Protein 6J7U (pdb70)

CATH classification: 3.40.50.720

Organism: NCBI:txid77133

B-factor: mean 34.52, std 14.36, range [15.75, 117.57]

InterPro domains:
  IPR002347 Short-chain dehydrogenase/reductase SDR [PF13561] (16-246)
  IPR002347 Short-chain dehydrogenase/reductase SDR [PR00080] (85-96)
  IPR002347 Short-chain dehydrogenase/reductase SDR [PR00080] (136-144)
  IPR002347 Short-chain dehydrogenase/reductase SDR [PR00080] (157-176)
  IPR002347 Short-chain dehydrogenase/reductase SDR [PR00081] (8-25)
  IPR002347 Short-chain dehydrogenase/reductase SDR [PR00081] (85-96)
  IPR002347 Short-chain dehydrogenase/reductase SDR [PR00081] (130-146)
  IPR002347 Short-chain dehydrogenase/reductase SDR [PR00081] (157-176)
  IPR002347 Short-chain dehydrogenase/reductase SDR [PR00081] (178-195)
  IPR002347 Short-chain dehydrogenase/reductase SDR [PR00081] (210-230)
  IPR036291 NAD(P)-binding domain superfamily [SSF51735] (5-246)
  IPR057326 Ketoreductase domain [SM00822] (7-193)

Sequence (988 aa):
QNLNGKVAFVTGGSRGIGAAIVRRLAADGADIAFTYVSASSKNVATALVQELEAKGRRARAIQADSADPAQVRQAVEQAIVQLGPVDVLVNNAGIFLAGPLGEVTLDDYERTMNINVRAPFVAIQAAQASMPDGGRIINIGSCLAERAGRAGVTLYAASKSALLGMTRGLARDLGARGITANVVHPGPIDTDMNPADGERSGELVAVLSLPHYGEVRDIAGMVAFLAGPDGRYVTGASLAVDGGFAAQNLNGKVAFVTGGSRGIGAAIVRRLAADGADIAFTYVSASSKNVATALVQELEAKGRRARAIQADSADPAQVRQAVEQAIVQLGPVDVLVNNAGIFLAGPLGEVTLDDYERTMNINVRAPFVAIQAAQASMPDGGRIINIGSCLAERAGRAGVTLYAASKSALLGMTRGLARDLGARGITANVVHPGPIDTDMNPADGERSGELVAVLSLPHYGEVRDIAGMVAFLAGPDGRYVTGASLAVDGGFAAQNLNGKVAFVTGGSRGIGAAIVRRLAADGADIAFTYVSASSKNVATALVQELEAKGRRARAIQADSADPAQVRQAVEQAIVQLGPVDVLVNNAGIFLAGPLGEVTLDDYERTMNINVRAPFVAIQAAQASMPDGGRIINIGSCLAERAGRAGVTLYAASKSALLGMTRGLARDLGARGITANVVHPGPIDTDMNPADGERSGELVAVLSLPHYGEVRDIAGMVAFLAGPDGRYVTGASLAVDGGFAAQNLNGKVAFVTGGSRGIGAAIVRRLAADGADIAFTYVSASSKNVATALVQELEAKGRRARAIQADSADPAQVRQAVEQAIVQLGPVDVLVNNAGIFLAGPLGEVTLDDYERTMNINVRAPFVAIQAAQASMPDGGRIINIGSCLAERAGRAGVTLYAASKSALLGMTRGLARDLGARGITANVVHPGPIDTDMNPADGERSGELVAVLSLPHYGEVRDIAGMVAFLAGPDGRYVTGASLAVDGGFAA

Foldseek 3Di:
DQCAPAEEEFEPCLDFLNVLQVVLSVVVHHAYEYEDADPVSPVSQVVSQVVSVVVVHHYYYAYFQLLDLVRLLVSQVVSCVPSNQHQEYELDFADADWDAPVPQDVCNQSSRQSNLPVSLVSNCVNRVVRHAQLGEYEYEAAPCLVPVPDHTRVRNNVSRVNVLVVFLVVCVVRVVSLYAGEYEHEAAEDDPNHHCPDPPNQVSLVQALQNGHHYSNLSSVVSVCCGGPNVSPPHSYYHYSHRRNPD/DQQAPAEEEFEPCLFFLNVLQVVLSVVVHHAYEYEDADPVSPVSQVVSQVVSVVVVHHYYYAYADLLDLVSLLVSQVVSCVVRNQHQEYEYDDADAFWDAPVPQDVVNLSSRLSNLPVSLVSNCVNRVVRHAQQGEYEYEAAPCLVPVPDHTRVSNNVSRVNVLVVFLVVCVVRVVSLYAGEYEHEAAEDTPVRHCPDPCNQVSLVQALANGHHYSNLSSVVSVCCRGDNVSPPHSYYHYSHRRNPD/DQQAPAAAEFEPCLFFLNVLLQVLNVVVHHAYEYEDEDPVSPVSQVVSQVVSVVVVHHYYYAYADLLDLVRLLVSLVVCCVVPNQHQHYELDDADADWDAPVPDDVCNLSSRQSRLPVSLVSNCVNRVVRHAQQGEYEYEAAPCLVPVPDHIRVSNNVSRVNVLVVFLVVCVVCVVSLYAGEYEHEAAECTPNHHCPDPCNQVSLVLAQANGGHYSNLVSVVSSCCRGDNVSPPHSYYHYSHRRSPD/DQCAPAAEEEEPCLFFLNVLLVVLSLVVHHAYEYEDADPVSPVSQVVSQVVSVVVPHHYYYAYAQLLDLVSLLVSLVVCCVVVNQHQEYELEDADFDWDAPVPQDPCNLSSRQSRLPVSLVSNCVNRVVRHAQQGEYEYEAAPCLVPVPDHTRVSNNVSRVNVLVVFLVVQVVRVVSLYAGEYEHEAAEDTPNRHQPDPCNQVSLVLALQSGHHYSNLSSVVSVCCGGPNVSPPHSYYHYPHRRSVD

Secondary structure (DSSP, 8-state):
-TTTT-EEEETT-SSHHHHHHHHHHHHTT-EEEEEE--GGGHHHHHHHHHHHHHTT--EEEEE--TT-HHHHHHHHHHHHHHH-S-SEEEE---------GGG--HHHHHHHHIIIIIHHHHHHHHHHTTPPTT-EEEEE--HHHH---STT-HHHHHHHHHHHHHHHHHHHHHGGGT-EEEEEEE-SB-SSSS-TTSTTHHHHHTT-SSSS-B-HHHHHHHHHHHHSGGGTT--S-EEEESTTS--/-TTTT-EEEETTTTSHHHHHHHHHHHHTT-EEEEEE--GGGHHHHHHHHHHHHTTT--EEEEE--TTSHHHHHHHHHHHHHHH-S-SEEEE-----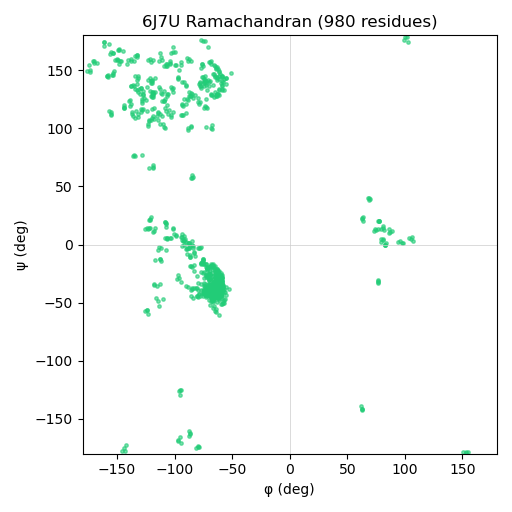----GGG--HHHHHHHHIIIIIHHHHHHHHHGGGPPTT-EEEEE--GGGT---STT-HHHHHHHHHHHHHHHHHHHHHGGGT-EEEEEEE-SB-SSSS-TTSTTHHHHHTT-SSSS-B-HHHHHHHHHHHHSGGGTT--S-EEEESTTS--/-TTTT-EEEETTTTSHHHHHHHHHHHHTT-EEEEEE--GGGHHHHHHHHHHHHHTT--EEEEE--TT-HHHHHHHHHHHHHHH-S-SEEEE---------GGG--HHHHHHHHIIIIIHHHHHHHHHHTTPPTT-EEEEE--HHHH---STT-HHHHHHHHHHHHHHHHHHHHHGGGT-EEEEEEE-SB-SSSS-TTSTTHHHHHTT-SSSS-B-HHHHHHHHHHHHSGGGTT--S-EEEESTTTT-/-TTTT-EEEETTTTSHHHHHHHHHHHHTT-EEEEEE--GGGHHHHHHHHHHHHHTT--EEEEE--TT-HHHHHHHHHHHHHHH-S-SEEEE---------GGG--HHHHHHHHIIIIIHHHHHHHHHHTTPPTT-EEEEE--HHHH---SSS-HHHHHHHHHHHHHHHHHHHHHGGGT-EEEEEEE-SB-SSSS-TTSTTHHHHHTTSSSSS-B-HHHHHHHHHHHHSGGGTT--S-EEEESTTTT-

Radius of gyration: 27.69 Å; Cα contacts (8 Å, |Δi|>4): 2490; chains: 4; bounding box: 56×87×80 Å

Structure (mmCIF, N/CA/C/O backbone):
data_6J7U
#
_entry.id   6J7U
#
_cell.length_a   54.662
_cell.length_b   96.792
_cell.length_c   168.937
_cell.angle_alpha   90.00
_cell.angle_beta   90.00
_cell.angle_gamma   90.00
#
_symmetry.space_group_name_H-M   'P 21 21 21'
#
loop_
_entity.id
_entity.type
_entity.pdbx_description
1 polymer 'Blue fluorescent protein'
2 non-polymer 'NADPH DIHYDRO-NICOTINAMIDE-ADENINE-DINUCLEOTIDE PHOSPHATE'
3 water water
#
loop_
_atom_site.group_PDB
_atom_site.id
_atom_site.type_symbol
_atom_site.label_atom_id
_atom_site.label_alt_id
_atom_site.label_comp_id
_atom_site.label_asym_id
_atom_site.label_entity_id
_atom_site.label_seq_id
_atom_site.pdbx_PDB_ins_code
_atom_site.Cartn_x
_atom_site.Cartn_y
_atom_site.Cartn_z
_atom_site.occupancy
_atom_site.B_iso_or_equiv
_atom_site.auth_seq_id
_atom_site.auth_comp_id
_atom_site.auth_asym_id
_atom_site.auth_atom_id
_atom_site.pdbx_PDB_model_num
ATOM 1 N N . GLN A 1 15 ? 18.632 -32.566 -34.905 1.00 75.85 2 GLN A N 1
ATOM 2 C CA . GLN A 1 15 ? 18.715 -31.215 -35.438 1.00 75.55 2 GLN A CA 1
ATOM 3 C C . GLN A 1 15 ? 19.829 -30.405 -34.767 1.00 71.27 2 GLN A C 1
ATOM 4 O O . GLN A 1 15 ? 20.923 -30.916 -34.534 1.00 73.04 2 GLN A O 1
ATOM 10 N N . ASN A 1 16 ? 19.548 -29.127 -34.480 1.00 64.74 3 ASN A N 1
ATOM 11 C CA . ASN A 1 16 ? 20.559 -28.250 -33.893 1.00 60.38 3 ASN A CA 1
ATOM 12 C C . ASN A 1 16 ? 20.811 -28.536 -32.409 1.00 56.60 3 ASN A C 1
ATOM 13 O O . ASN A 1 16 ? 21.821 -28.070 -31.869 1.00 55.99 3 ASN A O 1
ATOM 18 N N . LEU A 1 17 ? 19.919 -29.255 -31.723 1.00 52.45 4 LEU A N 1
ATOM 19 C CA . LEU A 1 17 ? 20.175 -29.632 -30.337 1.00 48.07 4 LEU A CA 1
ATOM 20 C C . LEU A 1 17 ? 20.657 -31.064 -30.214 1.00 50.69 4 LEU A C 1
ATOM 21 O O . LEU A 1 17 ? 20.809 -31.570 -29.092 1.00 51.51 4 LEU A O 1
ATOM 26 N N . ASN A 1 18 ? 20.953 -31.705 -31.339 1.00 51.36 5 ASN A N 1
ATOM 27 C CA . ASN A 1 18 ? 21.354 -33.099 -31.311 1.00 55.95 5 ASN A CA 1
ATOM 28 C C . ASN A 1 18 ? 22.633 -33.222 -30.498 1.00 55.29 5 ASN A C 1
ATOM 29 O O . ASN A 1 18 ? 23.553 -32.418 -30.658 1.00 56.57 5 ASN A O 1
ATOM 34 N N . GLY A 1 19 ? 22.681 -34.206 -29.602 1.00 55.03 6 GLY A N 1
ATOM 35 C CA . GLY A 1 19 ? 23.830 -34.383 -28.731 1.00 55.68 6 GLY A CA 1
ATOM 36 C C . GLY A 1 19 ? 23.866 -33.480 -27.510 1.00 53.74 6 GLY A C 1
ATOM 37 O O . GLY A 1 19 ? 24.873 -33.478 -26.781 1.00 53.74 6 GLY A O 1
ATOM 38 N N . LYS A 1 20 ? 22.826 -32.684 -27.284 1.00 49.37 7 LYS A N 1
ATOM 39 C CA . LYS A 1 20 ? 22.772 -31.786 -26.146 1.00 44.85 7 LYS A CA 1
ATOM 40 C C . LYS A 1 20 ? 21.802 -32.259 -25.068 1.00 40.92 7 LYS A C 1
ATOM 41 O O . LYS A 1 20 ? 20.856 -33.015 -25.317 1.00 38.29 7 LYS A O 1
ATOM 47 N N . VAL A 1 21 ? 22.076 -31.799 -23.845 1.00 36.97 8 VAL A N 1
ATOM 48 C CA . VAL A 1 21 ? 21.279 -32.098 -22.665 1.00 31.06 8 VAL A CA 1
ATOM 49 C C . VAL A 1 21 ? 20.562 -30.832 -22.178 1.00 30.03 8 VAL A C 1
ATOM 50 O O . VAL A 1 21 ? 21.180 -29.779 -21.960 1.00 26.54 8 VAL A O 1
ATOM 54 N N . ALA A 1 22 ? 19.264 -30.963 -21.942 1.00 28.57 9 ALA A N 1
ATOM 55 C CA . ALA A 1 22 ? 18.461 -29.866 -21.460 1.00 26.30 9 ALA A CA 1
ATOM 56 C C . ALA A 1 22 ? 17.843 -30.233 -20.122 1.00 26.50 9 ALA A C 1
ATOM 57 O O . ALA A 1 22 ? 17.333 -31.326 -19.960 1.00 28.78 9 ALA A O 1
ATOM 59 N N . PHE A 1 23 ? 17.826 -29.300 -19.193 1.00 25.93 10 PHE A N 1
ATOM 60 C CA . PHE A 1 23 ? 17.158 -29.472 -17.914 1.00 26.33 10 PHE A CA 1
ATOM 61 C C . PHE A 1 23 ? 16.090 -28.398 -17.832 1.00 27.10 10 PHE A C 1
ATOM 62 O O . PHE A 1 23 ? 16.412 -27.228 -17.989 1.00 30.24 10 PHE A O 1
ATOM 70 N N . VAL A 1 24 ? 14.843 -28.782 -17.559 1.00 25.59 11 VAL A N 1
ATOM 71 C CA . VAL A 1 24 ? 13.694 -27.869 -17.540 1.00 28.17 11 VAL A CA 1
ATOM 72 C C . VAL A 1 24 ? 12.943 -28.072 -16.217 1.00 29.83 11 VAL A C 1
ATOM 73 O O . VAL A 1 24 ? 12.415 -29.162 -15.973 1.00 34.57 11 VAL A O 1
ATOM 77 N N . THR A 1 25 ? 12.932 -27.065 -15.341 1.00 24.75 12 THR A N 1
ATOM 78 C CA . THR A 1 25 ? 12.091 -27.171 -14.141 1.00 27.74 12 THR A CA 1
ATOM 79 C C . THR A 1 25 ? 10.620 -26.955 -14.482 1.00 25.82 12 THR A C 1
ATOM 80 O O . THR A 1 25 ? 10.272 -26.105 -15.307 1.00 27.81 12 THR A O 1
ATOM 84 N N . GLY A 1 26 ? 9.743 -27.679 -13.809 1.00 25.77 13 GLY A N 1
ATOM 85 C CA . GLY A 1 26 ? 8.355 -27.488 -14.168 1.00 30.34 13 GLY A CA 1
ATOM 86 C C . GLY A 1 26 ? 7.988 -28.002 -15.552 1.00 32.58 13 GLY A C 1
ATOM 87 O O . GLY A 1 26 ? 7.246 -27.331 -16.280 1.00 33.08 13 GLY A O 1
ATOM 88 N N . GLY A 1 27 ? 8.537 -29.139 -15.965 1.00 28.78 14 GLY A N 1
ATOM 89 C CA . GLY A 1 27 ? 8.242 -29.568 -17.310 1.00 30.26 14 GLY A CA 1
ATOM 90 C C . GLY A 1 27 ? 6.988 -30.394 -17.458 1.00 37.08 14 GLY A C 1
ATOM 91 O O . GLY A 1 27 ? 6.660 -30.855 -18.564 1.00 36.93 14 GLY A O 1
ATOM 92 N N . SER A 1 28 ? 6.268 -30.629 -16.365 1.00 38.61 15 SER A N 1
ATOM 93 C CA . SER A 1 28 ? 5.145 -31.547 -16.467 1.00 39.37 15 SER A CA 1
ATOM 94 C C . SER A 1 28 ? 3.967 -30.934 -17.222 1.00 40.68 15 SER A C 1
ATOM 95 O O . SER A 1 28 ? 3.208 -31.678 -17.847 1.00 38.17 15 SER A O 1
ATOM 98 N N . ARG A 1 29 ? 3.812 -29.603 -17.240 1.00 42.28 16 ARG A N 1
ATOM 99 C CA . ARG A 1 29 ? 2.643 -29.049 -17.923 1.00 44.78 16 ARG A CA 1
ATOM 100 C C . ARG A 1 29 ? 2.812 -27.568 -18.254 1.00 40.91 16 ARG A C 1
ATOM 101 O O . ARG A 1 29 ? 3.815 -26.922 -17.914 1.00 38.90 16 ARG A O 1
ATOM 109 N N . GLY A 1 30 ? 1.822 -27.055 -18.986 1.00 36.87 17 GLY A N 1
ATOM 110 C CA . GLY A 1 30 ? 1.830 -25.638 -19.324 1.00 34.60 17 GLY A CA 1
ATOM 111 C C . GLY A 1 30 ? 3.025 -25.261 -20.171 1.00 30.58 17 GLY A C 1
ATOM 112 O O . GLY A 1 30 ? 3.485 -26.024 -21.006 1.00 29.97 17 GLY A O 1
ATOM 113 N N . ILE A 1 31 ? 3.591 -24.086 -19.903 1.00 33.42 18 ILE A N 1
ATOM 114 C CA . ILE A 1 31 ? 4.726 -23.634 -20.694 1.00 32.36 18 ILE A CA 1
ATOM 115 C C . ILE A 1 31 ? 5.897 -24.626 -20.611 1.00 31.12 18 ILE A C 1
ATOM 116 O O . ILE A 1 31 ? 6.573 -24.902 -21.619 1.00 29.99 18 ILE A O 1
ATOM 121 N N . GLY A 1 32 ? 6.119 -25.239 -19.443 1.00 28.86 19 GLY A N 1
ATOM 122 C CA . GLY A 1 32 ? 7.283 -26.112 -19.315 1.00 28.17 19 GLY A CA 1
ATOM 123 C C . GLY A 1 32 ? 7.160 -27.391 -20.140 1.00 31.91 19 GLY A C 1
ATOM 124 O O . GLY A 1 32 ? 8.141 -27.852 -20.735 1.00 31.93 19 GLY A O 1
ATOM 125 N N . ALA A 1 33 ? 5.947 -27.962 -20.211 1.00 30.79 20 ALA A N 1
ATOM 126 C CA . ALA A 1 33 ? 5.694 -29.101 -21.080 1.00 31.85 20 ALA A CA 1
ATOM 127 C C . ALA A 1 33 ? 5.864 -28.718 -22.547 1.00 30.54 20 ALA A C 1
ATOM 128 O O . ALA A 1 33 ? 6.352 -29.522 -23.359 1.00 28.53 20 ALA A O 1
ATOM 130 N N . ALA A 1 34 ? 5.443 -27.499 -22.905 1.00 26.39 21 ALA A N 1
ATOM 131 C CA . ALA A 1 34 ? 5.659 -27.045 -24.267 1.00 26.96 21 ALA A CA 1
ATOM 132 C C . ALA A 1 34 ? 7.143 -26.860 -24.554 1.00 29.53 21 ALA A C 1
ATOM 133 O O . ALA A 1 34 ? 7.618 -27.216 -25.650 1.00 30.18 21 ALA A O 1
ATOM 135 N N . ILE A 1 35 ? 7.906 -26.381 -23.561 1.00 27.57 22 ILE A N 1
ATOM 136 C CA . ILE A 1 35 ? 9.344 -26.230 -23.750 1.00 24.49 22 ILE A CA 1
ATOM 137 C C . ILE A 1 35 ? 10.013 -27.577 -23.894 1.00 25.18 22 ILE A C 1
ATOM 138 O O . ILE A 1 35 ? 10.858 -27.751 -24.787 1.00 25.22 22 ILE A O 1
ATOM 143 N N . VAL A 1 36 ? 9.675 -28.562 -23.022 1.00 26.09 23 VAL A N 1
ATOM 144 C CA . VAL A 1 36 ? 10.374 -29.838 -23.158 1.00 26.48 23 VAL A CA 1
ATOM 145 C C . VAL A 1 36 ? 10.017 -30.493 -24.489 1.00 26.99 23 VAL A C 1
ATOM 146 O O . VAL A 1 36 ? 10.868 -31.092 -25.143 1.00 27.31 23 VAL A O 1
ATOM 150 N N . ARG A 1 37 ? 8.775 -30.387 -24.931 1.00 29.02 24 ARG A N 1
ATOM 151 C CA . ARG A 1 37 ? 8.473 -30.986 -26.229 1.00 33.23 24 ARG A CA 1
ATOM 152 C C . ARG A 1 37 ? 9.270 -30.313 -27.348 1.00 33.74 24 ARG A C 1
ATOM 153 O O . ARG A 1 37 ? 9.805 -30.980 -28.235 1.00 35.12 24 ARG A O 1
ATOM 161 N N . ARG A 1 38 ? 9.422 -29.004 -27.290 1.00 32.59 25 ARG A N 1
ATOM 162 C CA . ARG A 1 38 ? 10.063 -28.331 -28.399 1.00 33.20 25 ARG A CA 1
ATOM 163 C C . ARG A 1 38 ? 11.547 -28.637 -28.427 1.00 30.47 25 ARG A C 1
ATOM 164 O O . ARG A 1 38 ? 12.104 -28.900 -29.488 1.00 30.70 25 ARG A O 1
ATOM 172 N N . LEU A 1 39 ? 12.204 -28.591 -27.281 1.00 28.84 26 LEU A N 1
ATOM 173 C CA . LEU A 1 39 ? 13.625 -28.899 -27.223 1.00 27.42 26 LEU A CA 1
ATOM 174 C C . LEU A 1 39 ? 13.904 -30.353 -27.572 1.00 32.33 26 LEU A C 1
ATOM 175 O O . LEU A 1 39 ? 14.949 -30.664 -28.160 1.00 34.01 26 LEU A O 1
ATOM 180 N N . ALA A 1 40 ? 13.016 -31.274 -27.177 1.00 30.09 27 ALA A N 1
ATOM 181 C CA . ALA A 1 40 ? 13.235 -32.651 -27.575 1.00 31.15 27 ALA A CA 1
ATOM 182 C C . ALA A 1 40 ? 13.082 -32.798 -29.090 1.00 32.68 27 ALA A C 1
ATOM 183 O O . ALA A 1 40 ? 13.870 -33.506 -29.732 1.00 32.12 27 ALA A O 1
ATOM 185 N N . ALA A 1 41 ? 12.117 -32.092 -29.691 1.00 32.58 28 ALA A N 1
ATOM 186 C CA . ALA A 1 41 ? 11.975 -32.154 -31.157 1.00 34.72 28 ALA A CA 1
ATOM 187 C C . ALA A 1 41 ? 13.204 -31.588 -31.852 1.00 35.54 28 ALA A C 1
ATOM 188 O O . ALA A 1 41 ? 13.586 -32.054 -32.932 1.00 41.59 28 ALA A O 1
ATOM 190 N N . ASP A 1 42 ? 13.879 -30.656 -31.221 1.00 32.35 29 ASP A N 1
ATOM 191 C CA . ASP A 1 42 ? 15.132 -30.172 -31.762 1.00 36.00 29 ASP A CA 1
ATOM 192 C C . ASP A 1 42 ? 16.279 -31.132 -31.493 1.00 32.27 29 ASP A C 1
ATOM 193 O O . ASP A 1 42 ? 17.399 -30.872 -31.955 1.00 30.93 29 ASP A O 1
ATOM 198 N N . GLY A 1 43 ? 16.018 -32.224 -30.760 1.00 29.97 30 GLY A N 1
ATOM 199 C CA . GLY A 1 43 ? 16.966 -33.300 -30.596 1.00 30.24 30 GLY A CA 1
ATOM 200 C C . GLY A 1 43 ? 17.695 -33.366 -29.279 1.00 32.58 30 GLY A C 1
ATOM 201 O O . GLY A 1 43 ? 18.608 -34.191 -29.141 1.00 29.57 30 GLY A O 1
ATOM 202 N N . ALA A 1 44 ? 17.350 -32.511 -28.320 1.00 34.40 31 ALA A N 1
ATOM 203 C CA . ALA A 1 44 ? 17.962 -32.581 -27.006 1.00 35.50 31 ALA A CA 1
ATOM 204 C C . ALA A 1 44 ? 17.453 -33.795 -26.231 1.00 38.89 31 ALA A C 1
ATOM 205 O O . ALA A 1 44 ? 16.269 -34.129 -26.291 1.00 38.15 31 ALA A O 1
ATOM 207 N N . ASP A 1 45 ? 18.354 -34.449 -25.488 1.00 41.62 32 ASP A N 1
ATOM 208 C CA . ASP A 1 45 ? 17.927 -35.270 -24.357 1.00 43.90 32 ASP A CA 1
ATOM 209 C C . ASP A 1 45 ? 17.413 -34.360 -23.227 1.00 41.25 32 ASP A C 1
ATOM 210 O O . ASP A 1 45 ? 17.990 -33.306 -22.938 1.00 40.59 32 ASP A O 1
ATOM 215 N N . ILE A 1 46 ? 16.336 -34.768 -22.562 1.00 37.29 33 ILE A N 1
ATOM 216 C CA . ILE A 1 46 ? 15.609 -33.875 -21.667 1.00 34.84 33 ILE A CA 1
ATOM 217 C C . ILE A 1 46 ? 15.525 -34.494 -20.285 1.00 35.49 33 ILE A C 1
ATOM 218 O O . ILE A 1 46 ? 15.229 -35.686 -20.151 1.00 37.83 33 ILE A O 1
ATOM 223 N N . ALA A 1 47 ? 15.770 -33.675 -19.258 1.00 31.82 34 ALA A N 1
ATOM 224 C CA . ALA A 1 47 ? 15.335 -33.978 -17.906 1.00 29.01 34 ALA A CA 1
ATOM 225 C C . ALA A 1 47 ? 14.471 -32.823 -17.426 1.00 28.23 34 ALA A C 1
ATOM 226 O O . ALA A 1 47 ? 14.775 -31.670 -17.716 1.00 27.43 34 ALA A O 1
ATOM 228 N N . PHE A 1 48 ? 13.399 -33.134 -16.682 1.00 28.51 35 PHE A N 1
ATOM 229 C CA . PHE A 1 48 ? 12.488 -32.082 -16.234 1.00 32.33 35 PHE A CA 1
ATOM 230 C C . PHE A 1 48 ? 11.903 -32.491 -14.896 1.00 33.80 35 PHE A C 1
ATOM 231 O O . PHE A 1 48 ? 11.803 -33.676 -14.577 1.00 29.14 35 PHE A O 1
ATOM 239 N N . THR A 1 49 ? 11.488 -31.488 -14.135 1.00 27.70 36 THR A N 1
ATOM 240 C CA . THR A 1 49 ? 11.011 -31.730 -12.796 1.00 32.28 36 THR A CA 1
ATOM 241 C C . THR A 1 49 ? 9.522 -31.444 -12.717 1.00 31.17 36 THR A C 1
ATOM 242 O O . THR A 1 49 ? 8.946 -30.777 -13.582 1.00 29.12 36 THR A O 1
ATOM 246 N N . TYR A 1 50 ? 8.920 -31.990 -11.661 1.00 30.28 37 TYR A N 1
ATOM 247 C CA . TYR A 1 50 ? 7.548 -31.716 -11.261 1.00 30.74 37 TYR A CA 1
ATOM 248 C C . TYR A 1 50 ? 7.506 -31.857 -9.744 1.00 32.72 37 TYR A C 1
ATOM 249 O O . TYR A 1 50 ? 8.367 -32.506 -9.141 1.00 33.86 37 TYR A O 1
ATOM 258 N N . VAL A 1 51 ? 6.500 -31.250 -9.128 1.00 30.16 38 VAL A N 1
ATOM 259 C CA . VAL A 1 51 ? 6.315 -31.304 -7.692 1.00 33.91 38 VAL A CA 1
ATOM 260 C C . VAL A 1 51 ? 5.048 -32.075 -7.305 1.00 38.85 38 VAL A C 1
ATOM 261 O O . VAL A 1 51 ? 5.082 -32.933 -6.422 1.00 36.36 38 VAL A O 1
ATOM 265 N N . SER A 1 52 ? 3.909 -31.707 -7.878 1.00 42.92 39 SER A N 1
ATOM 266 C CA . SER A 1 52 ? 2.634 -32.216 -7.392 1.00 49.02 39 SER A CA 1
ATOM 267 C C . SER A 1 52 ? 2.483 -33.706 -7.635 1.00 50.89 39 SER A C 1
ATOM 268 O O . SER A 1 52 ? 2.761 -34.225 -8.724 1.00 53.94 39 SER A O 1
ATOM 271 N N . ALA A 1 53 ? 1.969 -34.386 -6.615 1.00 49.30 40 ALA A N 1
ATOM 272 C CA . ALA A 1 53 ? 1.689 -35.800 -6.764 1.00 44.99 40 ALA A CA 1
ATOM 273 C C . ALA A 1 53 ? 0.677 -36.036 -7.868 1.00 41.65 40 ALA A C 1
ATOM 274 O O . ALA A 1 53 ? 0.765 -37.034 -8.570 1.00 39.59 40 ALA A O 1
ATOM 276 N N . SER A 1 54 ? -0.246 -35.101 -8.074 1.00 41.86 41 SER A N 1
ATOM 277 C CA . SER A 1 54 ? -1.212 -35.277 -9.138 1.00 47.08 41 SER A CA 1
ATOM 278 C C . SER A 1 54 ? -0.561 -35.195 -10.526 1.00 50.64 41 SER A C 1
ATOM 279 O O . SER A 1 54 ? -1.155 -35.675 -11.496 1.00 53.38 41 SER A O 1
ATOM 282 N N . SER A 1 55 ? 0.640 -34.616 -10.646 1.00 46.89 42 SER A N 1
ATOM 283 C CA . SER A 1 55 ? 1.358 -34.555 -11.914 1.00 42.35 42 SER A CA 1
ATOM 284 C C . SER A 1 55 ? 2.219 -35.783 -12.196 1.00 45.56 42 SER A C 1
ATOM 285 O O . SER A 1 55 ? 2.898 -35.805 -13.226 1.00 40.90 42 SER A O 1
ATOM 288 N N . LYS A 1 56 ? 2.284 -36.777 -11.298 1.00 49.78 43 LYS A N 1
ATOM 289 C CA . LYS A 1 56 ? 3.196 -37.892 -11.558 1.00 53.47 43 LYS A CA 1
ATOM 290 C C . LYS A 1 56 ? 2.816 -38.670 -12.817 1.00 52.26 43 LYS A C 1
ATOM 291 O O . LYS A 1 56 ? 3.682 -39.048 -13.618 1.00 50.93 43 LYS A O 1
ATOM 297 N N . ASN A 1 57 ? 1.516 -38.886 -13.026 1.00 52.73 44 ASN A N 1
ATOM 298 C CA . ASN A 1 57 ? 1.064 -39.659 -14.178 1.00 47.89 44 ASN A CA 1
ATOM 299 C C . ASN A 1 57 ? 1.325 -38.897 -15.464 1.00 40.70 44 ASN A C 1
ATOM 300 O O . ASN A 1 57 ? 1.813 -39.463 -16.434 1.00 43.78 44 ASN A O 1
ATOM 305 N N . VAL A 1 58 ? 1.037 -37.603 -15.468 1.00 40.05 45 VAL A N 1
ATOM 306 C CA . VAL A 1 58 ? 1.301 -36.760 -16.625 1.00 38.68 45 VAL A CA 1
ATOM 307 C C . VAL A 1 58 ? 2.777 -36.784 -16.956 1.00 40.63 45 VAL A C 1
ATOM 308 O O . VAL A 1 58 ? 3.172 -36.870 -18.125 1.00 38.23 45 VAL A O 1
ATOM 312 N N . ALA A 1 59 ? 3.616 -36.732 -15.919 1.00 42.98 46 ALA A N 1
ATOM 313 C CA . ALA A 1 59 ? 5.058 -36.648 -16.119 1.00 41.34 46 ALA A CA 1
ATOM 314 C C . ALA A 1 59 ? 5.611 -37.934 -16.724 1.00 40.44 46 ALA A C 1
ATOM 315 O O . ALA A 1 59 ? 6.442 -37.891 -17.638 1.00 34.95 46 ALA A O 1
ATOM 317 N N . THR A 1 60 ? 5.206 -39.096 -16.188 1.00 43.01 47 THR A N 1
ATOM 318 C CA . THR A 1 60 ? 5.748 -40.323 -16.755 1.00 45.99 47 THR A CA 1
ATOM 319 C C . THR A 1 60 ? 5.189 -40.572 -18.147 1.00 45.88 47 THR A C 1
ATOM 320 O O . THR A 1 60 ? 5.878 -41.135 -19.006 1.00 44.12 47 THR A O 1
ATOM 324 N N . ALA A 1 61 ? 3.960 -40.127 -18.400 1.00 45.07 48 ALA A N 1
ATOM 325 C CA . ALA A 1 61 ? 3.467 -40.173 -19.764 1.00 41.83 48 ALA A CA 1
ATOM 326 C C . ALA A 1 61 ? 4.299 -39.272 -20.653 1.00 42.82 48 ALA A C 1
ATOM 327 O O . ALA A 1 61 ? 4.642 -39.650 -21.782 1.00 44.34 48 ALA A O 1
ATOM 329 N N . LEU A 1 62 ? 4.703 -38.104 -20.144 1.00 39.43 49 LEU A N 1
ATOM 330 C CA . LEU A 1 62 ? 5.491 -37.237 -21.000 1.00 39.33 49 LEU A CA 1
ATOM 331 C C . LEU A 1 62 ? 6.819 -37.901 -21.337 1.00 40.67 49 LEU A C 1
ATOM 332 O O . LEU A 1 62 ? 7.220 -37.937 -22.510 1.00 43.00 49 LEU A O 1
ATOM 337 N N . VAL A 1 63 ? 7.448 -38.544 -20.358 1.00 39.01 50 VAL A N 1
ATOM 338 C CA . VAL A 1 63 ? 8.706 -39.238 -20.617 1.00 41.41 50 VAL A CA 1
ATOM 339 C C . VAL A 1 63 ? 8.510 -40.338 -21.648 1.00 46.39 50 VAL A C 1
ATOM 340 O O . VAL A 1 63 ? 9.377 -40.566 -22.495 1.00 47.45 50 VAL A O 1
ATOM 344 N N . GLN A 1 64 ? 7.389 -41.067 -21.569 1.00 49.16 51 GLN A N 1
ATOM 345 C CA . GLN A 1 64 ? 7.130 -42.133 -22.524 1.00 52.23 51 GLN A CA 1
ATOM 346 C C . GLN A 1 64 ? 6.951 -41.577 -23.922 1.00 53.26 51 GLN A C 1
ATOM 347 O O . GLN A 1 64 ? 7.390 -42.193 -24.889 1.00 53.60 51 GLN A O 1
ATOM 353 N N . GLU A 1 65 ? 6.358 -40.393 -24.042 1.00 53.53 52 GLU A N 1
ATOM 354 C CA . GLU A 1 65 ? 6.171 -39.771 -25.353 1.00 51.36 52 GLU A CA 1
ATOM 355 C C . GLU A 1 65 ? 7.501 -39.405 -26.030 1.00 50.94 52 GLU A C 1
ATOM 356 O O . GLU A 1 65 ? 7.644 -39.534 -27.254 1.00 52.29 52 GLU A O 1
ATOM 362 N N . LEU A 1 66 ? 8.480 -38.954 -25.248 1.00 49.10 53 LEU A N 1
ATOM 363 C CA . LEU A 1 66 ? 9.808 -38.574 -25.724 1.00 46.31 53 LEU A CA 1
ATOM 364 C C . LEU A 1 66 ? 10.671 -39.782 -26.076 1.00 49.41 53 LEU A C 1
ATOM 365 O O . LEU A 1 66 ? 11.488 -39.709 -27.006 1.00 51.09 53 LEU A O 1
ATOM 370 N N . GLU A 1 67 ? 10.589 -40.857 -25.276 1.00 50.61 54 GLU A N 1
ATOM 371 C CA . GLU A 1 67 ? 11.335 -42.072 -25.589 1.00 53.52 54 GLU A CA 1
ATOM 372 C C . GLU A 1 67 ? 10.812 -42.720 -26.854 1.00 53.34 54 GLU A C 1
ATOM 373 O O . GLU A 1 67 ? 11.581 -43.314 -27.614 1.00 54.47 54 GLU A O 1
ATOM 379 N N . ALA A 1 68 ? 9.508 -42.612 -27.087 1.00 52.81 55 ALA A N 1
ATOM 380 C CA . ALA A 1 68 ? 8.913 -43.161 -28.290 1.00 53.56 55 ALA A CA 1
ATOM 381 C C . ALA A 1 68 ? 9.370 -42.421 -29.523 1.00 57.65 55 ALA A C 1
ATOM 382 O O . ALA A 1 68 ? 9.325 -42.984 -30.616 1.00 59.98 55 ALA A O 1
ATOM 384 N N . LYS A 1 69 ? 9.832 -41.187 -29.374 1.00 58.10 56 LYS A N 1
ATOM 385 C CA . LYS A 1 69 ? 10.452 -40.482 -30.478 1.00 55.52 56 LYS A CA 1
ATOM 386 C C . LYS A 1 69 ? 11.959 -40.689 -30.515 1.00 53.81 56 LYS A C 1
ATOM 387 O O . LYS A 1 69 ? 12.632 -40.043 -31.317 1.00 54.41 56 LYS A O 1
ATOM 393 N N . GLY A 1 70 ? 12.509 -41.567 -29.669 1.00 53.07 57 GLY A N 1
ATOM 394 C CA . GLY A 1 70 ? 13.930 -41.842 -29.724 1.00 50.24 57 GLY A CA 1
ATOM 395 C C . GLY A 1 70 ? 14.795 -40.906 -28.926 1.00 51.27 57 GLY A C 1
ATOM 396 O O . GLY A 1 70 ? 16.006 -40.851 -29.169 1.00 49.95 57 GLY A O 1
ATOM 397 N N . ARG A 1 71 ? 14.202 -40.109 -28.044 1.00 53.22 58 ARG A N 1
ATOM 398 C CA . ARG A 1 71 ? 14.924 -39.210 -27.157 1.00 54.52 58 ARG A CA 1
ATOM 399 C C . ARG A 1 71 ? 15.119 -39.845 -25.783 1.00 53.34 58 ARG A C 1
ATOM 400 O O . ARG A 1 71 ? 14.248 -40.574 -25.304 1.00 55.29 58 ARG A O 1
ATOM 408 N N . ARG A 1 72 ? 16.266 -39.591 -25.157 1.00 50.49 59 ARG A N 1
ATOM 409 C CA . ARG A 1 72 ? 16.407 -39.905 -23.738 1.00 50.40 59 ARG A CA 1
ATOM 410 C C . ARG A 1 72 ? 15.645 -38.876 -22.913 1.00 48.42 59 ARG A C 1
ATOM 411 O O . ARG A 1 72 ? 15.708 -37.683 -23.202 1.00 47.55 59 ARG A O 1
ATOM 419 N N . ALA A 1 73 ? 14.962 -39.322 -21.854 1.00 46.57 60 ALA A N 1
ATOM 420 C CA . ALA A 1 73 ? 14.191 -38.410 -21.016 1.00 43.22 60 ALA A CA 1
ATOM 421 C C . ALA A 1 73 ? 14.064 -38.971 -19.606 1.00 43.74 60 ALA A C 1
ATOM 422 O O . ALA A 1 73 ? 14.003 -40.184 -19.413 1.00 44.73 60 ALA A O 1
ATOM 424 N N . ARG A 1 74 ? 14.015 -38.061 -18.626 1.00 40.33 61 ARG A N 1
ATOM 425 C CA . ARG A 1 74 ? 13.844 -38.378 -17.216 1.00 35.44 61 ARG A CA 1
ATOM 426 C C . ARG A 1 74 ? 12.861 -37.393 -16.606 1.00 31.92 61 ARG A C 1
ATOM 427 O O . ARG A 1 74 ? 12.956 -36.200 -16.856 1.00 30.74 61 ARG A O 1
ATOM 435 N N . ALA A 1 75 ? 11.936 -37.887 -15.794 1.00 34.40 62 ALA A N 1
ATOM 436 C CA . ALA A 1 75 ? 11.050 -37.062 -14.983 1.00 32.57 62 ALA A CA 1
ATOM 437 C C . ALA A 1 75 ? 11.537 -37.165 -13.546 1.00 36.70 62 ALA A C 1
ATOM 438 O O . ALA A 1 75 ? 11.761 -38.268 -13.049 1.00 39.49 62 ALA A O 1
ATOM 440 N N . ILE A 1 76 ? 11.736 -36.033 -12.882 1.00 36.76 63 ILE A N 1
ATOM 441 C CA . ILE A 1 76 ? 12.307 -36.033 -11.544 1.00 36.77 63 ILE A CA 1
ATOM 442 C C . ILE A 1 76 ? 11.407 -35.214 -10.641 1.00 33.82 63 ILE A C 1
ATOM 443 O O . ILE A 1 76 ? 11.158 -34.041 -10.925 1.00 33.49 63 ILE A O 1
ATOM 448 N N . GLN A 1 77 ? 10.925 -35.820 -9.555 1.00 32.67 64 GLN A N 1
ATOM 449 C CA . GLN A 1 77 ? 10.138 -35.064 -8.593 1.00 35.05 64 GLN A CA 1
ATOM 450 C C . GLN A 1 77 ? 11.073 -34.266 -7.692 1.00 33.20 64 GLN A C 1
ATOM 451 O O . GLN A 1 77 ? 11.990 -34.825 -7.100 1.00 33.04 64 GLN A O 1
ATOM 457 N N . ALA A 1 78 ? 10.885 -32.954 -7.665 1.00 33.48 65 ALA A N 1
ATOM 458 C CA . ALA A 1 78 ? 11.735 -32.029 -6.921 1.00 32.44 65 ALA A CA 1
ATOM 459 C C . ALA A 1 78 ? 10.908 -30.788 -6.665 1.00 33.28 65 ALA A C 1
ATOM 460 O O . ALA A 1 78 ? 10.535 -30.112 -7.626 1.00 32.09 65 ALA A O 1
ATOM 462 N N . ASP A 1 79 ? 10.609 -30.505 -5.397 1.00 35.98 66 ASP A N 1
ATOM 463 C CA . ASP A 1 79 ? 9.894 -29.294 -5.001 1.00 33.32 66 ASP A CA 1
ATOM 464 C C . ASP A 1 79 ? 10.827 -28.090 -5.089 1.00 31.18 66 ASP A C 1
ATOM 465 O O . ASP A 1 79 ? 11.828 -28.020 -4.367 1.00 27.82 66 ASP A O 1
ATOM 470 N N . SER A 1 80 ? 10.489 -27.128 -5.956 1.00 33.28 67 SER A N 1
ATOM 471 C CA . SER A 1 80 ? 11.297 -25.923 -6.073 1.00 32.55 67 SER A CA 1
ATOM 472 C C . SER A 1 80 ? 11.321 -25.144 -4.779 1.00 34.85 67 SER A C 1
ATOM 473 O O . SER A 1 80 ? 12.249 -24.369 -4.564 1.00 33.68 67 SER A O 1
ATOM 476 N N . ALA A 1 81 ? 10.314 -25.317 -3.919 1.00 38.37 68 ALA A N 1
ATOM 477 C CA . ALA A 1 81 ? 10.360 -24.668 -2.622 1.00 37.70 68 ALA A CA 1
ATOM 478 C C . ALA A 1 81 ? 11.589 -25.134 -1.829 1.00 42.11 68 ALA A C 1
ATOM 479 O O . ALA A 1 81 ? 12.138 -24.373 -1.023 1.00 41.33 68 ALA A O 1
ATOM 481 N N . ASP A 1 82 ? 12.093 -26.345 -2.105 1.00 44.44 69 ASP A N 1
ATOM 482 C CA . ASP A 1 82 ? 13.205 -26.883 -1.338 1.00 48.76 69 ASP A CA 1
ATOM 483 C C . ASP A 1 82 ? 14.512 -26.774 -2.122 1.00 51.12 69 ASP A C 1
ATOM 484 O O . ASP A 1 82 ? 14.734 -27.579 -3.037 1.00 49.85 69 ASP A O 1
ATOM 489 N N . PRO A 1 83 ? 15.456 -25.908 -1.725 1.00 55.85 70 PRO A N 1
ATOM 490 C CA . PRO A 1 83 ? 16.703 -25.792 -2.496 1.00 56.05 70 PRO A CA 1
ATOM 491 C C . PRO A 1 83 ? 17.451 -27.089 -2.611 1.00 52.86 70 PRO A C 1
ATOM 492 O O . PRO A 1 83 ? 18.105 -27.335 -3.624 1.00 55.00 70 PRO A O 1
ATOM 496 N N . ALA A 1 84 ? 17.411 -27.925 -1.593 1.00 51.48 71 ALA A N 1
ATOM 497 C CA . ALA A 1 84 ? 18.165 -29.159 -1.704 1.00 49.71 71 ALA A CA 1
ATOM 498 C C . ALA A 1 84 ? 17.571 -30.060 -2.779 1.00 44.45 71 ALA A C 1
ATOM 499 O O . ALA A 1 84 ? 18.309 -30.775 -3.471 1.00 43.19 71 ALA A O 1
ATOM 501 N N . GLN A 1 85 ? 16.247 -30.030 -2.944 1.00 39.98 72 GLN A N 1
ATOM 502 C CA . GLN A 1 85 ? 15.635 -30.885 -3.953 1.00 38.27 72 GLN A CA 1
ATOM 503 C C . GLN A 1 85 ? 15.975 -30.432 -5.375 1.00 35.20 72 GLN A C 1
ATOM 504 O O . GLN A 1 85 ? 16.117 -31.270 -6.263 1.00 32.10 72 GLN A O 1
ATOM 510 N N . VAL A 1 86 ? 16.090 -29.125 -5.622 1.00 33.93 73 VAL A N 1
ATOM 511 C CA . VAL A 1 86 ? 16.455 -28.676 -6.965 1.00 32.69 73 VAL A CA 1
ATOM 512 C C . VAL A 1 86 ? 17.899 -29.062 -7.268 1.00 32.32 73 VAL A C 1
ATOM 513 O O . VAL A 1 86 ? 18.213 -29.590 -8.343 1.00 30.58 73 VAL A O 1
ATOM 517 N N . ARG A 1 87 ? 18.797 -28.832 -6.316 1.00 35.23 74 ARG A N 1
ATOM 518 C CA . ARG A 1 87 ? 20.190 -29.175 -6.558 1.00 39.47 74 ARG A CA 1
ATOM 519 C C . ARG A 1 87 ? 20.332 -30.662 -6.841 1.00 39.63 74 ARG A C 1
ATOM 520 O O . ARG A 1 87 ? 21.046 -31.059 -7.764 1.00 38.40 74 ARG A O 1
ATOM 528 N N . GLN A 1 88 ? 19.639 -31.500 -6.068 1.00 40.93 75 GLN A N 1
ATOM 529 C CA . GLN A 1 88 ? 19.744 -32.946 -6.275 1.00 44.08 75 GLN A CA 1
ATOM 530 C C . GLN A 1 88 ? 19.204 -33.355 -7.635 1.00 38.20 75 GLN A C 1
ATOM 531 O O . GLN A 1 88 ? 19.789 -34.205 -8.315 1.00 39.07 75 GLN A O 1
ATOM 537 N N . ALA A 1 89 ? 18.140 -32.702 -8.081 1.00 33.48 76 ALA A N 1
ATOM 538 C CA . ALA A 1 89 ? 17.571 -33.058 -9.365 1.00 32.34 76 ALA A CA 1
ATOM 539 C C . ALA A 1 89 ? 18.580 -32.809 -10.468 1.00 29.04 76 ALA A C 1
ATOM 540 O O . ALA A 1 89 ? 18.863 -33.702 -11.264 1.00 29.59 76 ALA A O 1
ATOM 542 N N . VAL A 1 90 ? 19.237 -31.649 -10.445 1.00 31.66 77 VAL A N 1
ATOM 543 C CA . VAL A 1 90 ? 20.228 -31.354 -11.471 1.00 30.29 77 VAL A CA 1
ATOM 544 C C . VAL A 1 90 ? 21.363 -32.359 -11.406 1.00 30.54 77 VAL A C 1
ATOM 545 O O . VAL A 1 90 ? 21.732 -32.965 -12.418 1.00 30.30 77 VAL A O 1
ATOM 549 N N . GLU A 1 91 ? 21.847 -32.639 -10.196 1.00 29.38 78 GLU A N 1
ATOM 550 C CA . GLU A 1 91 ? 22.969 -33.555 -10.049 1.00 33.05 78 GLU A CA 1
ATOM 551 C C . GLU A 1 91 ? 22.597 -34.922 -10.585 1.00 36.00 78 GLU A C 1
ATOM 552 O O . GLU A 1 91 ? 23.389 -35.552 -11.299 1.00 37.53 78 GLU A O 1
ATOM 558 N N . GLN A 1 92 ? 21.356 -35.357 -10.315 1.00 36.16 79 GLN A N 1
ATOM 559 C CA . GLN A 1 92 ? 20.879 -36.625 -10.850 1.00 38.83 79 GLN A CA 1
ATOM 560 C C . GLN A 1 92 ? 20.766 -36.557 -12.359 1.00 36.87 79 GLN A C 1
ATOM 561 O O . GLN A 1 92 ? 21.129 -37.503 -13.060 1.00 39.70 79 GLN A O 1
ATOM 567 N N . ALA A 1 93 ? 20.309 -35.434 -12.882 1.00 35.96 80 ALA A N 1
ATOM 568 C CA . ALA A 1 93 ? 20.235 -35.320 -14.329 1.00 35.78 80 ALA A CA 1
ATOM 569 C C . ALA A 1 93 ? 21.615 -35.404 -14.944 1.00 34.32 80 ALA A C 1
ATOM 570 O O . ALA A 1 93 ? 21.785 -35.980 -16.028 1.00 33.93 80 ALA A O 1
ATOM 572 N N . ILE A 1 94 ? 22.614 -34.821 -14.278 1.00 31.50 81 ILE A N 1
ATOM 573 C CA . ILE A 1 94 ? 23.942 -34.826 -14.868 1.00 31.23 81 ILE A CA 1
ATOM 574 C C . ILE A 1 94 ? 24.495 -36.226 -14.888 1.00 33.86 81 ILE A C 1
ATOM 575 O O . ILE A 1 94 ? 25.179 -36.624 -15.833 1.00 36.53 81 ILE A O 1
ATOM 580 N N . VAL A 1 95 ? 24.204 -36.998 -13.847 1.00 35.78 82 VAL A N 1
ATOM 581 C CA . VAL A 1 95 ? 24.754 -38.336 -13.734 1.00 36.97 82 VAL A CA 1
ATOM 582 C C . VAL A 1 95 ? 24.137 -39.268 -14.764 1.00 41.30 82 VAL A C 1
ATOM 583 O O . VAL A 1 95 ? 24.808 -40.172 -15.288 1.00 41.99 82 VAL A O 1
ATOM 587 N N . GLN A 1 96 ? 22.856 -39.076 -15.074 1.00 41.51 83 GLN A N 1
ATOM 588 C CA . GLN A 1 96 ? 22.174 -39.984 -15.991 1.00 42.42 83 GLN A CA 1
ATOM 589 C C . GLN A 1 96 ? 22.300 -39.587 -17.466 1.00 43.34 83 GLN A C 1
ATOM 590 O O . GLN A 1 96 ? 22.395 -40.459 -18.339 1.00 42.70 83 GLN A O 1
ATOM 596 N N . LEU A 1 97 ? 22.292 -38.293 -17.776 1.00 40.94 84 LEU A N 1
ATOM 597 C CA . LEU A 1 97 ? 22.380 -37.848 -19.156 1.00 36.38 84 LEU A CA 1
ATOM 598 C C . LEU A 1 97 ? 23.675 -37.126 -19.478 1.00 36.88 84 LEU A C 1
ATOM 599 O O . LEU A 1 97 ? 23.978 -36.944 -20.662 1.00 38.64 84 LEU A O 1
ATOM 604 N N . GLY A 1 98 ? 24.468 -36.752 -18.474 1.00 36.05 85 GLY A N 1
ATOM 605 C CA . GLY A 1 98 ? 25.679 -35.995 -18.699 1.00 37.32 85 GLY A CA 1
ATOM 606 C C . GLY A 1 98 ? 25.494 -34.519 -18.423 1.00 38.80 85 GLY A C 1
ATOM 607 O O . GLY A 1 98 ? 24.385 -34.070 -18.123 1.00 41.39 85 GLY A O 1
ATOM 608 N N . PRO A 1 99 ? 26.561 -33.721 -18.561 1.00 36.50 86 PRO A N 1
ATOM 609 C CA . PRO A 1 99 ? 26.460 -32.298 -18.200 1.00 34.75 86 PRO A CA 1
ATOM 610 C C . PRO A 1 99 ? 25.373 -31.617 -19.006 1.00 32.88 86 PRO A C 1
ATOM 611 O O . PRO A 1 99 ? 25.075 -32.021 -20.130 1.00 32.79 86 PRO A O 1
ATOM 615 N N . VAL A 1 100 ? 24.681 -30.661 -18.369 1.00 28.51 87 VAL A N 1
ATOM 616 C CA . VAL A 1 100 ? 23.566 -30.004 -19.043 1.00 27.96 87 VAL A CA 1
ATOM 617 C C . VAL A 1 100 ? 24.072 -28.841 -19.897 1.00 28.54 87 VAL A C 1
ATOM 618 O O . VAL A 1 100 ? 24.866 -28.000 -19.440 1.00 27.32 87 VAL A O 1
ATOM 622 N N . ASP A 1 101 ? 23.638 -28.832 -21.172 1.00 28.27 88 ASP A N 1
ATOM 623 C CA . ASP A 1 101 ? 23.902 -27.767 -22.130 1.00 27.47 88 ASP A CA 1
ATOM 624 C C . ASP A 1 101 ? 22.887 -26.650 -22.028 1.00 27.09 88 ASP A C 1
ATOM 625 O O . ASP A 1 101 ? 23.265 -25.478 -22.124 1.00 27.88 88 ASP A O 1
ATOM 630 N N . VAL A 1 102 ? 21.610 -26.973 -21.809 1.00 25.82 89 VAL A N 1
ATOM 631 C CA . VAL A 1 102 ? 20.554 -25.965 -21.774 1.00 24.90 89 VAL A CA 1
ATOM 632 C C . VAL A 1 102 ? 19.768 -26.108 -20.497 1.00 25.75 89 VAL A C 1
ATOM 633 O O . VAL A 1 102 ? 19.111 -27.126 -20.277 1.00 24.70 89 VAL A O 1
ATOM 637 N N . LEU A 1 103 ? 19.815 -25.080 -19.667 1.00 27.94 90 LEU A N 1
ATOM 638 C CA . LEU A 1 103 ? 19.060 -25.036 -18.435 1.00 26.81 90 LEU A CA 1
ATOM 639 C C . LEU A 1 103 ? 17.942 -24.020 -18.590 1.00 27.24 90 LEU A C 1
ATOM 640 O O . LEU A 1 103 ? 18.206 -22.837 -18.839 1.00 26.10 90 LEU A O 1
ATOM 645 N N . VAL A 1 104 ? 16.701 -24.465 -18.372 1.00 26.57 91 VAL A N 1
ATOM 646 C CA . VAL A 1 104 ? 15.523 -23.599 -18.487 1.00 27.18 91 VAL A CA 1
ATOM 647 C C . VAL A 1 104 ? 14.821 -23.548 -17.122 1.00 27.08 91 VAL A C 1
ATOM 648 O O . VAL A 1 104 ? 14.256 -24.542 -16.663 1.00 26.09 91 VAL A O 1
ATOM 652 N N . ASN A 1 105 ? 14.874 -22.405 -16.460 1.00 25.53 92 ASN A N 1
ATOM 653 C CA . ASN A 1 105 ? 14.166 -22.216 -15.203 1.00 27.14 92 ASN A CA 1
ATOM 654 C C . ASN A 1 105 ? 12.754 -21.716 -15.497 1.00 27.66 92 ASN A C 1
ATOM 655 O O . ASN A 1 105 ? 12.522 -20.515 -15.677 1.00 29.26 92 ASN A O 1
ATOM 660 N N . ASN A 1 106 ? 11.796 -22.631 -15.480 1.00 25.63 93 ASN A N 1
ATOM 661 C CA . ASN A 1 106 ? 10.411 -22.329 -15.824 1.00 26.19 93 ASN A CA 1
ATOM 662 C C . ASN A 1 106 ? 9.419 -22.437 -14.667 1.00 28.92 93 ASN A C 1
ATOM 663 O O . ASN A 1 106 ? 8.409 -21.739 -14.678 1.00 27.87 93 ASN A O 1
ATOM 668 N N . ALA A 1 107 ? 9.622 -23.355 -13.726 1.00 30.45 94 ALA A N 1
ATOM 669 C CA . ALA A 1 107 ? 8.638 -23.537 -12.669 1.00 33.34 94 ALA A CA 1
ATOM 670 C C . ALA A 1 107 ? 8.445 -22.228 -11.895 1.00 31.37 94 ALA A C 1
ATOM 671 O O . ALA A 1 107 ? 9.409 -21.559 -11.532 1.00 31.01 94 ALA A O 1
ATOM 673 N N . GLY A 1 108 ? 7.191 -21.877 -11.606 1.00 30.44 95 GLY A N 1
ATOM 674 C CA . GLY A 1 108 ? 6.904 -20.616 -10.947 1.00 29.18 95 GLY A CA 1
ATOM 675 C C . GLY A 1 108 ? 5.614 -20.699 -10.162 1.00 29.94 95 GLY A C 1
ATOM 676 O O . GLY A 1 108 ? 4.827 -21.638 -10.311 1.00 37.44 95 GLY A O 1
ATOM 677 N N . ILE A 1 109 ? 5.422 -19.731 -9.290 1.00 23.28 96 ILE A N 1
ATOM 678 C CA . ILE A 1 109 ? 4.192 -19.630 -8.527 1.00 24.17 96 ILE A CA 1
ATOM 679 C C . ILE A 1 109 ? 3.731 -18.181 -8.568 1.00 24.46 96 ILE A C 1
ATOM 680 O O . ILE A 1 109 ? 4.539 -17.253 -8.647 1.00 23.37 96 ILE A O 1
ATOM 685 N N . PHE A 1 110 ? 2.433 -17.992 -8.600 1.00 26.28 97 PHE A N 1
ATOM 686 C CA . PHE A 1 110 ? 1.818 -16.702 -8.641 1.00 26.80 97 PHE A CA 1
ATOM 687 C C . PHE A 1 110 ? 0.856 -16.478 -7.483 1.00 28.47 97 PHE A C 1
ATOM 688 O O . PHE A 1 110 ? -0.227 -16.948 -7.500 1.00 30.87 97 PHE A O 1
ATOM 696 N N . LEU A 1 111 ? 1.247 -15.721 -6.493 1.00 27.70 98 LEU A N 1
ATOM 697 C CA . LEU A 1 111 ? 0.361 -15.435 -5.404 1.00 31.13 98 LEU A CA 1
ATOM 698 C C . LEU A 1 111 ? 0.076 -13.968 -5.439 1.00 32.73 98 LEU A C 1
ATOM 699 O O . LEU A 1 111 ? 0.898 -13.173 -5.161 1.00 33.45 98 LEU A O 1
ATOM 704 N N . ALA A 1 112 ? -1.149 -13.625 -5.706 1.00 34.89 99 ALA A N 1
ATOM 705 C CA . ALA A 1 112 ? -1.534 -12.255 -5.860 1.00 36.51 99 ALA A CA 1
ATOM 706 C C . ALA A 1 112 ? -2.621 -11.839 -4.889 1.00 36.38 99 ALA A C 1
ATOM 707 O O . ALA A 1 112 ? -3.231 -12.663 -4.298 1.00 37.73 99 ALA A O 1
ATOM 709 N N . GLY A 1 113 ? -2.769 -10.558 -4.643 1.00 33.87 100 GLY A N 1
ATOM 710 C CA . GLY A 1 113 ? -3.795 -10.123 -3.711 1.00 35.56 100 GLY A CA 1
ATOM 711 C C . GLY A 1 113 ? -3.494 -8.831 -2.961 1.00 38.74 100 GLY A C 1
ATOM 712 O O . GLY A 1 113 ? -2.426 -8.221 -3.112 1.00 38.58 100 GLY A O 1
ATOM 713 N N . PRO A 1 114 ? -4.403 -8.419 -2.071 1.00 36.86 101 PRO A N 1
ATOM 714 C CA . PRO A 1 114 ? -4.189 -7.148 -1.371 1.00 32.13 101 PRO A CA 1
ATOM 715 C C . PRO A 1 114 ? -2.885 -7.201 -0.606 1.00 32.27 101 PRO A C 1
ATOM 716 O O . PRO A 1 114 ? -2.525 -8.217 -0.014 1.00 35.48 101 PRO A O 1
ATOM 720 N N . LEU A 1 115 ? -2.176 -6.086 -0.617 1.00 35.90 102 LEU A N 1
ATOM 721 C CA . LEU A 1 115 ? -0.842 -6.046 -0.028 1.00 38.40 102 LEU A CA 1
ATOM 722 C C . LEU A 1 115 ? -0.852 -6.359 1.464 1.00 40.72 102 LEU A C 1
ATOM 723 O O . LEU A 1 115 ? 0.125 -6.904 1.994 1.00 43.44 102 LEU A O 1
ATOM 728 N N . GLY A 1 116 ? -1.920 -5.994 2.164 1.00 39.77 103 GLY A N 1
ATOM 729 C CA . GLY A 1 116 ? -1.950 -6.216 3.592 1.00 41.76 103 GLY A CA 1
ATOM 730 C C . GLY A 1 116 ? -2.223 -7.644 3.999 1.00 44.94 103 GLY A C 1
ATOM 731 O O . GLY A 1 116 ? -1.944 -8.013 5.148 1.00 45.25 103 GLY A O 1
ATOM 732 N N . GLU A 1 117 ? -2.743 -8.458 3.085 1.00 44.55 104 GLU A N 1
ATOM 733 C CA . GLU A 1 117 ? -2.991 -9.861 3.367 1.00 44.80 104 GLU A CA 1
ATOM 734 C C . GLU A 1 117 ? -1.793 -10.759 3.055 1.00 40.66 104 GLU A C 1
ATOM 735 O O . GLU A 1 117 ? -1.865 -11.953 3.332 1.00 41.83 104 GLU A O 1
ATOM 741 N N . VAL A 1 118 ? -0.697 -10.237 2.501 1.00 35.12 105 VAL A N 1
ATOM 742 C CA . VAL A 1 118 ? 0.413 -11.116 2.169 1.00 31.87 105 VAL A CA 1
ATOM 743 C C . VAL A 1 118 ? 1.040 -11.644 3.449 1.00 30.54 105 VAL A C 1
ATOM 744 O O . VAL A 1 118 ? 1.417 -10.870 4.335 1.00 35.22 105 VAL A O 1
ATOM 748 N N . THR A 1 119 ? 1.225 -12.955 3.528 1.00 28.37 106 THR A N 1
ATOM 749 C CA . THR A 1 119 ? 1.768 -13.616 4.706 1.00 30.86 106 THR A CA 1
ATOM 750 C C . THR A 1 119 ? 3.247 -13.922 4.504 1.00 36.72 106 THR A C 1
ATOM 751 O O . THR A 1 119 ? 3.786 -13.886 3.394 1.00 34.97 106 THR A O 1
ATOM 755 N N . LEU A 1 120 ? 3.921 -14.242 5.594 1.00 43.67 107 LEU A N 1
ATOM 756 C CA . LEU A 1 120 ? 5.316 -14.602 5.398 1.00 51.64 107 LEU A CA 1
ATOM 757 C C . LEU A 1 120 ? 5.443 -15.881 4.585 1.00 50.44 107 LEU A C 1
ATOM 758 O O . LEU A 1 120 ? 6.374 -16.014 3.781 1.00 53.34 107 LEU A O 1
ATOM 763 N N . ASP A 1 121 ? 4.494 -16.800 4.714 1.00 47.28 108 ASP A N 1
ATOM 764 C CA . ASP A 1 121 ? 4.579 -17.993 3.887 1.00 42.29 108 ASP A CA 1
ATOM 765 C C . ASP A 1 121 ? 4.412 -17.645 2.410 1.00 40.63 108 ASP A C 1
ATOM 766 O O . ASP A 1 121 ? 5.108 -18.215 1.560 1.00 38.34 108 ASP A O 1
ATOM 771 N N . ASP A 1 122 ? 3.542 -16.666 2.087 1.00 39.38 109 ASP A N 1
ATOM 772 C CA . ASP A 1 122 ? 3.458 -16.187 0.708 1.00 32.37 109 ASP A CA 1
ATOM 773 C C . ASP A 1 122 ? 4.797 -15.663 0.264 1.00 28.72 109 ASP A C 1
ATOM 774 O O . ASP A 1 122 ? 5.234 -15.956 -0.848 1.00 26.95 109 ASP A O 1
ATOM 779 N N . TYR A 1 123 ? 5.487 -14.927 1.150 1.00 29.55 110 TYR A N 1
ATOM 780 C CA . TYR A 1 123 ? 6.771 -14.319 0.803 1.00 28.56 110 TYR A CA 1
ATOM 781 C C . TYR A 1 123 ? 7.878 -15.357 0.627 1.00 29.45 110 TYR A C 1
ATOM 782 O O . TYR A 1 123 ? 8.636 -15.314 -0.357 1.00 26.21 110 TYR A O 1
ATOM 791 N N . GLU A 1 124 ? 8.052 -16.239 1.614 1.00 29.38 111 GLU A N 1
ATOM 792 C CA . GLU A 1 124 ? 9.132 -17.205 1.505 1.00 32.49 111 GLU A CA 1
ATOM 793 C C . GLU A 1 124 ? 8.880 -18.140 0.327 1.00 33.32 111 GLU A C 1
ATOM 794 O O . GLU A 1 124 ? 9.797 -18.454 -0.441 1.00 35.11 111 GLU A O 1
ATOM 800 N N . ARG A 1 125 ? 7.625 -18.542 0.130 1.00 32.63 112 ARG A N 1
ATOM 801 C CA . ARG A 1 125 ? 7.312 -19.524 -0.897 1.00 31.19 112 ARG A CA 1
ATOM 802 C C . ARG A 1 125 ? 7.545 -18.954 -2.296 1.00 29.67 112 ARG A C 1
ATOM 803 O O . ARG A 1 125 ? 8.113 -19.620 -3.169 1.00 27.97 112 ARG A O 1
ATOM 811 N N . THR A 1 126 ? 7.119 -17.715 -2.513 1.00 30.66 113 THR A N 1
ATOM 812 C CA . THR A 1 126 ? 7.317 -17.040 -3.788 1.00 29.00 113 THR A CA 1
ATOM 813 C C . THR A 1 126 ? 8.788 -16.847 -4.083 1.00 26.56 113 THR A C 1
ATOM 814 O O . THR A 1 126 ? 9.244 -17.125 -5.207 1.00 27.45 113 THR A O 1
ATOM 818 N N . MET A 1 127 ? 9.551 -16.407 -3.070 1.00 22.10 114 MET A N 1
ATOM 819 C CA . MET A 1 127 ? 10.967 -16.117 -3.256 1.00 25.15 114 MET A CA 1
ATOM 820 C C . MET A 1 127 ? 11.800 -17.395 -3.419 1.00 25.55 114 MET A C 1
ATOM 821 O O . MET A 1 127 ? 12.778 -17.412 -4.180 1.00 28.12 114 MET A O 1
ATOM 826 N N . ASN A 1 128 ? 11.458 -18.462 -2.702 1.00 24.57 115 ASN A N 1
ATOM 827 C CA . ASN A 1 128 ? 12.186 -19.724 -2.854 1.00 24.32 115 ASN A CA 1
ATOM 828 C C . ASN A 1 128 ? 11.924 -20.358 -4.216 1.00 24.00 115 ASN A C 1
ATOM 829 O O . ASN A 1 128 ? 12.849 -20.848 -4.868 1.00 24.80 115 ASN A O 1
ATOM 834 N N . ILE A 1 129 ? 10.680 -20.315 -4.686 1.00 25.63 116 ILE A N 1
ATOM 835 C CA . ILE A 1 129 ? 10.321 -20.991 -5.930 1.00 24.13 116 ILE A CA 1
ATOM 836 C C . ILE A 1 129 ? 10.725 -20.149 -7.124 1.00 25.03 116 ILE A C 1
ATOM 837 O O . ILE A 1 129 ? 11.225 -20.669 -8.135 1.00 27.44 116 ILE A O 1
ATOM 842 N N . ASN A 1 130 ? 10.447 -18.854 -7.069 1.00 21.79 117 ASN A N 1
ATOM 843 C CA . ASN A 1 130 ? 10.675 -18.031 -8.246 1.00 21.22 117 ASN A CA 1
ATOM 844 C C . ASN A 1 130 ? 12.080 -17.494 -8.330 1.00 23.67 117 ASN A C 1
ATOM 845 O O . ASN A 1 130 ? 12.484 -17.060 -9.408 1.00 28.82 117 ASN A O 1
ATOM 850 N N . VAL A 1 131 ? 12.828 -17.472 -7.238 1.00 24.83 118 VAL A N 1
ATOM 851 C CA . VAL A 1 131 ? 14.124 -16.792 -7.285 1.00 25.35 118 VAL A CA 1
ATOM 852 C C . VAL A 1 131 ? 15.244 -17.746 -6.890 1.00 25.69 118 VAL A C 1
ATOM 853 O O . VAL A 1 131 ? 16.143 -18.018 -7.701 1.00 26.54 118 VAL A O 1
ATOM 857 N N . ARG A 1 132 ? 15.179 -18.281 -5.663 1.00 22.20 119 ARG A N 1
ATOM 858 C CA . ARG A 1 132 ? 16.284 -19.093 -5.166 1.00 22.05 119 ARG A CA 1
ATOM 859 C C . ARG A 1 132 ? 16.446 -20.397 -5.946 1.00 22.49 119 ARG A C 1
ATOM 860 O O . ARG A 1 132 ? 17.579 -20.798 -6.236 1.00 22.68 119 ARG A O 1
ATOM 868 N N . ALA A 1 133 ? 15.342 -21.099 -6.261 1.00 22.73 120 ALA A N 1
ATOM 869 C CA . ALA A 1 133 ? 15.485 -22.334 -7.029 1.00 23.19 120 ALA A CA 1
ATOM 870 C C . ALA A 1 133 ? 16.187 -22.094 -8.356 1.00 28.18 120 ALA A C 1
ATOM 871 O O . ALA A 1 133 ? 17.157 -22.821 -8.660 1.00 30.63 120 ALA A O 1
ATOM 873 N N . PRO A 1 134 ? 15.805 -21.100 -9.170 1.00 26.36 121 PRO A N 1
ATOM 874 C CA . PRO A 1 134 ? 16.573 -20.893 -10.403 1.00 23.65 121 PRO A CA 1
ATOM 875 C C . PRO A 1 134 ? 18.047 -20.653 -10.121 1.00 22.01 121 PRO A C 1
ATOM 876 O O . PRO A 1 134 ? 18.925 -21.165 -10.824 1.00 22.23 121 PRO A O 1
ATOM 880 N N . PHE A 1 135 ? 18.335 -19.920 -9.070 1.00 24.12 122 PHE A N 1
ATOM 881 C CA . PHE A 1 135 ? 19.719 -19.620 -8.731 1.00 26.70 122 PHE A CA 1
ATOM 882 C C . PHE A 1 135 ? 20.461 -20.879 -8.310 1.00 28.01 122 PHE A C 1
ATOM 883 O O . PHE A 1 135 ? 21.656 -21.031 -8.608 1.00 29.34 122 PHE A O 1
ATOM 891 N N . VAL A 1 136 ? 19.783 -21.780 -7.592 1.00 26.48 123 VAL A N 1
ATOM 892 C CA . VAL A 1 136 ? 20.440 -23.015 -7.183 1.00 26.17 123 VAL A CA 1
ATOM 893 C C . VAL A 1 136 ? 20.654 -23.942 -8.386 1.00 28.41 123 VAL A C 1
ATOM 894 O O . VAL A 1 136 ? 21.741 -24.510 -8.551 1.00 29.72 123 VAL A O 1
ATOM 898 N N . ALA A 1 137 ? 19.655 -24.058 -9.280 1.00 26.59 124 ALA A N 1
ATOM 899 C CA . ALA A 1 137 ? 19.821 -24.916 -10.461 1.00 27.17 124 ALA A CA 1
ATOM 900 C C . ALA A 1 137 ? 21.005 -24.459 -11.302 1.00 26.52 124 ALA A C 1
ATOM 901 O O . ALA A 1 137 ? 21.811 -25.278 -11.762 1.00 24.59 124 ALA A O 1
ATOM 903 N N . ILE A 1 138 ? 21.157 -23.137 -11.435 1.00 27.08 125 ILE A N 1
ATOM 904 C CA . ILE A 1 138 ? 22.249 -22.548 -12.198 1.00 28.02 125 ILE A CA 1
ATOM 905 C C . ILE A 1 138 ? 23.571 -22.854 -11.547 1.00 29.45 125 ILE A C 1
ATOM 906 O O . ILE A 1 138 ? 24.554 -23.164 -12.218 1.00 28.78 125 ILE A O 1
ATOM 911 N N . GLN A 1 139 ? 23.623 -22.741 -10.223 1.00 32.72 126 GLN A N 1
ATOM 912 C CA . GLN A 1 139 ? 24.866 -23.006 -9.522 1.00 35.19 126 GLN A CA 1
ATOM 913 C C . GLN A 1 139 ? 25.275 -24.459 -9.660 1.00 34.93 126 GLN A C 1
ATOM 914 O O . GLN A 1 139 ? 26.468 -24.758 -9.804 1.00 38.52 126 GLN A O 1
ATOM 920 N N . ALA A 1 140 ? 24.293 -25.377 -9.645 1.00 30.47 127 ALA A N 1
ATOM 921 C CA . ALA A 1 140 ? 24.599 -26.798 -9.777 1.00 30.12 127 ALA A CA 1
ATOM 922 C C . ALA A 1 140 ? 24.978 -27.138 -11.209 1.00 33.36 127 ALA A C 1
ATOM 923 O O . ALA A 1 140 ? 25.868 -27.958 -11.444 1.00 36.13 127 ALA A O 1
ATOM 925 N N . ALA A 1 141 ? 24.275 -26.544 -12.179 1.00 31.76 128 ALA A N 1
ATOM 926 C CA . ALA A 1 141 ? 24.485 -26.854 -13.585 1.00 28.65 128 ALA A CA 1
ATOM 927 C C . ALA A 1 141 ? 25.734 -26.204 -14.144 1.00 29.38 128 ALA A C 1
ATOM 928 O O . ALA A 1 141 ? 26.373 -26.768 -15.031 1.00 31.31 128 ALA A O 1
ATOM 930 N N . GLN A 1 142 ? 26.075 -25.013 -13.671 1.00 31.16 129 GLN A N 1
ATOM 931 C CA . GLN A 1 142 ? 27.145 -24.262 -14.303 1.00 35.30 129 GLN A CA 1
ATOM 932 C C . GLN A 1 142 ? 28.489 -24.911 -14.079 1.00 44.13 129 GLN A C 1
ATOM 933 O O . GLN A 1 142 ? 29.389 -24.747 -14.899 1.00 44.99 129 GLN A O 1
ATOM 939 N N . ALA A 1 143 ? 28.638 -25.685 -13.008 1.00 55.41 130 ALA A N 1
ATOM 940 C CA . ALA A 1 143 ? 29.961 -26.193 -12.671 1.00 59.24 130 ALA A CA 1
ATOM 941 C C . ALA A 1 143 ? 30.541 -27.005 -13.819 1.00 59.11 130 ALA A C 1
ATOM 942 O O . ALA A 1 143 ? 31.740 -26.918 -14.102 1.00 64.89 130 ALA A O 1
ATOM 944 N N . SER A 1 144 ? 29.695 -27.751 -14.532 1.00 52.84 131 SER A N 1
ATOM 945 C CA . SER A 1 144 ? 30.120 -28.616 -15.623 1.00 44.51 131 SER A CA 1
ATOM 946 C C . SER A 1 144 ? 29.464 -28.280 -16.958 1.00 42.34 131 SER A C 1
ATOM 947 O O . SER A 1 144 ? 29.475 -29.115 -17.863 1.00 42.16 131 SER A O 1
ATOM 950 N N . MET A 1 145 ? 28.835 -27.131 -17.083 1.00 40.91 132 MET A N 1
ATOM 951 C CA . MET A 1 145 ? 28.201 -26.770 -18.339 1.00 36.30 132 MET A CA 1
ATOM 952 C C . MET A 1 145 ? 29.253 -26.587 -19.429 1.00 33.05 132 MET A C 1
ATOM 953 O O . MET A 1 145 ? 30.199 -25.819 -19.241 1.00 31.82 132 MET A O 1
ATOM 958 N N . PRO A 1 146 ? 29.112 -27.253 -20.575 1.00 32.24 133 PRO A N 1
ATOM 959 C CA . PRO A 1 146 ? 30.087 -27.099 -21.667 1.00 33.42 133 PRO A CA 1
ATOM 960 C C . PRO A 1 146 ? 30.079 -25.692 -22.227 1.00 30.89 133 PRO A C 1
ATOM 961 O O . PRO A 1 146 ? 29.071 -24.982 -22.162 1.00 30.93 133 PRO A O 1
ATOM 965 N N . ASP A 1 147 ? 31.224 -25.292 -22.778 1.00 28.99 134 ASP A N 1
ATOM 966 C CA . ASP A 1 147 ? 31.336 -23.956 -23.348 1.00 33.78 134 ASP A CA 1
ATOM 967 C C . ASP A 1 147 ? 30.230 -23.770 -24.377 1.00 30.79 134 ASP A C 1
ATOM 968 O O . ASP A 1 147 ? 29.835 -24.728 -25.045 1.00 3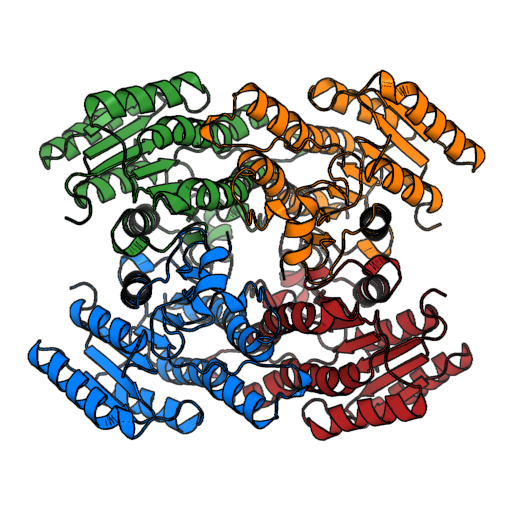0.24 134 ASP A O 1
ATOM 973 N N . GLY A 1 148 ? 29.686 -22.551 -24.448 1.00 28.04 135 GLY A N 1
ATOM 974 C CA . GLY A 1 148 ? 28.598 -22.278 -25.372 1.00 27.59 135 GLY A CA 1
ATOM 975 C C . GLY A 1 148 ? 27.229 -22.704 -24.887 1.00 30.56 135 GLY A C 1
ATOM 976 O O . GLY A 1 148 ? 26.274 -22.684 -25.680 1.00 30.93 135 GLY A O 1
ATOM 977 N N . GLY A 1 149 ? 27.116 -22.965 -23.600 1.00 27.75 136 GLY A N 1
ATOM 978 C CA . GLY A 1 149 ? 25.910 -23.366 -22.926 1.00 23.87 136 GLY A CA 1
ATOM 979 C C . GLY A 1 149 ? 24.881 -22.270 -22.804 1.00 26.49 136 GLY A C 1
ATOM 980 O O . GLY A 1 149 ? 25.125 -21.161 -23.133 1.00 26.58 136 GLY A O 1
ATOM 981 N N . ARG A 1 150 ? 23.695 -22.631 -22.391 1.00 24.56 137 ARG A N 1
ATOM 982 C CA . ARG A 1 150 ? 22.607 -21.719 -22.284 1.00 23.54 137 ARG A CA 1
ATOM 983 C C . ARG A 1 150 ? 21.847 -21.792 -20.997 1.00 27.39 137 ARG A C 1
ATOM 984 O O . ARG A 1 150 ? 21.655 -22.818 -20.468 1.00 32.30 137 ARG A O 1
ATOM 992 N N . ILE A 1 151 ? 21.441 -20.644 -20.504 1.00 27.95 138 ILE A N 1
ATOM 993 C CA . ILE A 1 151 ? 20.658 -20.543 -19.319 1.00 25.35 138 ILE A CA 1
ATOM 994 C C . ILE A 1 151 ? 19.503 -19.699 -19.718 1.00 22.24 138 ILE A C 1
ATOM 995 O O . ILE A 1 151 ? 19.686 -18.630 -20.123 1.00 20.48 138 ILE A O 1
ATOM 1000 N N . ILE A 1 152 ? 18.310 -20.176 -19.513 1.00 21.07 139 ILE A N 1
ATOM 1001 C CA . ILE A 1 152 ? 17.139 -19.426 -19.918 1.00 20.66 139 ILE A CA 1
ATOM 1002 C C . ILE A 1 152 ? 16.142 -19.384 -18.769 1.00 23.32 139 ILE A C 1
ATOM 1003 O O . ILE A 1 152 ? 15.503 -20.397 -18.466 1.00 27.86 139 ILE A O 1
ATOM 1008 N N . ASN A 1 153 ? 15.964 -18.210 -18.166 1.00 20.53 140 ASN A N 1
ATOM 1009 C CA . ASN A 1 153 ? 14.977 -18.019 -17.129 1.00 21.07 140 ASN A CA 1
ATOM 1010 C C . ASN A 1 153 ? 13.638 -17.579 -17.701 1.00 26.69 140 ASN A C 1
ATOM 1011 O O . ASN A 1 153 ? 13.570 -16.652 -18.529 1.00 32.42 140 ASN A O 1
ATOM 1016 N N . ILE A 1 154 ? 12.560 -18.159 -17.183 1.00 22.91 141 ILE A N 1
ATOM 1017 C CA . ILE A 1 154 ? 11.225 -17.693 -17.530 1.00 25.41 141 ILE A CA 1
ATOM 1018 C C . ILE A 1 154 ? 10.814 -16.605 -16.511 1.00 26.66 141 ILE A C 1
ATOM 1019 O O . ILE A 1 154 ? 10.655 -16.851 -15.311 1.00 26.21 141 ILE A O 1
ATOM 1024 N N . GLY A 1 155 ? 10.685 -15.375 -16.990 1.00 25.44 142 GLY A N 1
ATOM 1025 C CA . GLY A 1 155 ? 10.284 -14.271 -16.151 1.00 23.11 142 GLY A CA 1
ATOM 1026 C C . GLY A 1 155 ? 8.799 -13.972 -16.210 1.00 22.98 142 GLY A C 1
ATOM 1027 O O . GLY A 1 155 ? 7.964 -14.826 -15.924 1.00 23.79 142 GLY A O 1
ATOM 1028 N N . SER A 1 156 ? 8.453 -12.730 -16.504 1.00 22.67 143 SER A N 1
ATOM 1029 C CA . SER A 1 156 ? 7.062 -12.348 -16.667 1.00 21.53 143 SER A CA 1
ATOM 1030 C C . SER A 1 156 ? 7.025 -10.884 -17.083 1.00 23.03 143 SER A C 1
ATOM 1031 O O . SER A 1 156 ? 7.855 -10.080 -16.630 1.00 20.10 143 SER A O 1
ATOM 1034 N N . CYS A 1 157 ? 5.988 -10.529 -17.861 1.00 23.62 144 CYS A N 1
ATOM 1035 C CA . CYS A 1 157 ? 5.783 -9.133 -18.213 1.00 25.65 144 CYS A CA 1
ATOM 1036 C C . CYS A 1 157 ? 5.571 -8.271 -16.955 1.00 25.67 144 CYS A C 1
ATOM 1037 O O . CYS A 1 157 ? 5.974 -7.103 -16.940 1.00 27.96 144 CYS A O 1
ATOM 1040 N N . LEU A 1 158 ? 5.031 -8.854 -15.870 1.00 22.94 145 LEU A N 1
ATOM 1041 C CA . LEU A 1 158 ? 4.837 -8.113 -14.626 1.00 21.55 145 LEU A CA 1
ATOM 1042 C C . LEU A 1 158 ? 6.151 -7.737 -13.954 1.00 25.68 145 LEU A C 1
ATOM 1043 O O . LEU A 1 158 ? 6.159 -6.821 -13.128 1.00 30.88 145 LEU A O 1
ATOM 1048 N N . ALA A 1 159 ? 7.267 -8.380 -14.311 1.00 24.12 146 ALA A N 1
ATOM 1049 C CA . ALA A 1 159 ? 8.562 -7.937 -13.813 1.00 22.41 146 ALA A CA 1
ATOM 1050 C C . ALA A 1 159 ? 8.910 -6.534 -14.297 1.00 24.42 146 ALA A C 1
ATOM 1051 O O . ALA A 1 159 ? 9.560 -5.772 -13.574 1.00 27.62 146 ALA A O 1
ATOM 1053 N N . GLU A 1 160 ? 8.500 -6.168 -15.505 1.00 24.80 147 GLU A N 1
ATOM 1054 C CA . GLU A 1 160 ? 8.850 -4.850 -16.029 1.00 26.39 147 GLU A CA 1
ATOM 1055 C C . GLU A 1 160 ? 7.756 -3.807 -15.828 1.00 22.88 147 GLU A C 1
ATOM 1056 O O . GLU A 1 160 ? 8.073 -2.630 -15.690 1.00 21.54 147 GLU A O 1
ATOM 1062 N N . ARG A 1 161 ? 6.490 -4.211 -15.775 1.00 23.34 148 ARG A N 1
ATOM 1063 C CA . ARG A 1 161 ? 5.378 -3.291 -15.534 1.00 26.81 148 ARG A CA 1
ATOM 1064 C C . ARG A 1 161 ? 4.329 -4.000 -14.681 1.00 25.74 148 ARG A C 1
ATOM 1065 O O . ARG A 1 161 ? 3.783 -5.034 -15.086 1.00 28.69 148 ARG A O 1
ATOM 1073 N N . ALA A 1 162 ? 4.039 -3.469 -13.510 1.00 21.45 149 ALA A N 1
ATOM 1074 C CA . ALA A 1 162 ? 3.025 -4.133 -12.700 1.00 25.79 149 ALA A CA 1
ATOM 1075 C C . ALA A 1 162 ? 1.640 -3.962 -13.308 1.00 23.68 149 ALA A C 1
ATOM 1076 O O . ALA A 1 162 ? 0.844 -4.905 -13.332 1.00 20.58 149 ALA A O 1
ATOM 1078 N N . GLY A 1 163 ? 1.333 -2.747 -13.776 1.00 24.53 150 GLY A N 1
ATOM 1079 C CA . GLY A 1 163 ? 0.090 -2.423 -14.456 1.00 25.56 150 GLY A CA 1
ATOM 1080 C C . GLY A 1 163 ? -1.136 -2.265 -13.578 1.00 28.29 150 GLY A C 1
ATOM 1081 O O . GLY A 1 163 ? -1.970 -1.402 -13.891 1.00 27.67 150 GLY A O 1
ATOM 1082 N N . ARG A 1 164 ? -1.217 -3.033 -12.459 1.00 29.06 151 ARG A N 1
ATOM 1083 C CA . ARG A 1 164 ? -2.403 -3.148 -11.608 1.00 26.81 151 ARG A CA 1
ATOM 1084 C C . ARG A 1 164 ? -1.983 -3.299 -10.147 1.00 26.59 151 ARG A C 1
ATOM 1085 O O . ARG A 1 164 ? -0.834 -3.599 -9.823 1.00 25.15 151 ARG A O 1
ATOM 1093 N N . ALA A 1 165 ? -2.956 -3.137 -9.262 1.00 27.77 152 ALA A N 1
ATOM 1094 C CA . ALA A 1 165 ? -2.773 -3.471 -7.856 1.00 26.52 152 ALA A CA 1
ATOM 1095 C C . ALA A 1 165 ? -2.812 -4.994 -7.648 1.00 25.92 152 ALA A C 1
ATOM 1096 O O . ALA A 1 165 ? -3.398 -5.741 -8.430 1.00 29.10 152 ALA A O 1
ATOM 1098 N N . GLY A 1 166 ? -2.155 -5.453 -6.600 1.00 23.33 153 GLY A N 1
ATOM 1099 C CA . GLY A 1 166 ? -2.257 -6.830 -6.193 1.00 25.11 153 GLY A CA 1
ATOM 1100 C C . GLY A 1 166 ? -1.155 -7.777 -6.634 1.00 31.03 153 GLY A C 1
ATOM 1101 O O . GLY A 1 166 ? -1.235 -8.956 -6.277 1.00 34.70 153 GLY A O 1
ATOM 1102 N N . VAL A 1 167 ? -0.112 -7.312 -7.350 1.00 28.08 154 VAL A N 1
ATOM 1103 C CA . VAL A 1 167 ? 0.934 -8.197 -7.855 1.00 25.34 154 VAL A CA 1
ATOM 1104 C C . VAL A 1 167 ? 2.344 -7.824 -7.358 1.00 24.18 154 VAL A C 1
ATOM 1105 O O . VAL A 1 167 ? 3.351 -8.273 -7.950 1.00 20.45 154 VAL A O 1
ATOM 1109 N N . THR A 1 168 ? 2.436 -7.093 -6.234 1.00 21.51 155 THR A N 1
ATOM 1110 C CA . THR A 1 168 ? 3.717 -6.598 -5.736 1.00 22.12 155 THR A CA 1
ATOM 1111 C C . THR A 1 168 ? 4.726 -7.704 -5.464 1.00 22.20 155 THR A C 1
ATOM 1112 O O . THR A 1 168 ? 5.898 -7.586 -5.819 1.00 22.14 155 THR A O 1
ATOM 1116 N N . LEU A 1 169 ? 4.328 -8.727 -4.727 1.00 25.48 156 LEU A N 1
ATOM 1117 C CA . LEU A 1 169 ? 5.275 -9.777 -4.373 1.00 26.95 156 LEU A CA 1
ATOM 1118 C C . LEU A 1 169 ? 5.668 -10.590 -5.605 1.00 28.29 156 LEU A C 1
ATOM 1119 O O . LEU A 1 169 ? 6.848 -10.928 -5.815 1.00 25.70 156 LEU A O 1
ATOM 1124 N N . TYR A 1 170 ? 4.683 -10.937 -6.427 1.00 26.95 157 TYR A N 1
ATOM 1125 C CA . TYR A 1 170 ? 5.040 -11.665 -7.625 1.00 26.49 157 TYR A CA 1
ATOM 1126 C C . TYR A 1 170 ? 5.940 -10.809 -8.501 1.00 24.22 157 TYR A C 1
ATOM 1127 O O . TYR A 1 170 ? 6.988 -11.275 -8.971 1.00 20.92 157 TYR A O 1
ATOM 1136 N N . ALA A 1 171 ? 5.616 -9.528 -8.616 1.00 19.12 158 ALA A N 1
ATOM 1137 C CA . ALA A 1 171 ? 6.400 -8.700 -9.507 1.00 22.88 158 ALA A CA 1
ATOM 1138 C C . ALA A 1 171 ? 7.839 -8.560 -9.018 1.00 25.24 158 ALA A C 1
ATOM 1139 O O . ALA A 1 171 ? 8.766 -8.487 -9.835 1.00 28.10 158 ALA A O 1
ATOM 1141 N N . ALA A 1 172 ? 8.050 -8.506 -7.709 1.00 18.53 159 ALA A N 1
ATOM 1142 C CA . ALA A 1 172 ? 9.406 -8.397 -7.171 1.00 18.39 159 ALA A CA 1
ATOM 1143 C C . ALA A 1 172 ? 10.198 -9.669 -7.382 1.00 20.75 159 ALA A C 1
ATOM 1144 O O . ALA A 1 172 ? 11.419 -9.617 -7.587 1.00 23.48 159 ALA A O 1
ATOM 1146 N N . SER A 1 173 ? 9.550 -10.827 -7.259 1.00 21.26 160 SER A N 1
ATOM 1147 C CA . SER A 1 173 ? 10.288 -12.065 -7.465 1.00 20.01 160 SER A CA 1
ATOM 1148 C C . SER A 1 173 ? 10.725 -12.178 -8.925 1.00 19.46 160 SER A C 1
ATOM 1149 O O . SER A 1 173 ? 11.855 -12.581 -9.223 1.00 18.98 160 SER A O 1
ATOM 1152 N N . LYS A 1 174 ? 9.890 -11.711 -9.845 1.00 19.21 161 LYS A N 1
ATOM 1153 C CA . LYS A 1 174 ? 10.230 -11.846 -11.247 1.00 18.66 161 LYS A CA 1
ATOM 1154 C C . LYS A 1 174 ? 11.217 -10.791 -11.706 1.00 18.20 161 LYS A C 1
ATOM 1155 O O . LYS A 1 174 ? 12.011 -11.074 -12.586 1.00 18.12 161 LYS A O 1
ATOM 1161 N N . SER A 1 175 ? 11.185 -9.560 -11.174 1.00 27.98 162 SER A N 1
ATOM 1162 C CA . SER A 1 175 ? 12.261 -8.614 -11.534 1.00 25.19 162 SER A CA 1
ATOM 1163 C C . SER A 1 175 ? 13.609 -8.964 -10.873 1.00 23.83 162 SER A C 1
ATOM 1164 O O . SER A 1 175 ? 14.654 -8.464 -11.314 1.00 17.47 162 SER A O 1
ATOM 1167 N N . ALA A 1 176 ? 13.611 -9.807 -9.816 1.00 23.20 163 ALA A N 1
ATOM 1168 C CA . ALA A 1 176 ? 14.890 -10.274 -9.277 1.00 22.43 163 ALA A CA 1
ATOM 1169 C C . ALA A 1 176 ? 15.681 -11.027 -10.345 1.00 21.88 163 ALA A C 1
ATOM 1170 O O . ALA A 1 176 ? 16.921 -11.021 -10.326 1.00 18.85 163 ALA A O 1
ATOM 1172 N N . LEU A 1 177 ? 14.983 -11.659 -11.294 1.00 19.95 164 LEU A N 1
ATOM 1173 C CA . LEU A 1 177 ? 15.674 -12.384 -12.341 1.00 20.99 164 LEU A CA 1
ATOM 1174 C C . LEU A 1 177 ? 16.369 -11.460 -13.348 1.00 23.90 164 LEU A C 1
ATOM 1175 O O . LEU A 1 177 ? 17.268 -11.918 -14.065 1.00 25.84 164 LEU A O 1
ATOM 1180 N N . LEU A 1 178 ? 15.979 -10.190 -13.444 1.00 23.18 165 LEU A N 1
ATOM 1181 C CA . LEU A 1 178 ? 16.652 -9.316 -14.400 1.00 22.52 165 LEU A CA 1
ATOM 1182 C C . LEU A 1 178 ? 18.106 -9.134 -14.021 1.00 24.10 165 LEU A C 1
ATOM 1183 O O . LEU A 1 178 ? 19.012 -9.487 -14.784 1.00 26.45 165 LEU A O 1
ATOM 1188 N N . GLY A 1 179 ? 18.352 -8.632 -12.811 1.00 22.50 166 GLY A N 1
ATOM 1189 C CA . GLY A 1 179 ? 19.722 -8.492 -12.365 1.00 20.70 166 GLY A CA 1
ATOM 1190 C C . GLY A 1 179 ? 20.451 -9.825 -12.247 1.00 20.37 166 GLY A C 1
ATOM 1191 O O . GLY A 1 179 ? 21.624 -9.926 -12.624 1.00 23.27 166 GLY A O 1
ATOM 1192 N N . MET A 1 180 ? 19.767 -10.882 -11.805 1.00 18.30 167 MET A N 1
ATOM 1193 C CA . MET A 1 180 ? 20.448 -12.180 -11.775 1.00 21.08 167 MET A CA 1
ATOM 1194 C C . MET A 1 180 ? 20.922 -12.596 -13.166 1.00 23.53 167 MET A C 1
ATOM 1195 O O . MET A 1 180 ? 22.043 -13.107 -13.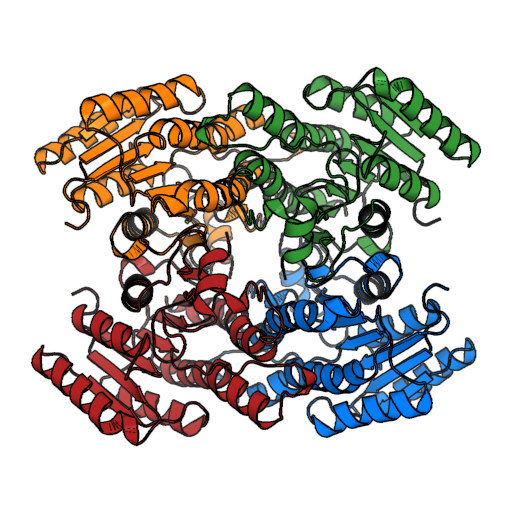326 1.00 23.52 167 MET A O 1
ATOM 1200 N N . THR A 1 181 ? 20.085 -12.365 -14.190 1.00 23.37 168 THR A N 1
ATOM 1201 C CA . THR A 1 181 ? 20.458 -12.757 -15.539 1.00 25.14 168 THR A CA 1
ATOM 1202 C C . THR A 1 181 ? 21.576 -11.882 -16.067 1.00 18.46 168 THR A C 1
ATOM 1203 O O . THR A 1 181 ? 22.531 -12.366 -16.673 1.00 22.80 168 THR A O 1
ATOM 1207 N N . ARG A 1 182 ? 21.490 -10.597 -15.850 1.00 18.09 169 ARG A N 1
ATOM 1208 C CA . ARG A 1 182 ? 22.578 -9.765 -16.330 1.00 21.02 169 ARG A CA 1
ATOM 1209 C C . ARG A 1 182 ? 23.883 -10.113 -15.617 1.00 28.07 169 ARG A C 1
ATOM 1210 O O . ARG A 1 182 ? 24.938 -10.194 -16.258 1.00 29.30 169 ARG A O 1
ATOM 1218 N N . GLY A 1 183 ? 23.827 -10.398 -14.301 1.00 29.74 170 GLY A N 1
ATOM 1219 C CA . GLY A 1 183 ? 25.043 -10.789 -13.606 1.00 28.70 170 GLY A CA 1
ATOM 1220 C C . GLY A 1 183 ? 25.565 -12.119 -14.115 1.00 26.01 170 GLY A C 1
ATOM 1221 O O . GLY A 1 183 ? 26.773 -12.283 -14.324 1.00 25.70 170 GLY A O 1
ATOM 1222 N N . LEU A 1 184 ? 24.659 -13.050 -14.418 1.00 20.40 171 LEU A N 1
ATOM 1223 C CA . LEU A 1 184 ? 25.107 -14.311 -15.000 1.00 20.36 171 LEU A CA 1
ATOM 1224 C C . LEU A 1 184 ? 25.748 -14.115 -16.385 1.00 21.76 171 LEU A C 1
ATOM 1225 O O . LEU A 1 184 ? 26.801 -14.698 -16.673 1.00 21.64 171 LEU A O 1
ATOM 1230 N N . ALA A 1 185 ? 25.180 -13.258 -17.230 1.00 19.53 172 ALA A N 1
ATOM 1231 C CA . ALA A 1 185 ? 25.791 -13.093 -18.542 1.00 19.57 172 ALA A CA 1
ATOM 1232 C C . ALA A 1 185 ? 27.219 -12.599 -18.407 1.00 19.80 172 ALA A C 1
ATOM 1233 O O . ALA A 1 185 ? 28.072 -12.960 -19.222 1.00 20.14 172 ALA A O 1
ATOM 1235 N N . ARG A 1 186 ? 27.503 -11.775 -17.396 1.00 19.67 173 ARG A N 1
ATOM 1236 C CA . ARG A 1 186 ? 28.889 -11.356 -17.164 1.00 23.88 173 ARG A CA 1
ATOM 1237 C C . ARG A 1 186 ? 29.716 -12.482 -16.553 1.00 26.07 173 ARG A C 1
ATOM 1238 O O . ARG A 1 186 ? 30.900 -12.631 -16.869 1.00 28.38 173 ARG A O 1
ATOM 1246 N N . ASP A 1 187 ? 29.142 -13.234 -15.615 1.00 26.74 174 ASP A N 1
ATOM 1247 C CA . ASP A 1 187 ? 29.921 -14.254 -14.925 1.00 29.71 174 ASP A CA 1
ATOM 1248 C C . ASP A 1 187 ? 30.388 -15.342 -15.879 1.00 31.41 174 ASP A C 1
ATOM 1249 O O . ASP A 1 187 ? 31.464 -15.921 -15.679 1.00 29.55 174 ASP A O 1
ATOM 1254 N N . LEU A 1 188 ? 29.561 -15.685 -16.883 1.00 30.85 175 LEU A N 1
ATOM 1255 C CA . LEU A 1 188 ? 29.770 -16.897 -17.686 1.00 28.44 175 LEU A CA 1
ATOM 1256 C C . LEU A 1 188 ? 30.122 -16.638 -19.136 1.00 26.81 175 LEU A C 1
ATOM 1257 O O . LEU A 1 188 ? 30.331 -17.606 -19.882 1.00 27.89 175 LEU A O 1
ATOM 1262 N N . GLY A 1 189 ? 30.170 -15.376 -19.565 1.00 22.24 176 GLY A N 1
ATOM 1263 C CA . GLY A 1 189 ? 30.359 -15.101 -20.976 1.00 22.53 176 GLY A CA 1
ATOM 1264 C C . GLY A 1 189 ? 31.726 -15.512 -21.486 1.00 26.30 176 GLY A C 1
ATOM 1265 O O . GLY A 1 189 ? 31.883 -15.827 -22.670 1.00 32.42 176 GLY A O 1
ATOM 1266 N N . ALA A 1 190 ? 32.728 -15.528 -20.614 1.00 26.18 177 ALA A N 1
ATOM 1267 C CA . ALA A 1 190 ? 34.053 -15.959 -21.029 1.00 29.34 177 ALA A CA 1
ATOM 1268 C C . ALA A 1 190 ? 34.078 -17.418 -21.497 1.00 31.90 177 ALA A C 1
ATOM 1269 O O . ALA A 1 190 ? 34.986 -17.808 -22.242 1.00 31.51 177 ALA A O 1
ATOM 1271 N N . ARG A 1 191 ? 33.131 -18.241 -21.059 1.00 34.84 178 ARG A N 1
ATOM 1272 C CA . ARG A 1 191 ? 32.976 -19.614 -21.544 1.00 31.03 178 ARG A CA 1
ATOM 1273 C C . ARG A 1 191 ? 31.996 -19.703 -22.702 1.00 25.35 178 ARG A C 1
ATOM 1274 O O . ARG A 1 191 ? 31.710 -20.793 -23.191 1.00 25.98 178 ARG A O 1
ATOM 1282 N N . GLY A 1 192 ? 31.476 -18.583 -23.153 1.00 24.18 179 GLY A N 1
ATOM 1283 C CA . GLY A 1 192 ? 30.559 -18.600 -24.259 1.00 25.86 179 GLY A CA 1
ATOM 1284 C C . GLY A 1 192 ? 29.139 -18.888 -23.888 1.00 24.88 179 GLY A C 1
ATOM 1285 O O . GLY A 1 192 ? 28.303 -19.025 -24.799 1.00 24.47 179 GLY A O 1
ATOM 1286 N N . ILE A 1 193 ? 28.875 -19.071 -22.598 1.00 22.65 180 ILE A N 1
ATOM 1287 C CA . ILE A 1 193 ? 27.561 -19.406 -22.063 1.00 22.78 180 ILE A CA 1
ATOM 1288 C C . ILE A 1 193 ? 26.706 -18.162 -22.052 1.00 22.79 180 ILE A C 1
ATOM 1289 O O . ILE A 1 193 ? 27.136 -17.088 -21.603 1.00 22.61 180 ILE A O 1
ATOM 1294 N N . THR A 1 194 ? 25.476 -18.298 -22.495 1.00 22.05 181 THR A N 1
ATOM 1295 C CA . THR A 1 194 ? 24.572 -17.169 -22.460 1.00 21.46 181 THR A CA 1
ATOM 1296 C C . THR A 1 194 ? 23.488 -17.360 -21.404 1.00 23.45 181 THR A C 1
ATOM 1297 O O . THR A 1 194 ? 23.088 -18.482 -21.072 1.00 20.93 181 THR A O 1
ATOM 1301 N N . ALA A 1 195 ? 22.990 -16.224 -20.927 1.00 25.24 182 ALA A N 1
ATOM 1302 C CA . ALA A 1 195 ? 21.946 -16.139 -19.920 1.00 23.11 182 ALA A CA 1
ATOM 1303 C C . ALA A 1 195 ? 20.977 -15.059 -20.332 1.00 22.14 182 ALA A C 1
ATOM 1304 O O . ALA A 1 195 ? 21.378 -13.904 -20.421 1.00 23.90 182 ALA A O 1
ATOM 1306 N N . ASN A 1 196 ? 19.712 -15.432 -20.505 1.00 23.81 183 ASN A N 1
ATOM 1307 C CA . ASN A 1 196 ? 18.632 -14.542 -20.881 1.00 24.11 183 ASN A CA 1
ATOM 1308 C C . ASN A 1 196 ? 17.390 -14.867 -20.062 1.00 23.41 183 ASN A C 1
ATOM 1309 O O . ASN A 1 196 ? 17.232 -15.965 -19.523 1.00 23.36 183 ASN A O 1
ATOM 1314 N N . VAL A 1 197 ? 16.506 -13.891 -19.956 1.00 23.37 184 VAL A N 1
ATOM 1315 C CA . VAL A 1 197 ? 15.207 -14.100 -19.337 1.00 26.03 184 VAL A CA 1
ATOM 1316 C C . VAL A 1 197 ? 14.131 -13.764 -20.367 1.00 24.14 184 VAL A C 1
ATOM 1317 O O . VAL A 1 197 ? 14.206 -12.735 -21.045 1.00 23.06 184 VAL A O 1
ATOM 1321 N N . VAL A 1 198 ? 13.159 -14.649 -20.492 1.00 26.45 185 VAL A N 1
ATOM 1322 C CA . VAL A 1 198 ? 12.018 -14.511 -21.393 1.00 25.26 185 VAL A CA 1
ATOM 1323 C C . VAL A 1 198 ? 10.801 -14.080 -20.581 1.00 25.49 185 VAL A C 1
ATOM 1324 O O . VAL A 1 198 ? 10.502 -14.695 -19.546 1.00 29.06 185 VAL A O 1
ATOM 1328 N N . HIS A 1 199 ? 10.053 -13.083 -21.070 1.00 23.72 186 HIS A N 1
ATOM 1329 C CA . HIS A 1 199 ? 8.885 -12.576 -20.341 1.00 25.15 186 HIS A CA 1
ATOM 1330 C C . HIS A 1 199 ? 7.580 -12.896 -21.072 1.00 27.33 186 HIS A C 1
ATOM 1331 O O . HIS A 1 199 ? 7.257 -12.246 -22.068 1.00 27.22 186 HIS A O 1
ATOM 1338 N N . PRO A 1 200 ? 6.803 -13.879 -20.633 1.00 31.47 187 PRO A N 1
ATOM 1339 C CA . PRO A 1 200 ? 5.473 -14.070 -21.203 1.00 31.60 187 PRO A CA 1
ATOM 1340 C C . PRO A 1 200 ? 4.540 -12.922 -20.863 1.00 30.69 187 PRO A C 1
ATOM 1341 O O . PRO A 1 200 ? 4.599 -12.352 -19.770 1.00 26.18 187 PRO A O 1
ATOM 1345 N N . GLY A 1 201 ? 3.639 -12.624 -21.812 1.00 30.35 188 GLY A N 1
ATOM 1346 C CA . GLY A 1 201 ? 2.434 -11.885 -21.536 1.00 28.17 188 GLY A CA 1
ATOM 1347 C C . GLY A 1 201 ? 1.404 -12.903 -21.128 1.00 30.71 188 GLY A C 1
ATOM 1348 O O . GLY A 1 201 ? 1.774 -14.017 -20.783 1.00 34.72 188 GLY A O 1
ATOM 1349 N N . PRO A 1 202 ? 0.108 -12.596 -21.178 1.00 33.62 189 PRO A N 1
ATOM 1350 C CA . PRO A 1 202 ? -0.882 -13.631 -20.804 1.00 35.56 189 PRO A CA 1
ATOM 1351 C C . PRO A 1 202 ? -0.775 -14.817 -21.751 1.00 34.24 189 PRO A C 1
ATOM 1352 O O . PRO A 1 202 ? -0.865 -14.653 -22.972 1.00 35.95 189 PRO A O 1
ATOM 1356 N N . ILE A 1 203 ? -0.667 -16.021 -21.185 1.00 31.27 190 ILE A N 1
ATOM 1357 C CA . ILE A 1 203 ? -0.520 -17.270 -21.944 1.00 32.52 190 ILE A CA 1
ATOM 1358 C C . ILE A 1 203 ? -1.555 -18.269 -21.424 1.00 32.14 190 ILE A C 1
ATOM 1359 O O . ILE A 1 203 ? -1.621 -18.554 -20.214 1.00 33.32 190 ILE A O 1
ATOM 1364 N N . ASP A 1 204 ? -2.305 -18.852 -22.335 1.00 30.30 191 ASP A N 1
ATOM 1365 C CA . ASP A 1 204 ? -3.422 -19.693 -21.947 1.00 32.83 191 ASP A CA 1
ATOM 1366 C C . ASP A 1 204 ? -2.899 -20.970 -21.277 1.00 35.85 191 ASP A C 1
ATOM 1367 O O . ASP A 1 204 ? -2.421 -21.890 -21.939 1.00 34.71 191 ASP A O 1
ATOM 1372 N N . THR A 1 205 ? -2.933 -21.013 -19.943 1.00 38.59 192 THR A N 1
ATOM 1373 C CA . THR A 1 205 ? -2.565 -22.215 -19.189 1.00 39.88 192 THR A CA 1
ATOM 1374 C C . THR A 1 205 ? -3.447 -22.310 -17.941 1.00 43.70 192 THR A C 1
ATOM 1375 O O . THR A 1 205 ? -4.315 -21.464 -17.692 1.00 42.15 192 THR A O 1
ATOM 1379 N N . ASP A 1 206 ? -3.193 -23.331 -17.121 1.00 47.72 193 ASP A N 1
ATOM 1380 C CA . ASP A 1 206 ? -3.984 -23.480 -15.903 1.00 53.37 193 ASP A CA 1
ATOM 1381 C C . ASP A 1 206 ? -3.751 -22.324 -14.939 1.00 57.80 193 ASP A C 1
ATOM 1382 O O . ASP A 1 206 ? -4.689 -21.851 -14.284 1.00 56.96 193 ASP A O 1
ATOM 1387 N N . MET A 1 207 ? -2.514 -21.841 -14.848 1.00 61.75 194 MET A N 1
ATOM 1388 C CA . MET A 1 207 ? -2.256 -20.706 -13.974 1.00 67.07 194 MET A CA 1
ATOM 1389 C C . MET A 1 207 ? -3.000 -19.456 -14.458 1.00 66.49 194 MET A C 1
ATOM 1390 O O . MET A 1 207 ? -3.467 -18.655 -13.643 1.00 68.71 194 MET A O 1
ATOM 1395 N N . ASN A 1 208 ? -3.149 -19.283 -15.776 1.00 62.28 195 ASN A N 1
ATOM 1396 C CA . ASN A 1 208 ? -3.847 -18.125 -16.347 1.00 57.99 195 ASN A CA 1
ATOM 1397 C C . ASN A 1 208 ? -4.800 -18.503 -17.481 1.00 56.48 195 ASN A C 1
ATOM 1398 O O . ASN A 1 208 ? -4.506 -18.257 -18.659 1.00 56.30 195 ASN A O 1
ATOM 1403 N N . PRO A 1 209 ? -5.973 -19.072 -17.166 1.00 53.65 196 PRO A N 1
ATOM 1404 C CA . PRO A 1 209 ? -6.896 -19.476 -18.243 1.00 49.82 196 PRO A CA 1
ATOM 1405 C C . PRO A 1 209 ? -7.344 -18.285 -19.082 1.00 47.04 196 PRO A C 1
ATOM 1406 O O . PRO A 1 209 ? -7.596 -17.190 -18.558 1.00 42.90 196 PRO A O 1
ATOM 1410 N N . ALA A 1 210 ? -7.470 -18.531 -20.399 1.00 46.27 197 ALA A N 1
ATOM 1411 C CA . ALA A 1 210 ? -7.895 -17.499 -21.341 1.00 46.77 197 ALA A CA 1
ATOM 1412 C C . ALA A 1 210 ? -9.362 -17.154 -21.154 1.00 52.26 197 ALA A C 1
ATOM 1413 O O . ALA A 1 210 ? -9.805 -16.091 -21.604 1.00 50.71 197 ALA A O 1
ATOM 1415 N N . ASP A 1 211 ? -10.122 -18.037 -20.507 1.00 58.52 198 ASP A N 1
ATOM 1416 C CA . ASP A 1 211 ? -11.544 -17.838 -20.266 1.00 67.04 198 ASP A CA 1
ATOM 1417 C C . ASP A 1 211 ? -11.824 -17.522 -18.805 1.00 71.69 198 ASP A C 1
ATOM 1418 O O . ASP A 1 211 ? -12.954 -17.680 -18.347 1.00 73.54 198 ASP A O 1
ATOM 1423 N N . GLY A 1 212 ? -10.815 -17.102 -18.054 1.00 75.70 199 GLY A N 1
ATOM 1424 C CA . GLY A 1 212 ? -11.062 -16.671 -16.702 1.00 80.80 199 GLY A CA 1
ATOM 1425 C C . GLY A 1 212 ? -11.853 -15.381 -16.684 1.00 88.42 199 GLY A C 1
ATOM 1426 O O . GLY A 1 212 ? -11.903 -14.627 -17.656 1.00 86.49 199 GLY A O 1
ATOM 1427 N N . GLU A 1 213 ? -12.526 -15.138 -15.564 1.00 100.00 200 GLU A N 1
ATOM 1428 C CA . GLU A 1 213 ? -13.413 -13.985 -15.501 1.00 105.81 200 GLU A CA 1
ATOM 1429 C C . GLU A 1 213 ? -12.637 -12.688 -15.678 1.00 105.26 200 GLU A C 1
ATOM 1430 O O . GLU A 1 213 ? -13.180 -11.698 -16.182 1.00 107.29 200 GLU A O 1
ATOM 1436 N N . ARG A 1 214 ? -11.368 -12.683 -15.276 1.00 100.90 201 ARG A N 1
ATOM 1437 C CA . ARG A 1 214 ? -10.474 -11.548 -15.443 1.00 94.99 201 ARG A CA 1
ATOM 1438 C C . ARG A 1 214 ? -9.824 -11.482 -16.827 1.00 87.19 201 ARG A C 1
ATOM 1439 O O . ARG A 1 214 ? -9.167 -10.485 -17.144 1.00 89.45 201 ARG A O 1
ATOM 1447 N N . SER A 1 215 ? -10.006 -12.502 -17.664 1.00 77.20 202 SER A N 1
ATOM 1448 C CA . SER A 1 215 ? -9.249 -12.567 -18.906 1.00 66.44 202 SER A CA 1
ATOM 1449 C C . SER A 1 215 ? -9.581 -11.408 -19.840 1.00 61.42 202 SER A C 1
ATOM 1450 O O . SER A 1 215 ? -8.723 -10.972 -20.619 1.00 57.51 202 SER A O 1
ATOM 1453 N N . GLY A 1 216 ? -10.820 -10.917 -19.802 1.00 59.41 203 GLY A N 1
ATOM 1454 C CA . GLY A 1 216 ? -11.221 -9.906 -20.765 1.00 58.61 203 GLY A CA 1
ATOM 1455 C C . GLY A 1 216 ? -10.612 -8.536 -20.526 1.00 61.83 203 GLY A C 1
ATOM 1456 O O . GLY A 1 216 ? -10.204 -7.862 -21.475 1.00 61.77 203 GLY A O 1
ATOM 1457 N N . GLU A 1 217 ? -10.507 -8.108 -19.265 1.00 66.39 204 GLU A N 1
ATOM 1458 C CA . GLU A 1 217 ? -9.955 -6.778 -19.031 1.00 66.81 204 GLU A CA 1
ATOM 1459 C C . GLU A 1 217 ? -8.471 -6.747 -19.348 1.00 61.56 204 GLU A C 1
ATOM 1460 O O . GLU A 1 217 ? -7.915 -5.688 -19.651 1.00 60.85 204 GLU A O 1
ATOM 1466 N N . LEU A 1 218 ? -7.830 -7.908 -19.270 1.00 53.98 205 LEU A N 1
ATOM 1467 C CA . LEU A 1 218 ? -6.420 -8.038 -19.589 1.00 44.62 205 LEU A CA 1
ATOM 1468 C C . LEU A 1 218 ? -6.163 -7.946 -21.091 1.00 38.67 205 LEU A C 1
ATOM 1469 O O . LEU A 1 218 ? -5.200 -7.299 -21.526 1.00 33.71 205 LEU A O 1
ATOM 1474 N N . VAL A 1 219 ? -7.008 -8.594 -21.898 1.00 36.88 206 VAL A N 1
ATOM 1475 C CA . VAL A 1 219 ? -6.867 -8.525 -23.349 1.00 35.33 206 VAL A CA 1
ATOM 1476 C C . VAL A 1 219 ? -7.025 -7.092 -23.829 1.00 33.33 206 VAL A C 1
ATOM 1477 O O . VAL A 1 219 ? -6.340 -6.652 -24.764 1.00 34.81 206 VAL A O 1
ATOM 1481 N N . ALA A 1 220 ? -7.843 -6.322 -23.127 1.00 28.74 207 ALA A N 1
ATOM 1482 C CA . ALA A 1 220 ? -8.142 -4.961 -23.491 1.00 27.55 207 ALA A CA 1
ATOM 1483 C C . ALA A 1 220 ? -6.905 -4.091 -23.483 1.00 30.94 207 ALA A C 1
ATOM 1484 O O . ALA A 1 220 ? -6.928 -3.034 -24.113 1.00 35.79 207 ALA A O 1
ATOM 1486 N N . VAL A 1 221 ? -5.853 -4.461 -22.745 1.00 28.08 208 VAL A N 1
ATOM 1487 C CA . VAL A 1 221 ? -4.656 -3.639 -22.696 1.00 29.71 208 VAL A CA 1
ATOM 1488 C C . VAL A 1 221 ? -3.511 -4.198 -23.549 1.00 30.26 208 VAL A C 1
ATOM 1489 O O . VAL A 1 221 ? -2.411 -3.642 -23.519 1.00 28.32 208 VAL A O 1
ATOM 1493 N N . LEU A 1 222 ? -3.736 -5.265 -24.315 1.00 31.56 209 LEU A N 1
ATOM 1494 C CA . LEU A 1 222 ? -2.700 -5.843 -25.169 1.00 31.43 209 LEU A CA 1
ATOM 1495 C C . LEU A 1 222 ? -2.674 -5.125 -26.523 1.00 31.89 209 LEU A C 1
ATOM 1496 O O . LEU A 1 222 ? -3.662 -4.511 -26.941 1.00 31.66 209 LEU A O 1
ATOM 1501 N N . SER A 1 223 ? -1.539 -5.212 -27.224 1.00 31.43 210 SER A N 1
ATOM 1502 C CA . SER A 1 223 ? -1.522 -4.705 -28.607 1.00 32.00 210 SER A CA 1
ATOM 1503 C C . SER A 1 223 ? -2.168 -5.700 -29.578 1.00 33.07 210 SER A C 1
ATOM 1504 O O . SER A 1 223 ? -2.873 -5.301 -30.504 1.00 32.10 210 SER A O 1
ATOM 1507 N N . LEU A 1 224 ? -1.866 -6.988 -29.418 1.00 32.87 211 LEU A N 1
ATOM 1508 C CA . LEU A 1 224 ? -2.574 -8.065 -30.080 1.00 34.67 211 LEU A CA 1
ATOM 1509 C C . LEU A 1 224 ? -3.747 -8.477 -29.192 1.00 40.78 211 LEU A C 1
ATOM 1510 O O . LEU A 1 224 ? -3.541 -8.739 -28.000 1.00 41.54 211 LEU A O 1
ATOM 1515 N N . PRO A 1 225 ? -4.983 -8.489 -29.688 1.00 42.56 212 PRO A N 1
ATOM 1516 C CA . PRO A 1 225 ? -6.151 -8.647 -28.781 1.00 42.79 212 PRO A CA 1
ATOM 1517 C C . PRO A 1 225 ? -6.497 -10.105 -28.461 1.00 42.41 212 PRO A C 1
ATOM 1518 O O . PRO A 1 225 ? -7.613 -10.562 -28.676 1.00 40.87 212 PRO A O 1
ATOM 1522 N N . HIS A 1 226 ? -5.539 -10.846 -27.911 1.00 43.29 213 HIS A N 1
ATOM 1523 C CA . HIS A 1 226 ? -5.798 -12.234 -27.531 1.00 42.00 213 HIS A CA 1
ATOM 1524 C C . HIS A 1 226 ? -4.653 -12.733 -26.663 1.00 42.33 213 HIS A C 1
ATOM 1525 O O . HIS A 1 226 ? -3.532 -12.227 -26.745 1.00 42.27 213 HIS A O 1
ATOM 1532 N N . TYR A 1 227 ? -4.950 -13.756 -25.852 1.00 43.31 214 TYR A N 1
ATOM 1533 C CA . TYR A 1 227 ? -3.927 -14.503 -25.123 1.00 39.26 214 TYR A CA 1
ATOM 1534 C C . TYR A 1 227 ? -2.961 -15.172 -26.089 1.00 33.59 214 TYR A C 1
ATOM 1535 O O . TYR A 1 227 ? -3.331 -15.595 -27.176 1.00 32.38 214 TYR A O 1
ATOM 1544 N N . GLY A 1 228 ? -1.719 -15.299 -25.669 1.00 33.21 215 GLY A N 1
ATOM 1545 C CA . GLY A 1 228 ? -0.771 -16.105 -26.403 1.00 35.35 215 GLY A CA 1
ATOM 1546 C C . GLY A 1 228 ? -0.982 -17.572 -26.084 1.00 37.23 215 GLY A C 1
ATOM 1547 O O . GLY A 1 228 ? -1.934 -17.960 -25.402 1.00 36.40 215 GLY A O 1
ATOM 1548 N N . GLU A 1 229 ? -0.080 -18.408 -26.606 1.00 39.67 216 GLU A N 1
ATOM 1549 C CA . GLU A 1 229 ? -0.123 -19.849 -26.355 1.00 41.50 216 GLU A CA 1
ATOM 1550 C C . GLU A 1 229 ? 1.254 -20.388 -25.966 1.00 34.24 216 GLU A C 1
ATOM 1551 O O . GLU A 1 229 ? 2.287 -19.787 -26.258 1.00 29.52 216 GLU A O 1
ATOM 1557 N N . VAL A 1 230 ? 1.253 -21.578 -25.356 1.00 34.54 217 VAL A N 1
ATOM 1558 C CA . VAL A 1 230 ? 2.478 -22.126 -24.769 1.00 32.84 217 VAL A CA 1
ATOM 1559 C C . VAL A 1 230 ? 3.572 -22.313 -25.821 1.00 31.09 217 VAL A C 1
ATOM 1560 O O . VAL A 1 230 ? 4.760 -22.163 -25.513 1.00 30.76 217 VAL A O 1
ATOM 1564 N N . ARG A 1 231 ? 3.219 -22.572 -27.057 1.00 31.76 218 ARG A N 1
ATOM 1565 C CA . ARG A 1 231 ? 4.218 -22.669 -28.119 1.00 32.82 218 ARG A CA 1
ATOM 1566 C C . ARG A 1 231 ? 4.922 -21.324 -28.382 1.00 29.91 218 ARG A C 1
ATOM 1567 O O . ARG A 1 231 ? 5.994 -21.278 -28.843 1.00 25.76 218 ARG A O 1
ATOM 1575 N N . ASP A 1 232 ? 4.272 -20.236 -28.082 1.00 26.52 219 ASP A N 1
ATOM 1576 C CA . ASP A 1 232 ? 4.896 -18.967 -28.236 1.00 27.91 219 ASP A CA 1
ATOM 1577 C C . ASP A 1 232 ? 6.084 -18.875 -27.313 1.00 30.03 219 ASP A C 1
ATOM 1578 O O . ASP A 1 232 ? 7.086 -18.383 -27.705 1.00 29.13 219 ASP A O 1
ATOM 1583 N N . ILE A 1 233 ? 5.964 -19.327 -26.071 1.00 26.62 220 ILE A N 1
ATOM 1584 C CA . ILE A 1 233 ? 7.084 -19.340 -25.221 1.00 21.53 220 ILE A CA 1
ATOM 1585 C C . ILE A 1 233 ? 8.125 -20.372 -25.613 1.00 21.83 220 ILE A C 1
ATOM 1586 O O . ILE A 1 233 ? 9.248 -20.054 -25.666 1.00 22.31 220 ILE A O 1
ATOM 1591 N N . ALA A 1 234 ? 7.711 -21.578 -25.954 1.00 22.97 221 ALA A N 1
ATOM 1592 C CA . ALA A 1 234 ? 8.643 -22.652 -26.299 1.00 24.60 221 ALA A CA 1
ATOM 1593 C C . ALA A 1 234 ? 9.505 -22.259 -27.480 1.00 28.07 221 ALA A C 1
ATOM 1594 O O . ALA A 1 234 ? 10.721 -22.497 -27.480 1.00 31.57 221 ALA A O 1
ATOM 1596 N N . GLY A 1 235 ? 8.906 -21.588 -28.464 1.00 24.14 222 GLY A N 1
ATOM 1597 C CA . GLY A 1 235 ? 9.675 -21.163 -29.616 1.00 27.67 222 GLY A CA 1
ATOM 1598 C C . GLY A 1 235 ? 10.718 -20.105 -29.286 1.00 30.79 222 GLY A C 1
ATOM 1599 O O . GLY A 1 235 ? 11.835 -20.151 -29.814 1.00 32.77 222 GLY A O 1
ATOM 1600 N N . MET A 1 236 ? 10.391 -19.152 -28.392 1.00 26.55 223 MET A N 1
ATOM 1601 C CA . MET A 1 236 ? 11.411 -18.183 -28.038 1.00 22.68 223 MET A CA 1
ATOM 1602 C C . MET A 1 236 ? 12.559 -18.882 -27.353 1.00 24.76 223 MET A C 1
ATOM 1603 O O . MET A 1 236 ? 13.723 -18.620 -27.673 1.00 23.50 223 MET A O 1
ATOM 1608 N N . VAL A 1 237 ? 12.238 -19.849 -26.468 1.00 24.26 224 VAL A N 1
ATOM 1609 C CA . VAL A 1 237 ? 13.258 -20.619 -25.758 1.00 25.43 224 VAL A CA 1
ATOM 1610 C C . VAL A 1 237 ? 14.075 -21.476 -26.717 1.00 26.69 224 VAL A C 1
ATOM 1611 O O . VAL A 1 237 ? 15.311 -21.571 -26.596 1.00 25.78 224 VAL A O 1
ATOM 1615 N N . ALA A 1 238 ? 13.406 -22.124 -27.670 1.00 25.98 225 ALA A N 1
ATOM 1616 C CA . ALA A 1 238 ? 14.128 -22.933 -28.638 1.00 26.24 225 ALA A CA 1
ATOM 1617 C C . ALA A 1 238 ? 15.113 -22.067 -29.435 1.00 27.21 225 ALA A C 1
ATOM 1618 O O . ALA A 1 238 ? 16.265 -22.451 -29.656 1.00 22.52 225 ALA A O 1
ATOM 1620 N N . PHE A 1 239 ? 14.708 -20.843 -29.760 1.00 25.01 226 PHE A N 1
ATOM 1621 C CA . PHE A 1 239 ? 15.603 -19.929 -30.448 1.00 26.05 226 PHE A CA 1
ATOM 1622 C C . PHE A 1 239 ? 16.797 -19.556 -29.570 1.00 25.74 226 PHE A C 1
ATOM 1623 O O . PHE A 1 239 ? 17.939 -19.545 -30.037 1.00 28.04 226 PHE A O 1
ATOM 1631 N N . LEU A 1 240 ? 16.566 -19.236 -28.291 1.00 24.11 227 LEU A N 1
ATOM 1632 C CA . LEU A 1 240 ? 17.717 -18.881 -27.471 1.00 22.42 227 LEU A CA 1
ATOM 1633 C C . LEU A 1 240 ? 18.607 -20.078 -27.229 1.00 22.68 227 LEU A C 1
ATOM 1634 O O . LEU A 1 240 ? 19.820 -19.916 -27.079 1.00 24.53 227 LEU A O 1
ATOM 1639 N N . ALA A 1 241 ? 18.025 -21.280 -27.194 1.00 27.09 228 ALA A N 1
ATOM 1640 C CA . ALA A 1 241 ? 18.786 -22.516 -26.971 1.00 28.63 228 ALA A CA 1
ATOM 1641 C C . ALA A 1 241 ? 19.628 -22.935 -28.167 1.00 30.51 228 ALA A C 1
ATOM 1642 O O . ALA A 1 241 ? 20.613 -23.659 -27.998 1.00 31.57 228 ALA A O 1
ATOM 1644 N N . GLY A 1 242 ? 19.250 -22.551 -29.374 1.00 34.22 229 GLY A N 1
ATOM 1645 C CA . GLY A 1 242 ? 19.914 -23.076 -30.540 1.00 33.81 229 GLY A CA 1
ATOM 1646 C C . GLY A 1 242 ? 21.044 -22.221 -31.096 1.00 35.52 229 GLY A C 1
ATOM 1647 O O . GLY A 1 242 ? 21.555 -21.291 -30.456 1.00 32.99 229 GLY A O 1
ATOM 1648 N N . PRO A 1 243 ? 21.451 -22.561 -32.334 1.00 40.86 230 PRO A N 1
ATOM 1649 C CA . PRO A 1 243 ? 22.543 -21.841 -33.012 1.00 40.68 230 PRO A CA 1
ATOM 1650 C C . PRO A 1 243 ? 22.285 -20.377 -33.192 1.00 38.48 230 PRO A C 1
ATOM 1651 O O . PRO A 1 243 ? 23.228 -19.579 -33.199 1.00 38.58 230 PRO A O 1
ATOM 1655 N N . ASP A 1 244 ? 21.031 -19.994 -33.393 1.00 38.37 231 ASP A N 1
ATOM 1656 C CA . ASP A 1 244 ? 20.741 -18.581 -33.593 1.00 37.92 231 ASP A CA 1
ATOM 1657 C C . ASP A 1 244 ? 20.809 -17.768 -32.301 1.00 32.27 231 ASP A C 1
ATOM 1658 O O . ASP A 1 244 ? 20.789 -16.543 -32.362 1.00 31.54 231 ASP A O 1
ATOM 1663 N N . GLY A 1 245 ? 20.854 -18.405 -31.143 1.00 28.95 232 GLY A N 1
ATOM 1664 C CA . GLY A 1 245 ? 20.976 -17.645 -29.929 1.00 27.24 232 GLY A CA 1
ATOM 1665 C C . GLY A 1 245 ? 22.392 -17.375 -29.480 1.00 25.51 232 GLY A C 1
ATOM 1666 O O . GLY A 1 245 ? 22.581 -16.747 -28.444 1.00 21.29 232 GLY A O 1
ATOM 1667 N N . ARG A 1 246 ? 23.403 -17.804 -30.235 1.00 25.25 233 ARG A N 1
ATOM 1668 C CA . ARG A 1 246 ? 24.747 -17.855 -29.666 1.00 28.88 233 ARG A CA 1
ATOM 1669 C C . ARG A 1 246 ? 25.253 -16.489 -29.235 1.00 27.30 233 ARG A C 1
ATOM 1670 O O . ARG A 1 246 ? 26.108 -16.405 -28.346 1.00 27.80 233 ARG A O 1
ATOM 1678 N N . TYR A 1 247 ? 24.772 -15.415 -29.863 1.00 24.84 234 TYR A N 1
ATOM 1679 C CA . TYR A 1 247 ? 25.246 -14.078 -29.555 1.00 23.98 234 TYR A CA 1
ATOM 1680 C C . TYR A 1 247 ? 24.235 -13.268 -28.757 1.00 22.83 234 TYR A C 1
ATOM 1681 O O . TYR A 1 247 ? 24.474 -12.073 -28.530 1.00 22.24 234 TYR A O 1
ATOM 1690 N N . VAL A 1 248 ? 23.115 -13.859 -28.343 1.00 19.89 235 VAL A N 1
ATOM 1691 C CA . VAL A 1 248 ? 22.154 -13.156 -27.485 1.00 23.90 235 VAL A CA 1
ATOM 1692 C C . VAL A 1 248 ? 22.455 -13.452 -26.008 1.00 24.93 235 VAL A C 1
ATOM 1693 O O . VAL A 1 248 ? 22.404 -14.613 -25.555 1.00 22.56 235 VAL A O 1
ATOM 1697 N N . THR A 1 249 ? 22.763 -12.412 -25.247 1.00 23.13 236 THR A N 1
ATOM 1698 C CA . THR A 1 249 ? 23.020 -12.693 -23.841 1.00 26.42 236 THR A CA 1
ATOM 1699 C C . THR A 1 249 ? 22.852 -11.481 -22.934 1.00 30.12 236 THR A C 1
ATOM 1700 O O . THR A 1 249 ? 23.208 -10.355 -23.283 1.00 28.16 236 THR A O 1
ATOM 1704 N N . GLY A 1 250 ? 22.366 -11.754 -21.726 1.00 30.82 237 GLY A N 1
ATOM 1705 C CA . GLY A 1 250 ? 22.042 -10.706 -20.807 1.00 28.96 237 GLY A CA 1
ATOM 1706 C C . GLY A 1 250 ? 20.746 -10.001 -21.115 1.00 29.74 237 GLY A C 1
ATOM 1707 O O . GLY A 1 250 ? 20.495 -8.931 -20.547 1.00 31.19 237 GLY A O 1
ATOM 1708 N N . ALA A 1 251 ? 19.916 -10.547 -21.992 1.00 27.39 238 ALA A N 1
ATOM 1709 C CA . ALA A 1 251 ? 18.738 -9.839 -22.496 1.00 21.02 238 ALA A CA 1
ATOM 1710 C C . ALA A 1 251 ? 17.436 -10.214 -21.794 1.00 20.80 238 ALA A C 1
ATOM 1711 O O . ALA A 1 251 ? 17.275 -11.327 -21.303 1.00 22.34 238 ALA A O 1
ATOM 1713 N N . SER A 1 252 ? 16.482 -9.285 -21.825 1.00 24.48 239 SER A N 1
ATOM 1714 C CA . SER A 1 252 ? 15.078 -9.508 -21.473 1.00 27.83 239 SER A CA 1
ATOM 1715 C C . SER A 1 252 ? 14.252 -9.556 -22.743 1.00 26.51 239 SER A C 1
ATOM 1716 O O . SER A 1 252 ? 14.174 -8.558 -23.466 1.00 24.50 239 SER A O 1
ATOM 1719 N N . LEU A 1 253 ? 13.653 -10.691 -23.023 1.00 25.98 240 LEU A N 1
ATOM 1720 C CA . LEU A 1 253 ? 12.965 -10.877 -24.287 1.00 24.21 240 LEU A CA 1
ATOM 1721 C C . LEU A 1 253 ? 11.488 -11.031 -24.005 1.00 26.58 240 LEU A C 1
ATOM 1722 O O . LEU A 1 253 ? 11.039 -12.093 -23.552 1.00 28.04 240 LEU A O 1
ATOM 1727 N N . ALA A 1 254 ? 10.721 -10.014 -24.335 1.00 23.24 241 ALA A N 1
ATOM 1728 C CA . ALA A 1 254 ? 9.295 -10.075 -24.091 1.00 25.58 241 ALA A CA 1
ATOM 1729 C C . ALA A 1 254 ? 8.569 -10.840 -25.201 1.00 23.41 241 ALA A C 1
ATOM 1730 O O . ALA A 1 254 ? 8.702 -10.531 -26.404 1.00 19.30 241 ALA A O 1
ATOM 1732 N N . VAL A 1 255 ? 7.758 -11.808 -24.779 1.00 22.54 242 VAL A N 1
ATOM 1733 C CA . VAL A 1 255 ? 6.827 -12.545 -25.639 1.00 25.23 242 VAL A CA 1
ATOM 1734 C C . VAL A 1 255 ? 5.446 -12.265 -25.077 1.00 29.77 242 VAL A C 1
ATOM 1735 O O . VAL A 1 255 ? 4.833 -13.159 -24.470 1.00 29.94 242 VAL A O 1
ATOM 1739 N N . ASP A 1 256 ? 4.991 -10.999 -25.169 1.00 27.69 243 ASP A N 1
ATOM 1740 C CA . ASP A 1 256 ? 3.888 -10.536 -24.326 1.00 28.63 243 ASP A CA 1
ATOM 1741 C C . ASP A 1 256 ? 2.714 -9.965 -25.111 1.00 30.93 243 ASP A C 1
ATOM 1742 O O . ASP A 1 256 ? 1.862 -9.274 -24.523 1.00 30.79 243 ASP A O 1
ATOM 1747 N N . GLY A 1 257 ? 2.654 -10.189 -26.418 1.00 27.91 244 GLY A N 1
ATOM 1748 C CA . GLY A 1 257 ? 1.551 -9.610 -27.153 1.00 28.45 244 GLY A CA 1
ATOM 1749 C C . GLY A 1 257 ? 1.503 -8.096 -27.140 1.00 27.71 244 GLY A C 1
ATOM 1750 O O . GLY A 1 257 ? 0.428 -7.519 -27.371 1.00 27.03 244 GLY A O 1
ATOM 1751 N N . GLY A 1 258 ? 2.632 -7.418 -26.906 1.00 22.03 245 GLY A N 1
ATOM 1752 C CA . GLY A 1 258 ? 2.519 -5.985 -26.876 1.00 23.13 245 GLY A CA 1
ATOM 1753 C C . GLY A 1 258 ? 1.931 -5.452 -25.589 1.00 32.64 245 GLY A C 1
ATOM 1754 O O . GLY A 1 258 ? 1.376 -4.349 -25.577 1.00 35.07 245 GLY A O 1
ATOM 1755 N N . PHE A 1 259 ? 1.971 -6.239 -24.511 1.00 33.00 246 PHE A N 1
ATOM 1756 C CA . PHE A 1 259 ? 1.475 -5.762 -23.230 1.00 32.11 246 PHE A CA 1
ATOM 1757 C C . PHE A 1 259 ? 2.224 -4.522 -22.779 1.00 28.60 246 PHE A C 1
ATOM 1758 O O . PHE A 1 259 ? 1.628 -3.600 -22.227 1.00 27.12 246 PHE A O 1
ATOM 1766 N N . ALA A 1 260 ? 3.527 -4.480 -23.037 1.00 26.65 247 ALA A N 1
ATOM 1767 C CA . ALA A 1 260 ? 4.413 -3.395 -22.641 1.00 23.86 247 ALA A CA 1
ATOM 1768 C C . ALA A 1 260 ? 4.482 -2.232 -23.650 1.00 27.31 247 ALA A C 1
ATOM 1769 O O . ALA A 1 260 ? 4.987 -1.164 -23.290 1.00 31.26 247 ALA A O 1
ATOM 1771 N N . ALA A 1 261 ? 3.939 -2.372 -24.853 1.00 24.42 248 ALA A N 1
ATOM 1772 C CA . ALA A 1 261 ? 4.281 -1.431 -25.923 1.00 27.25 248 ALA A CA 1
ATOM 1773 C C . ALA A 1 261 ? 3.931 0.044 -25.607 1.00 28.30 248 ALA A C 1
ATOM 1774 O O . ALA A 1 261 ? 2.812 0.326 -25.153 1.00 32.91 248 ALA A O 1
ATOM 1776 N N . GLN B 1 15 ? 17.861 30.358 -2.543 1.00 64.93 2 GLN B N 1
ATOM 1777 C CA . GLN B 1 15 ? 18.527 30.982 -3.684 1.00 63.93 2 GLN B CA 1
ATOM 1778 C C . GLN B 1 15 ? 19.728 30.190 -4.201 1.00 65.11 2 GLN B C 1
ATOM 1779 O O . GLN B 1 15 ? 20.839 30.714 -4.298 1.00 67.98 2 GLN B O 1
ATOM 1785 N N . ASN B 1 16 ? 19.505 28.923 -4.540 1.00 62.40 3 ASN B N 1
ATOM 1786 C CA . ASN B 1 16 ? 20.592 28.078 -5.019 1.00 61.37 3 ASN B CA 1
ATOM 1787 C C . ASN B 1 16 ? 21.005 28.391 -6.457 1.00 60.31 3 ASN B C 1
ATOM 1788 O O . ASN B 1 16 ? 22.060 27.932 -6.907 1.00 59.25 3 ASN B O 1
ATOM 1793 N N . LEU B 1 17 ? 20.175 29.115 -7.197 1.00 57.37 4 LEU B N 1
ATOM 1794 C CA . LEU B 1 17 ? 20.439 29.501 -8.573 1.00 50.17 4 LEU B CA 1
ATOM 1795 C C . LEU B 1 17 ? 20.921 30.947 -8.717 1.00 52.09 4 LEU B C 1
ATOM 1796 O O . LEU B 1 17 ? 20.943 31.485 -9.836 1.00 51.62 4 LEU B O 1
ATOM 1801 N N . ASN B 1 18 ? 21.298 31.595 -7.616 1.00 52.76 5 ASN B N 1
ATOM 1802 C CA . ASN B 1 18 ? 21.752 32.975 -7.688 1.00 55.15 5 ASN B CA 1
ATOM 1803 C C . ASN B 1 18 ? 22.997 33.076 -8.565 1.00 53.44 5 ASN B C 1
ATOM 1804 O O . ASN B 1 18 ? 23.945 32.301 -8.405 1.00 54.56 5 ASN B O 1
ATOM 1809 N N . GLY B 1 19 ? 23.011 34.045 -9.476 1.00 49.08 6 GLY B N 1
ATOM 1810 C CA . GLY B 1 19 ? 24.146 34.207 -10.356 1.00 46.67 6 GLY B CA 1
ATOM 1811 C C . GLY B 1 19 ? 24.180 33.275 -11.547 1.00 45.53 6 GLY B C 1
ATOM 1812 O O . GLY B 1 19 ? 25.165 33.291 -12.304 1.00 47.10 6 GLY B O 1
ATOM 1813 N N . LYS B 1 20 ? 23.151 32.461 -11.736 1.00 40.64 7 LYS B N 1
ATOM 1814 C CA . LYS B 1 20 ? 23.074 31.559 -12.865 1.00 36.68 7 LYS B CA 1
ATOM 1815 C C . LYS B 1 20 ? 22.094 32.136 -13.879 1.00 33.91 7 LYS B C 1
ATOM 1816 O O . LYS B 1 20 ? 21.223 32.938 -13.536 1.00 31.12 7 LYS B O 1
ATOM 1822 N N . VAL B 1 21 ? 22.267 31.743 -15.139 1.00 30.54 8 VAL B N 1
ATOM 1823 C CA . VAL B 1 21 ? 21.391 32.135 -16.232 1.00 26.17 8 VAL B CA 1
ATOM 1824 C C . VAL B 1 21 ? 20.638 30.930 -16.774 1.00 26.75 8 VAL B C 1
ATOM 1825 O O . VAL B 1 21 ? 21.248 29.893 -17.078 1.00 25.75 8 VAL B O 1
ATOM 1829 N N . ALA B 1 22 ? 19.336 31.086 -17.005 1.00 25.33 9 ALA B N 1
ATOM 1830 C CA . ALA B 1 22 ? 18.553 29.994 -17.567 1.00 26.12 9 ALA B CA 1
ATOM 1831 C C . ALA B 1 22 ? 17.965 30.349 -18.939 1.00 29.69 9 ALA B C 1
ATOM 1832 O O . ALA B 1 22 ? 17.595 31.513 -19.205 1.00 31.67 9 ALA B O 1
ATOM 1834 N N . PHE B 1 23 ? 17.927 29.334 -19.817 1.00 24.46 10 PHE B N 1
ATOM 1835 C CA . PHE B 1 23 ? 17.294 29.422 -21.120 1.00 25.46 10 PHE B CA 1
ATOM 1836 C C . PHE B 1 23 ? 16.190 28.358 -21.176 1.00 26.12 10 PHE B C 1
ATOM 1837 O O . PHE B 1 23 ? 16.444 27.170 -20.945 1.00 23.20 10 PHE B O 1
ATOM 1845 N N . VAL B 1 24 ? 14.984 28.778 -21.540 1.00 21.35 11 VAL B N 1
ATOM 1846 C CA . VAL B 1 24 ? 13.815 27.924 -21.562 1.00 21.00 11 VAL B CA 1
ATOM 1847 C C . VAL B 1 24 ? 13.083 28.144 -22.883 1.00 23.65 11 VAL B C 1
ATOM 1848 O O . VAL B 1 24 ? 12.561 29.233 -23.126 1.00 21.76 11 VAL B O 1
ATOM 1852 N N . THR B 1 25 ? 13.024 27.129 -23.726 1.00 21.08 12 THR B N 1
ATOM 1853 C CA . THR B 1 25 ? 12.174 27.280 -24.889 1.00 22.67 12 THR B CA 1
ATOM 1854 C C . THR B 1 25 ? 10.714 27.193 -24.475 1.00 22.34 12 THR B C 1
ATOM 1855 O O . THR B 1 25 ? 10.315 26.320 -23.711 1.00 24.74 12 THR B O 1
ATOM 1859 N N . GLY B 1 26 ? 9.892 28.040 -25.062 1.00 25.62 13 GLY B N 1
ATOM 1860 C CA . GLY B 1 26 ? 8.493 27.901 -24.748 1.00 30.00 13 GLY B CA 1
ATOM 1861 C C . GLY B 1 26 ? 8.116 28.301 -23.342 1.00 30.27 13 GLY B C 1
ATOM 1862 O O . GLY B 1 26 ? 7.288 27.637 -22.711 1.00 30.04 13 GLY B O 1
ATOM 1863 N N . GLY B 1 27 ? 8.709 29.365 -22.834 1.00 27.37 14 GLY B N 1
ATOM 1864 C CA . GLY B 1 27 ? 8.477 29.748 -21.472 1.00 27.49 14 GLY B CA 1
ATOM 1865 C C . GLY B 1 27 ? 7.252 30.601 -21.262 1.00 33.51 14 GLY B C 1
ATOM 1866 O O . GLY B 1 27 ? 7.062 31.115 -20.144 1.00 32.88 14 GLY B O 1
ATOM 1867 N N . SER B 1 28 ? 6.479 30.864 -22.326 1.00 31.77 15 SER B N 1
ATOM 1868 C CA . SER B 1 28 ? 5.355 31.785 -22.208 1.00 32.75 15 SER B CA 1
ATOM 1869 C C . SER B 1 28 ? 4.156 31.175 -21.485 1.00 34.86 15 SER B C 1
ATOM 1870 O O . SER B 1 28 ? 3.356 31.921 -20.913 1.00 34.68 15 SER B O 1
ATOM 1873 N N . ARG B 1 29 ? 4.002 29.853 -21.474 1.00 36.99 16 ARG B N 1
ATOM 1874 C CA . ARG B 1 29 ? 2.793 29.305 -20.868 1.00 43.03 16 ARG B CA 1
ATOM 1875 C C . ARG B 1 29 ? 2.957 27.833 -20.513 1.00 38.39 16 ARG B C 1
ATOM 1876 O O . ARG B 1 29 ? 3.939 27.184 -20.876 1.00 38.63 16 ARG B O 1
ATOM 1884 N N . GLY B 1 30 ? 1.965 27.318 -19.788 1.00 34.97 17 GLY B N 1
ATOM 1885 C CA . GLY B 1 30 ? 1.965 25.912 -19.454 1.00 29.32 17 GLY B CA 1
ATOM 1886 C C . GLY B 1 30 ? 3.151 25.542 -18.592 1.00 28.45 17 GLY B C 1
ATOM 1887 O O . GLY B 1 30 ? 3.523 26.258 -17.662 1.00 28.08 17 GLY B O 1
ATOM 1888 N N . ILE B 1 31 ? 3.711 24.360 -18.869 1.00 31.17 18 ILE B N 1
ATOM 1889 C CA . ILE B 1 31 ? 4.848 23.849 -18.114 1.00 28.03 18 ILE B CA 1
ATOM 1890 C C . ILE B 1 31 ? 6.034 24.787 -18.220 1.00 28.24 18 ILE B C 1
ATOM 1891 O O . ILE B 1 31 ? 6.780 24.959 -17.259 1.00 28.92 18 ILE B O 1
ATOM 1896 N N . GLY B 1 32 ? 6.242 25.404 -19.389 1.00 31.39 19 GLY B N 1
ATOM 1897 C CA . GLY B 1 32 ? 7.408 26.282 -19.556 1.00 31.98 19 GLY B CA 1
ATOM 1898 C C . GLY B 1 32 ? 7.300 27.587 -18.764 1.00 29.74 19 GLY B C 1
ATOM 1899 O O . GLY B 1 32 ? 8.283 28.065 -18.188 1.00 28.45 19 GLY B O 1
ATOM 1900 N N . ALA B 1 33 ? 6.098 28.159 -18.687 1.00 24.80 20 ALA B N 1
ATOM 1901 C CA . ALA B 1 33 ? 5.904 29.318 -17.833 1.00 25.88 20 ALA B CA 1
ATOM 1902 C C . ALA B 1 33 ? 6.174 28.971 -16.368 1.00 28.57 20 ALA B C 1
ATOM 1903 O O . ALA B 1 33 ? 6.787 29.763 -15.648 1.00 31.04 20 ALA B O 1
ATOM 1905 N N . ALA B 1 34 ? 5.740 27.778 -15.915 1.00 28.23 21 ALA B N 1
ATOM 1906 C CA . ALA B 1 34 ? 5.988 27.356 -14.531 1.00 27.91 21 ALA B CA 1
ATOM 1907 C C . ALA B 1 34 ? 7.470 27.120 -14.270 1.00 30.05 21 ALA B C 1
ATOM 1908 O O . ALA B 1 34 ? 7.957 27.381 -13.151 1.00 28.50 21 ALA B O 1
ATOM 1910 N N . ILE B 1 35 ? 8.208 26.649 -15.285 1.00 24.90 22 ILE B N 1
ATOM 1911 C CA . ILE B 1 35 ? 9.644 26.491 -15.120 1.00 23.20 22 ILE B CA 1
ATOM 1912 C C . ILE B 1 35 ? 10.325 27.845 -14.971 1.00 27.29 22 ILE B C 1
ATOM 1913 O O . ILE B 1 35 ? 11.189 28.018 -14.092 1.00 26.82 22 ILE B O 1
ATOM 1918 N N . VAL B 1 36 ? 9.970 28.830 -15.826 1.00 27.60 23 VAL B N 1
ATOM 1919 C CA . VAL B 1 36 ? 10.668 30.104 -15.708 1.00 24.41 23 VAL B CA 1
ATOM 1920 C C . VAL B 1 36 ? 10.324 30.732 -14.360 1.00 26.31 23 VAL B C 1
ATOM 1921 O O . VAL B 1 36 ? 11.184 31.303 -13.678 1.00 28.26 23 VAL B O 1
ATOM 1925 N N . ARG B 1 37 ? 9.079 30.594 -13.920 1.00 26.16 24 ARG B N 1
ATOM 1926 C CA . ARG B 1 37 ? 8.757 31.152 -12.616 1.00 27.82 24 ARG B CA 1
ATOM 1927 C C . ARG B 1 37 ? 9.552 30.461 -11.517 1.00 26.86 24 ARG B C 1
ATOM 1928 O O . ARG B 1 37 ? 10.140 31.116 -10.652 1.00 30.01 24 ARG B O 1
ATOM 1936 N N . ARG B 1 38 ? 9.662 29.146 -11.582 1.00 26.76 25 ARG B N 1
ATOM 1937 C CA . ARG B 1 38 ? 10.297 28.450 -10.474 1.00 29.08 25 ARG B CA 1
ATOM 1938 C C . ARG B 1 38 ? 11.789 28.703 -10.453 1.00 30.23 25 ARG B C 1
ATOM 1939 O O . ARG B 1 38 ? 12.384 28.836 -9.372 1.00 28.35 25 ARG B O 1
ATOM 1947 N N . LEU B 1 39 ? 12.417 28.691 -11.633 1.00 27.75 26 LEU B N 1
ATOM 1948 C CA . LEU B 1 39 ? 13.850 28.948 -11.725 1.00 26.07 26 LEU B CA 1
ATOM 1949 C C . LEU B 1 39 ? 14.186 30.378 -11.356 1.00 27.52 26 LEU B C 1
ATOM 1950 O O . LEU B 1 39 ? 15.280 30.632 -10.868 1.00 29.84 26 LEU B O 1
ATOM 1955 N N . ALA B 1 40 ? 13.319 31.336 -11.677 1.00 28.37 27 ALA B N 1
ATOM 1956 C CA . ALA B 1 40 ? 13.610 32.702 -11.259 1.00 30.15 27 ALA B CA 1
ATOM 1957 C C . ALA B 1 40 ? 13.451 32.833 -9.751 1.00 31.52 27 ALA B C 1
ATOM 1958 O O . ALA B 1 40 ? 14.210 33.563 -9.102 1.00 28.85 27 ALA B O 1
ATOM 1960 N N . ALA B 1 41 ? 12.471 32.134 -9.171 1.00 30.95 28 ALA B N 1
ATOM 1961 C CA . ALA B 1 41 ? 12.321 32.244 -7.719 1.00 33.79 28 ALA B CA 1
ATOM 1962 C C . ALA B 1 41 ? 13.546 31.684 -7.025 1.00 37.48 28 ALA B C 1
ATOM 1963 O O . ALA B 1 41 ? 13.927 32.158 -5.939 1.00 42.22 28 ALA B O 1
ATOM 1965 N N . ASP B 1 42 ? 14.216 30.743 -7.669 1.00 33.56 29 ASP B N 1
ATOM 1966 C CA . ASP B 1 42 ? 15.479 30.224 -7.175 1.00 35.38 29 ASP B CA 1
ATOM 1967 C C . ASP B 1 42 ? 16.653 31.138 -7.457 1.00 35.29 29 ASP B C 1
ATOM 1968 O O . ASP B 1 42 ? 17.762 30.833 -7.012 1.00 35.87 29 ASP B O 1
ATOM 1973 N N . GLY B 1 43 ? 16.433 32.252 -8.153 1.00 35.94 30 GLY B N 1
ATOM 1974 C CA . GLY B 1 43 ? 17.444 33.270 -8.313 1.00 35.49 30 GLY B CA 1
ATOM 1975 C C . GLY B 1 43 ? 18.099 33.353 -9.668 1.00 32.21 30 GLY B C 1
ATOM 1976 O O . GLY B 1 43 ? 19.092 34.070 -9.812 1.00 27.76 30 GLY B O 1
ATOM 1977 N N . ALA B 1 44 ? 17.629 32.596 -10.640 1.00 34.22 31 ALA B N 1
ATOM 1978 C CA . ALA B 1 44 ? 18.205 32.654 -11.967 1.00 29.66 31 ALA B CA 1
ATOM 1979 C C . ALA B 1 44 ? 17.727 33.881 -12.735 1.00 32.34 31 ALA B C 1
ATOM 1980 O O . ALA B 1 44 ? 16.527 34.166 -12.798 1.00 35.12 31 ALA B O 1
ATOM 1982 N N . ASP B 1 45 ? 18.656 34.538 -13.420 1.00 30.25 32 ASP B N 1
ATOM 1983 C CA . ASP B 1 45 ? 18.257 35.378 -14.536 1.00 33.33 32 ASP B CA 1
ATOM 1984 C C . ASP B 1 45 ? 17.747 34.482 -15.674 1.00 31.10 32 ASP B C 1
ATOM 1985 O O . ASP B 1 45 ? 18.262 33.374 -15.882 1.00 30.05 32 ASP B O 1
ATOM 1990 N N . ILE B 1 46 ? 16.681 34.915 -16.369 1.00 28.03 33 ILE B N 1
ATOM 1991 C CA . ILE B 1 46 ? 15.962 34.013 -17.272 1.00 26.94 33 ILE B CA 1
ATOM 1992 C C . ILE B 1 46 ? 15.778 34.630 -18.646 1.00 29.38 33 ILE B C 1
ATOM 1993 O O . ILE B 1 46 ? 15.300 35.768 -18.771 1.00 29.64 33 ILE B O 1
ATOM 1998 N N . ALA B 1 47 ? 16.040 33.827 -19.680 1.00 30.56 34 ALA B N 1
ATOM 1999 C CA . ALA B 1 47 ? 15.615 34.129 -21.033 1.00 24.08 34 ALA B CA 1
ATOM 2000 C C . ALA B 1 47 ? 14.751 32.986 -21.505 1.00 23.48 34 ALA B C 1
ATOM 2001 O O . ALA B 1 47 ? 15.011 31.837 -21.160 1.00 22.85 34 ALA B O 1
ATOM 2003 N N . PHE B 1 48 ? 13.710 33.301 -22.274 1.00 26.28 35 PHE B N 1
ATOM 2004 C CA . PHE B 1 48 ? 12.808 32.263 -22.750 1.00 27.12 35 PHE B CA 1
ATOM 2005 C C . PHE B 1 48 ? 12.185 32.674 -24.079 1.00 26.35 35 PHE B C 1
ATOM 2006 O O . PHE B 1 48 ? 12.112 33.858 -24.422 1.00 24.30 35 PHE B O 1
ATOM 2014 N N . THR B 1 49 ? 11.704 31.670 -24.817 1.00 23.83 36 THR B N 1
ATOM 2015 C CA . THR B 1 49 ? 11.137 31.899 -26.140 1.00 24.62 36 THR B CA 1
ATOM 2016 C C . THR B 1 49 ? 9.640 31.618 -26.197 1.00 26.02 36 THR B C 1
ATOM 2017 O O . THR B 1 49 ? 9.072 30.858 -25.403 1.00 23.64 36 THR B O 1
ATOM 2021 N N . TYR B 1 50 ? 9.043 32.221 -27.177 1.00 29.30 37 TYR B N 1
ATOM 2022 C CA . TYR B 1 50 ? 7.651 32.082 -27.518 1.00 31.43 37 TYR B CA 1
ATOM 2023 C C . TYR B 1 50 ? 7.560 32.076 -29.017 1.00 33.31 37 TYR B C 1
ATOM 2024 O O . TYR B 1 50 ? 8.427 32.572 -29.699 1.00 30.88 37 TYR B O 1
ATOM 2033 N N . VAL B 1 51 ? 6.517 31.473 -29.523 1.00 35.34 38 VAL B N 1
ATOM 2034 C CA . VAL B 1 51 ? 6.363 31.423 -30.938 1.00 40.05 38 VAL B CA 1
ATOM 2035 C C . VAL B 1 51 ? 5.256 32.260 -31.512 1.00 44.07 38 VAL B C 1
ATOM 2036 O O . VAL B 1 51 ? 5.443 32.969 -32.439 1.00 46.41 38 VAL B O 1
ATOM 2040 N N . SER B 1 52 ? 4.099 32.176 -30.927 1.00 48.49 39 SER B N 1
ATOM 2041 C CA . SER B 1 52 ? 2.951 32.893 -31.417 1.00 58.50 39 SER B CA 1
ATOM 2042 C C . SER B 1 52 ? 2.973 34.418 -31.195 1.00 61.28 39 SER B C 1
ATOM 2043 O O . SER B 1 52 ? 3.281 34.867 -30.126 1.00 62.76 39 SER B O 1
ATOM 2046 N N . ALA B 1 53 ? 2.669 35.210 -32.212 1.00 61.13 40 ALA B N 1
ATOM 2047 C CA . ALA B 1 53 ? 2.611 36.645 -31.995 1.00 58.43 40 ALA B CA 1
ATOM 2048 C C . ALA B 1 53 ? 1.526 36.952 -30.983 1.00 57.76 40 ALA B C 1
ATOM 2049 O O . ALA B 1 53 ? 1.627 37.921 -30.220 1.00 56.58 40 ALA B O 1
ATOM 2051 N N . SER B 1 54 ? 0.504 36.099 -30.939 1.00 60.83 41 SER B N 1
ATOM 2052 C CA . SER B 1 54 ? -0.541 36.220 -29.940 1.00 66.80 41 SER B CA 1
ATOM 2053 C C . SER B 1 54 ? -0.003 35.984 -28.533 1.00 66.16 41 SER B C 1
ATOM 2054 O O . SER B 1 54 ? -0.688 36.322 -27.561 1.00 73.33 41 SER B O 1
ATOM 2057 N N . SER B 1 55 ? 1.162 35.347 -28.388 1.00 57.40 42 SER B N 1
ATOM 2058 C CA . SER B 1 55 ? 1.783 35.196 -27.075 1.00 52.70 42 SER B CA 1
ATOM 2059 C C . SER B 1 55 ? 2.689 36.359 -26.679 1.00 47.12 42 SER B C 1
ATOM 2060 O O . SER B 1 55 ? 3.244 36.334 -25.574 1.00 42.14 42 SER B O 1
ATOM 2063 N N . LYS B 1 56 ? 2.885 37.356 -27.541 1.00 45.77 43 LYS B N 1
ATOM 2064 C CA . LYS B 1 56 ? 3.813 38.415 -27.168 1.00 48.01 43 LYS B CA 1
ATOM 2065 C C . LYS B 1 56 ? 3.357 39.153 -25.911 1.00 49.78 43 LYS B C 1
ATOM 2066 O O . LYS B 1 56 ? 4.191 39.567 -25.094 1.00 46.67 43 LYS B O 1
ATOM 2072 N N . ASN B 1 57 ? 2.046 39.313 -25.724 1.00 54.42 44 ASN B N 1
ATOM 2073 C CA . ASN B 1 57 ? 1.561 40.006 -24.534 1.00 57.02 44 ASN B CA 1
ATOM 2074 C C . ASN B 1 57 ? 1.855 39.217 -23.264 1.00 50.04 44 ASN B C 1
ATOM 2075 O O . ASN B 1 57 ? 2.354 39.784 -22.282 1.00 51.29 44 ASN B O 1
ATOM 2080 N N . VAL B 1 58 ? 1.572 37.905 -23.272 1.00 41.95 45 VAL B N 1
ATOM 2081 C CA . VAL B 1 58 ? 1.837 37.060 -22.106 1.00 37.87 45 VAL B CA 1
ATOM 2082 C C . VAL B 1 58 ? 3.315 37.010 -21.794 1.00 37.12 45 VAL B C 1
ATOM 2083 O O . VAL B 1 58 ? 3.718 37.043 -20.630 1.00 37.93 45 VAL B O 1
ATOM 2087 N N . ALA B 1 59 ? 4.143 36.938 -22.831 1.00 37.73 46 ALA B N 1
ATOM 2088 C CA . ALA B 1 59 ? 5.584 36.849 -22.641 1.00 36.01 46 ALA B CA 1
ATOM 2089 C C . ALA B 1 59 ? 6.140 38.145 -22.064 1.00 34.88 46 ALA B C 1
ATOM 2090 O O . ALA B 1 59 ? 6.948 38.116 -21.127 1.00 37.17 46 ALA B O 1
ATOM 2092 N N . THR B 1 60 ? 5.750 39.298 -22.624 1.00 30.14 47 THR B N 1
ATOM 2093 C CA . THR B 1 60 ? 6.313 40.510 -22.066 1.00 32.22 47 THR B CA 1
ATOM 2094 C C . THR B 1 60 ? 5.719 40.772 -20.697 1.00 35.93 47 THR B C 1
ATOM 2095 O O . THR B 1 60 ? 6.391 41.326 -19.832 1.00 35.74 47 THR B O 1
ATOM 2099 N N . ALA B 1 61 ? 4.491 40.303 -20.451 1.00 40.38 48 ALA B N 1
ATOM 2100 C CA . ALA B 1 61 ? 3.960 40.366 -19.094 1.00 38.37 48 ALA B CA 1
ATOM 2101 C C . ALA B 1 61 ? 4.795 39.519 -18.150 1.00 34.95 48 ALA B C 1
ATOM 2102 O O . ALA B 1 61 ? 5.076 39.942 -17.019 1.00 34.63 48 ALA B O 1
ATOM 2104 N N . LEU B 1 62 ? 5.252 38.347 -18.618 1.00 32.32 49 LEU B N 1
ATOM 2105 C CA . LEU B 1 62 ? 6.070 37.479 -17.773 1.00 32.66 49 LEU B CA 1
ATOM 2106 C C . LEU B 1 62 ? 7.406 38.141 -17.443 1.00 37.21 49 LEU B C 1
ATOM 2107 O O . LEU B 1 62 ? 7.921 38.004 -16.330 1.00 37.77 49 LEU B O 1
ATOM 2112 N N . VAL B 1 63 ? 8.000 38.836 -18.414 1.00 38.19 50 VAL B N 1
ATOM 2113 C CA . VAL B 1 63 ? 9.246 39.541 -18.148 1.00 37.71 50 VAL B CA 1
ATOM 2114 C C . VAL B 1 63 ? 9.011 40.610 -17.111 1.00 38.77 50 VAL B C 1
ATOM 2115 O O . VAL B 1 63 ? 9.810 40.768 -16.184 1.00 41.91 50 VAL B O 1
ATOM 2119 N N . GLN B 1 64 ? 7.882 41.329 -17.211 1.00 39.98 51 GLN B N 1
ATOM 2120 C CA . GLN B 1 64 ? 7.624 42.402 -16.253 1.00 45.03 51 GLN B CA 1
ATOM 2121 C C . GLN B 1 64 ? 7.451 41.848 -14.836 1.00 48.49 51 GLN B C 1
ATOM 2122 O O . GLN B 1 64 ? 8.019 42.386 -13.874 1.00 49.53 51 GLN B O 1
ATOM 2128 N N . GLU B 1 65 ? 6.779 40.700 -14.701 1.00 45.94 52 GLU B N 1
ATOM 2129 C CA . GLU B 1 65 ? 6.596 40.107 -13.387 1.00 42.28 52 GLU B CA 1
ATOM 2130 C C . GLU B 1 65 ? 7.944 39.729 -12.760 1.00 44.56 52 GLU B C 1
ATOM 2131 O O . GLU B 1 65 ? 8.169 39.945 -11.558 1.00 46.32 52 GLU B O 1
ATOM 2137 N N . LEU B 1 66 ? 8.887 39.243 -13.576 1.00 43.41 53 LEU B N 1
ATOM 2138 C CA . LEU B 1 66 ? 10.186 38.806 -13.055 1.00 40.84 53 LEU B CA 1
ATOM 2139 C C . LEU B 1 66 ? 11.074 39.981 -12.674 1.00 40.48 53 LEU B C 1
ATOM 2140 O O . LEU B 1 66 ? 11.818 39.902 -11.700 1.00 40.88 53 LEU B O 1
ATOM 2145 N N . GLU B 1 67 ? 11.074 41.039 -13.474 1.00 41.24 54 GLU B N 1
ATOM 2146 C CA . GLU B 1 67 ? 11.872 42.212 -13.147 1.00 43.69 54 GLU B CA 1
ATOM 2147 C C . GLU B 1 67 ? 11.362 42.911 -11.893 1.00 44.56 54 GLU B C 1
ATOM 2148 O O . GLU B 1 67 ? 12.159 43.445 -11.113 1.00 43.01 54 GLU B O 1
ATOM 2154 N N . ALA B 1 68 ? 10.044 42.900 -11.678 1.00 43.55 55 ALA B N 1
ATOM 2155 C CA . ALA B 1 68 ? 9.461 43.480 -10.479 1.00 44.23 55 ALA B CA 1
ATOM 2156 C C . ALA B 1 68 ? 9.859 42.704 -9.240 1.00 48.41 55 ALA B C 1
ATOM 2157 O O . ALA B 1 68 ? 9.613 43.170 -8.126 1.00 53.24 55 ALA B O 1
ATOM 2159 N N . LYS B 1 69 ? 10.342 41.485 -9.408 1.00 49.22 56 LYS B N 1
ATOM 2160 C CA . LYS B 1 69 ? 10.960 40.727 -8.339 1.00 48.85 56 LYS B CA 1
ATOM 2161 C C . LYS B 1 69 ? 12.475 40.865 -8.312 1.00 48.72 56 LYS B C 1
ATOM 2162 O O . LYS B 1 69 ? 13.124 40.152 -7.543 1.00 50.05 56 LYS B O 1
ATOM 2168 N N . GLY B 1 70 ? 13.059 41.728 -9.146 1.00 47.23 57 GLY B N 1
ATOM 2169 C CA . GLY B 1 70 ? 14.498 41.927 -9.148 1.00 46.19 57 GLY B CA 1
ATOM 2170 C C . GLY B 1 70 ? 15.308 40.972 -9.998 1.00 48.54 57 GLY B C 1
ATOM 2171 O O . GLY B 1 70 ? 16.542 40.971 -9.905 1.00 46.06 57 GLY B O 1
ATOM 2172 N N . ARG B 1 71 ? 14.668 40.168 -10.831 1.00 52.96 58 ARG B N 1
ATOM 2173 C CA . ARG B 1 71 ? 15.377 39.267 -11.724 1.00 55.16 58 ARG B CA 1
ATOM 2174 C C . ARG B 1 71 ? 15.517 39.893 -13.099 1.00 53.91 58 ARG B C 1
ATOM 2175 O O . ARG B 1 71 ? 14.611 40.589 -13.564 1.00 58.69 58 ARG B O 1
ATOM 2183 N N . ARG B 1 72 ? 16.666 39.659 -13.734 1.00 47.96 59 ARG B N 1
ATOM 2184 C CA . ARG B 1 72 ? 16.842 39.978 -15.145 1.00 44.47 59 ARG B CA 1
ATOM 2185 C C . ARG B 1 72 ? 16.092 38.939 -15.974 1.00 38.90 59 ARG B C 1
ATOM 2186 O O . ARG B 1 72 ? 16.208 37.739 -15.725 1.00 35.14 59 ARG B O 1
ATOM 2194 N N . ALA B 1 73 ? 15.413 39.376 -17.030 1.00 39.07 60 ALA B N 1
ATOM 2195 C CA . ALA B 1 73 ? 14.664 38.434 -17.857 1.00 35.18 60 ALA B CA 1
ATOM 2196 C C . ALA B 1 73 ? 14.557 38.970 -19.274 1.00 31.73 60 ALA B C 1
ATOM 2197 O O . ALA B 1 73 ? 14.524 40.177 -19.471 1.00 32.22 60 ALA B O 1
ATOM 2199 N N . ARG B 1 74 ? 14.503 38.061 -20.259 1.00 31.02 61 ARG B N 1
ATOM 2200 C CA . ARG B 1 74 ? 14.323 38.442 -21.657 1.00 29.24 61 ARG B CA 1
ATOM 2201 C C . ARG B 1 74 ? 13.300 37.546 -22.321 1.00 28.27 61 ARG B C 1
ATOM 2202 O O . ARG B 1 74 ? 13.340 36.337 -22.165 1.00 30.09 61 ARG B O 1
ATOM 2210 N N . ALA B 1 75 ? 12.405 38.117 -23.094 1.00 29.03 62 ALA B N 1
ATOM 2211 C CA . ALA B 1 75 ? 11.511 37.306 -23.897 1.00 28.89 62 ALA B CA 1
ATOM 2212 C C . ALA B 1 75 ? 11.962 37.407 -25.358 1.00 30.14 62 ALA B C 1
ATOM 2213 O O . ALA B 1 75 ? 12.164 38.521 -25.869 1.00 33.01 62 ALA B O 1
ATOM 2215 N N . ILE B 1 76 ? 12.124 36.249 -26.019 1.00 28.63 63 ILE B N 1
ATOM 2216 C CA . ILE B 1 76 ? 12.677 36.146 -27.371 1.00 29.48 63 ILE B CA 1
ATOM 2217 C C . ILE B 1 76 ? 11.727 35.326 -28.233 1.00 27.86 63 ILE B C 1
ATOM 2218 O O . ILE B 1 76 ? 11.451 34.173 -27.917 1.00 24.92 63 ILE B O 1
ATOM 2223 N N . GLN B 1 77 ? 11.239 35.902 -29.330 1.00 32.29 64 GLN B N 1
ATOM 2224 C CA . GLN B 1 77 ? 10.381 35.146 -30.243 1.00 34.28 64 GLN B CA 1
ATOM 2225 C C . GLN B 1 77 ? 11.251 34.275 -31.133 1.00 29.47 64 GLN B C 1
ATOM 2226 O O . GLN B 1 77 ? 12.215 34.755 -31.718 1.00 31.26 64 GLN B O 1
ATOM 2232 N N . ALA B 1 78 ? 10.960 32.987 -31.164 1.00 29.08 65 ALA B N 1
ATOM 2233 C CA . ALA B 1 78 ? 11.773 32.036 -31.896 1.00 24.32 65 ALA B CA 1
ATOM 2234 C C . ALA B 1 78 ? 10.876 30.860 -32.239 1.00 32.20 65 ALA B C 1
ATOM 2235 O O . ALA B 1 78 ? 10.512 30.094 -31.343 1.00 27.43 65 ALA B O 1
ATOM 2237 N N . ASP B 1 79 ? 10.564 30.688 -33.530 1.00 36.08 66 ASP B N 1
ATOM 2238 C CA . ASP B 1 79 ? 9.796 29.523 -33.967 1.00 36.02 66 ASP B CA 1
ATOM 2239 C C . ASP B 1 79 ? 10.688 28.299 -33.914 1.00 31.10 66 ASP B C 1
ATOM 2240 O O . ASP B 1 79 ? 11.713 28.251 -34.586 1.00 30.55 66 ASP B O 1
ATOM 2245 N N . SER B 1 80 ? 10.309 27.320 -33.103 1.00 33.73 67 SER B N 1
ATOM 2246 C CA . SER B 1 80 ? 11.113 26.112 -32.983 1.00 34.85 67 SER B CA 1
ATOM 2247 C C . SER B 1 80 ? 11.169 25.318 -34.274 1.00 36.73 67 SER B C 1
ATOM 2248 O O . SER B 1 80 ? 12.118 24.547 -34.452 1.00 37.07 67 SER B O 1
ATOM 2251 N N . ALA B 1 81 ? 10.177 25.474 -35.166 1.00 35.23 68 ALA B N 1
ATOM 2252 C CA . ALA B 1 81 ? 10.258 24.820 -36.463 1.00 35.66 68 ALA B CA 1
ATOM 2253 C C . ALA B 1 81 ? 11.471 25.297 -37.238 1.00 38.21 68 ALA B C 1
ATOM 2254 O O . ALA B 1 81 ? 12.014 24.546 -38.045 1.00 43.60 68 ALA B O 1
ATOM 2256 N N . ASP B 1 82 ? 11.950 26.505 -36.970 1.00 39.52 69 ASP B N 1
ATOM 2257 C CA . ASP B 1 82 ? 13.047 27.070 -37.732 1.00 43.92 69 ASP B CA 1
ATOM 2258 C C . ASP B 1 82 ? 14.361 26.990 -36.954 1.00 45.36 69 ASP B C 1
ATOM 2259 O O . ASP B 1 82 ? 14.570 27.795 -36.030 1.00 43.76 69 ASP B O 1
ATOM 2264 N N . PRO B 1 83 ? 15.328 26.153 -37.389 1.00 45.39 70 PRO B N 1
ATOM 2265 C CA . PRO B 1 83 ? 16.556 25.963 -36.594 1.00 43.54 70 PRO B CA 1
ATOM 2266 C C . PRO B 1 83 ? 17.294 27.247 -36.356 1.00 42.69 70 PRO B C 1
ATOM 2267 O O . PRO B 1 83 ? 17.859 27.460 -35.278 1.00 41.27 70 PRO B O 1
ATOM 2271 N N . ALA B 1 84 ? 17.276 28.128 -37.353 1.00 42.54 71 ALA B N 1
ATOM 2272 C CA . ALA B 1 84 ? 18.037 29.357 -37.263 1.00 39.63 71 ALA B CA 1
ATOM 2273 C C . ALA B 1 84 ? 17.474 30.254 -36.175 1.00 39.25 71 ALA B C 1
ATOM 2274 O O . ALA B 1 84 ? 18.233 30.904 -35.454 1.00 40.32 71 ALA B O 1
ATOM 2276 N N . GLN B 1 85 ? 16.150 30.259 -35.993 1.00 38.50 72 GLN B N 1
ATOM 2277 C CA . GLN B 1 85 ? 15.594 31.110 -34.942 1.00 40.06 72 GLN B CA 1
ATOM 2278 C C . GLN B 1 85 ? 16.006 30.593 -33.550 1.00 36.24 72 GLN B C 1
ATOM 2279 O O . GLN B 1 85 ? 16.275 31.385 -32.637 1.00 32.55 72 GLN B O 1
ATOM 2285 N N . VAL B 1 86 ? 16.107 29.274 -33.380 1.00 33.28 73 VAL B N 1
ATOM 2286 C CA . VAL B 1 86 ? 16.521 28.766 -32.078 1.00 35.19 73 VAL B CA 1
ATOM 2287 C C . VAL B 1 86 ? 17.961 29.155 -31.794 1.00 34.99 73 VAL B C 1
ATOM 2288 O O . VAL B 1 86 ? 18.269 29.760 -30.758 1.00 33.16 73 VAL B O 1
ATOM 2292 N N . ARG B 1 87 ? 18.830 28.938 -32.771 1.00 35.74 74 ARG B N 1
ATOM 2293 C CA . ARG B 1 87 ? 20.229 29.267 -32.584 1.00 38.36 74 ARG B CA 1
ATOM 2294 C C . ARG B 1 87 ? 20.388 30.741 -32.271 1.00 36.25 74 ARG B C 1
ATOM 2295 O O . ARG B 1 87 ? 21.144 31.109 -31.373 1.00 35.23 74 ARG B O 1
ATOM 2303 N N . GLN B 1 88 ? 19.689 31.601 -33.001 1.00 38.26 75 GLN B N 1
ATOM 2304 C CA . GLN B 1 88 ? 19.833 33.032 -32.750 1.00 40.94 75 GLN B CA 1
ATOM 2305 C C . GLN B 1 88 ? 19.210 33.430 -31.409 1.00 37.34 75 GLN B C 1
ATOM 2306 O O . GLN B 1 88 ? 19.666 34.392 -30.780 1.00 38.59 75 GLN B O 1
ATOM 2312 N N . ALA B 1 89 ? 18.162 32.736 -30.953 1.00 33.91 76 ALA B N 1
ATOM 2313 C CA . ALA B 1 89 ? 17.619 33.090 -29.640 1.00 30.28 76 ALA B CA 1
ATOM 2314 C C . ALA B 1 89 ? 18.640 32.810 -28.542 1.00 24.08 76 ALA B C 1
ATOM 2315 O O . ALA B 1 89 ? 18.909 33.662 -27.677 1.00 24.45 76 ALA B O 1
ATOM 2317 N N . VAL B 1 90 ? 19.283 31.645 -28.612 1.00 28.88 77 VAL B N 1
ATOM 2318 C CA . VAL B 1 90 ? 20.291 31.305 -27.614 1.00 25.92 77 VAL B CA 1
ATOM 2319 C C . VAL B 1 90 ? 21.418 32.326 -27.669 1.00 24.39 77 VAL B C 1
ATOM 2320 O O . VAL B 1 90 ? 21.789 32.909 -26.651 1.00 24.23 77 VAL B O 1
ATOM 2324 N N . GLU B 1 91 ? 21.856 32.683 -28.877 1.00 25.93 78 GLU B N 1
ATOM 2325 C CA . GLU B 1 91 ? 22.945 33.647 -28.999 1.00 29.32 78 GLU B CA 1
ATOM 2326 C C . GLU B 1 91 ? 22.554 35.004 -28.418 1.00 30.98 78 GLU B C 1
ATOM 2327 O O . GLU B 1 91 ? 23.379 35.667 -27.769 1.00 29.60 78 GLU B O 1
ATOM 2333 N N . GLN B 1 92 ? 21.300 35.437 -28.632 1.00 30.52 79 GLN B N 1
ATOM 2334 C CA . GLN B 1 92 ? 20.884 36.711 -28.055 1.00 34.68 79 GLN B CA 1
ATOM 2335 C C . GLN B 1 92 ? 20.827 36.619 -26.548 1.00 31.92 79 GLN B C 1
ATOM 2336 O O . GLN B 1 92 ? 21.248 37.541 -25.847 1.00 34.90 79 GLN B O 1
ATOM 2342 N N . ALA B 1 93 ? 20.328 35.508 -26.024 1.00 29.43 80 ALA B N 1
ATOM 2343 C CA . ALA B 1 93 ? 20.281 35.388 -24.572 1.00 28.27 80 ALA B CA 1
ATOM 2344 C C . ALA B 1 93 ? 21.692 35.457 -24.019 1.00 29.92 80 ALA B C 1
ATOM 2345 O O . ALA B 1 93 ? 21.959 36.177 -23.037 1.00 28.76 80 ALA B O 1
ATOM 2347 N N . ILE B 1 94 ? 22.622 34.845 -24.698 1.00 25.28 81 ILE B N 1
ATOM 2348 C CA . ILE B 1 94 ? 23.950 34.912 -24.242 1.00 25.51 81 ILE B CA 1
ATOM 2349 C C . ILE B 1 94 ? 24.495 36.326 -24.249 1.00 26.46 81 ILE B C 1
ATOM 2350 O O . ILE B 1 94 ? 25.170 36.687 -23.382 1.00 26.79 81 ILE B O 1
ATOM 2355 N N . VAL B 1 95 ? 24.216 37.106 -25.268 1.00 26.97 82 VAL B N 1
ATOM 2356 C CA . VAL B 1 95 ? 24.722 38.463 -25.322 1.00 29.85 82 VAL B CA 1
ATOM 2357 C C . VAL B 1 95 ? 24.162 39.299 -24.210 1.00 31.28 82 VAL B C 1
ATOM 2358 O O . VAL B 1 95 ? 24.844 40.039 -23.594 1.00 30.10 82 VAL B O 1
ATOM 2362 N N . GLN B 1 96 ? 22.887 39.167 -24.004 1.00 34.43 83 GLN B N 1
ATOM 2363 C CA . GLN B 1 96 ? 22.185 39.858 -22.972 1.00 32.04 83 GLN B CA 1
ATOM 2364 C C . GLN B 1 96 ? 22.427 39.482 -21.510 1.00 33.60 83 GLN B C 1
ATOM 2365 O O . GLN B 1 96 ? 22.596 40.333 -20.685 1.00 31.53 83 GLN B O 1
ATOM 2371 N N . LEU B 1 97 ? 22.548 38.198 -21.228 1.00 34.78 84 LEU B N 1
ATOM 2372 C CA . LEU B 1 97 ? 22.679 37.724 -19.838 1.00 32.01 84 LEU B CA 1
ATOM 2373 C C . LEU B 1 97 ? 23.999 37.013 -19.516 1.00 29.99 84 LEU B C 1
ATOM 2374 O O . LEU B 1 97 ? 24.334 36.877 -18.336 1.00 29.71 84 LEU B O 1
ATOM 2379 N N . GLY B 1 98 ? 24.787 36.630 -20.519 1.00 30.66 85 GLY B N 1
ATOM 2380 C CA . GLY B 1 98 ? 26.002 35.874 -20.314 1.00 30.30 85 GLY B CA 1
ATOM 2381 C C . GLY B 1 98 ? 25.767 34.427 -20.642 1.00 30.18 85 GLY B C 1
ATOM 2382 O O . GLY B 1 98 ? 24.650 34.053 -20.975 1.00 34.69 85 GLY B O 1
ATOM 2383 N N . PRO B 1 99 ? 26.796 33.579 -20.546 1.00 31.37 86 PRO B N 1
ATOM 2384 C CA . PRO B 1 99 ? 26.638 32.161 -20.929 1.00 28.79 86 PRO B CA 1
ATOM 2385 C C . PRO B 1 99 ? 25.543 31.486 -20.105 1.00 31.03 86 PRO B C 1
ATOM 2386 O O . PRO B 1 99 ? 25.302 31.858 -18.954 1.00 32.03 86 PRO B O 1
ATOM 2390 N N . VAL B 1 100 ? 24.799 30.557 -20.723 1.00 25.43 87 VAL B N 1
ATOM 2391 C CA . VAL B 1 100 ? 23.683 29.965 -19.992 1.00 29.59 87 VAL B CA 1
ATOM 2392 C C . VAL B 1 100 ? 24.158 28.778 -19.149 1.00 29.33 87 VAL B C 1
ATOM 2393 O O . VAL B 1 100 ? 24.888 27.885 -19.620 1.00 26.91 87 VAL B O 1
ATOM 2397 N N . ASP B 1 101 ? 23.765 28.791 -17.876 1.00 26.85 88 ASP B N 1
ATOM 2398 C CA . ASP B 1 101 ? 24.099 27.687 -16.981 1.00 25.36 88 ASP B CA 1
ATOM 2399 C C . ASP B 1 101 ? 23.095 26.563 -17.099 1.00 27.74 88 ASP B C 1
ATOM 2400 O O . ASP B 1 101 ? 23.472 25.390 -17.103 1.00 32.02 88 ASP B O 1
ATOM 2405 N N . VAL B 1 102 ? 21.822 26.901 -17.258 1.00 24.62 89 VAL B N 1
ATOM 2406 C CA . VAL B 1 102 ? 20.759 25.937 -17.212 1.00 23.18 89 VAL B CA 1
ATOM 2407 C C . VAL B 1 102 ? 19.992 26.073 -18.515 1.00 24.31 89 VAL B C 1
ATOM 2408 O O . VAL B 1 102 ? 19.358 27.106 -18.759 1.00 25.61 89 VAL B O 1
ATOM 2412 N N . LEU B 1 103 ? 20.029 25.038 -19.342 1.00 20.60 90 LEU B N 1
ATOM 2413 C CA . LEU B 1 103 ? 19.255 25.027 -20.572 1.00 22.06 90 LEU B CA 1
ATOM 2414 C C . LEU B 1 103 ? 18.101 24.051 -20.420 1.00 19.40 90 LEU B C 1
ATOM 2415 O O . LEU B 1 103 ? 18.329 22.876 -20.148 1.00 18.98 90 LEU B O 1
ATOM 2420 N N . VAL B 1 104 ? 16.880 24.529 -20.651 1.00 19.53 91 VAL B N 1
ATOM 2421 C CA . VAL B 1 104 ? 15.686 23.712 -20.513 1.00 21.72 91 VAL B CA 1
ATOM 2422 C C . VAL B 1 104 ? 14.963 23.659 -21.858 1.00 23.04 91 VAL B C 1
ATOM 2423 O O . VAL B 1 104 ? 14.371 24.651 -22.303 1.00 23.76 91 VAL B O 1
ATOM 2427 N N . ASN B 1 105 ? 14.995 22.507 -22.502 1.00 23.25 92 ASN B N 1
ATOM 2428 C CA . ASN B 1 105 ? 14.276 22.343 -23.761 1.00 28.50 92 ASN B CA 1
ATOM 2429 C C . ASN B 1 105 ? 12.854 21.900 -23.468 1.00 28.09 92 ASN B C 1
ATOM 2430 O O . ASN B 1 105 ? 12.601 20.718 -23.244 1.00 30.15 92 ASN B O 1
ATOM 2435 N N . ASN B 1 106 ? 11.913 22.830 -23.505 1.00 24.68 93 ASN B N 1
ATOM 2436 C CA . ASN B 1 106 ? 10.528 22.502 -23.169 1.00 23.96 93 ASN B CA 1
ATOM 2437 C C . ASN B 1 106 ? 9.538 22.640 -24.325 1.00 26.03 93 ASN B C 1
ATOM 2438 O O . ASN B 1 106 ? 8.634 21.803 -24.442 1.00 23.09 93 ASN B O 1
ATOM 2443 N N . ALA B 1 107 ? 9.685 23.615 -25.223 1.00 19.87 94 ALA B N 1
ATOM 2444 C CA . ALA B 1 107 ? 8.664 23.767 -26.249 1.00 24.52 94 ALA B CA 1
ATOM 2445 C C . ALA B 1 107 ? 8.465 22.457 -27.019 1.00 26.78 94 ALA B C 1
ATOM 2446 O O . ALA B 1 107 ? 9.419 21.747 -27.326 1.00 30.54 94 ALA B O 1
ATOM 2448 N N . GLY B 1 108 ? 7.214 22.110 -27.306 1.00 27.43 95 GLY B N 1
ATOM 2449 C CA . GLY B 1 108 ? 6.971 20.853 -27.987 1.00 27.14 95 GLY B CA 1
ATOM 2450 C C . GLY B 1 108 ? 5.667 20.894 -28.742 1.00 28.29 95 GLY B C 1
ATOM 2451 O O . GLY B 1 108 ? 4.839 21.782 -28.534 1.00 32.43 95 GLY B O 1
ATOM 2452 N N . ILE B 1 109 ? 5.483 19.909 -29.632 1.00 25.68 96 ILE B N 1
ATOM 2453 C CA . ILE B 1 109 ? 4.218 19.771 -30.355 1.00 23.99 96 ILE B CA 1
ATOM 2454 C C . ILE B 1 109 ? 3.744 18.313 -30.286 1.00 21.12 96 ILE B C 1
ATOM 2455 O O . ILE B 1 109 ? 4.537 17.379 -30.291 1.00 19.85 96 ILE B O 1
ATOM 2460 N N . PHE B 1 110 ? 2.449 18.131 -30.185 1.00 22.82 97 PHE B N 1
ATOM 2461 C CA . PHE B 1 110 ? 1.808 16.840 -30.022 1.00 23.94 97 PHE B CA 1
ATOM 2462 C C . PHE B 1 110 ? 0.820 16.668 -31.167 1.00 28.44 97 PHE B C 1
ATOM 2463 O O . PHE B 1 110 ? -0.273 17.224 -31.114 1.00 30.48 97 PHE B O 1
ATOM 2471 N N . LEU B 1 111 ? 1.173 15.901 -32.176 1.00 31.36 98 LEU B N 1
ATOM 2472 C CA . LEU B 1 111 ? 0.274 15.587 -33.265 1.00 32.24 98 LEU B CA 1
ATOM 2473 C C . LEU B 1 111 ? -0.067 14.118 -33.221 1.00 32.97 98 LEU B C 1
ATOM 2474 O O . LEU B 1 111 ? 0.719 13.299 -33.512 1.00 34.23 98 LEU B O 1
ATOM 2479 N N . ALA B 1 112 ? -1.292 13.801 -32.936 1.00 33.13 99 ALA B N 1
ATOM 2480 C CA . ALA B 1 112 ? -1.727 12.418 -32.813 1.00 33.73 99 ALA B CA 1
ATOM 2481 C C . ALA B 1 112 ? -2.808 12.109 -33.843 1.00 34.88 99 ALA B C 1
ATOM 2482 O O . ALA B 1 112 ? -3.462 13.011 -34.362 1.00 38.15 99 ALA B O 1
ATOM 2484 N N . GLY B 1 113 ? -2.991 10.820 -34.156 1.00 34.66 100 GLY B N 1
ATOM 2485 C CA . GLY B 1 113 ? -4.025 10.407 -35.088 1.00 31.54 100 GLY B CA 1
ATOM 2486 C C . GLY B 1 113 ? -3.691 9.110 -35.794 1.00 33.84 100 GLY B C 1
ATOM 2487 O O . GLY B 1 113 ? -2.625 8.521 -35.593 1.00 30.36 100 GLY B O 1
ATOM 2488 N N . PRO B 1 114 ? -4.574 8.668 -36.692 1.00 37.45 101 PRO B N 1
ATOM 2489 C CA . PRO B 1 114 ? -4.363 7.369 -37.349 1.00 37.39 101 PRO B CA 1
ATOM 2490 C C . PRO B 1 114 ? -3.071 7.352 -38.144 1.00 34.59 101 PRO B C 1
ATOM 2491 O O . PRO B 1 114 ? -2.675 8.349 -38.745 1.00 37.72 101 PRO B O 1
ATOM 2495 N N . LEU B 1 115 ? -2.414 6.201 -38.160 1.00 33.41 102 LEU B N 1
ATOM 2496 C CA . LEU B 1 115 ? -1.110 6.151 -38.797 1.00 32.35 102 LEU B CA 1
ATOM 2497 C C . LEU B 1 115 ? -1.191 6.481 -40.291 1.00 36.35 102 LEU B C 1
ATOM 2498 O O . LEU B 1 115 ? -0.288 7.128 -40.847 1.00 40.64 102 LEU B O 1
ATOM 2503 N N . GLY B 1 116 ? -2.282 6.105 -40.952 1.00 33.96 103 GLY B N 1
ATOM 2504 C CA . GLY B 1 116 ? -2.345 6.343 -42.382 1.00 34.65 103 GLY B CA 1
ATOM 2505 C C . GLY B 1 116 ? -2.594 7.786 -42.748 1.00 39.96 103 GLY B C 1
ATOM 2506 O O . GLY B 1 116 ? -2.335 8.182 -43.889 1.00 40.65 103 GLY B O 1
ATOM 2507 N N . GLU B 1 117 ? -3.065 8.597 -41.802 1.00 42.92 104 GLU B N 1
ATOM 2508 C CA . GLU B 1 117 ? -3.284 10.012 -42.061 1.00 41.95 104 GLU B CA 1
ATOM 2509 C C . GLU B 1 117 ? -2.071 10.884 -41.746 1.00 41.50 104 GLU B C 1
ATOM 2510 O O . GLU B 1 117 ? -2.110 12.080 -42.018 1.00 42.59 104 GLU B O 1
ATOM 2516 N N . VAL B 1 118 ? -0.980 10.339 -41.209 1.00 41.22 105 VAL B N 1
ATOM 2517 C CA . VAL B 1 118 ? 0.171 11.196 -40.953 1.00 38.87 105 VAL B CA 1
ATOM 2518 C C . VAL B 1 118 ? 0.723 11.713 -42.278 1.00 36.60 105 VAL B C 1
ATOM 2519 O O . VAL B 1 118 ? 0.978 10.938 -43.195 1.00 37.05 105 VAL B O 1
ATOM 2523 N N . THR B 1 119 ? 0.957 13.020 -42.368 1.00 35.46 106 THR B N 1
ATOM 2524 C CA . THR B 1 119 ? 1.490 13.663 -43.563 1.00 34.15 106 THR B CA 1
ATOM 2525 C C . THR B 1 119 ? 2.971 13.942 -43.373 1.00 34.53 106 THR B C 1
ATOM 2526 O O . THR B 1 119 ? 3.513 13.861 -42.264 1.00 38.86 106 THR B O 1
ATOM 2530 N N . LEU B 1 120 ? 3.646 14.242 -44.467 1.00 31.18 107 LEU B N 1
ATOM 2531 C CA . LEU B 1 120 ? 5.037 14.600 -44.301 1.00 34.59 107 LEU B CA 1
ATOM 2532 C C . LEU B 1 120 ? 5.173 15.919 -43.553 1.00 38.19 107 LEU B C 1
ATOM 2533 O O . LEU B 1 120 ? 6.153 16.117 -42.828 1.00 41.61 107 LEU B O 1
ATOM 2538 N N . ASP B 1 121 ? 4.203 16.815 -43.678 1.00 37.95 108 ASP B N 1
ATOM 2539 C CA . ASP B 1 121 ? 4.244 18.024 -42.868 1.00 38.88 108 ASP B CA 1
ATOM 2540 C C . ASP B 1 121 ? 4.149 17.695 -41.374 1.00 37.92 108 ASP B C 1
ATOM 2541 O O . ASP B 1 121 ? 4.853 18.299 -40.560 1.00 37.88 108 ASP B O 1
ATOM 2546 N N . ASP B 1 122 ? 3.334 16.696 -41.004 1.00 36.92 109 ASP B N 1
ATOM 2547 C CA . ASP B 1 122 ? 3.270 16.247 -39.611 1.00 35.42 109 ASP B CA 1
ATOM 2548 C C . ASP B 1 122 ? 4.619 15.761 -39.135 1.00 33.25 109 ASP B C 1
ATOM 2549 O O . ASP B 1 122 ? 5.090 16.130 -38.051 1.00 34.63 109 ASP B O 1
ATOM 2554 N N . TYR B 1 123 ? 5.267 14.951 -39.964 1.00 31.53 110 TYR B N 1
ATOM 2555 C CA . TYR B 1 123 ? 6.554 14.381 -39.614 1.00 29.99 110 TYR B CA 1
ATOM 2556 C C . TYR B 1 123 ? 7.618 15.466 -39.522 1.00 28.86 110 TYR B C 1
ATOM 2557 O O . TYR B 1 123 ? 8.395 15.513 -38.563 1.00 25.15 110 TYR B O 1
ATOM 2566 N N . GLU B 1 124 ? 7.694 16.322 -40.539 1.00 29.25 111 GLU B N 1
ATOM 2567 C CA . GLU B 1 124 ? 8.728 17.338 -40.540 1.00 32.12 111 GLU B CA 1
ATOM 2568 C C . GLU B 1 124 ? 8.551 18.269 -39.352 1.00 32.63 111 GLU B C 1
ATOM 2569 O O . GLU B 1 124 ? 9.490 18.519 -38.587 1.00 32.86 111 GLU B O 1
ATOM 2575 N N . ARG B 1 125 ? 7.320 18.698 -39.117 1.00 32.06 112 ARG B N 1
ATOM 2576 C CA . ARG B 1 125 ? 7.072 19.656 -38.057 1.00 28.38 112 ARG B CA 1
ATOM 2577 C C . ARG B 1 125 ? 7.312 19.035 -36.679 1.00 25.57 112 ARG B C 1
ATOM 2578 O O . ARG B 1 125 ? 7.995 19.619 -35.831 1.00 21.83 112 ARG B O 1
ATOM 2586 N N . THR B 1 126 ? 6.846 17.806 -36.474 1.00 27.11 113 THR B N 1
ATOM 2587 C CA . THR B 1 126 ? 7.099 17.105 -35.215 1.00 23.50 113 THR B CA 1
ATOM 2588 C C . THR B 1 126 ? 8.586 16.865 -34.967 1.00 21.51 113 THR B C 1
ATOM 2589 O O . THR B 1 126 ? 9.059 17.024 -33.830 1.00 19.85 113 THR B O 1
ATOM 2593 N N . MET B 1 127 ? 9.344 16.460 -36.007 1.00 25.66 114 MET B N 1
ATOM 2594 C CA . MET B 1 127 ? 10.769 16.179 -35.806 1.00 27.99 114 MET B CA 1
ATOM 2595 C C . MET B 1 127 ? 11.593 17.462 -35.634 1.00 29.81 114 MET B C 1
ATOM 2596 O O . MET B 1 127 ? 12.542 17.492 -34.828 1.00 25.82 114 MET B O 1
ATOM 2601 N N . ASN B 1 128 ? 11.242 18.535 -36.363 1.00 30.20 115 ASN B N 1
ATOM 2602 C CA . ASN B 1 128 ? 11.950 19.804 -36.174 1.00 29.64 115 ASN B CA 1
ATOM 2603 C C . ASN B 1 128 ? 11.691 20.407 -34.810 1.00 26.34 115 ASN B C 1
ATOM 2604 O O . ASN B 1 128 ? 12.601 20.963 -34.190 1.00 25.71 115 ASN B O 1
ATOM 2609 N N . ILE B 1 129 ? 10.456 20.326 -34.330 1.00 28.81 116 ILE B N 1
ATOM 2610 C CA . ILE B 1 129 ? 10.141 21.016 -33.087 1.00 26.22 116 ILE B CA 1
ATOM 2611 C C . ILE B 1 129 ? 10.604 20.182 -31.907 1.00 27.40 116 ILE B C 1
ATOM 2612 O O . ILE B 1 129 ? 11.244 20.703 -30.991 1.00 31.17 116 ILE B O 1
ATOM 2617 N N . ASN B 1 130 ? 10.341 18.865 -31.930 1.00 25.22 117 ASN B N 1
ATOM 2618 C CA . ASN B 1 130 ? 10.618 18.009 -30.776 1.00 24.76 117 ASN B CA 1
ATOM 2619 C C . ASN B 1 130 ? 12.045 17.474 -30.725 1.00 25.40 117 ASN B C 1
ATOM 2620 O O . ASN B 1 130 ? 12.505 17.039 -29.648 1.00 25.13 117 ASN B O 1
ATOM 2625 N N . VAL B 1 131 ? 12.757 17.485 -31.835 1.00 23.70 118 VAL B N 1
ATOM 2626 C CA . VAL B 1 131 ? 14.066 16.838 -31.863 1.00 24.01 118 VAL B CA 1
ATOM 2627 C C . VAL B 1 131 ? 15.182 17.775 -32.285 1.00 26.07 118 VAL B C 1
ATOM 2628 O O . VAL B 1 131 ? 16.181 17.907 -31.555 1.00 25.21 118 VAL B O 1
ATOM 2632 N N . ARG B 1 132 ? 15.050 18.390 -33.480 1.00 24.20 119 ARG B N 1
ATOM 2633 C CA . ARG B 1 132 ? 16.145 19.222 -33.976 1.00 19.18 119 ARG B CA 1
ATOM 2634 C C . ARG B 1 132 ? 16.320 20.471 -33.126 1.00 21.50 119 ARG B C 1
ATOM 2635 O O . ARG B 1 132 ? 17.455 20.813 -32.756 1.00 23.16 119 ARG B O 1
ATOM 2643 N N . ALA B 1 133 ? 15.205 21.158 -32.785 1.00 19.57 120 ALA B N 1
ATOM 2644 C CA . ALA B 1 133 ? 15.326 22.409 -32.038 1.00 21.44 120 ALA B CA 1
ATOM 2645 C C . ALA B 1 133 ? 16.081 22.204 -30.731 1.00 23.45 120 ALA B C 1
ATOM 2646 O O . ALA B 1 133 ? 17.003 22.993 -30.444 1.00 23.85 120 ALA B O 1
ATOM 2648 N N . PRO B 1 134 ? 15.770 21.194 -29.913 1.00 19.11 121 PRO B N 1
ATOM 2649 C CA . PRO B 1 134 ? 16.603 20.945 -28.719 1.00 22.02 121 PRO B CA 1
ATOM 2650 C C . PRO B 1 134 ? 18.070 20.700 -29.026 1.00 20.53 121 PRO B C 1
ATOM 2651 O O . PRO B 1 134 ? 18.956 21.211 -28.338 1.00 19.80 121 PRO B O 1
ATOM 2655 N N . PHE B 1 135 ? 18.355 19.959 -30.077 1.00 23.18 122 PHE B N 1
ATOM 2656 C CA . PHE B 1 135 ? 19.740 19.686 -30.405 1.00 24.18 122 PHE B CA 1
ATOM 2657 C C . PHE B 1 135 ? 20.449 20.956 -30.826 1.00 27.92 122 PHE B C 1
ATOM 2658 O O . PHE B 1 135 ? 21.630 21.153 -30.515 1.00 29.48 122 PHE B O 1
ATOM 2666 N N . VAL B 1 136 ? 19.739 21.821 -31.549 1.00 27.08 123 VAL B N 1
ATOM 2667 C CA . VAL B 1 136 ? 20.316 23.084 -31.983 1.00 25.21 123 VAL B CA 1
ATOM 2668 C C . VAL B 1 136 ? 20.541 24.022 -30.788 1.00 25.49 123 VAL B C 1
ATOM 2669 O O . VAL B 1 136 ? 21.628 24.596 -30.639 1.00 26.31 123 VAL B O 1
ATOM 2673 N N . ALA B 1 137 ? 19.575 24.125 -29.860 1.00 26.14 124 ALA B N 1
ATOM 2674 C CA . ALA B 1 137 ? 19.798 24.968 -28.672 1.00 25.61 124 ALA B CA 1
ATOM 2675 C C . ALA B 1 137 ? 20.985 24.481 -27.846 1.00 24.18 124 ALA B C 1
ATOM 2676 O O . ALA B 1 137 ? 21.812 25.284 -27.406 1.00 22.51 124 ALA B O 1
ATOM 2678 N N . ILE B 1 138 ? 21.105 23.157 -27.661 1.00 26.34 125 ILE B N 1
ATOM 2679 C CA . ILE B 1 138 ? 22.216 22.594 -26.897 1.00 24.14 125 ILE B CA 1
ATOM 2680 C C . ILE B 1 138 ? 23.520 22.885 -27.594 1.00 24.89 125 ILE B C 1
ATOM 2681 O O . ILE B 1 138 ? 24.520 23.234 -26.967 1.00 25.99 125 ILE B O 1
ATOM 2686 N N . GLN B 1 139 ? 23.527 22.741 -28.910 1.00 28.74 126 GLN B N 1
ATOM 2687 C CA . GLN B 1 139 ? 24.736 22.990 -29.684 1.00 33.19 126 GLN B CA 1
ATOM 2688 C C . GLN B 1 139 ? 25.165 24.442 -29.593 1.00 34.33 126 GLN B C 1
ATOM 2689 O O . GLN B 1 139 ? 26.367 24.737 -29.639 1.00 32.89 126 GLN B O 1
ATOM 2695 N N . ALA B 1 140 ? 24.190 25.362 -29.496 1.00 34.53 127 ALA B N 1
ATOM 2696 C CA . ALA B 1 140 ? 24.498 26.784 -29.340 1.00 32.68 127 ALA B CA 1
ATOM 2697 C C . ALA B 1 140 ? 24.992 27.092 -27.933 1.00 34.47 127 ALA B C 1
ATOM 2698 O O . ALA B 1 140 ? 25.940 27.863 -27.744 1.00 36.41 127 ALA B O 1
ATOM 2700 N N . ALA B 1 141 ? 24.345 26.524 -26.931 1.00 30.95 128 ALA B N 1
ATOM 2701 C CA . ALA B 1 141 ? 24.685 26.892 -25.568 1.00 26.68 128 ALA B CA 1
ATOM 2702 C C . ALA B 1 141 ? 25.933 26.182 -25.053 1.00 30.02 128 ALA B C 1
ATOM 2703 O O . ALA B 1 141 ? 26.569 26.678 -24.113 1.00 33.95 128 ALA B O 1
ATOM 2705 N N . GLN B 1 142 ? 26.255 24.993 -25.575 1.00 29.72 129 GLN B N 1
ATOM 2706 C CA . GLN B 1 142 ? 27.267 24.155 -24.922 1.00 32.85 129 GLN B CA 1
ATOM 2707 C C . GLN B 1 142 ? 28.691 24.703 -24.998 1.00 37.11 129 GLN B C 1
ATOM 2708 O O . GLN B 1 142 ? 29.482 24.447 -24.087 1.00 38.51 129 GLN B O 1
ATOM 2714 N N . ALA B 1 143 ? 29.053 25.459 -26.041 1.00 39.61 130 ALA B N 1
ATOM 2715 C CA . ALA B 1 143 ? 30.459 25.839 -26.191 1.00 41.87 130 ALA B CA 1
ATOM 2716 C C . ALA B 1 143 ? 30.951 26.663 -25.008 1.00 43.00 130 ALA B C 1
ATOM 2717 O O . ALA B 1 143 ? 32.084 26.488 -24.543 1.00 45.78 130 ALA B O 1
ATOM 2719 N N . SER B 1 144 ? 30.098 27.529 -24.473 1.00 39.81 131 SER B N 1
ATOM 2720 C CA . SER B 1 144 ? 30.484 28.446 -23.416 1.00 33.94 131 SER B CA 1
ATOM 2721 C C . SER B 1 144 ? 29.712 28.178 -22.152 1.00 33.30 131 SER B C 1
ATOM 2722 O O . SER B 1 144 ? 29.629 29.054 -21.288 1.00 35.07 131 SER B O 1
ATOM 2725 N N . MET B 1 145 ? 29.055 27.041 -22.072 1.00 34.58 132 MET B N 1
ATOM 2726 C CA . MET B 1 145 ? 28.358 26.697 -20.857 1.00 32.16 132 MET B CA 1
ATOM 2727 C C . MET B 1 145 ? 29.379 26.545 -19.740 1.00 30.44 132 MET B C 1
ATOM 2728 O O . MET B 1 145 ? 30.363 25.801 -19.898 1.00 31.02 132 MET B O 1
ATOM 2733 N N . PRO B 1 146 ? 29.185 27.210 -18.607 1.00 29.12 133 PRO B N 1
ATOM 2734 C CA . PRO B 1 146 ? 30.144 27.086 -17.495 1.00 28.80 133 PRO B CA 1
ATOM 2735 C C . PRO B 1 146 ? 30.182 25.670 -16.943 1.00 29.75 133 PRO B C 1
ATOM 2736 O O . PRO B 1 146 ? 29.212 24.911 -17.023 1.00 24.95 133 PRO B O 1
ATOM 2740 N N . ASP B 1 147 ? 31.346 25.303 -16.414 1.00 33.57 134 ASP B N 1
ATOM 2741 C CA . ASP B 1 147 ? 31.482 23.984 -15.840 1.00 31.03 134 ASP B CA 1
ATOM 2742 C C . ASP B 1 147 ? 30.431 23.832 -14.759 1.00 30.74 134 ASP B C 1
ATOM 2743 O O . ASP B 1 147 ? 30.094 24.790 -14.068 1.00 35.93 134 ASP B O 1
ATOM 2748 N N . GLY B 1 148 ? 29.872 22.643 -14.651 1.00 29.01 135 GLY B N 1
ATOM 2749 C CA . GLY B 1 148 ? 28.764 22.425 -13.753 1.00 29.10 135 GLY B CA 1
ATOM 2750 C C . GLY B 1 148 ? 27.394 22.825 -14.275 1.00 27.69 135 GLY B C 1
ATOM 2751 O O . GLY B 1 148 ? 26.433 22.797 -13.489 1.00 27.61 135 GLY B O 1
ATOM 2752 N N . GLY B 1 149 ? 27.244 23.104 -15.575 1.00 22.23 136 GLY B N 1
ATOM 2753 C CA . GLY B 1 149 ? 25.956 23.496 -16.118 1.00 20.45 136 GLY B CA 1
ATOM 2754 C C . GLY B 1 149 ? 24.986 22.324 -16.224 1.00 24.01 136 GLY B C 1
ATOM 2755 O O . GLY B 1 149 ? 25.308 21.168 -15.926 1.00 25.89 136 GLY B O 1
ATOM 2756 N N . ARG B 1 150 ? 23.749 22.647 -16.629 1.00 21.35 137 ARG B N 1
ATOM 2757 C CA . ARG B 1 150 ? 22.653 21.685 -16.686 1.00 23.03 137 ARG B CA 1
ATOM 2758 C C . ARG B 1 150 ? 21.871 21.777 -17.985 1.00 25.82 137 ARG B C 1
ATOM 2759 O O . ARG B 1 150 ? 21.439 22.860 -18.393 1.00 29.63 137 ARG B O 1
ATOM 2767 N N . ILE B 1 151 ? 21.609 20.625 -18.572 1.00 23.17 138 ILE B N 1
ATOM 2768 C CA . ILE B 1 151 ? 20.745 20.510 -19.727 1.00 25.06 138 ILE B CA 1
ATOM 2769 C C . ILE B 1 151 ? 19.588 19.619 -19.331 1.00 23.80 138 ILE B C 1
ATOM 2770 O O . ILE B 1 151 ? 19.796 18.508 -18.845 1.00 25.52 138 ILE B O 1
ATOM 2775 N N . ILE B 1 152 ? 18.377 20.092 -19.530 1.00 20.42 139 ILE B N 1
ATOM 2776 C CA . ILE B 1 152 ? 17.203 19.348 -19.127 1.00 18.92 139 ILE B CA 1
ATOM 2777 C C . ILE B 1 152 ? 16.229 19.325 -20.298 1.00 20.68 139 ILE B C 1
ATOM 2778 O O . ILE B 1 152 ? 15.709 20.363 -20.700 1.00 24.85 139 ILE B O 1
ATOM 2783 N N . ASN B 1 153 ? 16.018 18.160 -20.871 1.00 22.33 140 ASN B N 1
ATOM 2784 C CA . ASN B 1 153 ? 15.026 17.993 -21.915 1.00 22.71 140 ASN B CA 1
ATOM 2785 C C . ASN B 1 153 ? 13.701 17.538 -21.335 1.00 25.03 140 ASN B C 1
ATOM 2786 O O . ASN B 1 153 ? 13.670 16.665 -20.463 1.00 31.63 140 ASN B O 1
ATOM 2791 N N . ILE B 1 154 ? 12.611 18.087 -21.856 1.00 22.40 141 ILE B N 1
ATOM 2792 C CA . ILE B 1 154 ? 11.273 17.662 -21.485 1.00 20.88 141 ILE B CA 1
ATOM 2793 C C . ILE B 1 154 ? 10.815 16.628 -22.489 1.00 20.27 141 ILE B C 1
ATOM 2794 O O . ILE B 1 154 ? 10.536 16.964 -23.642 1.00 24.09 141 ILE B O 1
ATOM 2799 N N . GLY B 1 155 ? 10.690 15.383 -22.034 1.00 19.07 142 GLY B N 1
ATOM 2800 C CA . GLY B 1 155 ? 10.296 14.269 -22.854 1.00 16.96 142 GLY B CA 1
ATOM 2801 C C . GLY B 1 155 ? 8.822 14.015 -22.746 1.00 18.61 142 GLY B C 1
ATOM 2802 O O . GLY B 1 155 ? 8.028 14.934 -22.896 1.00 21.85 142 GLY B O 1
ATOM 2803 N N . SER B 1 156 ? 8.434 12.781 -22.487 1.00 19.54 143 SER B N 1
ATOM 2804 C CA . SER B 1 156 ? 7.041 12.440 -22.278 1.00 17.43 143 SER B CA 1
ATOM 2805 C C . SER B 1 156 ? 6.972 10.994 -21.862 1.00 18.10 143 SER B C 1
ATOM 2806 O O . SER B 1 156 ? 7.852 10.199 -22.197 1.00 21.17 143 SER B O 1
ATOM 2809 N N . CYS B 1 157 ? 5.919 10.654 -21.139 1.00 24.14 144 CYS B N 1
ATOM 2810 C CA . CYS B 1 157 ? 5.742 9.256 -20.756 1.00 26.35 144 CYS B CA 1
ATOM 2811 C C . CYS B 1 157 ? 5.527 8.358 -21.982 1.00 23.76 144 CYS B C 1
ATOM 2812 O O . CYS B 1 157 ? 5.884 7.171 -21.961 1.00 23.22 144 CYS B O 1
ATOM 2815 N N . LEU B 1 158 ? 4.992 8.921 -23.060 1.00 23.15 145 LEU B N 1
ATOM 2816 C CA . LEU B 1 158 ? 4.770 8.160 -24.286 1.00 25.20 145 LEU B CA 1
ATOM 2817 C C . LEU B 1 158 ? 6.076 7.781 -24.957 1.00 28.34 145 LEU B C 1
ATOM 2818 O O . LEU B 1 158 ? 6.080 6.885 -25.806 1.00 31.57 145 LEU B O 1
ATOM 2823 N N . ALA B 1 159 ? 7.179 8.452 -24.619 1.00 25.23 146 ALA B N 1
ATOM 2824 C CA . ALA B 1 159 ? 8.466 7.984 -25.101 1.00 25.43 146 ALA B CA 1
ATOM 2825 C C . ALA B 1 159 ? 8.790 6.595 -24.547 1.00 25.73 146 ALA B C 1
ATOM 2826 O O . ALA B 1 159 ? 9.457 5.802 -25.214 1.00 26.77 146 ALA B O 1
ATOM 2828 N N . GLU B 1 160 ? 8.365 6.280 -23.332 1.00 22.92 147 GLU B N 1
ATOM 2829 C CA . GLU B 1 160 ? 8.732 4.970 -22.848 1.00 25.31 147 GLU B CA 1
ATOM 2830 C C . GLU B 1 160 ? 7.629 3.944 -23.052 1.00 24.36 147 GLU B C 1
ATOM 2831 O O . GLU B 1 160 ? 7.917 2.759 -23.205 1.00 24.86 147 GLU B O 1
ATOM 2837 N N . ARG B 1 161 ? 6.379 4.366 -23.105 1.00 25.06 148 ARG B N 1
ATOM 2838 C CA . ARG B 1 161 ? 5.278 3.439 -23.329 1.00 23.89 148 ARG B CA 1
ATOM 2839 C C . ARG B 1 161 ? 4.242 4.141 -24.191 1.00 22.37 148 ARG B C 1
ATOM 2840 O O . ARG B 1 161 ? 3.698 5.177 -23.780 1.00 22.44 148 ARG B O 1
ATOM 2848 N N . ALA B 1 162 ? 3.982 3.614 -25.397 1.00 18.86 149 ALA B N 1
ATOM 2849 C CA . ALA B 1 162 ? 2.952 4.251 -26.216 1.00 21.40 149 ALA B CA 1
ATOM 2850 C C . ALA B 1 162 ? 1.590 4.040 -25.596 1.00 25.92 149 ALA B C 1
ATOM 2851 O O . ALA B 1 162 ? 0.815 4.988 -25.476 1.00 28.47 149 ALA B O 1
ATOM 2853 N N . GLY B 1 163 ? 1.299 2.800 -25.169 1.00 26.80 150 GLY B N 1
ATOM 2854 C CA . GLY B 1 163 ? 0.097 2.462 -24.439 1.00 27.07 150 GLY B CA 1
ATOM 2855 C C . GLY B 1 163 ? -1.155 2.375 -25.271 1.00 28.63 150 GLY B C 1
ATOM 2856 O O . GLY B 1 163 ? -2.089 1.657 -24.912 1.00 32.99 150 GLY B O 1
ATOM 2857 N N . ARG B 1 164 ? -1.222 3.152 -26.345 1.00 29.83 151 ARG B N 1
ATOM 2858 C CA . ARG B 1 164 ? -2.425 3.241 -27.160 1.00 29.32 151 ARG B CA 1
ATOM 2859 C C . ARG B 1 164 ? -2.040 3.495 -28.604 1.00 28.67 151 ARG B C 1
ATOM 2860 O O . ARG B 1 164 ? -0.884 3.797 -28.937 1.00 25.21 151 ARG B O 1
ATOM 2868 N N . ALA B 1 165 ? -3.038 3.349 -29.460 1.00 31.65 152 ALA B N 1
ATOM 2869 C CA . ALA B 1 165 ? -2.920 3.720 -30.859 1.00 31.70 152 ALA B CA 1
ATOM 2870 C C . ALA B 1 165 ? -3.016 5.238 -31.053 1.00 31.12 152 ALA B C 1
ATOM 2871 O O . ALA B 1 165 ? -3.705 5.940 -30.310 1.00 35.94 152 ALA B O 1
ATOM 2873 N N . GLY B 1 166 ? -2.367 5.724 -32.106 1.00 26.83 153 GLY B N 1
ATOM 2874 C CA . GLY B 1 166 ? -2.419 7.107 -32.525 1.00 27.22 153 GLY B CA 1
ATOM 2875 C C . GLY B 1 166 ? -1.276 8.024 -32.096 1.00 31.50 153 GLY B C 1
ATOM 2876 O O . GLY B 1 166 ? -1.303 9.208 -32.460 1.00 34.20 153 GLY B O 1
ATOM 2877 N N . VAL B 1 167 ? -0.253 7.532 -31.385 1.00 29.53 154 VAL B N 1
ATOM 2878 C CA . VAL B 1 167 ? 0.799 8.418 -30.894 1.00 28.19 154 VAL B CA 1
ATOM 2879 C C . VAL B 1 167 ? 2.185 8.013 -31.413 1.00 28.68 154 VAL B C 1
ATOM 2880 O O . VAL B 1 167 ? 3.190 8.434 -30.877 1.00 26.91 154 VAL B O 1
ATOM 2884 N N . THR B 1 168 ? 2.223 7.258 -32.517 1.00 27.39 155 THR B N 1
ATOM 2885 C CA . THR B 1 168 ? 3.464 6.712 -33.036 1.00 27.12 155 THR B CA 1
ATOM 2886 C C . THR B 1 168 ? 4.467 7.799 -33.362 1.00 26.98 155 THR B C 1
ATOM 2887 O O . THR B 1 168 ? 5.644 7.716 -32.991 1.00 25.56 155 THR B O 1
ATOM 2891 N N . LEU B 1 169 ? 4.033 8.796 -34.125 1.00 27.34 156 LEU B N 1
ATOM 2892 C CA . LEU B 1 169 ? 4.974 9.821 -34.539 1.00 30.56 156 LEU B CA 1
ATOM 2893 C C . LEU B 1 169 ? 5.448 10.626 -33.335 1.00 29.37 156 LEU B C 1
ATOM 2894 O O . LEU B 1 169 ? 6.642 10.935 -33.215 1.00 30.05 156 LEU B O 1
ATOM 2899 N N . TYR B 1 170 ? 4.527 10.997 -32.453 1.00 26.29 157 TYR B N 1
ATOM 2900 C CA . TYR B 1 170 ? 4.921 11.773 -31.286 1.00 23.45 157 TYR B CA 1
ATOM 2901 C C . TYR B 1 170 ? 5.860 10.955 -30.389 1.00 25.87 157 TYR B C 1
ATOM 2902 O O . TYR B 1 170 ? 6.900 11.460 -29.916 1.00 24.23 157 TYR B O 1
ATOM 2911 N N . ALA B 1 171 ? 5.561 9.664 -30.226 1.00 24.57 158 ALA B N 1
ATOM 2912 C CA . ALA B 1 171 ? 6.369 8.817 -29.342 1.00 27.14 158 ALA B CA 1
ATOM 2913 C C . ALA B 1 171 ? 7.799 8.682 -29.839 1.00 27.66 158 ALA B C 1
ATOM 2914 O O . ALA B 1 171 ? 8.746 8.697 -29.041 1.00 27.54 158 ALA B O 1
ATOM 2916 N N . ALA B 1 172 ? 7.964 8.569 -31.161 1.00 23.73 159 ALA B N 1
ATOM 2917 C CA . ALA B 1 172 ? 9.283 8.469 -31.769 1.00 24.40 159 ALA B CA 1
ATOM 2918 C C . ALA B 1 172 ? 10.046 9.767 -31.594 1.00 24.65 159 ALA B C 1
ATOM 2919 O O . ALA B 1 172 ? 11.277 9.762 -31.455 1.00 24.91 159 ALA B O 1
ATOM 2921 N N . SER B 1 173 ? 9.343 10.900 -31.692 1.00 25.39 160 SER B N 1
ATOM 2922 C CA . SER B 1 173 ? 10.041 12.165 -31.540 1.00 20.39 160 SER B CA 1
ATOM 2923 C C . SER B 1 173 ? 10.571 12.275 -30.130 1.00 18.66 160 SER B C 1
ATOM 2924 O O . SER B 1 173 ? 11.710 12.695 -29.921 1.00 19.80 160 SER B O 1
ATOM 2927 N N . LYS B 1 174 ? 9.799 11.770 -29.157 1.00 21.49 161 LYS B N 1
ATOM 2928 C CA . LYS B 1 174 ? 10.156 11.888 -27.744 1.00 18.65 161 LYS B CA 1
ATOM 2929 C C . LYS B 1 174 ? 11.153 10.837 -27.313 1.00 22.97 161 LYS B C 1
ATOM 2930 O O . LYS B 1 174 ? 12.077 11.149 -26.558 1.00 27.59 161 LYS B O 1
ATOM 2936 N N . SER B 1 175 ? 11.052 9.602 -27.818 1.00 23.49 162 SER B N 1
ATOM 2937 C CA . SER B 1 175 ? 12.106 8.659 -27.467 1.00 23.05 162 SER B CA 1
ATOM 2938 C C . SER B 1 175 ? 13.438 9.039 -28.112 1.00 21.42 162 SER B C 1
ATOM 2939 O O . SER B 1 175 ? 14.487 8.572 -27.643 1.00 18.89 162 SER B O 1
ATOM 2942 N N . ALA B 1 176 ? 13.433 9.903 -29.143 1.00 16.55 163 ALA B N 1
ATOM 2943 C CA . ALA B 1 176 ? 14.713 10.408 -29.662 1.00 21.03 163 ALA B CA 1
ATOM 2944 C C . ALA B 1 176 ? 15.525 11.162 -28.596 1.00 25.69 163 ALA B C 1
ATOM 2945 O O . ALA B 1 176 ? 16.764 11.220 -28.693 1.00 27.84 163 ALA B O 1
ATOM 2947 N N . LEU B 1 177 ? 14.864 11.780 -27.595 1.00 22.89 164 LEU B N 1
ATOM 2948 C CA . LEU B 1 177 ? 15.610 12.498 -26.556 1.00 23.46 164 LEU B CA 1
ATOM 2949 C C . LEU B 1 177 ? 16.356 11.556 -25.597 1.00 24.90 164 LEU B C 1
ATOM 2950 O O . LEU B 1 177 ? 17.313 11.977 -24.940 1.00 30.07 164 LEU B O 1
ATOM 2955 N N . LEU B 1 178 ? 15.958 10.295 -25.485 1.00 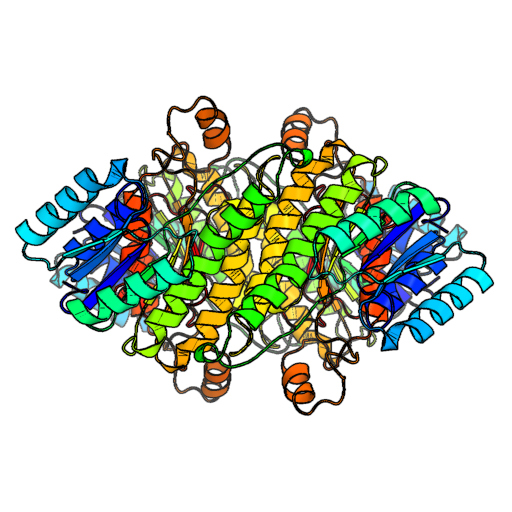22.83 165 LEU B N 1
ATOM 2956 C CA . LEU B 1 178 ? 16.664 9.400 -24.581 1.00 21.86 165 LEU B CA 1
ATOM 2957 C C . LEU B 1 178 ? 18.113 9.208 -25.040 1.00 21.38 165 LEU B C 1
ATOM 2958 O O . LEU B 1 178 ? 19.065 9.497 -24.298 1.00 22.58 165 LEU B O 1
ATOM 2963 N N . GLY B 1 179 ? 18.294 8.770 -26.292 1.00 19.77 166 GLY B N 1
ATOM 2964 C CA . GLY B 1 179 ? 19.635 8.623 -26.836 1.00 16.52 166 GLY B CA 1
ATOM 2965 C C . GLY B 1 179 ? 20.395 9.937 -26.926 1.00 18.67 166 GLY B C 1
ATOM 2966 O O . GLY B 1 179 ? 21.600 9.986 -26.645 1.00 21.43 166 GLY B O 1
ATOM 2967 N N . MET B 1 180 ? 19.714 11.033 -27.271 1.00 19.65 167 MET B N 1
ATOM 2968 C CA . MET B 1 180 ? 20.434 12.307 -27.317 1.00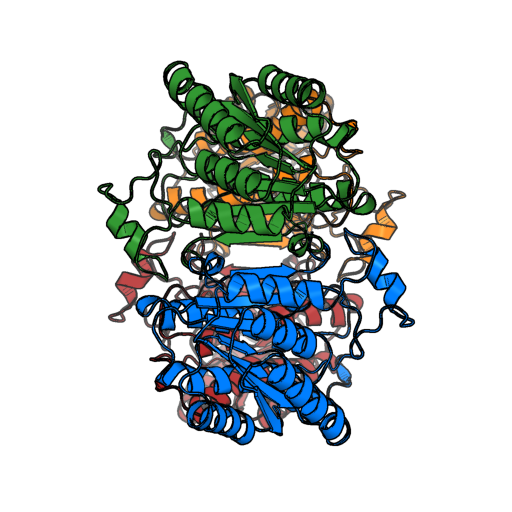 21.53 167 MET B CA 1
ATOM 2969 C C . MET B 1 180 ? 20.945 12.679 -25.925 1.00 23.56 167 MET B C 1
ATOM 2970 O O . MET B 1 180 ? 22.131 13.010 -25.745 1.00 18.06 167 MET B O 1
ATOM 2975 N N . THR B 1 181 ? 20.090 12.490 -24.901 1.00 27.31 168 THR B N 1
ATOM 2976 C CA . THR B 1 181 ? 20.448 12.870 -23.537 1.00 21.40 168 THR B CA 1
ATOM 2977 C C . THR B 1 181 ? 21.552 11.985 -22.977 1.00 19.95 168 THR B C 1
ATOM 2978 O O . THR B 1 181 ? 22.486 12.476 -22.312 1.00 19.63 168 THR B O 1
ATOM 2982 N N . ARG B 1 182 ? 21.480 10.685 -23.225 1.00 17.46 169 ARG B N 1
ATOM 2983 C CA . ARG B 1 182 ? 22.560 9.820 -22.737 1.00 18.33 169 ARG B CA 1
ATOM 2984 C C . ARG B 1 182 ? 23.888 10.121 -23.450 1.00 23.80 169 ARG B C 1
ATOM 2985 O O . ARG B 1 182 ? 24.951 10.131 -22.810 1.00 26.15 169 ARG B O 1
ATOM 2993 N N . GLY B 1 183 ? 23.859 10.404 -24.767 1.00 24.10 170 GLY B N 1
ATOM 2994 C CA . GLY B 1 183 ? 25.095 10.779 -25.460 1.00 23.06 170 GLY B CA 1
ATOM 2995 C C . GLY B 1 183 ? 25.662 12.121 -24.990 1.00 24.29 170 GLY B C 1
ATOM 2996 O O . GLY B 1 183 ? 26.883 12.302 -24.924 1.00 25.88 170 GLY B O 1
ATOM 2997 N N . LEU B 1 184 ? 24.782 13.091 -24.684 1.00 23.74 171 LEU B N 1
ATOM 2998 C CA . LEU B 1 184 ? 25.214 14.366 -24.105 1.00 20.86 171 LEU B CA 1
ATOM 2999 C C . LEU B 1 184 ? 25.830 14.173 -22.730 1.00 22.87 171 LEU B C 1
ATOM 3000 O O . LEU B 1 184 ? 26.798 14.854 -22.366 1.00 23.25 171 LEU B O 1
ATOM 3005 N N . ALA B 1 185 ? 25.266 13.280 -21.921 1.00 22.27 172 ALA B N 1
ATOM 3006 C CA . ALA B 1 185 ? 25.879 13.094 -20.618 1.00 21.20 172 ALA B CA 1
ATOM 3007 C C . ALA B 1 185 ? 27.294 12.566 -20.785 1.00 23.22 172 ALA B C 1
ATOM 3008 O O . ALA B 1 185 ? 28.205 12.959 -20.037 1.00 25.95 172 ALA B O 1
ATOM 3010 N N . ARG B 1 186 ? 27.524 11.726 -21.791 1.00 22.05 173 ARG B N 1
ATOM 3011 C CA . ARG B 1 186 ? 28.904 11.327 -22.063 1.00 23.92 173 ARG B CA 1
ATOM 3012 C C . ARG B 1 186 ? 29.700 12.457 -22.698 1.00 26.58 173 ARG B C 1
ATOM 3013 O O . ARG B 1 186 ? 30.877 12.658 -22.365 1.00 31.40 173 ARG B O 1
ATOM 3021 N N . ASP B 1 187 ? 29.102 13.197 -23.626 1.00 24.66 174 ASP B N 1
ATOM 3022 C CA . ASP B 1 187 ? 29.897 14.192 -24.337 1.00 26.93 174 ASP B CA 1
ATOM 3023 C C . ASP B 1 187 ? 30.400 15.273 -23.386 1.00 28.67 174 ASP B C 1
ATOM 3024 O O . ASP B 1 187 ? 31.498 15.807 -23.571 1.00 25.62 174 ASP B O 1
ATOM 3029 N N . LEU B 1 188 ? 29.599 15.628 -22.369 1.00 27.88 175 LEU B N 1
ATOM 3030 C CA . LEU B 1 188 ? 29.863 16.831 -21.578 1.00 24.79 175 LEU B CA 1
ATOM 3031 C C . LEU B 1 188 ? 30.223 16.579 -20.116 1.00 22.74 175 LEU B C 1
ATOM 3032 O O . LEU B 1 188 ? 30.646 17.512 -19.439 1.00 23.36 175 LEU B O 1
ATOM 3037 N N . GLY B 1 189 ? 30.187 15.337 -19.646 1.00 24.85 176 GLY B N 1
ATOM 3038 C CA . GLY B 1 189 ? 30.369 15.079 -18.233 1.00 25.89 176 GLY B CA 1
ATOM 3039 C C . GLY B 1 189 ? 31.753 15.468 -17.738 1.00 29.74 176 GLY B C 1
ATOM 3040 O O . GLY B 1 189 ? 31.926 15.788 -16.562 1.00 31.63 176 GLY B O 1
ATOM 3041 N N . ALA B 1 190 ? 32.754 15.459 -18.611 1.00 27.94 177 ALA B N 1
ATOM 3042 C CA . ALA B 1 190 ? 34.073 15.869 -18.149 1.00 30.41 177 ALA B CA 1
ATOM 3043 C C . ALA B 1 190 ? 34.113 17.329 -17.695 1.00 32.19 177 ALA B C 1
ATOM 3044 O O . ALA B 1 190 ? 35.083 17.734 -17.043 1.00 32.38 177 ALA B O 1
ATOM 3046 N N . ARG B 1 191 ? 33.169 18.161 -18.134 1.00 32.27 178 ARG B N 1
ATOM 3047 C CA . ARG B 1 191 ? 33.064 19.541 -17.680 1.00 29.60 178 ARG B CA 1
ATOM 3048 C C . ARG B 1 191 ? 32.107 19.691 -16.506 1.00 31.28 178 ARG B C 1
ATOM 3049 O O . ARG B 1 191 ? 31.857 20.827 -16.058 1.00 30.17 178 ARG B O 1
ATOM 3057 N N . GLY B 1 192 ? 31.571 18.577 -16.001 1.00 28.42 179 GLY B N 1
ATOM 3058 C CA . GLY B 1 192 ? 30.634 18.601 -14.904 1.00 23.11 179 GLY B CA 1
ATOM 3059 C C . GLY B 1 192 ? 29.221 18.886 -15.338 1.00 23.24 179 GLY B C 1
ATOM 3060 O O . GLY B 1 192 ? 28.332 18.972 -14.489 1.00 24.25 179 GLY B O 1
ATOM 3061 N N . ILE B 1 193 ? 28.999 19.078 -16.634 1.00 23.86 180 ILE B N 1
ATOM 3062 C CA . ILE B 1 193 ? 27.668 19.387 -17.137 1.00 22.47 180 ILE B CA 1
ATOM 3063 C C . ILE B 1 193 ? 26.808 18.132 -17.055 1.00 21.70 180 ILE B C 1
ATOM 3064 O O . ILE B 1 193 ? 27.249 17.022 -17.380 1.00 21.87 180 ILE B O 1
ATOM 3069 N N . THR B 1 194 ? 25.580 18.283 -16.612 1.00 23.29 181 THR B N 1
ATOM 3070 C CA . THR B 1 194 ? 24.672 17.148 -16.623 1.00 24.55 181 THR B CA 1
ATOM 3071 C C . THR B 1 194 ? 23.625 17.331 -17.732 1.00 22.66 181 THR B C 1
ATOM 3072 O O . THR B 1 194 ? 23.374 18.444 -18.214 1.00 18.23 181 THR B O 1
ATOM 3076 N N . ALA B 1 195 ? 23.075 16.200 -18.186 1.00 20.68 182 ALA B N 1
ATOM 3077 C CA . ALA B 1 195 ? 22.011 16.182 -19.187 1.00 21.23 182 ALA B CA 1
ATOM 3078 C C . ALA B 1 195 ? 21.003 15.127 -18.793 1.00 18.01 182 ALA B C 1
ATOM 3079 O O . ALA B 1 195 ? 21.382 13.975 -18.639 1.00 18.22 182 ALA B O 1
ATOM 3081 N N . ASN B 1 196 ? 19.737 15.505 -18.633 1.00 18.52 183 ASN B N 1
ATOM 3082 C CA . ASN B 1 196 ? 18.701 14.561 -18.228 1.00 19.36 183 ASN B CA 1
ATOM 3083 C C . ASN B 1 196 ? 17.420 14.859 -19.000 1.00 19.78 183 ASN B C 1
ATOM 3084 O O . ASN B 1 196 ? 17.210 15.965 -19.471 1.00 21.91 183 ASN B O 1
ATOM 3089 N N . VAL B 1 197 ? 16.536 13.881 -19.096 1.00 19.82 184 VAL B N 1
ATOM 3090 C CA . VAL B 1 197 ? 15.232 14.072 -19.721 1.00 21.72 184 VAL B CA 1
ATOM 3091 C C . VAL B 1 197 ? 14.150 13.848 -18.670 1.00 22.12 184 VAL B C 1
ATOM 3092 O O . VAL B 1 197 ? 14.178 12.846 -17.936 1.00 21.44 184 VAL B O 1
ATOM 3096 N N . VAL B 1 198 ? 13.212 14.765 -18.586 1.00 20.71 185 VAL B N 1
ATOM 3097 C CA . VAL B 1 198 ? 12.100 14.600 -17.655 1.00 23.54 185 VAL B CA 1
ATOM 3098 C C . VAL B 1 198 ? 10.863 14.173 -18.444 1.00 26.38 185 VAL B C 1
ATOM 3099 O O . VAL B 1 198 ? 10.541 14.781 -19.470 1.00 27.80 185 VAL B O 1
ATOM 3103 N N . HIS B 1 199 ? 10.124 13.181 -17.934 1.00 26.20 186 HIS B N 1
ATOM 3104 C CA . HIS B 1 199 ? 8.933 12.662 -18.606 1.00 25.46 186 HIS B CA 1
ATOM 3105 C C . HIS B 1 199 ? 7.665 13.044 -17.869 1.00 24.49 186 HIS B C 1
ATOM 3106 O O . HIS B 1 199 ? 7.299 12.374 -16.902 1.00 26.16 186 HIS B O 1
ATOM 3113 N N . PRO B 1 200 ? 6.924 14.056 -18.305 1.00 25.01 187 PRO B N 1
ATOM 3114 C CA . PRO B 1 200 ? 5.628 14.304 -17.691 1.00 27.17 187 PRO B CA 1
ATOM 3115 C C . PRO B 1 200 ? 4.703 13.135 -17.983 1.00 29.02 187 PRO B C 1
ATOM 3116 O O . PRO B 1 200 ? 4.760 12.547 -19.077 1.00 28.25 187 PRO B O 1
ATOM 3120 N N . GLY B 1 201 ? 3.837 12.826 -16.997 1.00 28.26 188 GLY B N 1
ATOM 3121 C CA . GLY B 1 201 ? 2.619 12.071 -17.199 1.00 29.18 188 GLY B CA 1
ATOM 3122 C C . GLY B 1 201 ? 1.541 13.063 -17.577 1.00 29.86 188 GLY B C 1
ATOM 3123 O O . GLY B 1 201 ? 1.865 14.191 -17.909 1.00 33.06 188 GLY B O 1
ATOM 3124 N N . PRO B 1 202 ? 0.261 12.711 -17.529 1.00 32.05 189 PRO B N 1
ATOM 3125 C CA . PRO B 1 202 ? -0.768 13.719 -17.863 1.00 33.50 189 PRO B CA 1
ATOM 3126 C C . PRO B 1 202 ? -0.714 14.872 -16.866 1.00 35.01 189 PRO B C 1
ATOM 3127 O O . PRO B 1 202 ? -0.780 14.669 -15.643 1.00 32.28 189 PRO B O 1
ATOM 3131 N N . ILE B 1 203 ? -0.656 16.091 -17.416 1.00 34.24 190 ILE B N 1
ATOM 3132 C CA . ILE B 1 203 ? -0.469 17.344 -16.692 1.00 32.04 190 ILE B CA 1
ATOM 3133 C C . ILE B 1 203 ? -1.518 18.327 -17.189 1.00 37.88 190 ILE B C 1
ATOM 3134 O O . ILE B 1 203 ? -1.641 18.539 -18.402 1.00 36.34 190 ILE B O 1
ATOM 3139 N N . ASP B 1 204 ? -2.225 18.979 -16.266 1.00 44.28 191 ASP B N 1
ATOM 3140 C CA . ASP B 1 204 ? -3.339 19.864 -16.650 1.00 47.71 191 ASP B CA 1
ATOM 3141 C C . ASP B 1 204 ? -2.808 21.166 -17.286 1.00 48.97 191 ASP B C 1
ATOM 3142 O O . ASP B 1 204 ? -2.418 22.105 -16.589 1.00 48.82 191 ASP B O 1
ATOM 3147 N N . THR B 1 205 ? -2.840 21.260 -18.617 1.00 50.45 192 THR B N 1
ATOM 3148 C CA . THR B 1 205 ? -2.421 22.471 -19.319 1.00 55.02 192 THR B CA 1
ATOM 3149 C C . THR B 1 205 ? -3.355 22.696 -20.513 1.00 59.89 192 THR B C 1
ATOM 3150 O O . THR B 1 205 ? -4.397 22.043 -20.647 1.00 59.14 192 THR B O 1
ATOM 3154 N N . ASP B 1 206 ? -3.012 23.672 -21.347 1.00 65.11 193 ASP B N 1
ATOM 3155 C CA . ASP B 1 206 ? -3.817 23.991 -22.534 1.00 71.65 193 ASP B CA 1
ATOM 3156 C C . ASP B 1 206 ? -3.844 22.876 -23.552 1.00 78.49 193 ASP B C 1
ATOM 3157 O O . ASP B 1 206 ? -4.872 22.584 -24.080 1.00 75.79 193 ASP B O 1
ATOM 3162 N N . MET B 1 207 ? -2.692 22.276 -23.835 1.00 92.74 194 MET B N 1
ATOM 3163 C CA . MET B 1 207 ? -2.556 21.120 -24.729 1.00 94.82 194 MET B CA 1
ATOM 3164 C C . MET B 1 207 ? -3.220 19.844 -24.202 1.00 95.19 194 MET B C 1
ATOM 3165 O O . MET B 1 207 ? -3.631 19.012 -24.977 1.00 97.75 194 MET B O 1
ATOM 3170 N N . ASN B 1 208 ? -3.188 19.614 -22.894 1.00 83.90 195 ASN B N 1
ATOM 3171 C CA . ASN B 1 208 ? -3.830 18.435 -22.313 1.00 71.92 195 ASN B CA 1
ATOM 3172 C C . ASN B 1 208 ? -4.763 18.822 -21.169 1.00 66.08 195 ASN B C 1
ATOM 3173 O O . ASN B 1 208 ? -4.440 18.648 -20.022 1.00 62.39 195 ASN B O 1
ATOM 3178 N N . PRO B 1 209 ? -5.946 19.347 -21.494 1.00 62.95 196 PRO B N 1
ATOM 3179 C CA . PRO B 1 209 ? -6.835 19.718 -20.393 1.00 61.75 196 PRO B CA 1
ATOM 3180 C C . PRO B 1 209 ? -7.239 18.488 -19.595 1.00 58.26 196 PRO B C 1
ATOM 3181 O O . PRO B 1 209 ? -7.420 17.401 -20.149 1.00 56.95 196 PRO B O 1
ATOM 3185 N N . ALA B 1 210 ? -7.370 18.675 -18.282 1.00 59.25 197 ALA B N 1
ATOM 3186 C CA . ALA B 1 210 ? -7.785 17.596 -17.393 1.00 60.91 197 ALA B CA 1
ATOM 3187 C C . ALA B 1 210 ? -9.246 17.219 -17.589 1.00 71.11 197 ALA B C 1
ATOM 3188 O O . ALA B 1 210 ? -9.649 16.125 -17.178 1.00 66.54 197 ALA B O 1
ATOM 3190 N N . ASP B 1 211 ? -10.047 18.105 -18.189 1.00 90.02 198 ASP B N 1
ATOM 3191 C CA . ASP B 1 211 ? -11.475 17.884 -18.374 1.00 94.24 198 ASP B CA 1
ATOM 3192 C C . ASP B 1 211 ? -11.848 17.588 -19.824 1.00 96.55 198 ASP B C 1
ATOM 3193 O O . ASP B 1 211 ? -13.021 17.717 -20.187 1.00 99.28 198 ASP B O 1
ATOM 3198 N N . GLY B 1 212 ? -10.890 17.208 -20.669 1.00 93.88 199 GLY B N 1
ATOM 3199 C CA . GLY B 1 212 ? -11.246 16.820 -22.018 1.00 92.03 199 GLY B CA 1
ATOM 3200 C C . GLY B 1 212 ? -12.024 15.519 -22.012 1.00 91.10 199 GLY B C 1
ATOM 3201 O O . GLY B 1 212 ? -11.913 14.703 -21.096 1.00 90.59 199 GLY B O 1
ATOM 3202 N N . GLU B 1 213 ? -12.836 15.304 -23.050 1.00 91.69 200 GLU B N 1
ATOM 3203 C CA . GLU B 1 213 ? -13.715 14.141 -22.994 1.00 91.96 200 GLU B CA 1
ATOM 3204 C C . GLU B 1 213 ? -12.903 12.851 -22.905 1.00 92.86 200 GLU B C 1
ATOM 3205 O O . GLU B 1 213 ? -13.360 11.877 -22.296 1.00 92.87 200 GLU B O 1
ATOM 3211 N N . ARG B 1 214 ? -11.677 12.842 -23.453 1.00 92.88 201 ARG B N 1
ATOM 3212 C CA . ARG B 1 214 ? -10.805 11.673 -23.368 1.00 92.55 201 ARG B CA 1
ATOM 3213 C C . ARG B 1 214 ? -10.034 11.578 -22.048 1.00 88.97 201 ARG B C 1
ATOM 3214 O O . ARG B 1 214 ? -9.441 10.529 -21.773 1.00 91.83 201 ARG B O 1
ATOM 3222 N N . SER B 1 215 ? -10.061 12.621 -21.208 1.00 81.15 202 SER B N 1
ATOM 3223 C CA . SER B 1 215 ? -9.192 12.674 -20.030 1.00 70.79 202 SER B CA 1
ATOM 3224 C C . SER B 1 215 ? -9.507 11.577 -19.011 1.00 68.81 202 SER B C 1
ATOM 3225 O O . SER B 1 215 ? -8.626 11.178 -18.233 1.00 66.21 202 SER B O 1
ATOM 3228 N N . GLY B 1 216 ? -10.760 11.127 -18.943 1.00 69.38 203 GLY B N 1
ATOM 3229 C CA . GLY B 1 216 ? -11.130 10.175 -17.911 1.00 71.29 203 GLY B CA 1
ATOM 3230 C C . GLY B 1 216 ? -10.535 8.793 -18.124 1.00 75.67 203 GLY B C 1
ATOM 3231 O O . GLY B 1 216 ? -10.147 8.123 -17.160 1.00 74.67 203 GLY B O 1
ATOM 3232 N N . GLU B 1 217 ? -10.443 8.346 -19.386 1.00 79.90 204 GLU B N 1
ATOM 3233 C CA . GLU B 1 217 ? -9.882 7.021 -19.645 1.00 79.13 204 GLU B CA 1
ATOM 3234 C C . GLU B 1 217 ? -8.394 6.993 -19.346 1.00 71.97 204 GLU B C 1
ATOM 3235 O O . GLU B 1 217 ? -7.843 5.931 -19.038 1.00 74.67 204 GLU B O 1
ATOM 3241 N N . LEU B 1 218 ? -7.740 8.149 -19.418 1.00 60.68 205 LEU B N 1
ATOM 3242 C CA . LEU B 1 218 ? -6.327 8.228 -19.091 1.00 49.80 205 LEU B CA 1
ATOM 3243 C C . LEU B 1 218 ? -6.088 8.142 -17.588 1.00 43.37 205 LEU B C 1
ATOM 3244 O O . LEU B 1 218 ? -5.176 7.433 -17.145 1.00 39.41 205 LEU B O 1
ATOM 3249 N N . VAL B 1 219 ? -6.918 8.819 -16.783 1.00 41.01 206 VAL B N 1
ATOM 3250 C CA . VAL B 1 219 ? -6.755 8.721 -15.327 1.00 36.44 206 VAL B CA 1
ATOM 3251 C C . VAL B 1 219 ? -6.885 7.278 -14.887 1.00 33.71 206 VAL B C 1
ATOM 3252 O O . VAL B 1 219 ? -6.148 6.821 -14.009 1.00 31.69 206 VAL B O 1
ATOM 3256 N N . ALA B 1 220 ? -7.693 6.505 -15.608 1.00 32.81 207 ALA B N 1
ATOM 3257 C CA . ALA B 1 220 ? -8.007 5.143 -15.220 1.00 33.63 207 ALA B CA 1
ATOM 3258 C C . ALA B 1 220 ? -6.781 4.244 -15.203 1.00 36.80 207 ALA B C 1
ATOM 3259 O O . ALA B 1 220 ? -6.841 3.152 -14.628 1.00 37.28 207 ALA B O 1
ATOM 3261 N N . VAL B 1 221 ? -5.715 4.621 -15.919 1.00 38.38 208 VAL B N 1
ATOM 3262 C CA . VAL B 1 221 ? -4.488 3.835 -15.985 1.00 38.09 208 VAL B CA 1
ATOM 3263 C C . VAL B 1 221 ? -3.347 4.419 -15.138 1.00 36.53 208 VAL B C 1
ATOM 3264 O O . VAL B 1 221 ? -2.218 3.926 -15.224 1.00 37.64 208 VAL B O 1
ATOM 3268 N N . LEU B 1 222 ? -3.590 5.465 -14.354 1.00 35.22 209 LEU B N 1
ATOM 3269 C CA . LEU B 1 222 ? -2.533 6.036 -13.522 1.00 34.60 209 LEU B CA 1
ATOM 3270 C C . LEU B 1 222 ? -2.477 5.320 -12.164 1.00 30.14 209 LEU B C 1
ATOM 3271 O O . LEU B 1 222 ? -3.416 4.632 -11.774 1.00 31.05 209 LEU B O 1
ATOM 3276 N N . SER B 1 223 ? -1.333 5.433 -11.470 1.00 26.46 210 SER B N 1
ATOM 3277 C CA . SER B 1 223 ? -1.272 4.936 -10.087 1.00 27.96 210 SER B CA 1
ATOM 3278 C C . SER B 1 223 ? -1.909 5.915 -9.102 1.00 28.16 210 SER B C 1
ATOM 3279 O O . SER B 1 223 ? -2.607 5.501 -8.166 1.00 24.54 210 SER B O 1
ATOM 3282 N N . LEU B 1 224 ? -1.642 7.204 -9.278 1.00 29.76 211 LEU B N 1
ATOM 3283 C CA . LEU B 1 224 ? -2.367 8.275 -8.617 1.00 32.63 211 LEU B CA 1
ATOM 3284 C C . LEU B 1 224 ? -3.571 8.630 -9.479 1.00 38.68 211 LEU B C 1
ATOM 3285 O O . LEU B 1 224 ? -3.415 8.808 -10.692 1.00 39.68 211 LEU B O 1
ATOM 3290 N N . PRO B 1 225 ? -4.779 8.656 -8.931 1.00 41.38 212 PRO B N 1
ATOM 3291 C CA . PRO B 1 225 ? -5.989 8.779 -9.781 1.00 43.47 212 PRO B CA 1
ATOM 3292 C C . PRO B 1 225 ? -6.342 10.223 -10.148 1.00 43.03 212 PRO B C 1
ATOM 3293 O O . PRO B 1 225 ? -7.460 10.703 -9.893 1.00 42.42 212 PRO B O 1
ATOM 3297 N N . HIS B 1 226 ? -5.397 10.932 -10.782 1.00 42.07 213 HIS B N 1
ATOM 3298 C CA . HIS B 1 226 ? -5.667 12.307 -11.206 1.00 37.53 213 HIS B CA 1
ATOM 3299 C C . HIS B 1 226 ? -4.541 12.814 -12.090 1.00 33.15 213 HIS B C 1
ATOM 3300 O O . HIS B 1 226 ? -3.410 12.349 -11.989 1.00 34.80 213 HIS B O 1
ATOM 3307 N N . TYR B 1 227 ? -4.845 13.823 -12.896 1.00 30.90 214 TYR B N 1
ATOM 3308 C CA . TYR B 1 227 ? -3.799 14.567 -13.580 1.00 33.62 214 TYR B CA 1
ATOM 3309 C C . TYR B 1 227 ? -2.862 15.244 -12.586 1.00 33.02 214 TYR B C 1
ATOM 3310 O O . TYR B 1 227 ? -3.269 15.647 -11.492 1.00 36.17 214 TYR B O 1
ATOM 3319 N N . GLY B 1 228 ? -1.597 15.384 -12.987 1.00 31.03 215 GLY B N 1
ATOM 3320 C CA . GLY B 1 228 ? -0.644 16.232 -12.302 1.00 33.39 215 GLY B CA 1
ATOM 3321 C C . GLY B 1 228 ? -0.795 17.702 -12.703 1.00 37.51 215 GLY B C 1
ATOM 3322 O O . GLY B 1 228 ? -1.693 18.080 -13.462 1.00 39.85 215 GLY B O 1
ATOM 3323 N N . GLU B 1 229 ? 0.113 18.541 -12.190 1.00 36.91 216 GLU B N 1
ATOM 3324 C CA . GLU B 1 229 ? 0.065 19.981 -12.444 1.00 39.43 216 GLU B CA 1
ATOM 3325 C C . GLU B 1 229 ? 1.429 20.544 -12.803 1.00 34.94 216 GLU B C 1
ATOM 3326 O O . GLU B 1 229 ? 2.466 19.951 -12.500 1.00 36.27 216 GLU B O 1
ATOM 3332 N N . VAL B 1 230 ? 1.418 21.743 -13.393 1.00 29.25 217 VAL B N 1
ATOM 3333 C CA . VAL B 1 230 ? 2.638 22.258 -13.997 1.00 25.57 217 VAL B CA 1
ATOM 3334 C C . VAL B 1 230 ? 3.743 22.409 -12.953 1.00 27.41 217 VAL B C 1
ATOM 3335 O O . VAL B 1 230 ? 4.919 22.194 -13.253 1.00 31.19 217 VAL B O 1
ATOM 3339 N N . ARG B 1 231 ? 3.400 22.693 -11.702 1.00 28.85 218 ARG B N 1
ATOM 3340 C CA . ARG B 1 231 ? 4.438 22.784 -10.674 1.00 29.64 218 ARG B CA 1
ATOM 3341 C C . ARG B 1 231 ? 5.158 21.447 -10.458 1.00 28.97 218 ARG B C 1
ATOM 3342 O O . ARG B 1 231 ? 6.293 21.425 -9.983 1.00 25.53 218 ARG B O 1
ATOM 3350 N N . ASP B 1 232 ? 4.510 20.322 -10.748 1.00 28.12 219 ASP B N 1
ATOM 3351 C CA . ASP B 1 232 ? 5.200 19.050 -10.594 1.00 28.91 219 ASP B CA 1
ATOM 3352 C C . ASP B 1 232 ? 6.355 18.940 -11.573 1.00 29.38 219 ASP B C 1
ATOM 3353 O O . ASP B 1 232 ? 7.434 18.430 -11.222 1.00 27.59 219 ASP B O 1
ATOM 3358 N N . ILE B 1 233 ? 6.182 19.462 -12.792 1.00 24.14 220 ILE B N 1
ATOM 3359 C CA . ILE B 1 233 ? 7.333 19.440 -13.677 1.00 21.28 220 ILE B CA 1
ATOM 3360 C C . ILE B 1 233 ? 8.329 20.511 -13.269 1.00 21.66 220 ILE B C 1
ATOM 3361 O O . ILE B 1 233 ? 9.529 20.246 -13.157 1.00 19.98 220 ILE B O 1
ATOM 3366 N N . ALA B 1 234 ? 7.833 21.700 -12.921 1.00 21.15 221 ALA B N 1
ATOM 3367 C CA . ALA B 1 234 ? 8.757 22.762 -12.560 1.00 21.84 221 ALA B CA 1
ATOM 3368 C C . ALA B 1 234 ? 9.625 22.338 -11.379 1.00 26.33 221 ALA B C 1
ATOM 3369 O O . ALA B 1 234 ? 10.846 22.536 -11.405 1.00 25.81 221 ALA B O 1
ATOM 3371 N N . GLY B 1 235 ? 9.046 21.633 -10.403 1.00 19.35 222 GLY B N 1
ATOM 3372 C CA . GLY B 1 235 ? 9.846 21.193 -9.278 1.00 19.22 222 GLY B CA 1
ATOM 3373 C C . GLY B 1 235 ? 10.896 20.168 -9.679 1.00 21.71 222 GLY B C 1
ATOM 3374 O O . GLY B 1 235 ? 12.048 20.240 -9.236 1.00 19.75 222 GLY B O 1
ATOM 3375 N N . MET B 1 236 ? 10.551 19.242 -10.570 1.00 18.41 223 MET B N 1
ATOM 3376 C CA . MET B 1 236 ? 11.582 18.314 -10.975 1.00 22.60 223 MET B CA 1
ATOM 3377 C C . MET B 1 236 ? 12.684 19.051 -11.703 1.00 24.50 223 MET B C 1
ATOM 3378 O O . MET B 1 236 ? 13.865 18.773 -11.473 1.00 24.13 223 MET B O 1
ATOM 3383 N N . VAL B 1 237 ? 12.323 20.050 -12.534 1.00 26.24 224 VAL B N 1
ATOM 3384 C CA . VAL B 1 237 ? 13.348 20.798 -13.257 1.00 22.95 224 VAL B CA 1
ATOM 3385 C C . VAL B 1 237 ? 14.233 21.570 -12.291 1.00 27.34 224 VAL B C 1
ATOM 3386 O O . VAL B 1 237 ? 15.466 21.568 -12.407 1.00 30.15 224 VAL B O 1
ATOM 3390 N N . ALA B 1 238 ? 13.633 22.198 -11.287 1.00 29.38 225 ALA B N 1
ATOM 3391 C CA . ALA B 1 238 ? 14.428 22.941 -10.317 1.00 26.53 225 ALA B CA 1
ATOM 3392 C C . ALA B 1 238 ? 15.407 22.031 -9.575 1.00 24.94 225 ALA B C 1
ATOM 3393 O O . ALA B 1 238 ? 16.550 22.407 -9.314 1.00 22.71 225 ALA B O 1
ATOM 3395 N N . PHE B 1 239 ? 14.984 20.821 -9.249 1.00 25.26 226 PHE B N 1
ATOM 3396 C CA . PHE B 1 239 ? 15.889 19.912 -8.564 1.00 24.05 226 PHE B CA 1
ATOM 3397 C C . PHE B 1 239 ? 17.095 19.595 -9.446 1.00 22.64 226 PHE B C 1
ATOM 3398 O O . PHE B 1 239 ? 18.235 19.576 -8.965 1.00 22.28 226 PHE B O 1
ATOM 3406 N N . LEU B 1 240 ? 16.871 19.366 -10.749 1.00 20.18 227 LEU B N 1
ATOM 3407 C CA . LEU B 1 240 ? 18.003 19.049 -11.623 1.00 19.79 227 LEU B CA 1
ATOM 3408 C C . LEU B 1 240 ? 18.889 20.256 -11.851 1.00 21.30 227 LEU B C 1
ATOM 3409 O O . LEU B 1 240 ? 20.118 20.119 -11.900 1.00 22.71 227 LEU B O 1
ATOM 3414 N N . ALA B 1 241 ? 18.296 21.442 -11.900 1.00 18.79 228 ALA B N 1
ATOM 3415 C CA . ALA B 1 241 ? 19.070 22.644 -12.152 1.00 22.26 228 ALA B CA 1
ATOM 3416 C C . ALA B 1 241 ? 19.984 23.001 -10.997 1.00 24.18 228 ALA B C 1
ATOM 3417 O O . ALA B 1 241 ? 20.998 23.663 -11.218 1.00 23.68 228 ALA B O 1
ATOM 3419 N N . GLY B 1 242 ? 19.621 22.636 -9.759 1.00 29.33 229 GLY B N 1
ATOM 3420 C CA . GLY B 1 242 ? 20.305 23.104 -8.568 1.00 29.70 229 GLY B CA 1
ATOM 3421 C C . GLY B 1 242 ? 21.354 22.180 -7.970 1.00 35.40 229 GLY B C 1
ATOM 3422 O O . GLY B 1 242 ? 21.724 21.160 -8.541 1.00 33.84 229 GLY B O 1
ATOM 3423 N N . PRO B 1 243 ? 21.803 22.506 -6.756 1.00 44.23 230 PRO B N 1
ATOM 3424 C CA . PRO B 1 243 ? 22.875 21.731 -6.119 1.00 45.55 230 PRO B CA 1
ATOM 3425 C C . PRO B 1 243 ? 22.563 20.274 -5.927 1.00 43.08 230 PRO B C 1
ATOM 3426 O O . PRO B 1 243 ? 23.495 19.473 -5.876 1.00 46.75 230 PRO B O 1
ATOM 3430 N N . ASP B 1 244 ? 21.309 19.907 -5.719 1.00 37.18 231 ASP B N 1
ATOM 3431 C CA . ASP B 1 244 ? 21.027 18.493 -5.514 1.00 34.41 231 ASP B CA 1
ATOM 3432 C C . ASP B 1 244 ? 21.082 17.682 -6.798 1.00 31.06 231 ASP B C 1
ATOM 3433 O O . ASP B 1 244 ? 21.144 16.453 -6.724 1.00 34.89 231 ASP B O 1
ATOM 3438 N N . GLY B 1 245 ? 21.083 18.322 -7.962 1.00 28.91 232 GLY B N 1
ATOM 3439 C CA . GLY B 1 245 ? 21.149 17.565 -9.178 1.00 25.59 232 GLY B CA 1
ATOM 3440 C C . GLY B 1 245 ? 22.543 17.266 -9.659 1.00 25.57 232 GLY B C 1
ATOM 3441 O O . GLY B 1 245 ? 22.691 16.602 -10.697 1.00 19.68 232 GLY B O 1
ATOM 3442 N N . ARG B 1 246 ? 23.565 17.706 -8.910 1.00 27.34 233 ARG B N 1
ATOM 3443 C CA . ARG B 1 246 ? 24.930 17.788 -9.445 1.00 27.88 233 ARG B CA 1
ATOM 3444 C C . ARG B 1 246 ? 25.489 16.437 -9.860 1.00 26.22 233 ARG B C 1
ATOM 3445 O O . ARG B 1 246 ? 26.410 16.388 -10.675 1.00 25.76 233 ARG B O 1
ATOM 3453 N N . TYR B 1 247 ? 25.018 15.346 -9.259 1.00 26.04 234 TYR B N 1
ATOM 3454 C CA . TYR B 1 247 ? 25.489 14.007 -9.598 1.00 28.09 234 TYR B CA 1
ATOM 3455 C C . TYR B 1 247 ? 24.474 13.190 -10.407 1.00 26.72 234 TYR B C 1
ATOM 3456 O O . TYR B 1 247 ? 24.698 11.989 -10.612 1.00 25.95 234 TYR B O 1
ATOM 3465 N N . VAL B 1 248 ? 23.354 13.784 -10.820 1.00 22.24 235 VAL B N 1
ATOM 3466 C CA . VAL B 1 248 ? 22.370 13.109 -11.661 1.00 24.56 235 VAL B CA 1
ATOM 3467 C C . VAL B 1 248 ? 22.676 13.426 -13.128 1.00 25.05 235 VAL B C 1
ATOM 3468 O O . VAL B 1 248 ? 22.689 14.606 -13.526 1.00 20.56 235 VAL B O 1
ATOM 3472 N N . THR B 1 249 ? 22.923 12.397 -13.945 1.00 21.88 236 THR B N 1
ATOM 3473 C CA . THR B 1 249 ? 23.141 12.761 -15.341 1.00 24.02 236 THR B CA 1
ATOM 3474 C C . THR B 1 249 ? 22.871 11.554 -16.226 1.00 27.45 236 THR B C 1
ATOM 3475 O O . THR B 1 249 ? 23.112 10.413 -15.826 1.00 28.74 236 THR B O 1
ATOM 3479 N N . GLY B 1 250 ? 22.301 11.809 -17.404 1.00 29.51 237 GLY B N 1
ATOM 3480 C CA . GLY B 1 250 ? 21.938 10.732 -18.305 1.00 28.02 237 GLY B CA 1
ATOM 3481 C C . GLY B 1 250 ? 20.707 9.958 -17.899 1.00 27.52 237 GLY B C 1
ATOM 3482 O O . GLY B 1 250 ? 20.456 8.892 -18.459 1.00 27.73 237 GLY B O 1
ATOM 3483 N N . ALA B 1 251 ? 19.930 10.459 -16.946 1.00 27.55 238 ALA B N 1
ATOM 3484 C CA . ALA B 1 251 ? 18.799 9.742 -16.383 1.00 21.05 238 ALA B CA 1
ATOM 3485 C C . ALA B 1 251 ? 17.513 10.142 -17.108 1.00 22.32 238 ALA B C 1
ATOM 3486 O O . ALA B 1 251 ? 17.400 11.239 -17.666 1.00 20.35 238 ALA B O 1
ATOM 3488 N N . SER B 1 252 ? 16.537 9.235 -17.082 1.00 25.97 239 SER B N 1
ATOM 3489 C CA . SER B 1 252 ? 15.156 9.509 -17.465 1.00 28.51 239 SER B CA 1
ATOM 3490 C C . SER B 1 252 ? 14.332 9.565 -16.195 1.00 29.09 239 SER B C 1
ATOM 3491 O O . SER B 1 252 ? 14.313 8.588 -15.441 1.00 34.35 239 SER B O 1
ATOM 3494 N N . LEU B 1 253 ? 13.694 10.698 -15.925 1.00 27.64 240 LEU B N 1
ATOM 3495 C CA . LEU B 1 253 ? 12.982 10.886 -14.668 1.00 22.95 240 LEU B CA 1
ATOM 3496 C C . LEU B 1 253 ? 11.487 11.037 -14.914 1.00 25.13 240 LEU B C 1
ATOM 3497 O O . LEU B 1 253 ? 11.038 12.057 -15.439 1.00 25.83 240 LEU B O 1
ATOM 3502 N N . ALA B 1 254 ? 10.700 10.040 -14.516 1.00 28.06 241 ALA B N 1
ATOM 3503 C CA . ALA B 1 254 ? 9.266 10.092 -14.764 1.00 27.91 241 ALA B CA 1
ATOM 3504 C C . ALA B 1 254 ? 8.571 10.875 -13.681 1.00 27.40 241 ALA B C 1
ATOM 3505 O O . ALA B 1 254 ? 8.671 10.523 -12.501 1.00 31.59 241 ALA B O 1
ATOM 3507 N N . VAL B 1 255 ? 7.804 11.880 -14.091 1.00 23.23 242 VAL B N 1
ATOM 3508 C CA . VAL B 1 255 ? 6.905 12.635 -13.226 1.00 20.98 242 VAL B CA 1
ATOM 3509 C C . VAL B 1 255 ? 5.509 12.424 -13.786 1.00 25.52 242 VAL B C 1
ATOM 3510 O O . VAL B 1 255 ? 4.897 13.359 -14.323 1.00 24.42 242 VAL B O 1
ATOM 3514 N N . ASP B 1 256 ? 5.025 11.170 -13.711 1.00 23.94 243 ASP B N 1
ATOM 3515 C CA . ASP B 1 256 ? 3.927 10.702 -14.549 1.00 23.84 243 ASP B CA 1
ATOM 3516 C C . ASP B 1 256 ? 2.765 10.106 -13.753 1.00 26.15 243 ASP B C 1
ATOM 3517 O O . ASP B 1 256 ? 1.931 9.386 -14.339 1.00 20.07 243 ASP B O 1
ATOM 3522 N N . GLY B 1 257 ? 2.730 10.318 -12.433 1.00 25.30 244 GLY B N 1
ATOM 3523 C CA . GLY B 1 257 ? 1.662 9.756 -11.639 1.00 23.34 244 GLY B CA 1
ATOM 3524 C C . GLY B 1 257 ? 1.631 8.246 -11.629 1.00 25.19 244 GLY B C 1
ATOM 3525 O O . GLY B 1 257 ? 0.571 7.667 -11.425 1.00 26.83 244 GLY B O 1
ATOM 3526 N N . GLY B 1 258 ? 2.745 7.576 -11.882 1.00 24.17 245 GLY B N 1
ATOM 3527 C CA . GLY B 1 258 ? 2.671 6.127 -11.955 1.00 25.43 245 GLY B CA 1
ATOM 3528 C C . GLY B 1 258 ? 2.089 5.555 -13.237 1.00 32.75 245 GLY B C 1
ATOM 3529 O O . GLY B 1 258 ? 1.641 4.407 -13.235 1.00 33.22 245 GLY B O 1
ATOM 3530 N N . PHE B 1 259 ? 2.073 6.324 -14.339 1.00 35.54 246 PHE B N 1
ATOM 3531 C CA . PHE B 1 259 ? 1.574 5.813 -15.615 1.00 31.84 246 PHE B CA 1
ATOM 3532 C C . PHE B 1 259 ? 2.372 4.593 -16.050 1.00 29.44 246 PHE B C 1
ATOM 3533 O O . PHE B 1 259 ? 1.807 3.605 -16.545 1.00 26.04 246 PHE B O 1
ATOM 3541 N N . ALA B 1 260 ? 3.680 4.614 -15.810 1.00 27.93 247 ALA B N 1
ATOM 3542 C CA . ALA B 1 260 ? 4.530 3.532 -16.288 1.00 25.59 247 ALA B CA 1
ATOM 3543 C C . ALA B 1 260 ? 4.622 2.356 -15.330 1.00 26.65 247 ALA B C 1
ATOM 3544 O O . ALA B 1 260 ? 5.101 1.304 -15.746 1.00 33.36 247 ALA B O 1
ATOM 3546 N N . ALA B 1 261 ? 4.135 2.482 -14.091 1.00 24.07 248 ALA B N 1
ATOM 3547 C CA . ALA B 1 261 ? 4.480 1.537 -13.023 1.00 23.94 248 ALA B CA 1
ATOM 3548 C C . ALA B 1 261 ? 4.052 0.109 -13.333 1.00 23.79 248 ALA B C 1
ATOM 3549 O O . ALA B 1 261 ? 2.859 -0.104 -13.575 1.00 29.55 248 ALA B O 1
ATOM 3551 N N . GLN C 1 15 ? 9.470 -24.614 -45.185 1.00 60.38 2 GLN C N 1
ATOM 3552 C CA . GLN C 1 15 ? 9.732 -23.216 -45.499 1.00 60.63 2 GLN C CA 1
ATOM 3553 C C . GLN C 1 15 ? 8.848 -22.357 -44.634 1.00 60.85 2 GLN C C 1
ATOM 3554 O O . GLN C 1 15 ? 7.658 -22.252 -44.895 1.00 61.17 2 GLN C O 1
ATOM 3560 N N . ASN C 1 16 ? 9.404 -21.681 -43.645 1.00 59.67 3 ASN C N 1
ATOM 3561 C CA . ASN C 1 16 ? 8.492 -20.951 -42.792 1.00 61.18 3 ASN C CA 1
ATOM 3562 C C . ASN C 1 16 ? 7.942 -19.697 -43.458 1.00 56.21 3 ASN C C 1
ATOM 3563 O O . ASN C 1 16 ? 6.841 -19.267 -43.112 1.00 58.04 3 ASN C O 1
ATOM 3568 N N . LEU C 1 17 ? 8.637 -19.141 -44.447 1.00 50.09 4 LEU C N 1
ATOM 3569 C CA . LEU C 1 17 ? 8.204 -17.936 -45.149 1.00 41.72 4 LEU C CA 1
ATOM 3570 C C . LEU C 1 17 ? 7.711 -18.193 -46.582 1.00 43.92 4 LEU C C 1
ATOM 3571 O O . LEU C 1 17 ? 7.583 -17.241 -47.367 1.00 41.84 4 LEU C O 1
ATOM 3576 N N . ASN C 1 18 ? 7.433 -19.441 -46.948 1.00 47.98 5 ASN C N 1
ATOM 3577 C CA . ASN C 1 18 ? 6.982 -19.744 -48.304 1.00 52.18 5 ASN C CA 1
ATOM 3578 C C . ASN C 1 18 ? 5.721 -18.944 -48.637 1.00 48.73 5 ASN C C 1
ATOM 3579 O O . ASN C 1 18 ? 4.783 -18.862 -47.832 1.00 49.40 5 ASN C O 1
ATOM 3584 N N . GLY C 1 19 ? 5.711 -18.330 -49.823 1.00 41.90 6 GLY C N 1
ATOM 3585 C CA . GLY C 1 19 ? 4.581 -17.516 -50.208 1.00 39.39 6 GLY C CA 1
ATOM 3586 C C . GLY C 1 19 ? 4.542 -16.125 -49.602 1.00 38.78 6 GLY C C 1
ATOM 3587 O O . GLY C 1 19 ? 3.551 -15.415 -49.784 1.00 40.95 6 GLY C O 1
ATOM 3588 N N . LYS C 1 20 ? 5.559 -15.719 -48.855 1.00 33.90 7 LYS C N 1
ATOM 3589 C CA . LYS C 1 20 ? 5.562 -14.386 -48.307 1.00 31.75 7 LYS C CA 1
ATOM 3590 C C . LYS C 1 20 ? 6.514 -13.517 -49.101 1.00 27.96 7 LYS C C 1
ATOM 3591 O O . LYS C 1 20 ? 7.456 -14.006 -49.715 1.00 26.26 7 LYS C O 1
ATOM 3597 N N . VAL C 1 21 ? 6.263 -12.209 -49.049 1.00 27.59 8 VAL C N 1
ATOM 3598 C CA . VAL C 1 21 ? 7.096 -11.197 -49.687 1.00 26.36 8 VAL C CA 1
ATOM 3599 C C . VAL C 1 21 ? 7.822 -10.431 -48.599 1.00 25.34 8 VAL C C 1
ATOM 3600 O O . VAL C 1 21 ? 7.192 -9.977 -47.636 1.00 28.93 8 VAL C O 1
ATOM 3604 N N . ALA C 1 22 ? 9.132 -10.250 -48.752 1.00 23.23 9 ALA C N 1
ATOM 3605 C CA . ALA C 1 22 ? 9.873 -9.463 -47.779 1.00 27.88 9 ALA C CA 1
ATOM 3606 C C . ALA C 1 22 ? 10.512 -8.267 -48.486 1.00 28.87 9 ALA C C 1
ATOM 3607 O O . ALA C 1 22 ? 10.972 -8.399 -49.631 1.00 27.37 9 ALA C O 1
ATOM 3609 N N . PHE C 1 23 ? 10.520 -7.102 -47.804 1.00 21.98 10 PHE C N 1
ATOM 3610 C CA . PHE C 1 23 ? 11.177 -5.882 -48.272 1.00 21.85 10 PHE C CA 1
ATOM 3611 C C . PHE C 1 23 ? 12.263 -5.450 -47.301 1.00 22.98 10 PHE C C 1
ATOM 3612 O O . PHE C 1 23 ? 12.019 -5.366 -46.096 1.00 28.89 10 PHE C O 1
ATOM 3620 N N . VAL C 1 24 ? 13.455 -5.168 -47.811 1.00 22.03 11 VAL C N 1
ATOM 3621 C CA . VAL C 1 24 ? 14.632 -4.903 -46.962 1.00 21.53 11 VAL C CA 1
ATOM 3622 C C . VAL C 1 24 ? 15.433 -3.720 -47.488 1.00 21.30 11 VAL C C 1
ATOM 3623 O O . VAL C 1 24 ? 16.054 -3.832 -48.545 1.00 21.79 11 VAL C O 1
ATOM 3627 N N . THR C 1 25 ? 15.486 -2.618 -46.738 1.00 20.83 12 THR C N 1
ATOM 3628 C CA . THR C 1 25 ? 16.388 -1.517 -47.128 1.00 24.76 12 THR C CA 1
ATOM 3629 C C . THR C 1 25 ? 17.848 -1.859 -46.825 1.00 23.10 12 THR C C 1
ATOM 3630 O O . THR C 1 25 ? 18.158 -2.499 -45.818 1.00 20.25 12 THR C O 1
ATOM 3634 N N . GLY C 1 26 ? 18.749 -1.438 -47.713 1.00 23.75 13 GLY C N 1
ATOM 3635 C CA . GLY C 1 26 ? 20.166 -1.648 -47.490 1.00 20.87 13 GLY C CA 1
ATOM 3636 C C . GLY C 1 26 ? 20.560 -3.105 -47.560 1.00 26.56 13 GLY C C 1
ATOM 3637 O O . GLY C 1 26 ? 21.367 -3.566 -46.730 1.00 28.35 13 GLY C O 1
ATOM 3638 N N . GLY C 1 27 ? 19.981 -3.867 -48.514 1.00 25.84 14 GLY C N 1
ATOM 3639 C CA . GLY C 1 27 ? 20.197 -5.282 -48.635 1.00 21.72 14 GLY C CA 1
ATOM 3640 C C . GLY C 1 27 ? 21.418 -5.701 -49.397 1.00 23.90 14 GLY C C 1
ATOM 3641 O O . GLY C 1 27 ? 21.656 -6.905 -49.498 1.00 25.35 14 GLY C O 1
ATOM 3642 N N . SER C 1 28 ? 22.221 -4.772 -49.932 1.00 25.68 15 SER C N 1
ATOM 3643 C CA . SER C 1 28 ? 23.357 -5.157 -50.774 1.00 25.19 15 SER C CA 1
ATOM 3644 C C . SER C 1 28 ? 24.573 -5.669 -50.004 1.00 22.90 15 SER C C 1
ATOM 3645 O O . SER C 1 28 ? 25.409 -6.374 -50.586 1.00 26.35 15 SER C O 1
ATOM 3648 N N . ARG C 1 29 ? 24.747 -5.328 -48.741 1.00 22.70 16 ARG C N 1
ATOM 3649 C CA . ARG C 1 29 ? 25.940 -5.826 -48.065 1.00 27.05 16 ARG C CA 1
ATOM 3650 C C . ARG C 1 29 ? 25.755 -5.743 -46.561 1.00 24.13 16 ARG C C 1
ATOM 3651 O O . ARG C 1 29 ? 24.739 -5.259 -46.073 1.00 25.38 16 ARG C O 1
ATOM 3659 N N . GLY C 1 30 ? 26.736 -6.275 -45.838 1.00 22.64 17 GLY C N 1
ATOM 3660 C CA . GLY C 1 30 ? 26.713 -6.230 -44.390 1.00 21.56 17 GLY C CA 1
ATOM 3661 C C . GLY C 1 30 ? 25.530 -7.003 -43.830 1.00 25.28 17 GLY C C 1
ATOM 3662 O O . GLY C 1 30 ? 25.126 -8.051 -44.345 1.00 21.53 17 GLY C O 1
ATOM 3663 N N . ILE C 1 31 ? 24.952 -6.467 -42.759 1.00 25.29 18 ILE C N 1
ATOM 3664 C CA . ILE C 1 31 ? 23.844 -7.140 -42.098 1.00 25.51 18 ILE C CA 1
ATOM 3665 C C . ILE C 1 31 ? 22.676 -7.295 -43.055 1.00 25.74 18 ILE C C 1
ATOM 3666 O O . ILE C 1 31 ? 21.983 -8.325 -43.052 1.00 22.09 18 ILE C O 1
ATOM 3671 N N . GLY C 1 32 ? 22.471 -6.296 -43.929 1.00 25.97 19 GLY C N 1
ATOM 3672 C CA . GLY C 1 32 ? 21.293 -6.310 -44.785 1.00 21.95 19 GLY C CA 1
ATOM 3673 C C . GLY C 1 32 ? 21.363 -7.427 -45.800 1.00 23.12 19 GLY C C 1
ATOM 3674 O O . GLY C 1 32 ? 20.363 -8.084 -46.083 1.00 23.41 19 GLY C O 1
ATOM 3675 N N . ALA C 1 33 ? 22.553 -7.695 -46.314 1.00 21.62 20 ALA C N 1
ATOM 3676 C CA . ALA C 1 33 ? 22.721 -8.829 -47.198 1.00 22.18 20 ALA C CA 1
ATOM 3677 C C . ALA C 1 33 ? 22.458 -10.158 -46.476 1.00 28.18 20 ALA C C 1
ATOM 3678 O O . ALA C 1 33 ? 21.801 -11.057 -47.031 1.00 22.54 20 ALA C O 1
ATOM 3680 N N . ALA C 1 34 ? 22.936 -10.302 -45.224 1.00 27.07 21 ALA C N 1
ATOM 3681 C CA . ALA C 1 34 ? 22.728 -11.570 -44.522 1.00 22.00 21 ALA C CA 1
ATOM 3682 C C . ALA C 1 34 ? 21.245 -11.808 -44.259 1.00 23.54 21 ALA C C 1
ATOM 3683 O O . ALA C 1 34 ? 20.759 -12.931 -44.433 1.00 23.73 21 ALA C O 1
ATOM 3685 N N . ILE C 1 35 ? 20.491 -10.732 -43.969 1.00 22.33 22 ILE C N 1
ATOM 3686 C CA . ILE C 1 35 ? 19.044 -10.823 -43.792 1.00 23.24 22 ILE C CA 1
ATOM 3687 C C . ILE C 1 35 ? 18.352 -11.269 -45.093 1.00 24.10 22 ILE C C 1
ATOM 3688 O O . ILE C 1 35 ? 17.435 -12.106 -45.073 1.00 23.00 22 ILE C O 1
ATOM 3693 N N . VAL C 1 36 ? 18.742 -10.702 -46.239 1.00 24.93 23 VAL C N 1
ATOM 3694 C CA . VAL C 1 36 ? 18.062 -11.114 -47.469 1.00 26.89 23 VAL C CA 1
ATOM 3695 C C . VAL C 1 36 ? 18.363 -12.573 -47.771 1.00 24.80 23 VAL C C 1
ATOM 3696 O O . VAL C 1 36 ? 17.469 -13.327 -48.166 1.00 23.24 23 VAL C O 1
ATOM 3700 N N . ARG C 1 37 ? 19.605 -13.006 -47.555 1.00 23.94 24 ARG C N 1
ATOM 3701 C CA . ARG C 1 37 ? 19.905 -14.416 -47.774 1.00 24.87 24 ARG C CA 1
ATOM 3702 C C . ARG C 1 37 ? 19.099 -15.300 -46.825 1.00 23.49 24 ARG C C 1
ATOM 3703 O O . ARG C 1 37 ? 18.582 -16.348 -47.219 1.00 23.96 24 ARG C O 1
ATOM 3711 N N . ARG C 1 38 ? 18.941 -14.874 -45.581 1.00 22.93 25 ARG C N 1
ATOM 3712 C CA . ARG C 1 38 ? 18.282 -15.750 -44.624 1.00 24.10 25 ARG C CA 1
ATOM 3713 C C . ARG C 1 38 ? 16.796 -15.842 -44.903 1.00 28.39 25 ARG C C 1
ATOM 3714 O O . ARG C 1 38 ? 16.235 -16.951 -44.909 1.00 31.82 25 ARG C O 1
ATOM 3722 N N . LEU C 1 39 ? 16.142 -14.697 -45.165 1.00 28.83 26 LEU C N 1
ATOM 3723 C CA . LEU C 1 39 ? 14.695 -14.705 -45.434 1.00 27.24 26 LEU C CA 1
ATOM 3724 C C . LEU C 1 39 ? 14.358 -15.435 -46.730 1.00 26.01 26 LEU C C 1
ATOM 3725 O O . LEU C 1 39 ? 13.299 -16.059 -46.826 1.00 25.64 26 LEU C O 1
ATOM 3730 N N . ALA C 1 40 ? 15.217 -15.331 -47.749 1.00 26.91 27 ALA C N 1
ATOM 3731 C CA . ALA C 1 40 ? 14.984 -16.094 -48.980 1.00 28.53 27 ALA C CA 1
ATOM 3732 C C . ALA C 1 40 ? 15.187 -17.577 -48.729 1.00 30.83 27 ALA C C 1
ATOM 3733 O O . ALA C 1 40 ? 14.327 -18.395 -49.066 1.00 28.63 27 ALA C O 1
ATOM 3735 N N . ALA C 1 41 ? 16.239 -17.913 -47.974 1.00 32.11 28 ALA C N 1
ATOM 3736 C CA . ALA C 1 41 ? 16.511 -19.298 -47.652 1.00 31.82 28 ALA C CA 1
ATOM 3737 C C . ALA C 1 41 ? 15.370 -19.916 -46.852 1.00 34.69 28 ALA C C 1
ATOM 3738 O O . ALA C 1 41 ? 15.127 -21.114 -46.957 1.00 35.42 28 ALA C O 1
ATOM 3740 N N . ASP C 1 42 ? 14.649 -19.113 -46.065 1.00 35.54 29 ASP C N 1
ATOM 3741 C CA . ASP C 1 42 ? 13.420 -19.517 -45.399 1.00 31.91 29 ASP C CA 1
ATOM 3742 C C . ASP C 1 42 ? 12.202 -19.494 -46.343 1.00 34.03 29 ASP C C 1
ATOM 3743 O O . ASP C 1 42 ? 11.110 -19.888 -45.916 1.00 36.41 29 ASP C O 1
ATOM 3748 N N . GLY C 1 43 ? 12.369 -19.059 -47.615 1.00 30.16 30 GLY C N 1
ATOM 3749 C CA . GLY C 1 43 ? 11.361 -19.142 -48.673 1.00 31.04 30 GLY C CA 1
ATOM 3750 C C . GLY C 1 43 ? 10.648 -17.863 -49.117 1.00 28.85 30 GLY C C 1
ATOM 3751 O O . GLY C 1 43 ? 9.738 -17.950 -49.960 1.00 27.31 30 GLY C O 1
ATOM 3752 N N . ALA C 1 44 ? 11.007 -16.694 -48.577 1.00 25.62 31 ALA C N 1
ATOM 3753 C CA . ALA C 1 44 ? 10.398 -15.427 -48.973 1.00 26.45 31 ALA C CA 1
ATOM 3754 C C . ALA C 1 44 ? 10.953 -14.922 -50.309 1.00 28.78 31 ALA C C 1
ATOM 3755 O O . ALA C 1 44 ? 12.168 -15.004 -50.563 1.00 30.07 31 ALA C O 1
ATOM 3757 N N . ASP C 1 45 ? 10.062 -14.389 -51.151 1.00 25.17 32 ASP C N 1
ATOM 3758 C CA . ASP C 1 45 ? 10.489 -13.523 -52.246 1.00 28.49 32 ASP C CA 1
ATOM 3759 C C . ASP C 1 45 ? 10.953 -12.197 -51.652 1.00 29.11 32 ASP C C 1
ATOM 3760 O O . ASP C 1 45 ? 10.368 -11.705 -50.671 1.00 27.01 32 ASP C O 1
ATOM 3765 N N . ILE C 1 46 ? 12.025 -11.635 -52.219 1.00 28.13 33 ILE C N 1
ATOM 3766 C CA . ILE C 1 46 ? 12.752 -10.538 -51.578 1.00 30.34 33 ILE C CA 1
ATOM 3767 C C . ILE C 1 46 ? 12.893 -9.364 -52.535 1.00 28.24 33 ILE C C 1
ATOM 3768 O O . ILE C 1 46 ? 13.415 -9.531 -53.642 1.00 30.64 33 ILE C O 1
ATOM 3773 N N . ALA C 1 47 ? 12.578 -8.167 -52.052 1.00 25.86 34 ALA C N 1
ATOM 3774 C CA . ALA C 1 47 ? 12.993 -6.920 -52.681 1.00 25.73 34 ALA C CA 1
ATOM 3775 C C . ALA C 1 47 ? 13.842 -6.133 -51.694 1.00 25.34 34 ALA C C 1
ATOM 3776 O O . ALA C 1 47 ? 13.552 -6.120 -50.497 1.00 27.40 34 ALA C O 1
ATOM 3778 N N . PHE C 1 48 ? 14.903 -5.490 -52.186 1.00 26.44 35 PHE C N 1
ATOM 3779 C CA . PHE C 1 48 ? 15.807 -4.770 -51.301 1.00 22.51 35 PHE C CA 1
ATOM 3780 C C . PHE C 1 48 ? 16.433 -3.575 -52.022 1.00 27.83 35 PHE C C 1
ATOM 3781 O O . PHE C 1 48 ? 16.486 -3.519 -53.270 1.00 26.58 35 PHE C O 1
ATOM 3789 N N . THR C 1 49 ? 16.912 -2.610 -51.220 1.00 23.53 36 THR C N 1
ATOM 3790 C CA . THR C 1 49 ? 17.469 -1.371 -51.743 1.00 22.31 36 THR C CA 1
ATOM 3791 C C . THR C 1 49 ? 18.981 -1.257 -51.529 1.00 22.27 36 THR C C 1
ATOM 3792 O O . THR C 1 49 ? 19.586 -1.927 -50.687 1.00 22.03 36 THR C O 1
ATOM 3796 N N . TYR C 1 50 ? 19.562 -0.424 -52.337 1.00 22.59 37 TYR C N 1
ATOM 3797 C CA . TYR C 1 50 ? 20.953 -0.062 -52.296 1.00 24.93 37 TYR C CA 1
ATOM 3798 C C . TYR C 1 50 ? 21.065 1.406 -52.729 1.00 26.52 37 TYR C C 1
ATOM 3799 O O . TYR C 1 50 ? 20.176 1.929 -53.318 1.00 26.36 37 TYR C O 1
ATOM 3808 N N . VAL C 1 51 ? 22.122 2.083 -52.372 1.00 29.03 38 VAL C N 1
ATOM 3809 C CA . VAL C 1 51 ? 22.250 3.448 -52.777 1.00 30.73 38 VAL C CA 1
ATOM 3810 C C . VAL C 1 51 ? 23.383 3.759 -53.734 1.00 33.35 38 VAL C C 1
ATOM 3811 O O . VAL C 1 51 ? 23.170 4.355 -54.706 1.00 39.33 38 VAL C O 1
ATOM 3815 N N . SER C 1 52 ? 24.574 3.311 -53.471 1.00 32.80 39 SER C N 1
ATOM 3816 C CA . SER C 1 52 ? 25.669 3.649 -54.324 1.00 37.51 39 SER C CA 1
ATOM 3817 C C . SER C 1 52 ? 25.699 2.955 -55.664 1.00 38.36 39 SER C C 1
ATOM 3818 O O . SER C 1 52 ? 25.411 1.807 -55.770 1.00 40.16 39 SER C O 1
ATOM 3821 N N . ALA C 1 53 ? 26.099 3.672 -56.681 1.00 37.02 40 ALA C N 1
ATOM 3822 C CA . ALA C 1 53 ? 26.253 3.026 -57.968 1.00 38.01 40 ALA C CA 1
ATOM 3823 C C . ALA C 1 53 ? 27.313 1.944 -57.888 1.00 37.44 40 ALA C C 1
ATOM 3824 O O . ALA C 1 53 ? 27.252 0.968 -58.632 1.00 34.54 40 ALA C O 1
ATOM 3826 N N . SER C 1 54 ? 28.266 2.076 -56.959 1.00 39.69 41 SER C N 1
ATOM 3827 C CA . SER C 1 54 ? 29.290 1.046 -56.781 1.00 40.63 41 SER C CA 1
ATOM 3828 C C . SER C 1 54 ? 28.707 -0.298 -56.332 1.00 37.67 41 SER C C 1
ATOM 3829 O O . SER C 1 54 ? 29.360 -1.328 -56.521 1.00 38.25 41 SER C O 1
ATOM 3832 N N . SER C 1 55 ? 27.514 -0.304 -55.718 1.00 32.40 42 SER C N 1
ATOM 3833 C CA . SER C 1 55 ? 26.833 -1.512 -55.248 1.00 30.79 42 SER C CA 1
ATOM 3834 C C . SER C 1 55 ? 25.915 -2.156 -56.289 1.00 31.56 42 SER C C 1
ATOM 3835 O O . SER C 1 55 ? 25.300 -3.187 -56.001 1.00 30.20 42 SER C O 1
ATOM 3838 N N . LYS C 1 56 ? 25.777 -1.555 -57.463 1.00 28.90 43 LYS C N 1
ATOM 3839 C CA . LYS C 1 56 ? 24.873 -2.069 -58.476 1.00 31.64 43 LYS C CA 1
ATOM 3840 C C . LYS C 1 56 ? 25.273 -3.478 -58.919 1.00 32.19 43 LYS C C 1
ATOM 3841 O O . LYS C 1 56 ? 24.402 -4.354 -59.087 1.00 32.53 43 LYS C O 1
ATOM 3847 N N . ASN C 1 57 ? 26.585 -3.745 -59.043 1.00 27.98 44 ASN C N 1
ATOM 3848 C CA . ASN C 1 57 ? 27.006 -5.076 -59.465 1.00 29.39 44 ASN C CA 1
ATOM 3849 C C . ASN C 1 57 ? 26.708 -6.096 -58.379 1.00 27.67 44 ASN C C 1
ATOM 3850 O O . ASN C 1 57 ? 26.067 -7.123 -58.630 1.00 28.70 44 ASN C O 1
ATOM 3855 N N . VAL C 1 58 ? 27.110 -5.776 -57.150 1.00 26.47 45 VAL C N 1
ATOM 3856 C CA . VAL C 1 58 ? 26.897 -6.645 -56.005 1.00 26.04 45 VAL C CA 1
ATOM 3857 C C . VAL C 1 58 ? 25.415 -6.906 -55.800 1.00 25.67 45 VAL C C 1
ATOM 3858 O O . VAL C 1 58 ? 24.997 -8.039 -55.568 1.00 26.90 45 VAL C O 1
ATOM 3862 N N . ALA C 1 59 ? 24.588 -5.885 -55.964 1.00 25.49 46 ALA C N 1
ATOM 3863 C CA . ALA C 1 59 ? 23.160 -6.054 -55.743 1.00 25.09 46 ALA C CA 1
ATOM 3864 C C . ALA C 1 59 ? 22.546 -6.982 -56.783 1.00 28.81 46 ALA C C 1
ATOM 3865 O O . ALA C 1 59 ? 21.749 -7.863 -56.440 1.00 32.08 46 ALA C O 1
ATOM 3867 N N . THR C 1 60 ? 22.867 -6.784 -58.072 1.00 30.84 47 THR C N 1
ATOM 3868 C CA . THR C 1 60 ? 22.284 -7.663 -59.089 1.00 30.42 47 THR C CA 1
ATOM 3869 C C . THR C 1 60 ? 22.896 -9.064 -59.051 1.00 27.83 47 THR C C 1
ATOM 3870 O O . THR C 1 60 ? 22.213 -10.036 -59.383 1.00 27.48 47 THR C O 1
ATOM 3874 N N . ALA C 1 61 ? 24.144 -9.213 -58.606 1.00 27.20 48 ALA C N 1
ATOM 3875 C CA . ALA C 1 61 ? 24.618 -10.567 -58.354 1.00 29.08 48 ALA C CA 1
ATOM 3876 C C . ALA C 1 61 ? 23.828 -11.214 -57.233 1.00 26.97 48 ALA C C 1
ATOM 3877 O O . ALA C 1 61 ? 23.484 -12.395 -57.296 1.00 27.27 48 ALA C O 1
ATOM 3879 N N . LEU C 1 62 ? 23.471 -10.455 -56.220 1.00 26.26 49 LEU C N 1
ATOM 3880 C CA . LEU C 1 62 ? 22.730 -11.079 -55.133 1.00 25.82 49 LEU C CA 1
ATOM 3881 C C . LEU C 1 62 ? 21.375 -11.580 -55.611 1.00 32.30 49 LEU C C 1
ATOM 3882 O O . LEU C 1 62 ? 20.944 -12.680 -55.238 1.00 29.60 49 LEU C O 1
ATOM 3887 N N . VAL C 1 63 ? 20.709 -10.795 -56.476 1.00 34.17 50 VAL C N 1
ATOM 3888 C CA . VAL C 1 63 ? 19.394 -11.173 -57.008 1.00 33.17 50 VAL C CA 1
ATOM 3889 C C . VAL C 1 63 ? 19.488 -12.472 -57.817 1.00 31.93 50 VAL C C 1
ATOM 3890 O O . VAL C 1 63 ? 18.659 -13.377 -57.655 1.00 27.23 50 VAL C O 1
ATOM 3894 N N . GLN C 1 64 ? 20.521 -12.616 -58.664 1.00 32.16 51 GLN C N 1
ATOM 3895 C CA . GLN C 1 64 ? 20.643 -13.867 -59.415 1.00 33.68 51 GLN C CA 1
ATOM 3896 C C . GLN C 1 64 ? 20.946 -15.042 -58.493 1.00 37.27 51 GLN C C 1
ATOM 3897 O O . GLN C 1 64 ? 20.512 -16.163 -58.759 1.00 38.45 51 GLN C O 1
ATOM 3903 N N . GLU C 1 65 ? 21.684 -14.810 -57.406 1.00 39.34 52 GLU C N 1
ATOM 3904 C CA . GLU C 1 65 ? 21.949 -15.877 -56.453 1.00 40.07 52 GLU C CA 1
ATOM 3905 C C . GLU C 1 65 ? 20.643 -16.389 -55.851 1.00 40.03 52 GLU C C 1
ATOM 3906 O O . GLU C 1 65 ? 20.434 -17.596 -55.730 1.00 45.11 52 GLU C O 1
ATOM 3912 N N . LEU C 1 66 ? 19.707 -15.500 -55.566 1.00 38.37 53 LEU C N 1
ATOM 3913 C CA . LEU C 1 66 ? 18.431 -15.950 -55.030 1.00 35.51 53 LEU C CA 1
ATOM 3914 C C . LEU C 1 66 ? 17.581 -16.621 -56.120 1.00 39.16 53 LEU C C 1
ATOM 3915 O O . LEU C 1 66 ? 16.951 -17.659 -55.879 1.00 39.08 53 LEU C O 1
ATOM 3920 N N . GLU C 1 67 ? 17.566 -16.057 -57.337 1.00 36.10 54 GLU C N 1
ATOM 3921 C CA . GLU C 1 67 ? 16.788 -16.677 -58.399 1.00 39.98 54 GLU C CA 1
ATOM 3922 C C . GLU C 1 67 ? 17.342 -18.054 -58.719 1.00 45.16 54 GLU C C 1
ATOM 3923 O O . GLU C 1 67 ? 16.581 -19.006 -58.921 1.00 43.18 54 GLU C O 1
ATOM 3929 N N . ALA C 1 68 ? 18.667 -18.200 -58.665 1.00 48.27 55 ALA C N 1
ATOM 3930 C CA . ALA C 1 68 ? 19.278 -19.500 -58.880 1.00 49.36 55 ALA C CA 1
ATOM 3931 C C . ALA C 1 68 ? 18.928 -20.464 -57.764 1.00 48.89 55 ALA C C 1
ATOM 3932 O O . ALA C 1 68 ? 19.113 -21.664 -57.917 1.00 51.92 55 ALA C O 1
ATOM 3934 N N . LYS C 1 69 ? 18.496 -19.978 -56.625 1.00 46.69 56 LYS C N 1
ATOM 3935 C CA . LYS C 1 69 ? 17.916 -20.883 -55.657 1.00 47.60 56 LYS C CA 1
ATOM 3936 C C . LYS C 1 69 ? 16.400 -20.971 -55.786 1.00 45.15 56 LYS C C 1
ATOM 3937 O O . LYS C 1 69 ? 15.753 -21.560 -54.913 1.00 46.17 56 LYS C O 1
ATOM 3943 N N . GLY C 1 70 ? 15.823 -20.382 -56.840 1.00 42.53 57 GLY C N 1
ATOM 3944 C CA . GLY C 1 70 ? 14.395 -20.452 -57.105 1.00 39.58 57 GLY C CA 1
ATOM 3945 C C . GLY C 1 70 ? 13.503 -19.415 -56.442 1.00 38.95 57 GLY C C 1
ATOM 3946 O O . GLY C 1 70 ? 12.278 -19.570 -56.469 1.00 38.02 57 GLY C O 1
ATOM 3947 N N . ARG C 1 71 ? 14.059 -18.379 -55.842 1.00 38.54 58 ARG C N 1
ATOM 3948 C CA . ARG C 1 71 ? 13.276 -17.313 -55.236 1.00 39.05 58 ARG C CA 1
ATOM 3949 C C . ARG C 1 71 ? 13.160 -16.154 -56.216 1.00 37.57 58 ARG C C 1
ATOM 3950 O O . ARG C 1 71 ? 14.071 -15.901 -57.003 1.00 40.17 58 ARG C O 1
ATOM 3958 N N . ARG C 1 72 ? 12.023 -15.485 -56.222 1.00 34.44 59 ARG C N 1
ATOM 3959 C CA . ARG C 1 72 ? 11.960 -14.222 -56.941 1.00 32.69 59 ARG C CA 1
ATOM 3960 C C . ARG C 1 72 ? 12.610 -13.130 -56.105 1.00 29.33 59 ARG C C 1
ATOM 3961 O O . ARG C 1 72 ? 12.389 -13.059 -54.907 1.00 26.47 59 ARG C O 1
ATOM 3969 N N . ALA C 1 73 ? 13.367 -12.240 -56.742 1.00 29.46 60 ALA C N 1
ATOM 3970 C CA . ALA C 1 73 ? 14.016 -11.177 -55.974 1.00 27.76 60 ALA C CA 1
ATOM 3971 C C . ALA C 1 73 ? 14.272 -9.972 -56.880 1.00 28.16 60 ALA C C 1
ATOM 3972 O O . ALA C 1 73 ? 14.556 -10.126 -58.068 1.00 26.57 60 ALA C O 1
ATOM 3974 N N . ARG C 1 74 ? 14.181 -8.777 -56.308 1.00 26.04 61 ARG C N 1
ATOM 3975 C CA . ARG C 1 74 ? 14.431 -7.539 -57.041 1.00 29.28 61 ARG C CA 1
ATOM 3976 C C . ARG C 1 74 ? 15.282 -6.585 -56.214 1.00 30.77 61 ARG C C 1
ATOM 3977 O O . ARG C 1 74 ? 15.017 -6.385 -55.018 1.00 29.39 61 ARG C O 1
ATOM 3985 N N . ALA C 1 75 ? 16.258 -5.963 -56.880 1.00 25.11 62 ALA C N 1
ATOM 3986 C CA . ALA C 1 75 ? 17.116 -4.936 -56.313 1.00 25.38 62 ALA C CA 1
ATOM 3987 C C . ALA C 1 75 ? 16.713 -3.582 -56.883 1.00 24.78 62 ALA C C 1
ATOM 3988 O O . ALA C 1 75 ? 16.730 -3.398 -58.084 1.00 25.34 62 ALA C O 1
ATOM 3990 N N . ILE C 1 76 ? 16.465 -2.607 -56.013 1.00 32.70 63 ILE C N 1
ATOM 3991 C CA . ILE C 1 76 ? 15.956 -1.293 -56.396 1.00 29.66 63 ILE C CA 1
ATOM 3992 C C . ILE C 1 76 ? 16.919 -0.235 -55.856 1.00 30.37 63 ILE C C 1
ATOM 3993 O O . ILE C 1 76 ? 17.216 -0.213 -54.660 1.00 29.29 63 ILE C O 1
ATOM 3998 N N . GLN C 1 77 ? 17.426 0.625 -56.723 1.00 34.31 64 GLN C N 1
ATOM 3999 C CA . GLN C 1 77 ? 18.258 1.713 -56.228 1.00 38.05 64 GLN C CA 1
ATOM 4000 C C . GLN C 1 77 ? 17.360 2.811 -55.653 1.00 36.99 64 GLN C C 1
ATOM 4001 O O . GLN C 1 77 ? 16.519 3.364 -56.358 1.00 36.94 64 GLN C O 1
ATOM 4007 N N . ALA C 1 78 ? 17.540 3.115 -54.370 1.00 35.87 65 ALA C N 1
ATOM 4008 C CA . ALA C 1 78 ? 16.699 4.092 -53.693 1.00 39.60 65 ALA C CA 1
ATOM 4009 C C . ALA C 1 78 ? 17.466 4.665 -52.508 1.00 38.88 65 ALA C C 1
ATOM 4010 O O . ALA C 1 78 ? 17.722 3.959 -51.515 1.00 36.24 65 ALA C O 1
ATOM 4012 N N . ASP C 1 79 ? 17.774 5.962 -52.610 1.00 37.38 66 ASP C N 1
ATOM 4013 C CA . ASP C 1 79 ? 18.485 6.687 -51.579 1.00 33.23 66 ASP C CA 1
ATOM 4014 C C . ASP C 1 79 ? 17.557 6.881 -50.394 1.00 28.48 66 ASP C C 1
ATOM 4015 O O . ASP C 1 79 ? 16.564 7.595 -50.498 1.00 26.14 66 ASP C O 1
ATOM 4020 N N . SER C 1 80 ? 17.919 6.310 -49.254 1.00 30.09 67 SER C N 1
ATOM 4021 C CA . SER C 1 80 ? 17.118 6.468 -48.045 1.00 32.64 67 SER C CA 1
ATOM 4022 C C . SER C 1 80 ? 16.961 7.927 -47.635 1.00 34.98 67 SER C C 1
ATOM 4023 O O . SER C 1 80 ? 15.944 8.275 -47.024 1.00 32.77 67 SER C O 1
ATOM 4026 N N . ALA C 1 81 ? 17.905 8.802 -48.008 1.00 36.74 68 ALA C N 1
ATOM 4027 C CA . ALA C 1 81 ? 17.755 10.227 -47.715 1.00 32.57 68 ALA C CA 1
ATOM 4028 C C . ALA C 1 81 ? 16.531 10.834 -48.388 1.00 36.25 68 ALA C C 1
ATOM 4029 O O . ALA C 1 81 ? 15.973 11.808 -47.878 1.00 39.53 68 ALA C O 1
ATOM 4031 N N . ASP C 1 82 ? 16.066 10.265 -49.500 1.00 39.48 69 ASP C N 1
ATOM 4032 C CA . ASP C 1 82 ? 14.989 10.878 -50.268 1.00 43.53 69 ASP C CA 1
ATOM 4033 C C . ASP C 1 82 ? 13.651 10.183 -49.994 1.00 46.34 69 ASP C C 1
ATOM 4034 O O . ASP C 1 82 ? 13.500 8.999 -50.321 1.00 47.99 69 ASP C O 1
ATOM 4039 N N . PRO C 1 83 ? 12.671 10.853 -49.372 1.00 47.08 70 PRO C N 1
ATOM 4040 C CA . PRO C 1 83 ? 11.416 10.161 -49.030 1.00 44.70 70 PRO C CA 1
ATOM 4041 C C . PRO C 1 83 ? 10.691 9.581 -50.222 1.00 42.85 70 PRO C C 1
ATOM 4042 O O . PRO C 1 83 ? 9.966 8.599 -50.066 1.00 43.67 70 PRO C O 1
ATOM 4046 N N . ALA C 1 84 ? 10.757 10.231 -51.383 1.00 46.08 71 ALA C N 1
ATOM 4047 C CA . ALA C 1 84 ? 10.065 9.697 -52.558 1.00 45.22 71 ALA C CA 1
ATOM 4048 C C . ALA C 1 84 ? 10.725 8.420 -53.072 1.00 39.99 71 ALA C C 1
ATOM 4049 O O . ALA C 1 84 ? 10.028 7.527 -53.570 1.00 39.05 71 ALA C O 1
ATOM 4051 N N . GLN C 1 85 ? 12.054 8.307 -52.958 1.00 35.90 72 GLN C N 1
ATOM 4052 C CA . GLN C 1 85 ? 12.709 7.119 -53.496 1.00 33.90 72 GLN C CA 1
ATOM 4053 C C . GLN C 1 85 ? 12.352 5.880 -52.692 1.00 29.08 72 GLN C C 1
ATOM 4054 O O . GLN C 1 85 ? 12.041 4.828 -53.263 1.00 25.85 72 GLN C O 1
ATOM 4060 N N . VAL C 1 86 ? 12.285 6.023 -51.374 1.00 27.79 73 VAL C N 1
ATOM 4061 C CA . VAL C 1 86 ? 11.903 4.903 -50.527 1.00 29.96 73 VAL C CA 1
ATOM 4062 C C . VAL C 1 86 ? 10.445 4.536 -50.793 1.00 31.12 73 VAL C C 1
ATOM 4063 O O . VAL C 1 86 ? 10.122 3.369 -51.051 1.00 32.22 73 VAL C O 1
ATOM 4067 N N . ARG C 1 87 ? 9.559 5.543 -50.836 1.00 31.09 74 ARG C N 1
ATOM 4068 C CA . ARG C 1 87 ? 8.150 5.268 -51.102 1.00 34.62 74 ARG C CA 1
ATOM 4069 C C . ARG C 1 87 ? 7.983 4.638 -52.470 1.00 39.40 74 ARG C C 1
ATOM 4070 O O . ARG C 1 87 ? 7.238 3.653 -52.621 1.00 38.23 74 ARG C O 1
ATOM 4078 N N . GLN C 1 88 ? 8.680 5.173 -53.485 1.00 40.96 75 GLN C N 1
ATOM 4079 C CA . GLN C 1 88 ? 8.551 4.554 -54.797 1.00 39.31 75 GLN C CA 1
ATOM 4080 C C . GLN C 1 88 ? 9.149 3.155 -54.766 1.00 36.57 75 GLN C C 1
ATOM 4081 O O . GLN C 1 88 ? 8.573 2.231 -55.341 1.00 40.08 75 GLN C O 1
ATOM 4087 N N . ALA C 1 89 ? 10.242 2.946 -54.011 1.00 31.06 76 ALA C N 1
ATOM 4088 C CA . ALA C 1 89 ? 10.809 1.606 -53.976 1.00 27.66 76 ALA C CA 1
ATOM 4089 C C . ALA C 1 89 ? 9.819 0.618 -53.396 1.00 27.12 76 ALA C C 1
ATOM 4090 O O . ALA C 1 89 ? 9.666 -0.491 -53.906 1.00 26.16 76 ALA C O 1
ATOM 4092 N N . VAL C 1 90 ? 9.134 0.984 -52.325 1.00 31.81 77 VAL C N 1
ATOM 4093 C CA . VAL C 1 90 ? 8.145 0.051 -51.774 1.00 31.62 77 VAL C CA 1
ATOM 4094 C C . VAL C 1 90 ? 6.988 -0.158 -52.785 1.00 32.69 77 VAL C C 1
ATOM 4095 O O . VAL C 1 90 ? 6.480 -1.278 -52.956 1.00 29.51 77 VAL C O 1
ATOM 4099 N N . GLU C 1 91 ? 6.551 0.914 -53.465 1.00 30.01 78 GLU C N 1
ATOM 4100 C CA . GLU C 1 91 ? 5.441 0.775 -54.407 1.00 36.29 78 GLU C CA 1
ATOM 4101 C C . GLU C 1 91 ? 5.812 -0.164 -55.554 1.00 36.73 78 GLU C C 1
ATOM 4102 O O . GLU C 1 91 ? 4.987 -0.975 -56.005 1.00 35.12 78 GLU C O 1
ATOM 4108 N N . GLN C 1 92 ? 7.069 -0.095 -56.000 1.00 34.19 79 GLN C N 1
ATOM 4109 C CA . GLN C 1 92 ? 7.530 -0.967 -57.067 1.00 39.11 79 GLN C CA 1
ATOM 4110 C C . GLN C 1 92 ? 7.541 -2.430 -56.614 1.00 36.34 79 GLN C C 1
ATOM 4111 O O . GLN C 1 92 ? 7.107 -3.327 -57.358 1.00 36.63 79 GLN C O 1
ATOM 4117 N N . ALA C 1 93 ? 8.013 -2.695 -55.393 1.00 31.25 80 ALA C N 1
ATOM 4118 C CA . ALA C 1 93 ? 8.021 -4.070 -54.918 1.00 24.84 80 ALA C CA 1
ATOM 4119 C C . ALA C 1 93 ? 6.601 -4.607 -54.753 1.00 25.15 80 ALA C C 1
ATOM 4120 O O . ALA C 1 93 ? 6.348 -5.783 -55.018 1.00 26.65 80 ALA C O 1
ATOM 4122 N N . ILE C 1 94 ? 5.651 -3.771 -54.336 1.00 25.10 81 ILE C N 1
ATOM 4123 C CA . ILE C 1 94 ? 4.313 -4.298 -54.154 1.00 25.70 81 ILE C CA 1
ATOM 4124 C C . ILE C 1 94 ? 3.746 -4.735 -55.500 1.00 29.57 81 ILE C C 1
ATOM 4125 O O . ILE C 1 94 ? 3.103 -5.786 -55.585 1.00 33.33 81 ILE C O 1
ATOM 4130 N N . VAL C 1 95 ? 3.989 -3.960 -56.576 1.00 26.64 82 VAL C N 1
ATOM 4131 C CA . VAL C 1 95 ? 3.441 -4.356 -57.869 1.00 27.49 82 VAL C CA 1
ATOM 4132 C C . VAL C 1 95 ? 4.206 -5.533 -58.457 1.00 29.81 82 VAL C C 1
ATOM 4133 O O . VAL C 1 95 ? 3.603 -6.411 -59.077 1.00 34.72 82 VAL C O 1
ATOM 4137 N N . GLN C 1 96 ? 5.526 -5.607 -58.255 1.00 30.93 83 GLN C N 1
ATOM 4138 C CA . GLN C 1 96 ? 6.299 -6.688 -58.885 1.00 27.53 83 GLN C CA 1
ATOM 4139 C C . GLN C 1 96 ? 6.251 -8.000 -58.098 1.00 28.84 83 GLN C C 1
ATOM 4140 O O . GLN C 1 96 ? 6.182 -9.077 -58.703 1.00 27.93 83 GLN C O 1
ATOM 4146 N N . LEU C 1 97 ? 6.255 -7.941 -56.758 1.00 27.95 84 LEU C N 1
ATOM 4147 C CA . LEU C 1 97 ? 6.232 -9.140 -55.927 1.00 29.80 84 LEU C CA 1
ATOM 4148 C C . LEU C 1 97 ? 4.933 -9.345 -55.135 1.00 31.24 84 LEU C C 1
ATOM 4149 O O . LEU C 1 97 ? 4.712 -10.449 -54.653 1.00 31.31 84 LEU C O 1
ATOM 4154 N N . GLY C 1 98 ? 4.056 -8.338 -55.017 1.00 36.09 85 GLY C N 1
ATOM 4155 C CA . GLY C 1 98 ? 2.853 -8.409 -54.195 1.00 36.75 85 GLY C CA 1
ATOM 4156 C C . GLY C 1 98 ? 3.009 -7.742 -52.827 1.00 38.33 85 GLY C C 1
ATOM 4157 O O . GLY C 1 98 ? 4.110 -7.332 -52.445 1.00 37.42 85 GLY C O 1
ATOM 4158 N N . PRO C 1 99 ? 1.924 -7.695 -52.034 1.00 40.13 86 PRO C N 1
ATOM 4159 C CA . PRO C 1 99 ? 1.954 -6.952 -50.759 1.00 38.36 86 PRO C CA 1
ATOM 4160 C C . PRO C 1 99 ? 3.026 -7.505 -49.842 1.00 35.83 86 PRO C C 1
ATOM 4161 O O . PRO C 1 99 ? 3.157 -8.712 -49.683 1.00 36.74 86 PRO C O 1
ATOM 4165 N N . VAL C 1 100 ? 3.740 -6.627 -49.160 1.00 32.09 87 VAL C N 1
ATOM 4166 C CA . VAL C 1 100 ? 4.855 -7.143 -48.382 1.00 29.93 87 VAL C CA 1
ATOM 4167 C C . VAL C 1 100 ? 4.375 -7.564 -47.003 1.00 28.84 87 VAL C C 1
ATOM 4168 O O . VAL C 1 100 ? 3.596 -6.862 -46.338 1.00 29.70 87 VAL C O 1
ATOM 4172 N N . ASP C 1 101 ? 4.773 -8.780 -46.636 1.00 28.13 88 ASP C N 1
ATOM 4173 C CA . ASP C 1 101 ? 4.580 -9.458 -45.372 1.00 26.05 88 ASP C CA 1
ATOM 4174 C C . ASP C 1 101 ? 5.646 -9.083 -44.393 1.00 28.72 88 ASP C C 1
ATOM 4175 O O . ASP C 1 101 ? 5.366 -8.974 -43.199 1.00 34.01 88 ASP C O 1
ATOM 4180 N N . VAL C 1 102 ? 6.876 -8.906 -44.862 1.00 28.22 89 VAL C N 1
ATOM 4181 C CA . VAL C 1 102 ? 7.991 -8.621 -43.968 1.00 25.26 89 VAL C CA 1
ATOM 4182 C C . VAL C 1 102 ? 8.718 -7.391 -44.496 1.00 24.36 89 VAL C C 1
ATOM 4183 O O . VAL C 1 102 ? 9.270 -7.398 -45.611 1.00 24.18 89 VAL C O 1
ATOM 4187 N N . LEU C 1 103 ? 8.694 -6.340 -43.699 1.00 22.24 90 LEU C N 1
ATOM 4188 C CA . LEU C 1 103 ? 9.411 -5.112 -43.961 1.00 22.41 90 LEU C CA 1
ATOM 4189 C C . LEU C 1 103 ? 10.553 -5.017 -42.953 1.00 24.70 90 LEU C C 1
ATOM 4190 O O . LEU C 1 103 ? 10.318 -5.066 -41.740 1.00 19.72 90 LEU C O 1
ATOM 4195 N N . VAL C 1 104 ? 11.784 -4.888 -43.457 1.00 21.13 91 VAL C N 1
ATOM 4196 C CA . VAL C 1 104 ? 12.967 -4.803 -42.621 1.00 20.70 91 VAL C CA 1
ATOM 4197 C C . VAL C 1 104 ? 13.655 -3.481 -42.917 1.00 21.31 91 VAL C C 1
ATOM 4198 O O . VAL C 1 104 ? 14.299 -3.343 -43.953 1.00 24.03 91 VAL C O 1
ATOM 4202 N N . ASN C 1 105 ? 13.567 -2.525 -42.003 1.00 23.69 92 ASN C N 1
ATOM 4203 C CA . ASN C 1 105 ? 14.301 -1.248 -42.119 1.00 25.32 92 ASN C CA 1
ATOM 4204 C C . ASN C 1 105 ? 15.700 -1.423 -41.551 1.00 22.63 92 ASN C C 1
ATOM 4205 O O . ASN C 1 105 ? 15.895 -1.426 -40.329 1.00 24.52 92 ASN C O 1
ATOM 4210 N N . ASN C 1 106 ? 16.670 -1.590 -42.446 1.00 19.64 93 ASN C N 1
ATOM 4211 C CA . ASN C 1 106 ? 18.032 -1.913 -42.085 1.00 20.55 93 ASN C CA 1
ATOM 4212 C C . ASN C 1 106 ? 19.046 -0.858 -42.502 1.00 25.98 93 ASN C C 1
ATOM 4213 O O . ASN C 1 106 ? 20.050 -0.676 -41.802 1.00 26.15 93 ASN C O 1
ATOM 4218 N N . ALA C 1 107 ? 18.842 -0.186 -43.638 1.00 28.81 94 ALA C N 1
ATOM 4219 C CA . ALA C 1 107 ? 19.839 0.770 -44.115 1.00 29.35 94 ALA C CA 1
ATOM 4220 C C . ALA C 1 107 ? 20.061 1.843 -43.064 1.00 28.73 94 ALA C C 1
ATOM 4221 O O . ALA C 1 107 ? 19.110 2.417 -42.558 1.00 33.99 94 ALA C O 1
ATOM 4223 N N . GLY C 1 108 ? 21.302 2.162 -42.768 1.00 28.31 95 GLY C N 1
ATOM 4224 C CA . GLY C 1 108 ? 21.530 3.157 -41.744 1.00 26.24 95 GLY C CA 1
ATOM 4225 C C . GLY C 1 108 ? 22.872 3.815 -41.933 1.00 29.99 95 GLY C C 1
ATOM 4226 O O . GLY C 1 108 ? 23.738 3.303 -42.644 1.00 34.22 95 GLY C O 1
ATOM 4227 N N . ILE C 1 109 ? 23.055 4.956 -41.277 1.00 26.07 96 ILE C N 1
A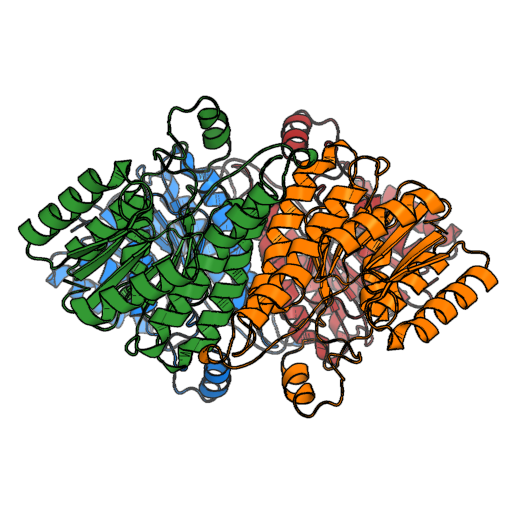TOM 4228 C CA . ILE C 1 109 ? 24.328 5.648 -41.346 1.00 21.46 96 ILE C CA 1
ATOM 4229 C C . ILE C 1 109 ? 24.770 6.021 -39.937 1.00 21.69 96 ILE C C 1
ATOM 4230 O O . ILE C 1 109 ? 23.933 6.327 -39.072 1.00 21.38 96 ILE C O 1
ATOM 4235 N N . PHE C 1 110 ? 26.096 5.979 -39.719 1.00 20.84 97 PHE C N 1
ATOM 4236 C CA . PHE C 1 110 ? 26.772 6.195 -38.443 1.00 20.83 97 PHE C CA 1
ATOM 4237 C C . PHE C 1 110 ? 27.750 7.348 -38.638 1.00 24.67 97 PHE C C 1
ATOM 4238 O O . PHE C 1 110 ? 28.749 7.215 -39.337 1.00 28.94 97 PHE C O 1
ATOM 4246 N N . LEU C 1 111 ? 27.456 8.487 -38.098 1.00 26.82 98 LEU C N 1
ATOM 4247 C CA . LEU C 1 111 ? 28.327 9.596 -38.174 1.00 27.91 98 LEU C CA 1
ATOM 4248 C C . LEU C 1 111 ? 28.660 9.923 -36.778 1.00 29.46 98 LEU C C 1
ATOM 4249 O O . LEU C 1 111 ? 27.836 10.360 -36.081 1.00 31.98 98 LEU C O 1
ATOM 4254 N N . ALA C 1 112 ? 29.906 9.816 -36.401 1.00 30.42 99 ALA C N 1
ATOM 4255 C CA . ALA C 1 112 ? 30.312 10.068 -35.048 1.00 28.27 99 ALA C CA 1
ATOM 4256 C C . ALA C 1 112 ? 31.379 11.133 -34.920 1.00 27.64 99 ALA C C 1
ATOM 4257 O O . ALA C 1 112 ? 32.027 11.439 -35.849 1.00 31.36 99 ALA C O 1
ATOM 4259 N N . GLY C 1 113 ? 31.518 11.727 -33.762 1.00 23.50 100 GLY C N 1
ATOM 4260 C CA . GLY C 1 113 ? 32.526 12.735 -33.567 1.00 20.82 100 GLY C CA 1
ATOM 4261 C C . GLY C 1 113 ? 32.162 13.696 -32.463 1.00 29.90 100 GLY C C 1
ATOM 4262 O O . GLY C 1 113 ? 31.111 13.592 -31.813 1.00 27.45 100 GLY C O 1
ATOM 4263 N N . PRO C 1 114 ? 33.029 14.677 -32.235 1.00 34.21 101 PRO C N 1
ATOM 4264 C CA . PRO C 1 114 ? 32.794 15.614 -31.135 1.00 32.87 101 PRO C CA 1
ATOM 4265 C C . PRO C 1 114 ? 31.495 16.344 -31.351 1.00 35.61 101 PRO C C 1
ATOM 4266 O O . PRO C 1 114 ? 31.050 16.542 -32.484 1.00 39.82 101 PRO C O 1
ATOM 4270 N N . LEU C 1 115 ? 30.833 16.645 -30.232 1.00 36.84 102 LEU C N 1
ATOM 4271 C CA . LEU C 1 115 ? 29.523 17.281 -30.284 1.00 34.98 102 LEU C CA 1
ATOM 4272 C C . LEU C 1 115 ? 29.584 18.655 -30.946 1.00 39.72 102 LEU C C 1
ATOM 4273 O O . LEU C 1 115 ? 28.678 19.027 -31.708 1.00 43.46 102 LEU C O 1
ATOM 4278 N N . GLY C 1 116 ? 30.677 19.389 -30.739 1.00 41.12 103 GLY C N 1
ATOM 4279 C CA . GLY C 1 116 ? 30.765 20.718 -31.295 1.00 43.06 103 GLY C CA 1
ATOM 4280 C C . GLY C 1 116 ? 31.064 20.746 -32.771 1.00 50.29 103 GLY C C 1
ATOM 4281 O O . GLY C 1 116 ? 30.905 21.793 -33.406 1.00 52.66 103 GLY C O 1
ATOM 4282 N N . GLU C 1 117 ? 31.534 19.637 -33.327 1.00 51.80 104 GLU C N 1
ATOM 4283 C CA . GLU C 1 117 ? 31.820 19.551 -34.752 1.00 51.02 104 GLU C CA 1
ATOM 4284 C C . GLU C 1 117 ? 30.639 19.045 -35.578 1.00 46.11 104 GLU C C 1
ATOM 4285 O O . GLU C 1 117 ? 30.796 18.869 -36.784 1.00 46.01 104 GLU C O 1
ATOM 4291 N N . VAL C 1 118 ? 29.498 18.739 -34.950 1.00 40.71 105 VAL C N 1
ATOM 4292 C CA . VAL C 1 118 ? 28.315 18.267 -35.671 1.00 36.45 105 VAL C CA 1
ATOM 4293 C C . VAL C 1 118 ? 27.714 19.372 -36.541 1.00 36.03 105 VAL C C 1
ATOM 4294 O O . VAL C 1 118 ? 27.364 20.446 -36.047 1.00 40.38 105 VAL C O 1
ATOM 4298 N N . THR C 1 119 ? 27.487 19.073 -37.821 1.00 34.20 106 THR C N 1
ATOM 4299 C CA . THR C 1 119 ? 26.937 20.017 -38.788 1.00 35.38 106 THR C CA 1
ATOM 4300 C C . THR C 1 119 ? 25.462 19.733 -39.053 1.00 40.78 106 THR C C 1
ATOM 4301 O O . THR C 1 119 ? 24.941 18.662 -38.724 1.00 35.71 106 THR C O 1
ATOM 4305 N N . LEU C 1 120 ? 24.780 20.709 -39.665 1.00 50.11 107 LEU C N 1
ATOM 4306 C CA . LEU C 1 120 ? 23.381 20.477 -40.008 1.00 53.57 107 LEU C CA 1
ATOM 4307 C C . LEU C 1 120 ? 23.233 19.387 -41.053 1.00 52.02 107 LEU C C 1
ATOM 4308 O O . LEU C 1 120 ? 22.240 18.646 -41.042 1.00 52.76 107 LEU C O 1
ATOM 4313 N N . ASP C 1 121 ? 24.195 19.257 -41.959 1.00 47.39 108 ASP C N 1
ATOM 4314 C CA . ASP C 1 121 ? 24.085 18.154 -42.897 1.00 43.01 108 ASP C CA 1
ATOM 4315 C C . ASP C 1 121 ? 24.239 16.804 -42.200 1.00 38.35 108 ASP C C 1
ATOM 4316 O O . ASP C 1 121 ? 23.546 15.845 -42.557 1.00 34.53 108 ASP C O 1
ATOM 4321 N N . ASP C 1 122 ? 25.121 16.709 -41.186 1.00 36.31 109 ASP C N 1
ATOM 4322 C CA . ASP C 1 122 ? 25.226 15.470 -40.429 1.00 30.60 109 ASP C CA 1
ATOM 4323 C C . ASP C 1 122 ? 23.894 15.141 -39.791 1.00 29.07 109 ASP C C 1
ATOM 4324 O O . ASP C 1 122 ? 23.415 14.005 -39.827 1.00 25.70 109 ASP C O 1
ATOM 4329 N N . TYR C 1 123 ? 23.263 16.152 -39.228 1.00 33.22 110 TYR C N 1
ATOM 4330 C CA . TYR C 1 123 ? 21.995 15.942 -38.571 1.00 32.50 110 TYR C CA 1
ATOM 4331 C C . TYR C 1 123 ? 20.906 15.555 -39.579 1.00 32.99 110 TYR C C 1
ATOM 4332 O O . TYR C 1 123 ? 20.303 14.484 -39.474 1.00 29.97 110 TYR C O 1
ATOM 4341 N N . GLU C 1 124 ? 20.693 16.362 -40.613 1.00 35.83 111 GLU C N 1
ATOM 4342 C CA . GLU C 1 124 ? 19.602 16.032 -41.522 1.00 38.89 111 GLU C CA 1
ATOM 4343 C C . GLU C 1 124 ? 19.855 14.681 -42.194 1.00 37.32 111 GLU C C 1
ATOM 4344 O O . GLU C 1 124 ? 18.942 13.856 -42.323 1.00 38.99 111 GLU C O 1
ATOM 4350 N N . ARG C 1 125 ? 21.099 14.400 -42.562 1.00 33.28 112 ARG C N 1
ATOM 4351 C CA . ARG C 1 125 ? 21.409 13.114 -43.183 1.00 30.64 112 ARG C CA 1
ATOM 4352 C C . ARG C 1 125 ? 21.173 11.943 -42.196 1.00 31.33 112 ARG C C 1
ATOM 4353 O O . ARG C 1 125 ? 20.526 10.937 -42.543 1.00 26.37 112 ARG C O 1
ATOM 4361 N N . THR C 1 126 ? 21.569 12.105 -40.919 1.00 31.36 113 THR C N 1
ATOM 4362 C CA . THR C 1 126 ? 21.326 11.040 -39.940 1.00 28.21 113 THR C CA 1
ATOM 4363 C C . THR C 1 126 ? 19.843 10.818 -39.692 1.00 26.02 113 THR C C 1
ATOM 4364 O O . THR C 1 126 ? 19.383 9.672 -39.646 1.00 24.22 113 THR C O 1
ATOM 4368 N N . MET C 1 127 ? 19.080 11.901 -39.499 1.00 21.81 114 MET C N 1
ATOM 4369 C CA . MET C 1 127 ? 17.661 11.728 -39.195 1.00 22.79 114 MET C CA 1
ATOM 4370 C C . MET C 1 127 ? 16.868 11.286 -40.434 1.00 22.91 114 MET C C 1
ATOM 4371 O O . MET C 1 127 ? 15.906 10.510 -40.325 1.00 18.77 114 MET C O 1
ATOM 4376 N N . ASN C 1 128 ? 17.240 11.789 -41.616 1.00 20.12 115 ASN C N 1
ATOM 4377 C CA . ASN C 1 128 ? 16.546 11.370 -42.834 1.00 21.83 115 ASN C CA 1
ATOM 4378 C C . ASN C 1 128 ? 16.746 9.881 -43.081 1.00 20.24 115 ASN C C 1
ATOM 4379 O O . ASN C 1 128 ? 15.816 9.175 -43.489 1.00 24.80 115 ASN C O 1
ATOM 4384 N N . ILE C 1 129 ? 17.946 9.387 -42.835 1.00 19.38 116 ILE C N 1
ATOM 4385 C CA . ILE C 1 129 ? 18.228 7.995 -43.144 1.00 22.39 116 ILE C CA 1
ATOM 4386 C C . ILE C 1 129 ? 17.832 7.061 -42.018 1.00 24.33 116 ILE C C 1
ATOM 4387 O O . ILE C 1 129 ? 17.231 6.013 -42.276 1.00 26.92 116 ILE C O 1
ATOM 4392 N N . ASN C 1 130 ? 18.146 7.400 -40.757 1.00 22.71 117 ASN C N 1
ATOM 4393 C CA . ASN C 1 130 ? 17.902 6.441 -39.681 1.00 20.80 117 ASN C CA 1
ATOM 4394 C C . ASN C 1 130 ? 16.481 6.476 -39.142 1.00 22.00 117 ASN C C 1
ATOM 4395 O O . ASN C 1 130 ? 16.036 5.480 -38.567 1.00 27.49 117 ASN C O 1
ATOM 4400 N N . VAL C 1 131 ? 15.740 7.545 -39.365 1.00 20.70 118 VAL C N 1
ATOM 4401 C CA . VAL C 1 131 ? 14.433 7.711 -38.752 1.00 22.61 118 VAL C CA 1
ATOM 4402 C C . VAL C 1 131 ? 13.392 7.922 -39.853 1.00 25.41 118 VAL C C 1
ATOM 4403 O O . VAL C 1 131 ? 12.374 7.220 -39.907 1.00 25.52 118 VAL C O 1
ATOM 4407 N N . ARG C 1 132 ? 13.588 8.932 -40.708 1.00 27.99 119 ARG C N 1
ATOM 4408 C CA . ARG C 1 132 ? 12.528 9.211 -41.671 1.00 28.39 119 ARG C CA 1
ATOM 4409 C C . ARG C 1 132 ? 12.386 8.084 -42.700 1.00 26.45 119 ARG C C 1
ATOM 4410 O O . ARG C 1 132 ? 11.267 7.676 -42.998 1.00 24.93 119 ARG C O 1
ATOM 4418 N N . ALA C 1 133 ? 13.491 7.560 -43.250 1.00 23.56 120 ALA C N 1
ATOM 4419 C CA . ALA C 1 133 ? 13.368 6.504 -44.257 1.00 21.87 120 ALA C CA 1
ATOM 4420 C C . ALA C 1 133 ? 12.584 5.291 -43.736 1.00 26.64 120 ALA C C 1
ATOM 4421 O O . ALA C 1 133 ? 11.611 4.877 -44.402 1.00 28.64 120 ALA C O 1
ATOM 4423 N N . PRO C 1 134 ? 12.890 4.714 -42.562 1.00 25.90 121 PRO C N 1
ATOM 4424 C CA . PRO C 1 134 ? 12.030 3.627 -42.038 1.00 24.56 121 PRO C CA 1
ATOM 4425 C C . PRO C 1 134 ? 10.569 4.013 -41.903 1.00 29.31 121 PRO C C 1
ATOM 4426 O O . PRO C 1 134 ? 9.682 3.275 -42.364 1.00 33.39 121 PRO C O 1
ATOM 4430 N N . PHE C 1 135 ? 10.300 5.217 -41.381 1.00 30.21 122 PHE C N 1
ATOM 4431 C CA . PHE C 1 135 ? 8.921 5.648 -41.214 1.00 27.72 122 PHE C CA 1
ATOM 4432 C C . PHE C 1 135 ? 8.222 5.761 -42.567 1.00 25.72 122 PHE C C 1
ATOM 4433 O O . PHE C 1 135 ? 7.052 5.397 -42.706 1.00 27.34 122 PHE C O 1
ATOM 4441 N N . VAL C 1 136 ? 8.923 6.239 -43.587 1.00 23.56 123 VAL C N 1
ATOM 4442 C CA . VAL C 1 136 ? 8.263 6.323 -44.876 1.00 26.61 123 VAL C CA 1
ATOM 4443 C C . VAL C 1 136 ? 8.051 4.922 -45.427 1.00 26.76 123 VAL C C 1
ATOM 4444 O O . VAL C 1 136 ? 6.962 4.589 -45.911 1.00 31.00 123 VAL C O 1
ATOM 4448 N N . ALA C 1 137 ? 9.054 4.053 -45.302 1.00 20.41 124 ALA C N 1
ATOM 4449 C CA . ALA C 1 137 ? 8.851 2.715 -45.821 1.00 22.25 124 ALA C CA 1
ATOM 4450 C C . ALA C 1 137 ? 7.683 2.047 -45.118 1.00 23.99 124 ALA C C 1
ATOM 4451 O O . ALA C 1 137 ? 6.843 1.411 -45.775 1.00 24.95 124 ALA C O 1
ATOM 4453 N N . ILE C 1 138 ? 7.559 2.238 -43.794 1.00 22.17 125 ILE C N 1
ATOM 4454 C CA . ILE C 1 138 ? 6.441 1.601 -43.104 1.00 21.82 125 ILE C CA 1
ATOM 4455 C C . ILE C 1 138 ? 5.114 2.167 -43.575 1.00 24.28 125 ILE C C 1
ATOM 4456 O O . ILE C 1 138 ? 4.116 1.451 -43.684 1.00 26.91 125 ILE C O 1
ATOM 4461 N N . GLN C 1 139 ? 5.057 3.461 -43.833 1.00 26.63 126 GLN C N 1
ATOM 4462 C CA . GLN C 1 139 ? 3.782 4.026 -44.255 1.00 29.74 126 GLN C CA 1
ATOM 4463 C C . GLN C 1 139 ? 3.347 3.465 -45.605 1.00 32.87 126 GLN C C 1
ATOM 4464 O O . GLN C 1 139 ? 2.158 3.204 -45.823 1.00 32.83 126 GLN C O 1
ATOM 4470 N N . ALA C 1 140 ? 4.311 3.253 -46.523 1.00 28.74 127 ALA C N 1
ATOM 4471 C CA . ALA C 1 140 ? 3.949 2.732 -47.830 1.00 24.59 127 ALA C CA 1
ATOM 4472 C C . ALA C 1 140 ? 3.589 1.275 -47.709 1.00 24.91 127 ALA C C 1
ATOM 4473 O O . ALA C 1 140 ? 2.636 0.811 -48.313 1.00 27.93 127 ALA C O 1
ATOM 4475 N N . ALA C 1 141 ? 4.317 0.534 -46.900 1.00 30.69 128 ALA C N 1
ATOM 4476 C CA . ALA C 1 141 ? 4.019 -0.888 -46.860 1.00 29.46 128 ALA C CA 1
ATOM 4477 C C . ALA C 1 141 ? 2.726 -1.189 -46.106 1.00 29.48 128 ALA C C 1
ATOM 4478 O O . ALA C 1 141 ? 1.984 -2.092 -46.494 1.00 25.03 128 ALA C O 1
ATOM 4480 N N . GLN C 1 142 ? 2.415 -0.419 -45.061 1.00 27.76 129 GLN C N 1
ATOM 4481 C CA . GLN C 1 142 ? 1.344 -0.823 -44.166 1.00 28.98 129 GLN C CA 1
ATOM 4482 C C . GLN C 1 142 ? -0.029 -0.750 -44.819 1.00 33.41 129 GLN C C 1
ATOM 4483 O O . GLN C 1 142 ? -0.962 -1.406 -44.348 1.00 33.71 129 GLN C O 1
ATOM 4489 N N . ALA C 1 143 ? -0.201 0.054 -45.861 1.00 35.47 130 ALA C N 1
ATOM 4490 C CA . ALA C 1 143 ? -1.532 0.192 -46.426 1.00 40.73 130 ALA C CA 1
ATOM 4491 C C . ALA C 1 143 ? -2.069 -1.152 -46.897 1.00 41.64 130 ALA C C 1
ATOM 4492 O O . ALA C 1 143 ? -3.256 -1.451 -46.715 1.00 45.95 130 ALA C O 1
ATOM 4494 N N . SER C 1 144 ? -1.203 -1.999 -47.453 1.00 35.81 131 SER C N 1
ATOM 4495 C CA . SER C 1 144 ? -1.616 -3.287 -47.994 1.00 32.08 131 SER C CA 1
ATOM 4496 C C . SER C 1 144 ? -0.976 -4.492 -47.307 1.00 32.32 131 SER C C 1
ATOM 4497 O O . SER C 1 144 ? -1.137 -5.609 -47.792 1.00 31.00 131 SER C O 1
ATOM 4500 N N . MET C 1 145 ? -0.300 -4.323 -46.178 1.00 35.42 132 MET C N 1
ATOM 4501 C CA . MET C 1 145 ? 0.320 -5.468 -45.499 1.00 31.87 132 MET C CA 1
ATOM 4502 C C . MET C 1 145 ? -0.754 -6.460 -45.049 1.00 30.33 132 MET C C 1
ATOM 4503 O O . MET C 1 145 ? -1.734 -6.065 -44.416 1.00 34.58 132 MET C O 1
ATOM 4508 N N . PRO C 1 146 ? -0.614 -7.731 -45.367 1.00 30.09 133 PRO C N 1
ATOM 4509 C CA . PRO C 1 146 ? -1.629 -8.704 -44.987 1.00 29.78 133 PRO C CA 1
ATOM 4510 C C . PRO C 1 146 ? -1.685 -8.839 -43.499 1.00 30.80 133 PRO C C 1
ATOM 4511 O O . PRO C 1 146 ? -0.706 -8.579 -42.809 1.00 35.61 133 PRO C O 1
ATOM 4515 N N . ASP C 1 147 ? -2.842 -9.250 -43.011 1.00 27.99 134 ASP C N 1
ATOM 4516 C CA . ASP C 1 147 ? -2.952 -9.508 -41.601 1.00 30.73 134 ASP C CA 1
ATOM 4517 C C . ASP C 1 147 ? -1.818 -10.432 -41.205 1.00 30.78 134 ASP C C 1
ATOM 4518 O O . ASP C 1 147 ? -1.299 -11.173 -42.029 1.00 31.99 134 ASP C O 1
ATOM 4523 N N . GLY C 1 148 ? -1.329 -10.273 -39.983 1.00 29.73 135 GLY C N 1
ATOM 4524 C CA . GLY C 1 148 ? -0.263 -11.120 -39.508 1.00 27.81 135 GLY C CA 1
ATOM 4525 C C . GLY C 1 148 ? 1.106 -10.742 -39.987 1.00 27.82 135 GLY C C 1
ATOM 4526 O O . GLY C 1 148 ? 2.032 -11.542 -39.831 1.00 31.96 135 GLY C O 1
ATOM 4527 N N . GLY C 1 149 ? 1.270 -9.552 -40.554 1.00 28.47 136 GLY C N 1
ATOM 4528 C CA . GLY C 1 149 ? 2.553 -9.142 -41.082 1.00 26.79 136 GLY C CA 1
ATOM 4529 C C . GLY C 1 149 ? 3.524 -8.756 -40.020 1.00 26.25 136 GLY C C 1
ATOM 4530 O O . GLY C 1 149 ? 3.187 -8.700 -38.842 1.00 26.17 136 GLY C O 1
ATOM 4531 N N . ARG C 1 150 ? 4.751 -8.470 -40.465 1.00 25.60 137 ARG C N 1
ATOM 4532 C CA . ARG C 1 150 ? 5.891 -8.215 -39.600 1.00 22.33 137 ARG C CA 1
ATOM 4533 C C . ARG C 1 150 ? 6.629 -6.974 -40.046 1.00 28.57 137 ARG C C 1
ATOM 4534 O O . ARG C 1 150 ? 6.958 -6.849 -41.244 1.00 34.36 137 ARG C O 1
ATOM 4542 N N . ILE C 1 151 ? 6.946 -6.100 -39.078 1.00 26.72 138 ILE C N 1
ATOM 4543 C CA . ILE C 1 151 ? 7.811 -4.924 -39.263 1.00 24.05 138 ILE C CA 1
ATOM 4544 C C . ILE C 1 151 ? 9.006 -5.061 -38.333 1.00 21.18 138 ILE C C 1
ATOM 4545 O O . ILE C 1 151 ? 8.850 -5.342 -37.141 1.00 18.82 138 ILE C O 1
ATOM 4550 N N . ILE C 1 152 ? 10.199 -4.913 -38.869 1.00 21.22 139 ILE C N 1
ATOM 4551 C CA . ILE C 1 152 ? 11.393 -5.128 -38.068 1.00 20.14 139 ILE C CA 1
ATOM 4552 C C . ILE C 1 152 ? 12.391 -4.016 -38.344 1.00 22.91 139 ILE C C 1
ATOM 4553 O O . ILE C 1 152 ? 13.013 -3.980 -39.417 1.00 23.42 139 ILE C O 1
ATOM 4558 N N . ASN C 1 153 ? 12.593 -3.152 -37.356 1.00 19.73 140 ASN C N 1
ATOM 4559 C CA . ASN C 1 153 ? 13.584 -2.080 -37.424 1.00 22.52 140 ASN C CA 1
ATOM 4560 C C . ASN C 1 153 ? 14.920 -2.566 -36.874 1.00 21.25 140 ASN C C 1
ATOM 4561 O O . ASN C 1 153 ? 14.954 -3.195 -35.815 1.00 20.82 140 ASN C O 1
ATOM 4566 N N . ILE C 1 154 ? 16.017 -2.239 -37.548 1.00 18.84 141 ILE C N 1
ATOM 4567 C CA . ILE C 1 154 ? 17.356 -2.518 -37.016 1.00 20.21 141 ILE C CA 1
ATOM 4568 C C . ILE C 1 154 ? 17.835 -1.288 -36.258 1.00 22.72 141 ILE C C 1
ATOM 4569 O O . ILE C 1 154 ? 18.159 -0.260 -36.868 1.00 21.83 141 ILE C O 1
ATOM 4574 N N . GLY C 1 155 ? 17.951 -1.401 -34.938 1.00 24.04 142 GLY C N 1
ATOM 4575 C CA . GLY C 1 155 ? 18.356 -0.265 -34.094 1.00 19.63 142 GLY C CA 1
ATOM 4576 C C . GLY C 1 155 ? 19.843 -0.259 -33.818 1.00 17.13 142 GLY C C 1
ATOM 4577 O O . GLY C 1 155 ? 20.640 -0.313 -34.752 1.00 17.39 142 GLY C O 1
ATOM 4578 N N . SER C 1 156 ? 20.227 -0.219 -32.538 1.00 16.95 143 SER C N 1
ATOM 4579 C CA . SER C 1 156 ? 21.630 -0.260 -32.134 1.00 21.36 143 SER C CA 1
ATOM 4580 C C . SER C 1 156 ? 21.707 -0.350 -30.618 1.00 23.69 143 SER C C 1
ATOM 4581 O O . SER C 1 156 ? 20.856 0.195 -29.895 1.00 23.41 143 SER C O 1
ATOM 4584 N N . CYS C 1 157 ? 22.750 -1.019 -30.130 1.00 25.91 144 CYS C N 1
ATOM 4585 C CA . CYS C 1 157 ? 22.902 -1.048 -28.689 1.00 26.97 144 CYS C CA 1
ATOM 4586 C C . CYS C 1 157 ? 23.140 0.372 -28.186 1.00 26.99 144 CYS C C 1
ATOM 4587 O O . CYS C 1 157 ? 22.814 0.676 -27.032 1.00 25.33 144 CYS C O 1
ATOM 4590 N N . LEU C 1 158 ? 23.667 1.257 -29.059 1.00 21.98 145 LEU C N 1
ATOM 4591 C CA . LEU C 1 158 ? 23.913 2.629 -28.664 1.00 23.66 145 LEU C CA 1
ATOM 4592 C C . LEU C 1 158 ? 22.634 3.389 -28.463 1.00 22.79 145 LEU C C 1
ATOM 4593 O O . LEU C 1 158 ? 22.665 4.420 -27.789 1.00 23.07 145 LEU C O 1
ATOM 4598 N N . ALA C 1 159 ? 21.510 2.896 -28.998 1.00 20.44 146 ALA C N 1
ATOM 4599 C CA . ALA C 1 159 ? 20.226 3.516 -28.666 1.00 21.16 146 ALA C CA 1
ATOM 4600 C C . ALA C 1 159 ? 19.889 3.415 -27.163 1.00 21.61 146 ALA C C 1
ATOM 4601 O O . ALA C 1 159 ? 19.231 4.309 -26.626 1.00 22.73 146 ALA C O 1
ATOM 4603 N N . GLU C 1 160 ? 20.282 2.339 -26.489 1.00 20.12 147 GLU C N 1
ATOM 4604 C CA . GLU C 1 160 ? 19.884 2.121 -25.101 1.00 24.14 147 GLU C CA 1
ATOM 4605 C C . GLU C 1 160 ? 20.944 2.552 -24.098 1.00 25.33 147 GLU C C 1
ATOM 4606 O O . GLU C 1 160 ? 20.606 2.936 -22.971 1.00 26.70 147 GLU C O 1
ATOM 4612 N N . ARG C 1 161 ? 22.208 2.481 -24.500 1.00 23.91 148 ARG C N 1
ATOM 4613 C CA . ARG C 1 161 ? 23.348 2.921 -23.715 1.00 23.07 148 ARG C CA 1
ATOM 4614 C C . ARG C 1 161 ? 24.363 3.507 -24.690 1.00 25.19 148 ARG C C 1
ATOM 4615 O O . ARG C 1 161 ? 24.829 2.784 -25.582 1.00 24.01 148 ARG C O 1
ATOM 4623 N N . ALA C 1 162 ? 24.682 4.811 -24.547 1.00 23.14 149 ALA C N 1
ATOM 4624 C CA . ALA C 1 162 ? 25.730 5.437 -25.360 1.00 23.57 149 ALA C CA 1
ATOM 4625 C C . ALA C 1 162 ? 27.116 4.894 -25.018 1.00 28.78 149 ALA C C 1
ATOM 4626 O O . ALA C 1 162 ? 27.934 4.628 -25.910 1.00 32.13 149 ALA C O 1
ATOM 4628 N N . GLY C 1 163 ? 27.413 4.728 -23.736 1.00 30.36 150 GLY C N 1
ATOM 4629 C CA . GLY C 1 163 ? 28.661 4.100 -23.350 1.00 30.21 150 GLY C CA 1
ATOM 4630 C C . GLY C 1 163 ? 29.898 4.959 -23.453 1.00 29.85 150 GLY C C 1
ATOM 4631 O O . GLY C 1 163 ? 30.798 4.803 -22.633 1.00 30.55 150 GLY C O 1
ATOM 4632 N N . ARG C 1 164 ? 29.949 5.884 -24.415 1.00 30.77 151 ARG C N 1
ATOM 4633 C CA . ARG C 1 164 ? 31.164 6.638 -24.708 1.00 30.22 151 ARG C CA 1
ATOM 4634 C C . ARG C 1 164 ? 30.779 8.023 -25.206 1.00 31.75 151 ARG C C 1
ATOM 4635 O O . ARG C 1 164 ? 29.617 8.292 -25.498 1.00 33.81 151 ARG C O 1
ATOM 4643 N N . ALA C 1 165 ? 31.764 8.915 -25.276 1.00 31.40 152 ALA C N 1
ATOM 4644 C CA . ALA C 1 165 ? 31.587 10.202 -25.926 1.00 30.02 152 ALA C CA 1
ATOM 4645 C C . ALA C 1 165 ? 31.610 10.031 -27.450 1.00 30.35 152 ALA C C 1
ATOM 4646 O O . ALA C 1 165 ? 32.173 9.062 -27.982 1.00 27.26 152 ALA C O 1
ATOM 4648 N N . GLY C 1 166 ? 30.963 10.982 -28.149 1.00 27.80 153 GLY C N 1
ATOM 4649 C CA . GLY C 1 166 ? 31.008 11.058 -29.596 1.00 25.54 153 GLY C CA 1
ATOM 4650 C C . GLY C 1 166 ? 29.867 10.412 -30.375 1.00 25.09 153 GLY C C 1
ATOM 4651 O O . GLY C 1 166 ? 29.938 10.398 -31.593 1.00 27.86 153 GLY C O 1
ATOM 4652 N N . VAL C 1 167 ? 28.834 9.858 -29.737 1.00 24.07 154 VAL C N 1
ATOM 4653 C CA . VAL C 1 167 ? 27.775 9.189 -30.490 1.00 23.78 154 VAL C CA 1
ATOM 4654 C C . VAL C 1 167 ? 26.385 9.790 -30.235 1.00 24.72 154 VAL C C 1
ATOM 4655 O O . VAL C 1 167 ? 25.380 9.166 -30.548 1.00 24.55 154 VAL C O 1
ATOM 4659 N N . THR C 1 168 ? 26.308 11.040 -29.758 1.00 27.14 155 THR C N 1
ATOM 4660 C CA . THR C 1 168 ? 25.028 11.615 -29.350 1.00 24.88 155 THR C CA 1
ATOM 4661 C C . THR C 1 168 ? 24.023 11.648 -30.500 1.00 28.07 155 THR C C 1
ATOM 4662 O O . THR C 1 168 ? 22.907 11.122 -30.388 1.00 25.38 155 THR C O 1
ATOM 4666 N N . LEU C 1 169 ? 24.431 12.201 -31.645 1.00 29.54 156 LEU C N 1
ATOM 4667 C CA . LEU C 1 169 ? 23.509 12.293 -32.766 1.00 30.60 156 LEU C CA 1
ATOM 4668 C C . LEU C 1 169 ? 23.058 10.898 -33.207 1.00 26.83 156 LEU C C 1
ATOM 4669 O O . LEU C 1 169 ? 21.860 10.614 -33.298 1.00 27.37 156 LEU C O 1
ATOM 4674 N N . TYR C 1 170 ? 23.992 9.977 -33.338 1.00 22.07 157 TYR C N 1
ATOM 4675 C CA . TYR C 1 170 ? 23.605 8.647 -33.758 1.00 20.71 157 TYR C CA 1
ATOM 4676 C C . TYR C 1 170 ? 22.649 7.982 -32.749 1.00 22.49 157 TYR C C 1
ATOM 4677 O O . TYR C 1 170 ? 21.653 7.355 -33.142 1.00 23.23 157 TYR C O 1
ATOM 4686 N N . ALA C 1 171 ? 22.931 8.113 -31.444 1.00 18.95 158 ALA C N 1
ATOM 4687 C CA . ALA C 1 171 ? 22.090 7.490 -30.434 1.00 17.06 158 ALA C CA 1
ATOM 4688 C C . ALA C 1 171 ? 20.700 8.104 -30.415 1.00 22.47 158 ALA C C 1
ATOM 4689 O O . ALA C 1 171 ? 19.711 7.385 -30.228 1.00 27.25 158 ALA C O 1
ATOM 4691 N N . ALA C 1 172 ? 20.586 9.412 -30.671 1.00 19.83 159 ALA C N 1
ATOM 4692 C CA . ALA C 1 172 ? 19.264 10.010 -30.737 1.00 17.23 159 ALA C CA 1
ATOM 4693 C C . ALA C 1 172 ? 18.469 9.404 -31.875 1.00 22.42 159 ALA C C 1
ATOM 4694 O O . ALA C 1 172 ? 17.313 9.007 -31.682 1.00 28.18 159 ALA C O 1
ATOM 4696 N N . SER C 1 173 ? 19.094 9.258 -33.053 1.00 21.34 160 SER C N 1
ATOM 4697 C CA . SER C 1 173 ? 18.399 8.686 -34.210 1.00 22.93 160 SER C CA 1
ATOM 4698 C C . SER C 1 173 ? 18.012 7.238 -33.967 1.00 21.87 160 SER C C 1
ATOM 4699 O O . SER C 1 173 ? 16.950 6.808 -34.403 1.00 23.41 160 SER C O 1
ATOM 4702 N N . LYS C 1 174 ? 18.815 6.482 -33.234 1.00 21.02 161 LYS C N 1
ATOM 4703 C CA . LYS C 1 174 ? 18.360 5.114 -33.010 1.00 24.83 161 LYS C CA 1
ATOM 4704 C C . LYS C 1 174 ? 17.313 5.018 -31.898 1.00 24.54 161 LYS C C 1
ATOM 4705 O O . LYS C 1 174 ? 16.336 4.280 -32.049 1.00 25.59 161 LYS C O 1
ATOM 4711 N N . SER C 1 175 ? 17.428 5.794 -30.811 1.00 21.81 162 SER C N 1
ATOM 4712 C CA . SER C 1 175 ? 16.392 5.676 -29.783 1.00 17.42 162 SER C CA 1
ATOM 4713 C C . SER C 1 175 ? 15.055 6.193 -30.293 1.00 19.73 162 SER C C 1
ATOM 4714 O O . SER C 1 175 ? 14.004 5.816 -29.754 1.00 23.11 162 SER C O 1
ATOM 4717 N N . ALA C 1 176 ? 15.071 6.993 -31.363 1.00 19.53 163 ALA C N 1
ATOM 4718 C CA . ALA C 1 176 ? 13.836 7.388 -32.046 1.00 19.86 163 ALA C CA 1
ATOM 4719 C C . ALA C 1 176 ? 13.041 6.186 -32.568 1.00 18.41 163 ALA C C 1
ATOM 4720 O O . ALA C 1 176 ? 11.826 6.273 -32.666 1.00 21.31 163 ALA C O 1
ATOM 4722 N N . LEU C 1 177 ? 13.698 5.078 -32.907 1.00 16.75 164 LEU C N 1
ATOM 4723 C CA . LEU C 1 177 ? 13.001 3.884 -33.352 1.00 21.27 164 LEU C CA 1
ATOM 4724 C C . LEU C 1 177 ? 12.282 3.179 -32.203 1.00 25.22 164 LEU C C 1
ATOM 4725 O O . LEU C 1 177 ? 11.387 2.361 -32.453 1.00 22.67 164 LEU C O 1
ATOM 4730 N N . LEU C 1 178 ? 12.676 3.453 -30.949 1.00 26.32 165 LEU C N 1
ATOM 4731 C CA . LEU C 1 178 ? 12.022 2.806 -29.811 1.00 24.59 165 LEU C CA 1
ATOM 4732 C C . LEU C 1 178 ? 10.561 3.234 -29.707 1.00 21.46 165 LEU C C 1
ATOM 4733 O O . LEU C 1 178 ? 9.641 2.406 -29.752 1.00 22.90 165 LEU C O 1
ATOM 4738 N N . GLY C 1 179 ? 10.314 4.530 -29.591 1.00 19.30 166 GLY C N 1
ATOM 4739 C CA . GLY C 1 179 ? 8.933 4.966 -29.542 1.00 17.87 166 GLY C CA 1
ATOM 4740 C C . GLY C 1 179 ? 8.199 4.683 -30.837 1.00 19.55 166 GLY C C 1
ATOM 4741 O O . GLY C 1 179 ? 7.020 4.337 -30.835 1.00 19.37 166 GLY C O 1
ATOM 4742 N N . MET C 1 180 ? 8.888 4.812 -31.970 1.00 23.41 167 MET C N 1
ATOM 4743 C CA . MET C 1 180 ? 8.212 4.506 -33.217 1.00 26.63 167 MET C CA 1
ATOM 4744 C C . MET C 1 180 ? 7.747 3.057 -33.236 1.00 26.26 167 MET C C 1
ATOM 4745 O O . MET C 1 180 ? 6.577 2.783 -33.556 1.00 27.66 167 MET C O 1
ATOM 4750 N N . THR C 1 181 ? 8.602 2.127 -32.785 1.00 23.16 168 THR C N 1
ATOM 4751 C CA . THR C 1 181 ? 8.216 0.720 -32.853 1.00 22.47 168 THR C CA 1
ATOM 4752 C C . THR C 1 181 ? 7.059 0.397 -31.920 1.00 24.37 168 THR C C 1
ATOM 4753 O O . THR C 1 181 ? 6.104 -0.292 -32.326 1.00 25.50 168 THR C O 1
ATOM 4757 N N . ARG C 1 182 ? 7.103 0.929 -30.688 1.00 22.29 169 ARG C N 1
ATOM 4758 C CA . ARG C 1 182 ? 6.051 0.655 -29.721 1.00 17.78 169 ARG C CA 1
ATOM 4759 C C . ARG C 1 182 ? 4.738 1.227 -30.175 1.00 21.26 169 ARG C C 1
ATOM 4760 O O . ARG C 1 182 ? 3.688 0.594 -30.002 1.00 21.15 169 ARG C O 1
ATOM 4768 N N . GLY C 1 183 ? 4.771 2.423 -30.779 1.00 23.43 170 GLY C N 1
ATOM 4769 C CA . GLY C 1 183 ? 3.541 3.016 -31.263 1.00 22.92 170 GLY C CA 1
ATOM 4770 C C . GLY C 1 183 ? 2.971 2.256 -32.447 1.00 22.55 170 GLY C C 1
ATOM 4771 O O . GLY C 1 183 ? 1.754 2.074 -32.538 1.00 21.95 170 GLY C O 1
ATOM 4772 N N . LEU C 1 184 ? 3.855 1.756 -33.335 1.00 21.20 171 LEU C N 1
ATOM 4773 C CA . LEU C 1 184 ? 3.430 0.915 -34.450 1.00 18.88 171 LEU C CA 1
ATOM 4774 C C . LEU C 1 184 ? 2.790 -0.367 -33.977 1.00 21.52 171 LEU C C 1
ATOM 4775 O O . LEU C 1 184 ? 1.814 -0.826 -34.577 1.00 26.15 171 LEU C O 1
ATOM 4780 N N . ALA C 1 185 ? 3.303 -0.952 -32.886 1.00 22.50 172 ALA C N 1
ATOM 4781 C CA . ALA C 1 185 ? 2.732 -2.182 -32.362 1.00 18.94 172 ALA C CA 1
ATOM 4782 C C . ALA C 1 185 ? 1.298 -1.974 -31.947 1.00 22.91 172 ALA C C 1
ATOM 4783 O O . ALA C 1 185 ? 0.471 -2.875 -32.111 1.00 25.92 172 ALA C O 1
ATOM 4785 N N . ARG C 1 186 ? 0.981 -0.782 -31.415 1.00 23.48 173 ARG C N 1
ATOM 4786 C CA . ARG C 1 186 ? -0.381 -0.414 -31.022 1.00 23.33 173 ARG C CA 1
ATOM 4787 C C . ARG C 1 186 ? -1.226 -0.065 -32.219 1.00 23.12 173 ARG C C 1
ATOM 4788 O O . ARG C 1 186 ? -2.421 -0.353 -32.249 1.00 30.04 173 ARG C O 1
ATOM 4796 N N . ASP C 1 187 ? -0.640 0.626 -33.175 1.00 22.84 174 ASP C N 1
ATOM 4797 C CA . ASP C 1 187 ? -1.376 1.010 -34.353 1.00 22.66 174 ASP C CA 1
ATOM 4798 C C . ASP C 1 187 ? -1.817 -0.206 -35.139 1.00 26.61 174 ASP C C 1
ATOM 4799 O O . ASP C 1 187 ? -2.960 -0.272 -35.607 1.00 29.20 174 ASP C O 1
ATOM 4804 N N . LEU C 1 188 ? -0.965 -1.225 -35.220 1.00 28.02 175 LEU C N 1
ATOM 4805 C CA . LEU C 1 188 ? -1.186 -2.294 -36.179 1.00 27.98 175 LEU C CA 1
ATOM 4806 C C . LEU C 1 188 ? -1.632 -3.591 -35.517 1.00 29.55 175 LEU C C 1
ATOM 4807 O O . LEU C 1 188 ? -2.073 -4.511 -36.224 1.00 27.99 175 LEU C O 1
ATOM 4812 N N . GLY C 1 189 ? -1.675 -3.633 -34.177 1.00 26.84 176 GLY C N 1
ATOM 4813 C CA . GLY C 1 189 ? -1.887 -4.895 -33.488 1.00 24.62 176 GLY C CA 1
ATOM 4814 C C . GLY C 1 189 ? -3.230 -5.544 -33.735 1.00 23.78 176 GLY C C 1
ATOM 4815 O O . GLY C 1 189 ? -3.298 -6.768 -33.835 1.00 27.16 176 GLY C O 1
ATOM 4816 N N . ALA C 1 190 ? -4.280 -4.751 -33.966 1.00 24.34 177 ALA C N 1
ATOM 4817 C CA . ALA C 1 190 ? -5.584 -5.302 -34.333 1.00 25.98 177 ALA C CA 1
ATOM 4818 C C . ALA C 1 190 ? -5.555 -6.055 -35.658 1.00 26.65 177 ALA C C 1
ATOM 4819 O O . ALA C 1 190 ? -6.446 -6.877 -35.909 1.00 26.62 177 ALA C O 1
ATOM 4821 N N . ARG C 1 191 ? -4.581 -5.777 -36.526 1.00 28.30 178 ARG C N 1
ATOM 4822 C CA . ARG C 1 191 ? -4.411 -6.531 -37.766 1.00 27.24 178 ARG C CA 1
ATOM 4823 C C . ARG C 1 191 ? -3.459 -7.717 -37.643 1.00 28.19 178 ARG C C 1
ATOM 4824 O O . ARG C 1 191 ? -3.171 -8.353 -38.660 1.00 27.40 178 ARG C O 1
ATOM 4832 N N . GLY C 1 192 ? -2.936 -8.012 -36.439 1.00 31.32 179 GLY C N 1
ATOM 4833 C CA . GLY C 1 192 ? -2.057 -9.141 -36.219 1.00 22.64 179 GLY C CA 1
ATOM 4834 C C . GLY C 1 192 ? -0.637 -8.850 -36.583 1.00 22.99 179 GLY C C 1
ATOM 4835 O O . GLY C 1 192 ? 0.220 -9.747 -36.458 1.00 24.98 179 GLY C O 1
ATOM 4836 N N . ILE C 1 193 ? -0.377 -7.627 -37.051 1.00 21.81 180 ILE C N 1
ATOM 4837 C CA . ILE C 1 193 ? 0.948 -7.166 -37.457 1.00 25.92 180 ILE C CA 1
ATOM 4838 C C . ILE C 1 193 ? 1.796 -6.844 -36.234 1.00 24.36 180 ILE C C 1
ATOM 4839 O O . ILE C 1 193 ? 1.334 -6.191 -35.295 1.00 26.43 180 ILE C O 1
ATOM 4844 N N . THR C 1 194 ? 3.051 -7.269 -36.254 1.00 21.19 181 THR C N 1
ATOM 4845 C CA . THR C 1 194 ? 3.975 -7.031 -35.159 1.00 20.96 181 THR C CA 1
ATOM 4846 C C . THR C 1 194 ? 4.994 -5.992 -35.588 1.00 21.92 181 THR C C 1
ATOM 4847 O O . THR C 1 194 ? 5.267 -5.843 -36.776 1.00 24.29 181 THR C O 1
ATOM 4851 N N . ALA C 1 195 ? 5.544 -5.267 -34.614 1.00 22.22 182 ALA C N 1
ATOM 4852 C CA . ALA C 1 195 ? 6.591 -4.278 -34.869 1.00 21.18 182 ALA C CA 1
ATOM 4853 C C . ALA C 1 195 ? 7.648 -4.384 -33.778 1.00 20.87 182 ALA C C 1
ATOM 4854 O O . ALA C 1 195 ? 7.355 -4.124 -32.608 1.00 18.02 182 ALA C O 1
ATOM 4856 N N . ASN C 1 196 ? 8.883 -4.699 -34.165 1.00 18.53 183 ASN C N 1
ATOM 4857 C CA . ASN C 1 196 ? 9.938 -4.892 -33.191 1.00 22.80 183 ASN C CA 1
ATOM 4858 C C . ASN C 1 196 ? 11.192 -4.173 -33.659 1.00 21.89 183 ASN C C 1
ATOM 4859 O O . ASN C 1 196 ? 11.313 -3.829 -34.823 1.00 26.17 183 ASN C O 1
ATOM 4864 N N . VAL C 1 197 ? 12.082 -3.852 -32.728 1.00 20.92 184 VAL C N 1
ATOM 4865 C CA . VAL C 1 197 ? 13.394 -3.327 -33.066 1.00 23.48 184 VAL C CA 1
ATOM 4866 C C . VAL C 1 197 ? 14.440 -4.286 -32.531 1.00 24.11 184 VAL C C 1
ATOM 4867 O O . VAL C 1 197 ? 14.377 -4.698 -31.361 1.00 32.86 184 VAL C O 1
ATOM 4871 N N . VAL C 1 198 ? 15.385 -4.652 -33.376 1.00 19.01 185 VAL C N 1
ATOM 4872 C CA . VAL C 1 198 ? 16.508 -5.490 -33.000 1.00 22.00 185 VAL C CA 1
ATOM 4873 C C . VAL C 1 198 ? 17.708 -4.581 -32.803 1.00 26.59 185 VAL C C 1
ATOM 4874 O O . VAL C 1 198 ? 17.999 -3.754 -33.674 1.00 27.55 185 VAL C O 1
ATOM 4878 N N . HIS C 1 199 ? 18.472 -4.787 -31.715 1.00 24.83 186 HIS C N 1
ATOM 4879 C CA . HIS C 1 199 ? 19.629 -3.924 -31.444 1.00 23.42 186 HIS C CA 1
ATOM 4880 C C . HIS C 1 199 ? 20.898 -4.704 -31.644 1.00 24.06 186 HIS C C 1
ATOM 4881 O O . HIS C 1 199 ? 21.269 -5.500 -30.771 1.00 25.44 186 HIS C O 1
ATOM 4888 N N . PRO C 1 200 ? 21.613 -4.512 -32.745 1.00 23.95 187 PRO C N 1
ATOM 4889 C CA . PRO C 1 200 ? 22.946 -5.130 -32.842 1.00 22.87 187 PRO C CA 1
ATOM 4890 C C . PRO C 1 200 ? 23.914 -4.557 -31.817 1.00 24.99 187 PRO C C 1
ATOM 4891 O O . PRO C 1 200 ? 23.912 -3.356 -31.533 1.00 20.98 187 PRO C O 1
ATOM 4895 N N . GLY C 1 201 ? 24.785 -5.446 -31.315 1.00 25.23 188 GLY C N 1
ATOM 4896 C CA . GLY C 1 201 ? 26.029 -5.071 -30.705 1.00 23.32 188 GLY C CA 1
ATOM 4897 C C . GLY C 1 201 ? 27.040 -4.959 -31.819 1.00 25.24 188 GLY C C 1
ATOM 4898 O O . GLY C 1 201 ? 26.669 -4.827 -32.991 1.00 24.28 188 GLY C O 1
ATOM 4899 N N . PRO C 1 202 ? 28.327 -4.977 -31.500 1.00 27.42 189 PRO C N 1
ATOM 4900 C CA . PRO C 1 202 ? 29.338 -4.877 -32.573 1.00 29.26 189 PRO C CA 1
ATOM 4901 C C . PRO C 1 202 ? 29.256 -6.074 -33.513 1.00 31.22 189 PRO C C 1
ATOM 4902 O O . PRO C 1 202 ? 29.379 -7.226 -33.086 1.00 33.08 189 PRO C O 1
ATOM 4906 N N . ILE C 1 203 ? 29.159 -5.799 -34.812 1.00 29.71 190 ILE C N 1
ATOM 4907 C CA . ILE C 1 203 ? 28.993 -6.839 -35.819 1.00 28.30 190 ILE C CA 1
ATOM 4908 C C . ILE C 1 203 ? 30.062 -6.640 -36.881 1.00 28.99 190 ILE C C 1
ATOM 4909 O O . ILE C 1 203 ? 30.196 -5.542 -37.432 1.00 30.72 190 ILE C O 1
ATOM 4914 N N . ASP C 1 204 ? 30.794 -7.703 -37.196 1.00 30.40 191 ASP C N 1
ATOM 4915 C CA . ASP C 1 204 ? 31.918 -7.569 -38.121 1.00 37.76 191 ASP C CA 1
ATOM 4916 C C . ASP C 1 204 ? 31.360 -7.243 -39.520 1.00 40.50 191 ASP C C 1
ATOM 4917 O O . ASP C 1 204 ? 30.817 -8.115 -40.199 1.00 37.79 191 ASP C O 1
ATOM 4922 N N . THR C 1 205 ? 31.441 -5.974 -39.935 1.00 43.00 192 THR C N 1
ATOM 4923 C CA . THR C 1 205 ? 30.981 -5.549 -41.254 1.00 51.35 192 THR C CA 1
ATOM 4924 C C . THR C 1 205 ? 31.931 -4.476 -41.796 1.00 58.06 192 THR C C 1
ATOM 4925 O O . THR C 1 205 ? 32.951 -4.146 -41.169 1.00 58.42 192 THR C O 1
ATOM 4929 N N . ASP C 1 206 ? 31.606 -3.948 -42.995 1.00 58.27 193 ASP C N 1
ATOM 4930 C CA . ASP C 1 206 ? 32.405 -2.871 -43.589 1.00 59.67 193 ASP C CA 1
ATOM 4931 C C . ASP C 1 206 ? 32.313 -1.607 -42.762 1.00 58.48 193 ASP C C 1
ATOM 4932 O O . ASP C 1 206 ? 33.296 -0.874 -42.613 1.00 60.75 193 ASP C O 1
ATOM 4937 N N . MET C 1 207 ? 31.112 -1.304 -42.289 1.00 55.80 194 MET C N 1
ATOM 4938 C CA . MET C 1 207 ? 30.909 -0.148 -41.435 1.00 56.84 194 MET C CA 1
ATOM 4939 C C . MET C 1 207 ? 31.612 -0.295 -40.073 1.00 57.78 194 MET C C 1
ATOM 4940 O O . MET C 1 207 ? 32.055 0.714 -39.512 1.00 56.37 194 MET C O 1
ATOM 4945 N N . ASN C 1 208 ? 31.712 -1.529 -39.522 1.00 56.19 195 ASN C N 1
ATOM 4946 C CA . ASN C 1 208 ? 32.349 -1.816 -38.223 1.00 51.06 195 ASN C CA 1
ATOM 4947 C C . ASN C 1 208 ? 33.262 -3.040 -38.319 1.00 50.34 195 ASN C C 1
ATOM 4948 O O . ASN C 1 208 ? 32.883 -4.138 -37.895 1.00 51.66 195 ASN C O 1
ATOM 4953 N N . PRO C 1 209 ? 34.459 -2.902 -38.901 1.00 49.44 196 PRO C N 1
ATOM 4954 C CA . PRO C 1 209 ? 35.344 -4.077 -39.024 1.00 45.65 196 PRO C CA 1
ATOM 4955 C C . PRO C 1 209 ? 35.777 -4.633 -37.671 1.00 44.71 196 PRO C C 1
ATOM 4956 O O . PRO C 1 209 ? 36.178 -3.896 -36.767 1.00 44.41 196 PRO C O 1
ATOM 4960 N N . ALA C 1 210 ? 35.852 -5.962 -37.591 1.00 45.12 197 ALA C N 1
ATOM 4961 C CA . ALA C 1 210 ? 36.255 -6.588 -36.338 1.00 43.13 197 ALA C CA 1
ATOM 4962 C C . ALA C 1 210 ? 37.700 -6.280 -36.000 1.00 47.50 197 ALA C C 1
ATOM 4963 O O . ALA C 1 210 ? 38.101 -6.443 -34.850 1.00 45.89 197 ALA C O 1
ATOM 4965 N N . ASP C 1 211 ? 38.493 -5.861 -36.980 1.00 55.19 198 ASP C N 1
ATOM 4966 C CA . ASP C 1 211 ? 39.906 -5.596 -36.771 1.00 63.62 198 ASP C CA 1
ATOM 4967 C C . ASP C 1 211 ? 40.235 -4.108 -36.794 1.00 71.31 198 ASP C C 1
ATOM 4968 O O . ASP C 1 211 ? 41.388 -3.748 -37.011 1.00 74.38 198 ASP C O 1
ATOM 4973 N N . GLY C 1 212 ? 39.255 -3.231 -36.594 1.00 76.00 199 GLY C N 1
ATOM 4974 C CA . GLY C 1 212 ? 39.551 -1.810 -36.520 1.00 84.11 199 GLY C CA 1
ATOM 4975 C C . GLY C 1 212 ? 40.326 -1.455 -35.264 1.00 91.84 199 GLY C C 1
ATOM 4976 O O . GLY C 1 212 ? 40.277 -2.162 -34.256 1.00 92.92 199 GLY C O 1
ATOM 4977 N N . GLU C 1 213 ? 41.049 -0.326 -35.307 1.00 96.87 200 GLU C N 1
ATOM 4978 C CA . GLU C 1 213 ? 41.969 -0.036 -34.206 1.00 101.80 200 GLU C CA 1
ATOM 4979 C C . GLU C 1 213 ? 41.245 0.106 -32.880 1.00 99.11 200 GLU C C 1
ATOM 4980 O O . GLU C 1 213 ? 41.793 -0.259 -31.831 1.00 101.74 200 GLU C O 1
ATOM 4986 N N . ARG C 1 214 ? 40.014 0.594 -32.903 1.00 92.83 201 ARG C N 1
ATOM 4987 C CA . ARG C 1 214 ? 39.250 0.715 -31.675 1.00 85.06 201 ARG C CA 1
ATOM 4988 C C . ARG C 1 214 ? 38.546 -0.574 -31.279 1.00 75.32 201 ARG C C 1
ATOM 4989 O O . ARG C 1 214 ? 37.889 -0.597 -30.233 1.00 77.16 201 ARG C O 1
ATOM 4997 N N . SER C 1 215 ? 38.636 -1.634 -32.087 1.00 63.44 202 SER C N 1
ATOM 4998 C CA . SER C 1 215 ? 37.832 -2.826 -31.823 1.00 52.25 202 SER C CA 1
ATOM 4999 C C . SER C 1 215 ? 38.150 -3.469 -30.472 1.00 47.78 202 SER C C 1
ATOM 5000 O O . SER C 1 215 ? 37.249 -3.982 -29.795 1.00 45.65 202 SER C O 1
ATOM 5003 N N . GLY C 1 216 ? 39.400 -3.412 -30.033 1.00 43.77 203 GLY C N 1
ATOM 5004 C CA . GLY C 1 216 ? 39.741 -4.125 -28.830 1.00 41.18 203 GLY C CA 1
ATOM 5005 C C . GLY C 1 216 ? 39.088 -3.509 -27.613 1.00 44.72 203 GLY C C 1
ATOM 5006 O O . GLY C 1 216 ? 38.645 -4.230 -26.717 1.00 46.39 203 GLY C O 1
ATOM 5007 N N . GLU C 1 217 ? 38.999 -2.172 -27.565 1.00 46.44 204 GLU C N 1
ATOM 5008 C CA . GLU C 1 217 ? 38.366 -1.534 -26.411 1.00 50.40 204 GLU C CA 1
ATOM 5009 C C . GLU C 1 217 ? 36.865 -1.743 -26.400 1.00 46.63 204 GLU C C 1
ATOM 5010 O O . GLU C 1 217 ? 36.239 -1.601 -25.349 1.00 46.82 204 GLU C O 1
ATOM 5016 N N . LEU C 1 218 ? 36.274 -2.025 -27.551 1.00 44.25 205 LEU C N 1
ATOM 5017 C CA . LEU C 1 218 ? 34.870 -2.395 -27.577 1.00 42.44 205 LEU C CA 1
ATOM 5018 C C . LEU C 1 218 ? 34.665 -3.838 -27.083 1.00 40.74 205 LEU C C 1
ATOM 5019 O O . LEU C 1 218 ? 33.793 -4.094 -26.234 1.00 35.57 205 LEU C O 1
ATOM 5024 N N . VAL C 1 219 ? 35.512 -4.780 -27.536 1.00 38.65 206 VAL C N 1
ATOM 5025 C CA . VAL C 1 219 ? 35.418 -6.163 -27.063 1.00 34.60 206 VAL C CA 1
ATOM 5026 C C . VAL C 1 219 ? 35.603 -6.208 -25.563 1.00 35.67 206 VAL C C 1
ATOM 5027 O O . VAL C 1 219 ? 35.024 -7.060 -24.874 1.00 37.68 206 VAL C O 1
ATOM 5031 N N . ALA C 1 220 ? 36.394 -5.281 -25.026 1.00 34.82 207 ALA C N 1
ATOM 5032 C CA . ALA C 1 220 ? 36.673 -5.299 -23.599 1.00 35.14 207 ALA C CA 1
ATOM 5033 C C . ALA C 1 220 ? 35.423 -5.034 -22.759 1.00 30.39 207 ALA C C 1
ATOM 5034 O O . ALA C 1 220 ? 35.338 -5.535 -21.646 1.00 31.44 207 ALA C O 1
ATOM 5036 N N . VAL C 1 221 ? 34.411 -4.342 -23.286 1.00 24.25 208 VAL C N 1
ATOM 5037 C CA . VAL C 1 221 ? 33.253 -4.024 -22.475 1.00 23.18 208 VAL C CA 1
ATOM 5038 C C . VAL C 1 221 ? 32.101 -4.982 -22.712 1.00 23.45 208 VAL C C 1
ATOM 5039 O O . VAL C 1 221 ? 30.988 -4.708 -22.248 1.00 21.52 208 VAL C O 1
ATOM 5043 N N . LEU C 1 222 ? 32.320 -6.060 -23.474 1.00 26.12 209 LEU C N 1
ATOM 5044 C CA . LEU C 1 222 ? 31.315 -7.066 -23.814 1.00 23.52 209 LEU C CA 1
ATOM 5045 C C . LEU C 1 222 ? 31.249 -8.184 -22.787 1.00 27.37 209 LEU C C 1
ATOM 5046 O O . LEU C 1 222 ? 32.214 -8.464 -22.079 1.00 28.17 209 LEU C O 1
ATOM 5051 N N . SER C 1 223 ? 30.100 -8.869 -22.752 1.00 31.61 210 SER C N 1
ATOM 5052 C CA . SER C 1 223 ? 30.057 -10.112 -21.988 1.00 36.57 210 SER C CA 1
ATOM 5053 C C . SER C 1 223 ? 30.671 -11.289 -22.757 1.00 35.95 210 SER C C 1
ATOM 5054 O O . SER C 1 223 ? 31.430 -12.070 -22.185 1.00 36.55 210 SER C O 1
ATOM 5057 N N . LEU C 1 224 ? 30.364 -11.447 -23.990 1.00 35.01 211 LEU C N 1
ATOM 5058 C CA . LEU C 1 224 ? 31.073 -12.406 -24.833 1.00 33.01 211 LEU C CA 1
ATOM 5059 C C . LEU C 1 224 ? 32.245 -11.694 -25.527 1.00 35.88 211 LEU C C 1
ATOM 5060 O O . LEU C 1 224 ? 32.037 -10.651 -26.170 1.00 39.48 211 LEU C O 1
ATOM 5065 N N . PRO C 1 225 ? 33.486 -12.179 -25.401 1.00 35.54 212 PRO C N 1
ATOM 5066 C CA . PRO C 1 225 ? 34.673 -11.369 -25.791 1.00 37.29 212 PRO C CA 1
ATOM 5067 C C . PRO C 1 225 ? 35.049 -11.445 -27.278 1.00 37.04 212 PRO C C 1
ATOM 5068 O O . PRO C 1 225 ? 36.148 -11.881 -27.654 1.00 36.47 212 PRO C O 1
ATOM 5072 N N . HIS C 1 226 ? 34.120 -11.037 -28.148 1.00 33.47 213 HIS C N 1
ATOM 5073 C CA . HIS C 1 226 ? 34.341 -11.001 -29.590 1.00 32.57 213 HIS C CA 1
ATOM 5074 C C . HIS C 1 226 ? 33.178 -10.268 -30.233 1.00 33.35 213 HIS C C 1
ATOM 5075 O O . HIS C 1 226 ? 32.105 -10.163 -29.638 1.00 35.09 213 HIS C O 1
ATOM 5082 N N . TYR C 1 227 ? 33.411 -9.741 -31.444 1.00 34.64 214 TYR C N 1
ATOM 5083 C CA . TYR C 1 227 ? 32.335 -9.208 -32.278 1.00 34.61 214 TYR C CA 1
ATOM 5084 C C . TYR C 1 227 ? 31.368 -10.326 -32.646 1.00 28.81 214 TYR C C 1
ATOM 5085 O O . TYR C 1 227 ? 31.734 -11.497 -32.679 1.00 27.95 214 TYR C O 1
ATOM 5094 N N . GLY C 1 228 ? 30.117 -9.964 -32.889 1.00 25.94 215 GLY C N 1
ATOM 5095 C CA . GLY C 1 228 ? 29.176 -10.876 -33.514 1.00 26.24 215 GLY C CA 1
ATOM 5096 C C . GLY C 1 228 ? 29.397 -10.939 -35.031 1.00 28.27 215 GLY C C 1
ATOM 5097 O O . GLY C 1 228 ? 30.363 -10.390 -35.572 1.00 27.69 215 GLY C O 1
ATOM 5098 N N . GLU C 1 229 ? 28.500 -11.657 -35.723 1.00 27.47 216 GLU C N 1
ATOM 5099 C CA . GLU C 1 229 ? 28.580 -11.766 -37.178 1.00 28.77 216 GLU C CA 1
ATOM 5100 C C . GLU C 1 229 ? 27.193 -11.512 -37.759 1.00 27.83 216 GLU C C 1
ATOM 5101 O O . GLU C 1 229 ? 26.191 -11.571 -37.035 1.00 21.47 216 GLU C O 1
ATOM 5107 N N . VAL C 1 230 ? 27.149 -11.214 -39.085 1.00 28.66 217 VAL C N 1
ATOM 5108 C CA . VAL C 1 230 ? 25.911 -10.757 -39.724 1.00 21.10 217 VAL C CA 1
ATOM 5109 C C . VAL C 1 230 ? 24.822 -11.822 -39.622 1.00 22.64 217 VAL C C 1
ATOM 5110 O O . VAL C 1 230 ? 23.649 -11.482 -39.401 1.00 21.50 217 VAL C O 1
ATOM 5114 N N . ARG C 1 231 ? 25.187 -13.125 -39.659 1.00 21.60 218 ARG C N 1
ATOM 5115 C CA . ARG C 1 231 ? 24.179 -14.171 -39.425 1.00 23.25 218 ARG C CA 1
ATOM 5116 C C . ARG C 1 231 ? 23.515 -14.056 -38.045 1.00 25.41 218 ARG C C 1
ATOM 5117 O O . ARG C 1 231 ? 22.347 -14.441 -37.889 1.00 24.73 218 ARG C O 1
ATOM 5125 N N . ASP C 1 232 ? 24.212 -13.520 -37.031 1.00 21.58 219 ASP C N 1
ATOM 5126 C CA . ASP C 1 232 ? 23.557 -13.370 -35.736 1.00 22.42 219 ASP C CA 1
ATOM 5127 C C . ASP C 1 232 ? 22.400 -12.378 -35.821 1.00 25.90 219 ASP C C 1
ATOM 5128 O O . ASP C 1 232 ? 21.340 -12.598 -35.229 1.00 30.68 219 ASP C O 1
ATOM 5133 N N . ILE C 1 233 ? 22.544 -11.298 -36.582 1.00 23.10 220 ILE C N 1
ATOM 5134 C CA . ILE C 1 233 ? 21.386 -10.426 -36.664 1.00 19.95 220 ILE C CA 1
ATOM 5135 C C . ILE C 1 233 ? 20.362 -11.067 -37.562 1.00 21.70 220 ILE C C 1
ATOM 5136 O O . ILE C 1 233 ? 19.167 -10.947 -37.319 1.00 24.26 220 ILE C O 1
ATOM 5141 N N . ALA C 1 234 ? 20.808 -11.705 -38.650 1.00 20.22 221 ALA C N 1
ATOM 5142 C CA . ALA C 1 234 ? 19.853 -12.303 -39.574 1.00 20.51 221 ALA C CA 1
ATOM 5143 C C . ALA C 1 234 ? 19.001 -13.363 -38.883 1.00 25.49 221 ALA C C 1
ATOM 5144 O O . ALA C 1 234 ? 17.788 -13.452 -39.122 1.00 20.62 221 ALA C O 1
ATOM 5146 N N . GLY C 1 235 ? 19.597 -14.141 -37.975 1.00 20.69 222 GLY C N 1
ATOM 5147 C CA . GLY C 1 235 ? 18.822 -15.182 -37.323 1.00 21.30 222 GLY C CA 1
ATOM 5148 C C . GLY C 1 235 ? 17.715 -14.604 -36.462 1.00 23.59 222 GLY C C 1
ATOM 5149 O O . GLY C 1 235 ? 16.611 -15.159 -36.400 1.00 24.92 222 GLY C O 1
ATOM 5150 N N . MET C 1 236 ? 17.990 -13.482 -35.783 1.00 25.54 223 MET C N 1
ATOM 5151 C CA . MET C 1 236 ? 16.951 -12.833 -34.984 1.00 22.82 223 MET C CA 1
ATOM 5152 C C . MET C 1 236 ? 15.857 -12.306 -35.886 1.00 19.53 223 MET C C 1
ATOM 5153 O O . MET C 1 236 ? 14.659 -12.502 -35.633 1.00 19.55 223 MET C O 1
ATOM 5158 N N . VAL C 1 237 ? 16.256 -11.713 -36.997 1.00 25.55 224 VAL C N 1
ATOM 5159 C CA . VAL C 1 237 ? 15.256 -11.185 -37.911 1.00 23.26 224 VAL C CA 1
ATOM 5160 C C . VAL C 1 237 ? 14.394 -12.321 -38.461 1.00 22.58 224 VAL C C 1
ATOM 5161 O O . VAL C 1 237 ? 13.161 -12.238 -38.434 1.00 26.05 224 VAL C O 1
ATOM 5165 N N . ALA C 1 238 ? 15.010 -13.456 -38.834 1.00 21.10 225 ALA C N 1
ATOM 5166 C CA . ALA C 1 238 ? 14.226 -14.568 -39.377 1.00 21.04 225 ALA C CA 1
ATOM 5167 C C . ALA C 1 238 ? 13.227 -15.110 -38.359 1.00 24.69 225 ALA C C 1
ATOM 5168 O O . ALA C 1 238 ? 12.064 -15.366 -38.687 1.00 22.27 225 ALA C O 1
ATOM 5170 N N . PHE C 1 239 ? 13.632 -15.189 -37.093 1.00 27.76 226 PHE C N 1
ATOM 5171 C CA . PHE C 1 239 ? 12.732 -15.614 -36.015 1.00 24.66 226 PHE C CA 1
ATOM 5172 C C . PHE C 1 239 ? 11.531 -14.669 -35.857 1.00 23.06 226 PHE C C 1
ATOM 5173 O O . PHE C 1 239 ? 10.389 -15.117 -35.677 1.00 24.91 226 PHE C O 1
ATOM 5181 N N . LEU C 1 240 ? 11.763 -13.360 -35.880 1.00 20.61 227 LEU C N 1
ATOM 5182 C CA . LEU C 1 240 ? 10.635 -12.435 -35.741 1.00 21.86 227 LEU C CA 1
ATOM 5183 C C . LEU C 1 240 ? 9.765 -12.430 -36.984 1.00 22.83 227 LEU C C 1
ATOM 5184 O O . LEU C 1 240 ? 8.588 -12.056 -36.907 1.00 22.89 227 LEU C O 1
ATOM 5189 N N . ALA C 1 241 ? 10.368 -12.719 -38.160 1.00 23.49 228 ALA C N 1
ATOM 5190 C CA . ALA C 1 241 ? 9.634 -12.775 -39.414 1.00 20.94 228 ALA C CA 1
ATOM 5191 C C . ALA C 1 241 ? 8.700 -13.972 -39.483 1.00 26.60 228 ALA C C 1
ATOM 5192 O O . ALA C 1 241 ? 7.680 -13.915 -40.170 1.00 21.83 228 ALA C O 1
ATOM 5194 N N . GLY C 1 242 ? 9.031 -15.061 -38.796 1.00 29.28 229 GLY C N 1
ATOM 5195 C CA . GLY C 1 242 ? 8.331 -16.323 -38.955 1.00 30.12 229 GLY C CA 1
ATOM 5196 C C . GLY C 1 242 ? 7.245 -16.630 -37.934 1.00 31.48 229 GLY C C 1
ATOM 5197 O O . GLY C 1 242 ? 6.843 -15.789 -37.120 1.00 30.29 229 GLY C O 1
ATOM 5198 N N . PRO C 1 243 ? 6.783 -17.885 -37.963 1.00 32.87 230 PRO C N 1
ATOM 5199 C CA . PRO C 1 243 ? 5.683 -18.320 -37.096 1.00 33.65 230 PRO C CA 1
ATOM 5200 C C . PRO C 1 243 ? 5.945 -18.161 -35.615 1.00 35.86 230 PRO C C 1
ATOM 5201 O O . PRO C 1 243 ? 4.993 -17.929 -34.863 1.00 38.27 230 PRO C O 1
ATOM 5205 N N . ASP C 1 244 ? 7.188 -18.324 -35.168 1.00 35.06 231 ASP C N 1
ATOM 5206 C CA . ASP C 1 244 ? 7.525 -18.180 -33.753 1.00 34.66 231 ASP C CA 1
ATOM 5207 C C . ASP C 1 244 ? 7.558 -16.719 -33.307 1.00 31.38 231 ASP C C 1
ATOM 5208 O O . ASP C 1 244 ? 7.607 -16.457 -32.100 1.00 30.96 231 ASP C O 1
ATOM 5213 N N . GLY C 1 245 ? 7.539 -15.771 -34.236 1.00 21.17 232 GLY C N 1
ATOM 5214 C CA . GLY C 1 245 ? 7.456 -14.404 -33.820 1.00 20.64 232 GLY C CA 1
ATOM 5215 C C . GLY C 1 245 ? 6.052 -13.893 -33.619 1.00 27.29 232 GLY C C 1
ATOM 5216 O O . GLY C 1 245 ? 5.890 -12.745 -33.209 1.00 26.60 232 GLY C O 1
ATOM 5217 N N . ARG C 1 246 ? 5.017 -14.720 -33.813 1.00 30.55 233 ARG C N 1
ATOM 5218 C CA . ARG C 1 246 ? 3.660 -14.186 -33.983 1.00 33.38 233 ARG C CA 1
ATOM 5219 C C . ARG C 1 246 ? 3.169 -13.388 -32.776 1.00 32.31 233 ARG C C 1
ATOM 5220 O O . ARG C 1 246 ? 2.325 -12.503 -32.946 1.00 38.05 233 ARG C O 1
ATOM 5228 N N . TYR C 1 247 ? 3.648 -13.689 -31.566 1.00 24.02 234 TYR C N 1
ATOM 5229 C CA . TYR C 1 247 ? 3.205 -13.014 -30.362 1.00 22.96 234 TYR C CA 1
ATOM 5230 C C . TYR C 1 247 ? 4.263 -12.071 -29.781 1.00 26.99 234 TYR C C 1
ATOM 5231 O O . TYR C 1 247 ? 4.065 -11.525 -28.691 1.00 19.81 234 TYR C O 1
ATOM 5240 N N . VAL C 1 248 ? 5.382 -11.883 -30.469 1.00 23.88 235 VAL C N 1
ATOM 5241 C CA . VAL C 1 248 ? 6.365 -10.875 -30.101 1.00 21.39 235 VAL C CA 1
ATOM 5242 C C . VAL C 1 248 ? 5.991 -9.582 -30.847 1.00 23.67 235 VAL C C 1
ATOM 5243 O O . VAL C 1 248 ? 5.867 -9.581 -32.086 1.00 20.73 235 VAL C O 1
ATOM 5247 N N . THR C 1 249 ? 5.734 -8.499 -30.104 1.00 21.43 236 THR C N 1
ATOM 5248 C CA . THR C 1 249 ? 5.494 -7.216 -30.768 1.00 23.11 236 THR C CA 1
ATOM 5249 C C . THR C 1 249 ? 5.769 -6.076 -29.790 1.00 26.40 236 THR C C 1
ATOM 5250 O O . THR C 1 249 ? 5.629 -6.226 -28.581 1.00 23.49 236 THR C O 1
ATOM 5254 N N . GLY C 1 250 ? 6.271 -4.979 -30.324 1.00 29.29 237 GLY C N 1
ATOM 5255 C CA . GLY C 1 250 ? 6.632 -3.849 -29.505 1.00 26.58 237 GLY C CA 1
ATOM 5256 C C . GLY C 1 250 ? 7.885 -4.058 -28.697 1.00 26.44 237 GLY C C 1
ATOM 5257 O O . GLY C 1 250 ? 8.168 -3.255 -27.785 1.00 24.55 237 GLY C O 1
ATOM 5258 N N . ALA C 1 251 ? 8.642 -5.115 -28.977 1.00 22.50 238 ALA C N 1
ATOM 5259 C CA . ALA C 1 251 ? 9.777 -5.464 -28.130 1.00 20.02 238 ALA C CA 1
ATOM 5260 C C . ALA C 1 251 ? 11.084 -4.865 -28.665 1.00 25.63 238 ALA C C 1
ATOM 5261 O O . ALA C 1 251 ? 11.186 -4.486 -29.844 1.00 25.84 238 ALA C O 1
ATOM 5263 N N . SER C 1 252 ? 12.066 -4.713 -27.769 1.00 25.72 239 SER C N 1
ATOM 5264 C CA . SER C 1 252 ? 13.441 -4.394 -28.147 1.00 25.70 239 SER C CA 1
ATOM 5265 C C . SER C 1 252 ? 14.304 -5.614 -27.935 1.00 25.37 239 SER C C 1
ATOM 5266 O O . SER C 1 252 ? 14.458 -6.050 -26.810 1.00 28.65 239 SER C O 1
ATOM 5269 N N . LEU C 1 253 ? 14.891 -6.141 -28.981 1.00 26.39 240 LEU C N 1
ATOM 5270 C CA . LEU C 1 253 ? 15.618 -7.401 -28.872 1.00 24.53 240 LEU C CA 1
ATOM 5271 C C . LEU C 1 253 ? 17.101 -7.167 -29.128 1.00 26.11 240 LEU C C 1
ATOM 5272 O O . LEU C 1 253 ? 17.507 -6.773 -30.234 1.00 27.63 240 LEU C O 1
ATOM 5277 N N . ALA C 1 254 ? 17.901 -7.348 -28.079 1.00 28.40 241 ALA C N 1
ATOM 5278 C CA . ALA C 1 254 ? 19.334 -7.124 -28.146 1.00 26.29 241 ALA C CA 1
ATOM 5279 C C . ALA C 1 254 ? 20.065 -8.353 -28.660 1.00 27.74 241 ALA C C 1
ATOM 5280 O O . ALA C 1 254 ? 19.899 -9.473 -28.153 1.00 29.44 241 ALA C O 1
ATOM 5282 N N . VAL C 1 255 ? 20.881 -8.140 -29.667 1.00 26.41 242 VAL C N 1
ATOM 5283 C CA . VAL C 1 255 ? 21.760 -9.191 -30.129 1.00 27.23 242 VAL C CA 1
ATOM 5284 C C . VAL C 1 255 ? 23.155 -8.613 -30.011 1.00 25.03 242 VAL C C 1
ATOM 5285 O O . VAL C 1 255 ? 23.836 -8.391 -31.025 1.00 21.40 242 VAL C O 1
ATOM 5289 N N . ASP C 1 256 ? 23.592 -8.358 -28.771 1.00 24.48 243 ASP C N 1
ATOM 5290 C CA . ASP C 1 256 ? 24.726 -7.466 -28.546 1.00 22.01 243 ASP C CA 1
ATOM 5291 C C . ASP C 1 256 ? 25.901 -8.085 -27.781 1.00 26.57 243 ASP C C 1
ATOM 5292 O O . ASP C 1 256 ? 26.768 -7.337 -27.292 1.00 27.03 243 ASP C O 1
ATOM 5297 N N . GLY C 1 257 ? 25.952 -9.407 -27.640 1.00 25.32 244 GLY C N 1
ATOM 5298 C CA . GLY C 1 257 ? 27.036 -10.027 -26.909 1.00 23.77 244 GLY C CA 1
ATOM 5299 C C . GLY C 1 257 ? 27.086 -9.618 -25.449 1.00 25.54 244 GLY C C 1
ATOM 5300 O O . GLY C 1 257 ? 28.143 -9.729 -24.808 1.00 25.54 244 GLY C O 1
ATOM 5301 N N . GLY C 1 258 ? 25.972 -9.145 -24.895 1.00 24.86 245 GLY C N 1
ATOM 5302 C CA . GLY C 1 258 ? 26.011 -8.653 -23.527 1.00 28.01 245 GLY C CA 1
ATOM 5303 C C . GLY C 1 258 ? 26.611 -7.275 -23.325 1.00 29.63 245 GLY C C 1
ATOM 5304 O O . GLY C 1 258 ? 27.000 -6.940 -22.200 1.00 32.05 245 GLY C O 1
ATOM 5305 N N . PHE C 1 259 ? 26.680 -6.454 -24.370 1.00 27.60 246 PHE C N 1
ATOM 5306 C CA . PHE C 1 259 ? 27.159 -5.086 -24.209 1.00 28.86 246 PHE C CA 1
ATOM 5307 C C . PHE C 1 259 ? 26.340 -4.369 -23.140 1.00 27.66 246 PHE C C 1
ATOM 5308 O O . PHE C 1 259 ? 26.877 -3.604 -22.331 1.00 32.83 246 PHE C O 1
ATOM 5316 N N . ALA C 1 260 ? 25.055 -4.657 -23.076 1.00 19.29 247 ALA C N 1
ATOM 5317 C CA . ALA C 1 260 ? 24.186 -3.978 -22.147 1.00 19.24 247 ALA C CA 1
ATOM 5318 C C . ALA C 1 260 ? 24.079 -4.634 -20.773 1.00 21.47 247 ALA C C 1
ATOM 5319 O O . ALA C 1 260 ? 23.441 -4.036 -19.917 1.00 24.98 247 ALA C O 1
ATOM 5321 N N . ALA C 1 261 ? 24.624 -5.838 -20.539 1.00 21.29 248 ALA C N 1
ATOM 5322 C CA . ALA C 1 261 ? 24.271 -6.654 -19.333 1.00 22.52 248 ALA C CA 1
ATOM 5323 C C . ALA C 1 261 ? 24.584 -5.995 -17.966 1.00 24.45 248 ALA C C 1
ATOM 5324 O O . ALA C 1 261 ? 25.694 -5.505 -17.773 1.00 27.08 248 ALA C O 1
ATOM 5326 N N . GLN D 1 15 ? 10.686 24.357 6.039 1.00 54.93 2 GLN D N 1
ATOM 5327 C CA . GLN D 1 15 ? 10.396 23.095 6.705 1.00 56.56 2 GLN D CA 1
AT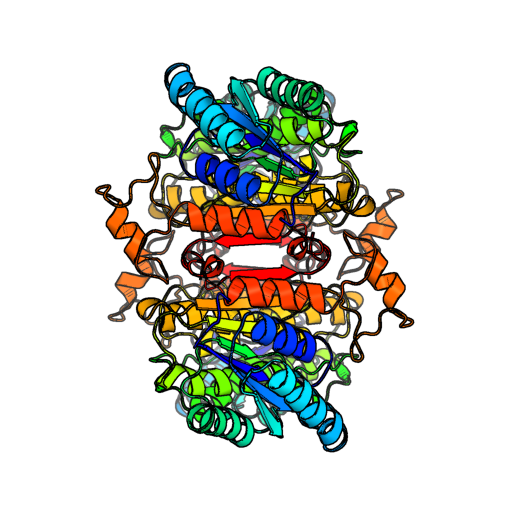OM 5328 C C . GLN D 1 15 ? 9.271 22.332 6.016 1.00 57.67 2 GLN D C 1
ATOM 5329 O O . GLN D 1 15 ? 8.159 22.285 6.518 1.00 59.19 2 GLN D O 1
ATOM 5335 N N . ASN D 1 16 ? 9.535 21.729 4.866 1.00 59.39 3 ASN D N 1
ATOM 5336 C CA . ASN D 1 16 ? 8.454 21.036 4.178 1.00 60.69 3 ASN D CA 1
ATOM 5337 C C . ASN D 1 16 ? 8.088 19.693 4.801 1.00 58.00 3 ASN D C 1
ATOM 5338 O O . ASN D 1 16 ? 7.041 19.139 4.463 1.00 61.02 3 ASN D O 1
ATOM 5343 N N . LEU D 1 17 ? 8.923 19.144 5.671 1.00 51.13 4 LEU D N 1
ATOM 5344 C CA . LEU D 1 17 ? 8.627 17.908 6.375 1.00 44.38 4 LEU D CA 1
ATOM 5345 C C . LEU D 1 17 ? 8.158 18.148 7.803 1.00 44.91 4 LEU D C 1
ATOM 5346 O O . LEU D 1 17 ? 8.142 17.216 8.613 1.00 44.52 4 LEU D O 1
ATOM 5351 N N . ASN D 1 18 ? 7.807 19.379 8.135 1.00 46.09 5 ASN D N 1
ATOM 5352 C CA . ASN D 1 18 ? 7.346 19.729 9.477 1.00 48.62 5 ASN D CA 1
ATOM 5353 C C . ASN D 1 18 ? 6.104 18.930 9.873 1.00 46.69 5 ASN D C 1
ATOM 5354 O O . ASN D 1 18 ? 5.156 18.789 9.093 1.00 47.67 5 ASN D O 1
ATOM 5359 N N . GLY D 1 19 ? 6.117 18.393 11.087 1.00 41.69 6 GLY D N 1
ATOM 5360 C CA . GLY D 1 19 ? 4.987 17.648 11.569 1.00 37.55 6 GLY D CA 1
ATOM 5361 C C . GLY D 1 19 ? 4.894 16.235 11.063 1.00 36.98 6 GLY D C 1
ATOM 5362 O O . GLY D 1 19 ? 3.952 15.529 11.447 1.00 40.18 6 GLY D O 1
ATOM 5363 N N . LYS D 1 20 ? 5.859 15.785 10.266 1.00 32.44 7 LYS D N 1
ATOM 5364 C CA . LYS D 1 20 ? 5.895 14.446 9.696 1.00 34.12 7 LYS D CA 1
ATOM 5365 C C . LYS D 1 20 ? 6.914 13.564 10.418 1.00 30.19 7 LYS D C 1
ATOM 5366 O O . LYS D 1 20 ? 7.842 14.047 11.077 1.00 30.83 7 LYS D O 1
ATOM 5372 N N . VAL D 1 21 ? 6.713 12.255 10.300 1.00 23.32 8 VAL D N 1
ATOM 5373 C CA . VAL D 1 21 ? 7.608 11.247 10.861 1.00 23.95 8 VAL D CA 1
ATOM 5374 C C . VAL D 1 21 ? 8.293 10.480 9.726 1.00 26.22 8 VAL D C 1
ATOM 5375 O O . VAL D 1 21 ? 7.605 10.010 8.813 1.00 26.86 8 VAL D O 1
ATOM 5379 N N . ALA D 1 22 ? 9.623 10.275 9.826 1.00 21.96 9 ALA D N 1
ATOM 5380 C CA . ALA D 1 22 ? 10.391 9.495 8.861 1.00 22.53 9 ALA D CA 1
ATOM 5381 C C . ALA D 1 22 ? 11.074 8.288 9.508 1.00 27.07 9 ALA D C 1
ATOM 5382 O O . ALA D 1 22 ? 11.668 8.410 10.586 1.00 30.07 9 ALA D O 1
ATOM 5384 N N . PHE D 1 23 ? 11.059 7.140 8.809 1.00 24.99 10 PHE D N 1
ATOM 5385 C CA . PHE D 1 23 ? 11.692 5.900 9.260 1.00 22.68 10 PHE D CA 1
ATOM 5386 C C . PHE D 1 23 ? 12.766 5.511 8.260 1.00 23.59 10 PHE D C 1
ATOM 5387 O O . PHE D 1 23 ? 12.489 5.491 7.061 1.00 28.60 10 PHE D O 1
ATOM 5395 N N . VAL D 1 24 ? 13.995 5.239 8.732 1.00 22.68 11 VAL D N 1
ATOM 5396 C CA . VAL D 1 24 ? 15.153 4.974 7.848 1.00 20.33 11 VAL D CA 1
ATOM 5397 C C . VAL D 1 24 ? 15.929 3.792 8.401 1.00 23.62 11 VAL D C 1
ATOM 5398 O O . VAL D 1 24 ? 16.576 3.930 9.442 1.00 28.69 11 VAL D O 1
ATOM 5402 N N . THR D 1 25 ? 15.933 2.659 7.704 1.00 21.52 12 THR D N 1
ATOM 5403 C CA . THR D 1 25 ? 16.815 1.579 8.126 1.00 21.57 12 THR D CA 1
ATOM 5404 C C . THR D 1 25 ? 18.249 1.931 7.775 1.00 23.06 12 THR D C 1
ATOM 5405 O O . THR D 1 25 ? 18.508 2.590 6.762 1.00 24.35 12 THR D O 1
ATOM 5409 N N . GLY D 1 26 ? 19.177 1.518 8.630 1.00 23.17 13 GLY D N 1
ATOM 5410 C CA . GLY D 1 26 ? 20.598 1.716 8.395 1.00 22.71 13 GLY D CA 1
ATOM 5411 C C . GLY D 1 26 ? 21.008 3.172 8.489 1.00 26.97 13 GLY D C 1
ATOM 5412 O O . GLY D 1 26 ? 21.806 3.653 7.658 1.00 26.68 13 GLY D O 1
ATOM 5413 N N . GLY D 1 27 ? 20.450 3.896 9.458 1.00 25.15 14 GLY D N 1
ATOM 5414 C CA . GLY D 1 27 ? 20.618 5.319 9.580 1.00 25.02 14 GLY D CA 1
ATOM 5415 C C . GLY D 1 27 ? 21.837 5.804 10.309 1.00 25.37 14 GLY D C 1
ATOM 5416 O O . GLY D 1 27 ? 21.967 7.015 10.457 1.00 24.99 14 GLY D O 1
ATOM 5417 N N . SER D 1 28 ? 22.702 4.918 10.811 1.00 27.80 15 SER D N 1
ATOM 5418 C CA . SER D 1 28 ? 23.819 5.350 11.643 1.00 28.00 15 SER D CA 1
ATOM 5419 C C . SER D 1 28 ? 25.025 5.825 10.857 1.00 29.51 15 SER D C 1
ATOM 5420 O O . SER D 1 28 ? 25.850 6.536 11.414 1.00 32.93 15 SER D O 1
ATOM 5423 N N . ARG D 1 29 ? 25.206 5.435 9.610 1.00 30.80 16 ARG D N 1
ATOM 5424 C CA . ARG D 1 29 ? 26.410 5.914 8.934 1.00 33.24 16 ARG D CA 1
ATOM 5425 C C . ARG D 1 29 ? 26.173 5.851 7.432 1.00 31.14 16 ARG D C 1
ATOM 5426 O O . ARG D 1 29 ? 25.116 5.412 6.986 1.00 29.71 16 ARG D O 1
ATOM 5434 N N . GLY D 1 30 ? 27.127 6.405 6.675 1.00 28.32 17 GLY D N 1
ATOM 5435 C CA . GLY D 1 30 ? 27.100 6.378 5.227 1.00 24.61 17 GLY D CA 1
ATOM 5436 C C . GLY D 1 30 ? 25.891 7.103 4.681 1.00 25.01 17 GLY D C 1
ATOM 5437 O O . GLY D 1 30 ? 25.481 8.155 5.178 1.00 26.45 17 GLY D O 1
ATOM 5438 N N . ILE D 1 31 ? 25.285 6.517 3.643 1.00 23.48 18 ILE D N 1
ATOM 5439 C CA . ILE D 1 31 ? 24.140 7.163 3.022 1.00 22.67 18 ILE D CA 1
ATOM 5440 C C . ILE D 1 31 ? 23.001 7.340 4.021 1.00 22.80 18 ILE D C 1
ATOM 5441 O O . ILE D 1 31 ? 22.334 8.378 4.047 1.00 19.93 18 ILE D O 1
ATOM 5446 N N . GLY D 1 32 ? 22.796 6.363 4.903 1.00 23.30 19 GLY D N 1
ATOM 5447 C CA . GLY D 1 32 ? 21.631 6.435 5.773 1.00 20.29 19 GLY D CA 1
ATOM 5448 C C . GLY D 1 32 ? 21.726 7.545 6.802 1.00 22.05 19 GLY D C 1
ATOM 5449 O O . GLY D 1 32 ? 20.737 8.224 7.093 1.00 25.18 19 GLY D O 1
ATOM 5450 N N . ALA D 1 33 ? 22.920 7.783 7.340 1.00 23.92 20 ALA D N 1
ATOM 5451 C CA . ALA D 1 33 ? 23.067 8.906 8.253 1.00 22.99 20 ALA D CA 1
ATOM 5452 C C . ALA D 1 33 ? 22.838 10.220 7.527 1.00 24.71 20 ALA D C 1
ATOM 5453 O O . ALA D 1 33 ? 22.161 11.103 8.046 1.00 26.79 20 ALA D O 1
ATOM 5455 N N . ALA D 1 34 ? 23.329 10.354 6.293 1.00 28.90 21 ALA D N 1
ATOM 5456 C CA . ALA D 1 34 ? 23.102 11.605 5.575 1.00 25.03 21 ALA D CA 1
ATOM 5457 C C . ALA D 1 34 ? 21.619 11.805 5.295 1.00 22.90 21 ALA D C 1
ATOM 5458 O O . ALA D 1 34 ? 21.124 12.938 5.349 1.00 24.07 21 ALA D O 1
ATOM 5460 N N . ILE D 1 35 ? 20.884 10.714 5.056 1.00 20.21 22 ILE D N 1
ATOM 5461 C CA . ILE D 1 35 ? 19.444 10.820 4.888 1.00 19.97 22 ILE D CA 1
ATOM 5462 C C . ILE D 1 35 ? 18.795 11.256 6.186 1.00 25.33 22 ILE D C 1
ATOM 5463 O O . ILE D 1 35 ? 17.935 12.148 6.175 1.00 24.78 22 ILE D O 1
ATOM 5468 N N . VAL D 1 36 ? 19.190 10.653 7.335 1.00 25.08 23 VAL D N 1
ATOM 5469 C CA . VAL D 1 36 ? 18.529 11.070 8.570 1.00 24.66 23 VAL D CA 1
ATOM 5470 C C . VAL D 1 36 ? 18.841 12.535 8.858 1.00 24.29 23 VAL D C 1
ATOM 5471 O O . VAL D 1 36 ? 17.938 13.309 9.196 1.00 22.23 23 VAL D O 1
ATOM 5475 N N . ARG D 1 37 ? 20.092 12.964 8.653 1.00 25.29 24 ARG D N 1
ATOM 5476 C CA . ARG D 1 37 ? 20.391 14.377 8.872 1.00 28.35 24 ARG D CA 1
ATOM 5477 C C . ARG D 1 37 ? 19.596 15.265 7.901 1.00 32.15 24 ARG D C 1
ATOM 5478 O O . ARG D 1 37 ? 19.048 16.299 8.300 1.00 30.78 24 ARG D O 1
ATOM 5486 N N . ARG D 1 38 ? 19.473 14.858 6.628 1.00 33.04 25 ARG D N 1
ATOM 5487 C CA . ARG D 1 38 ? 18.785 15.741 5.682 1.00 29.27 25 ARG D CA 1
ATOM 5488 C C . ARG D 1 38 ? 17.283 15.799 5.965 1.00 27.09 25 ARG D C 1
ATOM 5489 O O . ARG D 1 38 ? 16.681 16.884 5.928 1.00 24.43 25 ARG D O 1
ATOM 5497 N N . LEU D 1 39 ? 16.652 14.641 6.236 1.00 26.01 26 LEU D N 1
ATOM 5498 C CA . LEU D 1 39 ? 15.217 14.651 6.518 1.00 28.33 26 LEU D CA 1
ATOM 5499 C C . LEU D 1 39 ? 14.900 15.365 7.829 1.00 27.39 26 LEU D C 1
ATOM 5500 O O . LEU D 1 39 ? 13.844 15.992 7.936 1.00 27.32 26 LEU D O 1
ATOM 5505 N N . ALA D 1 40 ? 15.778 15.266 8.837 1.00 25.21 27 ALA D N 1
ATOM 5506 C CA . ALA D 1 40 ? 15.570 16.014 10.073 1.00 24.42 27 ALA D CA 1
ATOM 5507 C C . ALA D 1 40 ? 15.748 17.509 9.837 1.00 31.37 27 ALA D C 1
ATOM 5508 O O . ALA D 1 40 ? 14.918 18.316 10.265 1.00 33.98 27 ALA D O 1
ATOM 5510 N N . ALA D 1 41 ? 16.768 17.891 9.059 1.00 32.69 28 ALA D N 1
ATOM 5511 C CA . ALA D 1 41 ? 16.984 19.300 8.786 1.00 33.90 28 ALA D CA 1
ATOM 5512 C C . ALA D 1 41 ? 15.806 19.893 8.028 1.00 36.75 28 ALA D C 1
ATOM 5513 O O . ALA D 1 41 ? 15.471 21.067 8.223 1.00 37.99 28 ALA D O 1
ATOM 5515 N N . ASP D 1 42 ? 15.116 19.080 7.228 1.00 35.84 29 ASP D N 1
ATOM 5516 C CA . ASP D 1 42 ? 13.875 19.501 6.590 1.00 34.91 29 ASP D CA 1
ATOM 5517 C C . ASP D 1 42 ? 12.698 19.479 7.563 1.00 37.76 29 ASP D C 1
ATOM 5518 O O . ASP D 1 42 ? 11.587 19.859 7.167 1.00 38.81 29 ASP D O 1
ATOM 5523 N N . GLY D 1 43 ? 12.915 19.057 8.823 1.00 33.61 30 GLY D N 1
ATOM 5524 C CA . GLY D 1 43 ? 11.912 19.174 9.864 1.00 30.85 30 GLY D CA 1
ATOM 5525 C C . GLY D 1 43 ? 11.183 17.913 10.283 1.00 30.34 30 GLY D C 1
ATOM 5526 O O . GLY D 1 43 ? 10.245 18.020 11.083 1.00 31.77 30 GLY D O 1
ATOM 5527 N N . ALA D 1 44 ? 11.543 16.735 9.765 1.00 27.14 31 ALA D N 1
ATOM 5528 C CA . ALA D 1 44 ? 10.907 15.493 10.176 1.00 26.57 31 ALA D CA 1
ATOM 5529 C C . ALA D 1 44 ? 11.414 15.041 11.545 1.00 29.62 31 ALA D C 1
ATOM 5530 O O . ALA D 1 44 ? 12.562 15.307 11.914 1.00 34.47 31 ALA D O 1
ATOM 5532 N N . ASP D 1 45 ? 10.526 14.452 12.341 1.00 27.54 32 ASP D N 1
ATOM 5533 C CA . ASP D 1 45 ? 10.960 13.565 13.425 1.00 31.31 32 ASP D CA 1
ATOM 5534 C C . ASP D 1 45 ? 11.426 12.225 12.845 1.00 31.20 32 ASP D C 1
ATOM 5535 O O . ASP D 1 45 ? 10.808 11.694 11.911 1.00 30.99 32 ASP D O 1
ATOM 5540 N N . ILE D 1 46 ? 12.504 11.659 13.395 1.00 28.38 33 ILE D N 1
ATOM 5541 C CA . ILE D 1 46 ? 13.187 10.561 12.716 1.00 27.70 33 ILE D CA 1
ATOM 5542 C C . ILE D 1 46 ? 13.385 9.396 13.645 1.00 24.30 33 ILE D C 1
ATOM 5543 O O . ILE D 1 46 ? 13.922 9.568 14.740 1.00 26.87 33 ILE D O 1
ATOM 5548 N N . ALA D 1 47 ? 13.087 8.203 13.157 1.00 23.10 34 ALA D N 1
ATOM 5549 C CA . ALA D 1 47 ? 13.517 6.957 13.777 1.00 22.67 34 ALA D CA 1
ATOM 5550 C C . ALA D 1 47 ? 14.355 6.183 12.779 1.00 25.53 34 ALA D C 1
ATOM 5551 O O . ALA D 1 47 ? 14.000 6.106 11.606 1.00 25.35 34 ALA D O 1
ATOM 5553 N N . PHE D 1 48 ? 15.432 5.546 13.241 1.00 25.05 35 PHE D N 1
ATOM 5554 C CA . PHE D 1 48 ? 16.317 4.858 12.315 1.00 22.07 35 PHE D CA 1
ATOM 5555 C C . PHE D 1 48 ? 16.912 3.634 13.004 1.00 27.02 35 PHE D C 1
ATOM 5556 O O . PHE D 1 48 ? 16.876 3.515 14.234 1.00 27.79 35 PHE D O 1
ATOM 5564 N N . THR D 1 49 ? 17.367 2.662 12.199 1.00 23.68 36 THR D N 1
ATOM 5565 C CA . THR D 1 49 ? 17.908 1.433 12.763 1.00 22.49 36 THR D CA 1
ATOM 5566 C C . THR D 1 49 ? 19.398 1.314 12.495 1.00 31.12 36 THR D C 1
ATOM 5567 O O . THR D 1 49 ? 19.967 2.068 11.700 1.00 22.24 36 THR D O 1
ATOM 5571 N N . TYR D 1 50 ? 19.986 0.408 13.241 1.00 30.86 37 TYR D N 1
ATOM 5572 C CA . TYR D 1 50 ? 21.367 -0.010 13.201 1.00 29.13 37 TYR D CA 1
ATOM 5573 C C . TYR D 1 50 ? 21.433 -1.466 13.641 1.00 28.23 37 TYR D C 1
ATOM 5574 O O . TYR D 1 50 ? 20.529 -1.968 14.203 1.00 27.31 37 TYR D O 1
ATOM 5583 N N . VAL D 1 51 ? 22.499 -2.147 13.301 1.00 29.33 38 VAL D N 1
ATOM 5584 C CA . VAL D 1 51 ? 22.662 -3.506 13.686 1.00 27.15 38 VAL D CA 1
ATOM 5585 C C . VAL D 1 51 ? 23.822 -3.808 14.604 1.00 29.48 38 VAL D C 1
ATOM 5586 O O . VAL D 1 51 ? 23.663 -4.461 15.535 1.00 37.04 38 VAL D O 1
ATOM 5590 N N . SER D 1 52 ? 24.984 -3.313 14.345 1.00 29.18 39 SER D N 1
ATOM 5591 C CA . SER D 1 52 ? 26.129 -3.618 15.163 1.00 33.10 39 SER D CA 1
ATOM 5592 C C . SER D 1 52 ? 26.137 -3.025 16.563 1.00 35.47 39 SER D C 1
ATOM 5593 O O . SER D 1 52 ? 25.791 -1.886 16.750 1.00 33.54 39 SER D O 1
ATOM 5596 N N . ALA D 1 53 ? 26.523 -3.827 17.541 1.00 38.33 40 ALA D N 1
ATOM 5597 C CA . ALA D 1 53 ? 26.655 -3.273 18.868 1.00 34.56 40 ALA D CA 1
ATOM 5598 C C . ALA D 1 53 ? 27.662 -2.142 18.850 1.00 38.51 40 ALA D C 1
ATOM 5599 O O . ALA D 1 53 ? 27.504 -1.165 19.579 1.00 37.65 40 ALA D O 1
ATOM 5601 N N . SER D 1 54 ? 28.640 -2.211 17.935 1.00 41.36 41 SER D N 1
ATOM 5602 C CA . SER D 1 54 ? 29.643 -1.166 17.778 1.00 40.50 41 SER D CA 1
ATOM 5603 C C . SER D 1 54 ? 29.067 0.165 17.303 1.00 37.64 41 SER D C 1
ATOM 5604 O O . SER D 1 54 ? 29.699 1.200 17.521 1.00 40.09 41 SER D O 1
ATOM 5607 N N . SER D 1 55 ? 27.906 0.172 16.650 1.00 33.45 42 SER D N 1
ATOM 5608 C CA . SER D 1 55 ? 27.290 1.407 16.179 1.00 29.74 42 SER D CA 1
ATOM 5609 C C . SER D 1 55 ? 26.409 2.071 17.225 1.00 32.92 42 SER D C 1
ATOM 5610 O O . SER D 1 55 ? 25.877 3.156 16.951 1.00 32.98 42 SER D O 1
ATOM 5613 N N . LYS D 1 56 ? 26.248 1.455 18.406 1.00 32.51 43 LYS D N 1
ATOM 5614 C CA . LYS D 1 56 ? 25.339 1.988 19.408 1.00 33.42 43 LYS D CA 1
ATOM 5615 C C . LYS D 1 56 ? 25.775 3.381 19.874 1.00 32.52 43 LYS D C 1
ATOM 5616 O O . LYS D 1 56 ? 24.920 4.230 20.166 1.00 30.24 43 LYS D O 1
ATOM 5622 N N . ASN D 1 57 ? 27.084 3.644 19.960 1.00 31.37 44 ASN D N 1
ATOM 5623 C CA . ASN D 1 57 ? 27.535 4.985 20.342 1.00 34.35 44 ASN D CA 1
ATOM 5624 C C . ASN D 1 57 ? 27.262 5.993 19.233 1.00 33.38 44 ASN D C 1
ATOM 5625 O O . ASN D 1 57 ? 26.678 7.065 19.458 1.00 30.51 44 ASN D O 1
ATOM 5630 N N . VAL D 1 58 ? 27.626 5.624 18.017 1.00 32.31 45 VAL D N 1
ATOM 5631 C CA . VAL D 1 58 ? 27.389 6.480 16.864 1.00 30.50 45 VAL D CA 1
ATOM 5632 C C . VAL D 1 58 ? 25.902 6.765 16.704 1.00 27.80 45 VAL D C 1
ATOM 5633 O O . VAL D 1 58 ? 25.507 7.909 16.478 1.00 27.67 45 VAL D O 1
ATOM 5637 N N . ALA D 1 59 ? 25.053 5.753 16.918 1.00 28.69 46 ALA D N 1
ATOM 5638 C CA . ALA D 1 59 ? 23.610 5.935 16.751 1.00 28.48 46 ALA D CA 1
ATOM 5639 C C . ALA D 1 59 ? 23.061 6.895 17.794 1.00 29.85 46 ALA D C 1
ATOM 5640 O O . ALA D 1 59 ? 22.266 7.783 17.461 1.00 30.01 46 ALA D O 1
ATOM 5642 N N . THR D 1 60 ? 23.451 6.734 19.077 1.00 30.33 47 THR D N 1
ATOM 5643 C CA . THR D 1 60 ? 22.903 7.646 20.081 1.00 30.93 47 THR D CA 1
ATOM 5644 C C . THR D 1 60 ? 23.518 9.039 20.001 1.00 29.52 47 THR D C 1
ATOM 5645 O O . THR D 1 60 ? 22.842 10.029 20.307 1.00 27.39 47 THR D O 1
ATOM 5649 N N . ALA D 1 61 ? 24.761 9.160 19.540 1.00 31.56 48 ALA D N 1
ATOM 5650 C CA . ALA D 1 61 ? 25.289 10.497 19.276 1.00 33.20 48 ALA D CA 1
ATOM 5651 C C . ALA D 1 61 ? 24.518 11.174 18.151 1.00 31.29 48 ALA D C 1
ATOM 5652 O O . ALA D 1 61 ? 24.214 12.370 18.221 1.00 28.88 48 ALA D O 1
ATOM 5654 N N . LEU D 1 62 ? 24.150 10.420 17.120 1.00 31.24 49 LEU D N 1
ATOM 5655 C CA . LEU D 1 62 ? 23.390 11.038 16.043 1.00 27.64 49 LEU D CA 1
ATOM 5656 C C . LEU D 1 62 ? 22.054 11.527 16.565 1.00 27.19 49 LEU D C 1
ATOM 5657 O O . LEU D 1 62 ? 21.596 12.628 16.201 1.00 26.66 49 LEU D O 1
ATOM 5662 N N . VAL D 1 63 ? 21.436 10.730 17.453 1.00 27.18 50 VAL D N 1
ATOM 5663 C CA . VAL D 1 63 ? 20.147 11.108 18.034 1.00 28.76 50 VAL D CA 1
ATOM 5664 C C . VAL D 1 63 ? 20.286 12.398 18.828 1.00 26.78 50 VAL D C 1
ATOM 5665 O O . VAL D 1 63 ? 19.431 13.290 18.753 1.00 27.42 50 VAL D O 1
ATOM 5669 N N . GLN D 1 64 ? 21.370 12.538 19.582 1.00 29.42 51 GLN D N 1
ATOM 5670 C CA . GLN D 1 64 ? 21.546 13.773 20.344 1.00 31.07 51 GLN D CA 1
ATOM 5671 C C . GLN D 1 64 ? 21.804 14.963 19.432 1.00 34.87 51 GLN D C 1
ATOM 5672 O O . GLN D 1 64 ? 21.342 16.074 19.705 1.00 37.37 51 GLN D O 1
ATOM 5678 N N . GLU D 1 65 ? 22.491 14.748 18.321 1.00 35.51 52 GLU D N 1
ATOM 5679 C CA . GLU D 1 65 ? 22.681 15.848 17.398 1.00 37.33 52 GLU D CA 1
ATOM 5680 C C . GLU D 1 65 ? 21.333 16.349 16.873 1.00 33.42 52 GLU D C 1
ATOM 5681 O O . GLU D 1 65 ? 21.108 17.558 16.755 1.00 32.57 52 GLU D O 1
ATOM 5687 N N . LEU D 1 66 ? 20.401 15.443 16.621 1.00 31.58 53 LEU D N 1
ATOM 5688 C CA . LEU D 1 66 ? 19.102 15.871 16.125 1.00 34.11 53 LEU D CA 1
ATOM 5689 C C . LEU D 1 66 ? 18.273 16.508 17.229 1.00 37.20 53 LEU D C 1
ATOM 5690 O O . LEU D 1 66 ? 17.569 17.497 16.995 1.00 36.83 53 LEU D O 1
ATOM 5695 N N . GLU D 1 67 ? 18.324 15.957 18.444 1.00 40.05 54 GLU D N 1
ATOM 5696 C CA . GLU D 1 67 ? 17.564 16.600 19.511 1.00 44.25 54 GLU D CA 1
ATOM 5697 C C . GLU D 1 67 ? 18.098 17.983 19.794 1.00 43.87 54 GLU D C 1
ATOM 5698 O O . GLU D 1 67 ? 17.313 18.913 19.996 1.00 42.81 54 GLU D O 1
ATOM 5704 N N . ALA D 1 68 ? 19.408 18.162 19.680 1.00 44.81 55 ALA D N 1
ATOM 5705 C CA . ALA D 1 68 ? 19.989 19.478 19.871 1.00 47.05 55 ALA D CA 1
ATOM 5706 C C . ALA D 1 68 ? 19.553 20.455 18.795 1.00 47.96 55 ALA D C 1
ATOM 5707 O O . ALA D 1 68 ? 19.719 21.659 18.962 1.00 51.43 55 ALA D O 1
ATOM 5709 N N . LYS D 1 69 ? 19.066 19.983 17.668 1.00 47.12 56 LYS D N 1
ATOM 5710 C CA . LYS D 1 69 ? 18.464 20.902 16.728 1.00 45.41 56 LYS D CA 1
ATOM 5711 C C . LYS D 1 69 ? 16.954 21.018 16.914 1.00 44.72 56 LYS D C 1
ATOM 5712 O O . LYS D 1 69 ? 16.300 21.715 16.144 1.00 46.21 56 LYS D O 1
ATOM 5718 N N . GLY D 1 70 ? 16.392 20.402 17.948 1.00 45.49 57 GLY D N 1
ATOM 5719 C CA . GLY D 1 70 ? 14.968 20.481 18.206 1.00 42.42 57 GLY D CA 1
ATOM 5720 C C . GLY D 1 70 ? 14.086 19.433 17.551 1.00 40.75 57 GLY D C 1
ATOM 5721 O O . GLY D 1 70 ? 12.858 19.572 17.591 1.00 40.05 57 GLY D O 1
ATOM 5722 N N . ARG D 1 71 ? 14.650 18.385 16.975 1.00 38.25 58 ARG D N 1
ATOM 5723 C CA . ARG D 1 71 ? 13.833 17.337 16.382 1.00 40.60 58 ARG D CA 1
ATOM 5724 C C . ARG D 1 71 ? 13.664 16.194 17.372 1.00 39.79 58 ARG D C 1
ATOM 5725 O O . ARG D 1 71 ? 14.494 16.000 18.267 1.00 41.43 58 ARG D O 1
ATOM 5733 N N . ARG D 1 72 ? 12.539 15.495 17.279 1.00 35.63 59 ARG D N 1
ATOM 5734 C CA . ARG D 1 72 ? 12.440 14.224 17.982 1.00 32.51 59 ARG D CA 1
ATOM 5735 C C . ARG D 1 72 ? 13.160 13.128 17.201 1.00 28.54 59 ARG D C 1
ATOM 5736 O O . ARG D 1 72 ? 12.977 13.018 15.994 1.00 27.09 59 ARG D O 1
ATOM 5744 N N . ALA D 1 73 ? 13.909 12.261 17.897 1.00 26.14 60 ALA D N 1
ATOM 5745 C CA . ALA D 1 73 ? 14.619 11.191 17.196 1.00 29.80 60 ALA D CA 1
ATOM 5746 C C . ALA D 1 73 ? 14.837 9.993 18.117 1.00 27.83 60 ALA D C 1
ATOM 5747 O O . ALA D 1 73 ? 15.067 10.158 19.315 1.00 27.51 60 ALA D O 1
ATOM 5749 N N . ARG D 1 74 ? 14.789 8.786 17.527 1.00 24.90 61 ARG D N 1
ATOM 5750 C CA . ARG D 1 74 ? 14.986 7.510 18.224 1.00 26.80 61 ARG D CA 1
ATOM 5751 C C . ARG D 1 74 ? 15.860 6.613 17.354 1.00 28.59 61 ARG D C 1
ATOM 5752 O O . ARG D 1 74 ? 15.685 6.592 16.133 1.00 28.55 61 ARG D O 1
ATOM 5760 N N . ALA D 1 75 ? 16.830 5.931 17.962 1.00 24.62 62 ALA D N 1
ATOM 5761 C CA . ALA D 1 75 ? 17.672 4.943 17.294 1.00 24.36 62 ALA D CA 1
ATOM 5762 C C . ALA D 1 75 ? 17.337 3.562 17.826 1.00 26.41 62 ALA D C 1
ATOM 5763 O O . ALA D 1 75 ? 17.302 3.360 19.042 1.00 25.21 62 ALA D O 1
ATOM 5765 N N . ILE D 1 76 ? 17.089 2.609 16.924 1.00 25.73 63 ILE D N 1
ATOM 5766 C CA . ILE D 1 76 ? 16.599 1.296 17.327 1.00 27.75 63 ILE D CA 1
ATOM 5767 C C . ILE D 1 76 ? 17.520 0.238 16.736 1.00 29.27 63 ILE D C 1
ATOM 5768 O O . ILE D 1 76 ? 17.782 0.248 15.528 1.00 23.78 63 ILE D O 1
ATOM 5773 N N . GLN D 1 77 ? 18.047 -0.644 17.582 1.00 28.56 64 GLN D N 1
ATOM 5774 C CA . GLN D 1 77 ? 18.873 -1.719 17.060 1.00 31.10 64 GLN D CA 1
ATOM 5775 C C . GLN D 1 77 ? 17.938 -2.778 16.486 1.00 31.92 64 GLN D C 1
ATOM 5776 O O . GLN D 1 77 ? 17.046 -3.268 17.180 1.00 37.29 64 GLN D O 1
ATOM 5782 N N . ALA D 1 78 ? 18.092 -3.093 15.217 1.00 29.13 65 ALA D N 1
ATOM 5783 C CA . ALA D 1 78 ? 17.200 -4.056 14.596 1.00 29.52 65 ALA D CA 1
ATOM 5784 C C . ALA D 1 78 ? 17.951 -4.653 13.416 1.00 30.71 65 ALA D C 1
ATOM 5785 O O . ALA D 1 78 ? 18.171 -3.968 12.400 1.00 28.49 65 ALA D O 1
ATOM 5787 N N . ASP D 1 79 ? 18.283 -5.931 13.525 1.00 28.53 66 ASP D N 1
ATOM 5788 C CA . ASP D 1 79 ? 18.950 -6.604 12.432 1.00 32.35 66 ASP D CA 1
ATOM 5789 C C . ASP D 1 79 ? 17.943 -6.845 11.277 1.00 30.70 66 ASP D C 1
ATOM 5790 O O . ASP D 1 79 ? 16.959 -7.572 11.427 1.00 32.52 66 ASP D O 1
ATOM 5795 N N . SER D 1 80 ? 18.205 -6.257 10.114 1.00 31.49 67 SER D N 1
ATOM 5796 C CA . SER D 1 80 ? 17.328 -6.387 8.946 1.00 29.59 67 SER D CA 1
ATOM 5797 C C . SER D 1 80 ? 17.199 -7.829 8.492 1.00 32.70 67 SER D C 1
ATOM 5798 O O . SER D 1 80 ? 16.171 -8.206 7.921 1.00 31.96 67 SER D O 1
ATOM 5801 N N . ALA D 1 81 ? 18.202 -8.655 8.796 1.00 35.95 68 ALA D N 1
ATOM 5802 C CA . ALA D 1 81 ? 18.098 -10.077 8.514 1.00 37.74 68 ALA D CA 1
ATOM 5803 C C . ALA D 1 81 ? 16.913 -10.702 9.238 1.00 39.04 68 ALA D C 1
ATOM 5804 O O . ALA D 1 81 ? 16.426 -11.740 8.800 1.00 39.91 68 ALA D O 1
ATOM 5806 N N . ASP D 1 82 ? 16.451 -10.111 10.349 1.00 39.94 69 ASP D N 1
ATOM 5807 C CA . ASP D 1 82 ? 15.404 -10.738 11.138 1.00 42.37 69 ASP D CA 1
ATOM 5808 C C . ASP D 1 82 ? 14.080 -10.022 10.926 1.00 44.48 69 ASP D C 1
ATOM 5809 O O . ASP D 1 82 ? 13.908 -8.887 11.410 1.00 42.04 69 ASP D O 1
ATOM 5814 N N . PRO D 1 83 ? 13.100 -10.665 10.286 1.00 47.19 70 PRO D N 1
ATOM 5815 C CA . PRO D 1 83 ? 11.838 -9.965 9.999 1.00 46.70 70 PRO D CA 1
ATOM 5816 C C . PRO D 1 83 ? 11.139 -9.450 11.237 1.00 41.83 70 PRO D C 1
ATOM 5817 O O . PRO D 1 83 ? 10.481 -8.409 11.170 1.00 41.28 70 PRO D O 1
ATOM 5821 N N . ALA D 1 84 ? 11.216 -10.169 12.361 1.00 40.60 71 ALA D N 1
ATOM 5822 C CA . ALA D 1 84 ? 10.521 -9.702 13.559 1.00 34.91 71 ALA D CA 1
ATOM 5823 C C . ALA D 1 84 ? 11.180 -8.440 14.111 1.00 31.59 71 ALA D C 1
ATOM 5824 O O . ALA D 1 84 ? 10.504 -7.551 14.647 1.00 28.83 71 ALA D O 1
ATOM 5826 N N . GLN D 1 85 ? 12.505 -8.345 13.996 1.00 31.06 72 GLN D N 1
ATOM 5827 C CA . GLN D 1 85 ? 13.173 -7.151 14.495 1.00 30.71 72 GLN D CA 1
ATOM 5828 C C . GLN D 1 85 ? 12.817 -5.948 13.647 1.00 29.15 72 GLN D C 1
ATOM 5829 O O . GLN D 1 85 ? 12.600 -4.849 14.179 1.00 26.98 72 GLN D O 1
ATOM 5835 N N . VAL D 1 86 ? 12.679 -6.158 12.332 1.00 27.68 73 VAL D N 1
ATOM 5836 C CA . VAL D 1 86 ? 12.310 -5.063 11.444 1.00 25.97 73 VAL D CA 1
ATOM 5837 C C . VAL D 1 86 ? 10.890 -4.603 11.721 1.00 24.85 73 VAL D C 1
ATOM 5838 O O . VAL D 1 86 ? 10.622 -3.405 11.886 1.00 23.82 73 VAL D O 1
ATOM 5842 N N . ARG D 1 87 ? 9.961 -5.546 11.804 1.00 29.98 74 ARG D N 1
ATOM 5843 C CA . ARG D 1 87 ? 8.596 -5.182 12.135 1.00 32.07 74 ARG D CA 1
ATOM 5844 C C . ARG D 1 87 ? 8.545 -4.513 13.495 1.00 37.25 74 ARG D C 1
ATOM 5845 O O . ARG D 1 87 ? 7.906 -3.470 13.667 1.00 38.75 74 ARG D O 1
ATOM 5853 N N . GLN D 1 88 ? 9.267 -5.066 14.466 1.00 39.13 75 GLN D N 1
ATOM 5854 C CA . GLN D 1 88 ? 9.212 -4.509 15.815 1.00 36.56 75 GLN D CA 1
ATOM 5855 C C . GLN D 1 88 ? 9.712 -3.079 15.837 1.00 31.47 75 GLN D C 1
ATOM 5856 O O . GLN D 1 88 ? 9.074 -2.212 16.440 1.00 30.59 75 GLN D O 1
ATOM 5862 N N . ALA D 1 89 ? 10.778 -2.784 15.075 1.00 29.38 76 ALA D N 1
ATOM 5863 C CA . ALA D 1 89 ? 11.311 -1.424 15.070 1.00 26.65 76 ALA D CA 1
ATOM 5864 C C . ALA D 1 89 ? 10.293 -0.449 14.506 1.00 26.63 76 ALA D C 1
ATOM 5865 O O . ALA D 1 89 ? 10.116 0.649 15.045 1.00 28.05 76 ALA D O 1
ATOM 5867 N N . VAL D 1 90 ? 9.608 -0.836 13.427 1.00 28.65 77 VAL D N 1
ATOM 5868 C CA . VAL D 1 90 ? 8.591 0.041 12.839 1.00 31.41 77 VAL D CA 1
ATOM 5869 C C . VAL D 1 90 ? 7.424 0.250 13.812 1.00 29.56 77 VAL D C 1
ATOM 5870 O O . VAL D 1 90 ? 6.961 1.381 14.012 1.00 29.87 77 VAL D O 1
ATOM 5874 N N . GLU D 1 91 ? 6.974 -0.816 14.465 1.00 27.06 78 GLU D N 1
ATOM 5875 C CA . GLU D 1 91 ? 5.892 -0.682 15.436 1.00 29.68 78 GLU D CA 1
ATOM 5876 C C . GLU D 1 91 ? 6.313 0.207 16.596 1.00 31.69 78 GLU D C 1
ATOM 5877 O O . GLU D 1 91 ? 5.526 1.041 17.080 1.00 31.55 78 GLU D O 1
ATOM 5883 N N . GLN D 1 92 ? 7.570 0.076 17.031 1.00 31.72 79 GLN D N 1
ATOM 5884 C CA . GLN D 1 92 ? 8.042 0.884 18.152 1.00 36.97 79 GLN D CA 1
ATOM 5885 C C . GLN D 1 92 ? 8.076 2.364 17.790 1.00 36.31 79 GLN D C 1
ATOM 5886 O O . GLN D 1 92 ? 7.690 3.218 18.609 1.00 37.87 79 GLN D O 1
ATOM 5892 N N . ALA D 1 93 ? 8.541 2.677 16.565 1.00 30.95 80 ALA D N 1
ATOM 5893 C CA . ALA D 1 93 ? 8.574 4.045 16.078 1.00 24.02 80 ALA D CA 1
ATOM 5894 C C . ALA D 1 93 ? 7.177 4.608 15.870 1.00 27.51 80 ALA D C 1
ATOM 5895 O O . ALA D 1 93 ? 6.977 5.823 16.000 1.00 30.24 80 ALA D O 1
ATOM 5897 N N . ILE D 1 94 ? 6.224 3.816 15.452 1.00 28.24 81 ILE D N 1
ATOM 5898 C CA . ILE D 1 94 ? 4.891 4.318 15.278 1.00 28.46 81 ILE D CA 1
ATOM 5899 C C . ILE D 1 94 ? 4.325 4.764 16.617 1.00 29.96 81 ILE D C 1
ATOM 5900 O O . ILE D 1 94 ? 3.664 5.744 16.655 1.00 27.20 81 ILE D O 1
ATOM 5905 N N . VAL D 1 95 ? 4.558 3.994 17.681 1.00 30.19 82 VAL D N 1
ATOM 5906 C CA . VAL D 1 95 ? 4.128 4.357 19.019 1.00 30.34 82 VAL D CA 1
ATOM 5907 C C . VAL D 1 95 ? 4.862 5.561 19.578 1.00 30.79 82 VAL D C 1
ATOM 5908 O O . VAL D 1 95 ? 4.288 6.408 20.186 1.00 29.77 82 VAL D O 1
ATOM 5912 N N . GLN D 1 96 ? 6.161 5.576 19.418 1.00 33.58 83 GLN D N 1
ATOM 5913 C CA . GLN D 1 96 ? 6.942 6.686 19.905 1.00 34.79 83 GLN D CA 1
ATOM 5914 C C . GLN D 1 96 ? 6.868 8.015 19.180 1.00 34.75 83 GLN D C 1
ATOM 5915 O O . GLN D 1 96 ? 6.777 9.038 19.788 1.00 34.16 83 GLN D O 1
ATOM 5921 N N . LEU D 1 97 ? 6.868 7.970 17.869 1.00 31.80 84 LEU D N 1
ATOM 5922 C CA . LEU D 1 97 ? 6.859 9.199 17.083 1.00 30.46 84 LEU D CA 1
ATOM 5923 C C . LEU D 1 97 ? 5.570 9.404 16.298 1.00 33.33 84 LEU D C 1
ATOM 5924 O O . LEU D 1 97 ? 5.300 10.528 15.889 1.00 31.22 84 LEU D O 1
ATOM 5929 N N . GLY D 1 98 ? 4.718 8.385 16.190 1.00 37.85 85 GLY D N 1
ATOM 5930 C CA . GLY D 1 98 ? 3.499 8.453 15.409 1.00 39.86 85 GLY D CA 1
ATOM 5931 C C . GLY D 1 98 ? 3.617 7.749 14.073 1.00 38.53 85 GLY D C 1
ATOM 5932 O O . GLY D 1 98 ? 4.693 7.281 13.699 1.00 36.81 85 GLY D O 1
ATOM 5933 N N . PRO D 1 99 ? 2.534 7.647 13.340 1.00 38.97 86 PRO D N 1
ATOM 5934 C CA . PRO D 1 99 ? 2.572 6.941 12.062 1.00 34.83 86 PRO D CA 1
ATOM 5935 C C . PRO D 1 99 ? 3.575 7.530 11.122 1.00 36.15 86 PRO D C 1
ATOM 5936 O O . PRO D 1 99 ? 3.746 8.697 11.066 1.00 36.92 86 PRO D O 1
ATOM 5940 N N . VAL D 1 100 ? 4.275 6.666 10.418 1.00 34.28 87 VAL D N 1
ATOM 5941 C CA . VAL D 1 100 ? 5.289 7.066 9.502 1.00 30.64 87 VAL D CA 1
ATOM 5942 C C . VAL D 1 100 ? 4.783 7.692 8.213 1.00 28.72 87 VAL D C 1
ATOM 5943 O O . VAL D 1 100 ? 4.040 7.115 7.531 1.00 30.44 87 VAL D O 1
ATOM 5947 N N . ASP D 1 101 ? 5.245 8.879 7.896 1.00 27.27 88 ASP D N 1
ATOM 5948 C CA . ASP D 1 101 ? 4.953 9.530 6.623 1.00 26.03 88 ASP D CA 1
ATOM 5949 C C . ASP D 1 101 ? 5.971 9.191 5.560 1.00 25.55 88 ASP D C 1
ATOM 5950 O O . ASP D 1 101 ? 5.601 9.044 4.398 1.00 26.51 88 ASP D O 1
ATOM 5955 N N . VAL D 1 102 ? 7.241 9.044 5.932 1.00 24.14 89 VAL D N 1
ATOM 5956 C CA . VAL D 1 102 ? 8.309 8.808 4.981 1.00 21.87 89 VAL D CA 1
ATOM 5957 C C . VAL D 1 102 ? 9.089 7.591 5.454 1.00 25.03 89 VAL D C 1
ATOM 5958 O O . VAL D 1 102 ? 9.679 7.611 6.545 1.00 25.78 89 VAL D O 1
ATOM 5962 N N . LEU D 1 103 ? 9.055 6.524 4.658 1.00 22.40 90 LEU D N 1
ATOM 5963 C CA . LEU D 1 103 ? 9.748 5.281 4.954 1.00 22.36 90 LEU D CA 1
ATOM 5964 C C . LEU D 1 103 ? 10.885 5.127 3.949 1.00 24.92 90 LEU D C 1
ATOM 5965 O O . LEU D 1 103 ? 10.655 5.144 2.720 1.00 20.29 90 LEU D O 1
ATOM 5970 N N . VAL D 1 104 ? 12.108 4.981 4.471 1.00 23.09 91 VAL D N 1
ATOM 5971 C CA . VAL D 1 104 ? 13.299 4.883 3.656 1.00 21.96 91 VAL D CA 1
ATOM 5972 C C . VAL D 1 104 ? 13.991 3.575 3.975 1.00 21.62 91 VAL D C 1
ATOM 5973 O O . VAL D 1 104 ? 14.623 3.463 5.022 1.00 25.30 91 VAL D O 1
ATOM 5977 N N . ASN D 1 105 ? 13.915 2.607 3.073 1.00 19.08 92 ASN D N 1
ATOM 5978 C CA . ASN D 1 105 ? 14.637 1.334 3.196 1.00 23.28 92 ASN D CA 1
ATOM 5979 C C . ASN D 1 105 ? 16.038 1.531 2.621 1.00 23.51 92 ASN D C 1
ATOM 5980 O O . ASN D 1 105 ? 16.212 1.569 1.398 1.00 21.97 92 ASN D O 1
ATOM 5985 N N . ASN D 1 106 ? 17.035 1.695 3.498 1.00 20.81 93 ASN D N 1
ATOM 5986 C CA . ASN D 1 106 ? 18.406 2.000 3.091 1.00 20.26 93 ASN D CA 1
ATOM 5987 C C . ASN D 1 106 ? 19.416 0.935 3.477 1.00 25.25 93 ASN D C 1
ATOM 5988 O O . ASN D 1 106 ? 20.400 0.755 2.769 1.00 27.93 93 ASN D O 1
ATOM 5993 N N . ALA D 1 107 ? 19.260 0.279 4.615 1.00 24.58 94 ALA D N 1
ATOM 5994 C CA . ALA D 1 107 ? 20.298 -0.643 5.039 1.00 24.48 94 ALA D CA 1
ATOM 5995 C C . ALA D 1 107 ? 20.479 -1.712 3.980 1.00 26.73 94 ALA D C 1
ATOM 5996 O O . ALA D 1 107 ? 19.506 -2.249 3.466 1.00 26.43 94 ALA D O 1
ATOM 5998 N N . GLY D 1 108 ? 21.729 -2.050 3.667 1.00 29.76 95 GLY D N 1
ATOM 5999 C CA . GLY D 1 108 ? 21.976 -3.030 2.625 1.00 27.19 95 GLY D CA 1
ATOM 6000 C C . GLY D 1 108 ? 23.292 -3.737 2.836 1.00 27.29 95 GLY D C 1
ATOM 6001 O O . GLY D 1 108 ? 24.165 -3.280 3.576 1.00 27.46 95 GLY D O 1
ATOM 6002 N N . ILE D 1 109 ? 23.445 -4.851 2.135 1.00 26.99 96 ILE D N 1
ATOM 6003 C CA . ILE D 1 109 ? 24.663 -5.633 2.208 1.00 24.20 96 ILE D CA 1
ATOM 6004 C C . ILE D 1 109 ? 25.095 -5.965 0.786 1.00 26.35 96 ILE D C 1
ATOM 6005 O O . ILE D 1 109 ? 24.255 -6.234 -0.082 1.00 26.05 96 ILE D O 1
ATOM 6010 N N . PHE D 1 110 ? 26.388 -5.862 0.545 1.00 27.39 97 PHE D N 1
ATOM 6011 C CA . PHE D 1 110 ? 27.033 -6.157 -0.713 1.00 22.81 97 PHE D CA 1
ATOM 6012 C C . PHE D 1 110 ? 28.023 -7.300 -0.588 1.00 22.79 97 PHE D C 1
ATOM 6013 O O . PHE D 1 110 ? 29.043 -7.170 -0.056 1.00 26.41 97 PHE D O 1
ATOM 6021 N N . LEU D 1 111 ? 27.695 -8.423 -1.130 1.00 25.34 98 LEU D N 1
ATOM 6022 C CA . LEU D 1 111 ? 28.573 -9.540 -1.103 1.00 27.03 98 LEU D CA 1
ATOM 6023 C C . LEU D 1 111 ? 28.903 -9.852 -2.531 1.00 26.66 98 LEU D C 1
ATOM 6024 O O . LEU D 1 111 ? 28.074 -10.239 -3.275 1.00 24.93 98 LEU D O 1
ATOM 6029 N N . ALA D 1 112 ? 30.155 -9.740 -2.877 1.00 26.59 99 ALA D N 1
ATOM 6030 C CA . ALA D 1 112 ? 30.578 -9.966 -4.252 1.00 24.49 99 ALA D CA 1
ATOM 6031 C C . ALA D 1 112 ? 31.592 -11.097 -4.344 1.00 29.36 99 ALA D C 1
ATOM 6032 O O . ALA D 1 112 ? 32.257 -11.453 -3.368 1.00 32.41 99 ALA D O 1
ATOM 6034 N N . GLY D 1 113 ? 31.686 -11.697 -5.536 1.00 30.32 100 GLY D N 1
ATOM 6035 C CA . GLY D 1 113 ? 32.660 -12.729 -5.776 1.00 27.22 100 GLY D CA 1
ATOM 6036 C C . GLY D 1 113 ? 32.243 -13.696 -6.858 1.00 28.98 100 GLY D C 1
ATOM 6037 O O . GLY D 1 113 ? 31.147 -13.628 -7.425 1.00 28.31 100 GLY D O 1
ATOM 6038 N N . PRO D 1 114 ? 33.100 -14.678 -7.102 1.00 30.20 101 PRO D N 1
ATOM 6039 C CA . PRO D 1 114 ? 32.818 -15.659 -8.145 1.00 28.21 101 PRO D CA 1
ATOM 6040 C C . PRO D 1 114 ? 31.512 -16.372 -7.861 1.00 30.30 101 PRO D C 1
ATOM 6041 O O . PRO D 1 114 ? 31.139 -16.604 -6.704 1.00 29.91 101 PRO D O 1
ATOM 6045 N N . LEU D 1 115 ? 30.799 -16.679 -8.951 1.00 32.98 102 LEU D N 1
ATOM 6046 C CA . LEU D 1 115 ? 29.476 -17.276 -8.865 1.00 33.61 102 LEU D CA 1
ATOM 6047 C C . LEU D 1 115 ? 29.504 -18.642 -8.200 1.00 38.36 102 LEU D C 1
ATOM 6048 O O . LEU D 1 115 ? 28.588 -18.994 -7.436 1.00 39.20 102 LEU D O 1
ATOM 6053 N N . GLY D 1 116 ? 30.565 -19.405 -8.434 1.00 40.46 103 GLY D N 1
ATOM 6054 C CA . GLY D 1 116 ? 30.628 -20.739 -7.895 1.00 41.42 103 GLY D CA 1
ATOM 6055 C C . GLY D 1 116 ? 30.958 -20.787 -6.433 1.00 45.01 103 GLY D C 1
ATOM 6056 O O . GLY D 1 116 ? 30.811 -21.845 -5.813 1.00 47.35 103 GLY D O 1
ATOM 6057 N N . GLU D 1 117 ? 31.467 -19.696 -5.882 1.00 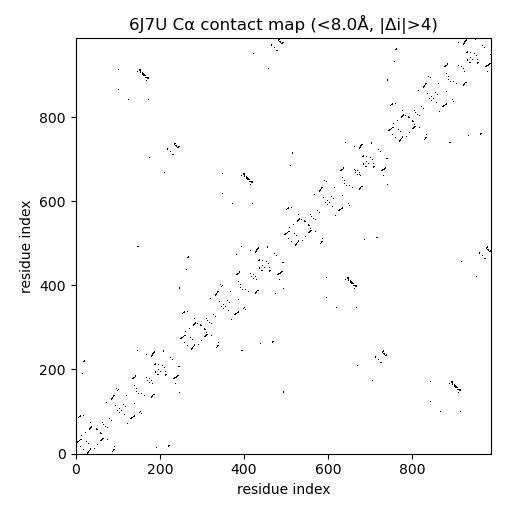44.67 104 GLU D N 1
ATOM 6058 C CA . GLU D 1 117 ? 31.790 -19.639 -4.464 1.00 46.01 104 GLU D CA 1
ATOM 6059 C C . GLU D 1 117 ? 30.665 -19.066 -3.609 1.00 44.32 104 GLU D C 1
ATOM 6060 O O . GLU D 1 117 ? 30.860 -18.921 -2.405 1.00 44.94 104 GLU D O 1
ATOM 6066 N N . VAL D 1 118 ? 29.541 -18.656 -4.205 1.00 41.83 105 VAL D N 1
ATOM 6067 C CA . VAL D 1 118 ? 28.431 -18.094 -3.442 1.00 39.32 105 VAL D CA 1
ATOM 6068 C C . VAL D 1 118 ? 27.796 -19.173 -2.571 1.00 38.71 105 VAL D C 1
ATOM 6069 O O . VAL D 1 118 ? 27.373 -20.221 -3.073 1.00 39.77 105 VAL D O 1
ATOM 6073 N N . THR D 1 119 ? 27.636 -18.879 -1.277 1.00 34.63 106 THR D N 1
ATOM 6074 C CA . THR D 1 119 ? 27.168 -19.830 -0.280 1.00 34.75 106 THR D CA 1
ATOM 6075 C C . THR D 1 119 ? 25.702 -19.620 0.066 1.00 38.08 106 THR D C 1
ATOM 6076 O O . THR D 1 119 ? 25.071 -18.610 -0.274 1.00 33.86 106 THR D O 1
ATOM 6080 N N . LEU D 1 120 ? 25.179 -20.594 0.810 1.00 42.75 107 LEU D N 1
ATOM 6081 C CA . LEU D 1 120 ? 23.803 -20.511 1.266 1.00 43.82 107 LEU D CA 1
ATOM 6082 C C . LEU D 1 120 ? 23.618 -19.306 2.173 1.00 41.48 107 LEU D C 1
ATOM 6083 O O . LEU D 1 120 ? 22.592 -18.618 2.108 1.00 39.33 107 LEU D O 1
ATOM 6088 N N . ASP D 1 121 ? 24.633 -18.999 2.990 1.00 41.08 108 ASP D N 1
ATOM 6089 C CA . ASP D 1 121 ? 24.539 -17.848 3.885 1.00 36.57 108 ASP D CA 1
ATOM 6090 C C . ASP D 1 121 ? 24.604 -16.548 3.105 1.00 34.13 108 ASP D C 1
ATOM 6091 O O . ASP D 1 121 ? 23.904 -15.580 3.445 1.00 29.30 108 ASP D O 1
ATOM 6096 N N . ASP D 1 122 ? 25.456 -16.512 2.060 1.00 32.94 109 ASP D N 1
ATOM 6097 C CA . ASP D 1 122 ? 25.523 -15.342 1.197 1.00 31.80 109 ASP D CA 1
ATOM 6098 C C . ASP D 1 122 ? 24.177 -15.090 0.573 1.00 29.61 109 ASP D C 1
ATOM 6099 O O . ASP D 1 122 ? 23.680 -13.971 0.580 1.00 32.04 109 ASP D O 1
ATOM 6104 N N . TYR D 1 123 ? 23.537 -16.140 0.093 1.00 31.11 110 TYR D N 1
ATOM 6105 C CA . TYR D 1 123 ? 22.234 -15.978 -0.513 1.00 26.04 110 TYR D CA 1
ATOM 6106 C C . TYR D 1 123 ? 21.207 -15.528 0.527 1.00 28.62 110 TYR D C 1
ATOM 6107 O O . TYR D 1 123 ? 20.549 -14.502 0.365 1.00 26.94 110 TYR D O 1
ATOM 6116 N N . GLU D 1 124 ? 21.099 -16.258 1.632 1.00 33.68 111 GLU D N 1
ATOM 6117 C CA . GLU D 1 124 ? 20.070 -15.961 2.619 1.00 36.93 111 GLU D CA 1
ATOM 6118 C C . GLU D 1 124 ? 20.252 -14.572 3.211 1.00 33.23 111 GLU D C 1
ATOM 6119 O O . GLU D 1 124 ? 19.285 -13.823 3.370 1.00 33.23 111 GLU D O 1
ATOM 6125 N N . ARG D 1 125 ? 21.481 -14.200 3.536 1.00 29.58 112 ARG D N 1
ATOM 6126 C CA . ARG D 1 125 ? 21.677 -12.892 4.141 1.00 24.54 112 ARG D CA 1
ATOM 6127 C C . ARG D 1 125 ? 21.413 -11.769 3.137 1.00 24.62 112 ARG D C 1
ATOM 6128 O O . ARG D 1 125 ? 20.702 -10.800 3.444 1.00 23.93 112 ARG D O 1
ATOM 6136 N N . THR D 1 126 ? 21.889 -11.916 1.895 1.00 25.50 113 THR D N 1
ATOM 6137 C CA . THR D 1 126 ? 21.658 -10.847 0.914 1.00 25.15 113 THR D CA 1
ATOM 6138 C C . THR D 1 126 ? 20.174 -10.638 0.668 1.00 22.32 113 THR D C 1
ATOM 6139 O O . THR D 1 126 ? 19.701 -9.500 0.693 1.00 20.32 113 THR D O 1
ATOM 6143 N N . MET D 1 127 ? 19.415 -11.742 0.441 1.00 22.48 114 MET D N 1
ATOM 6144 C CA . MET D 1 127 ? 17.985 -11.617 0.133 1.00 22.51 114 MET D CA 1
ATOM 6145 C C . MET D 1 127 ? 17.163 -11.199 1.355 1.00 23.39 114 MET D C 1
ATOM 6146 O O . MET D 1 127 ? 16.207 -10.425 1.217 1.00 20.44 114 MET D O 1
ATOM 6151 N N . ASN D 1 128 ? 17.519 -11.684 2.560 1.00 23.83 115 ASN D N 1
ATOM 6152 C CA . ASN D 1 128 ? 16.785 -11.248 3.757 1.00 22.31 115 ASN D CA 1
ATOM 6153 C C . ASN D 1 128 ? 17.006 -9.761 3.992 1.00 21.11 115 ASN D C 1
ATOM 6154 O O . ASN D 1 128 ? 16.086 -9.041 4.400 1.00 21.00 115 ASN D O 1
ATOM 6159 N N . ILE D 1 129 ? 18.210 -9.273 3.729 1.00 21.96 116 ILE D N 1
ATOM 6160 C CA . ILE D 1 129 ? 18.481 -7.860 4.025 1.00 24.12 116 ILE D CA 1
ATOM 6161 C C . ILE D 1 129 ? 18.020 -6.955 2.888 1.00 24.72 116 ILE D C 1
ATOM 6162 O O . ILE D 1 129 ? 17.334 -5.945 3.108 1.00 22.54 116 ILE D O 1
ATOM 6167 N N . ASN D 1 130 ? 18.339 -7.328 1.644 1.00 26.18 117 ASN D N 1
ATOM 6168 C CA . ASN D 1 130 ? 18.109 -6.379 0.554 1.00 25.15 117 ASN D CA 1
ATOM 6169 C C . ASN D 1 130 ? 16.696 -6.398 0.051 1.00 23.62 117 ASN D C 1
ATOM 6170 O O . ASN D 1 130 ? 16.270 -5.412 -0.552 1.00 26.93 117 ASN D O 1
ATOM 6175 N N . VAL D 1 131 ? 15.946 -7.445 0.349 1.00 20.69 118 VAL D N 1
ATOM 6176 C CA . VAL D 1 131 ? 14.636 -7.580 -0.252 1.00 21.03 118 VAL D CA 1
ATOM 6177 C C . VAL D 1 131 ? 13.605 -7.754 0.851 1.00 19.63 118 VAL D C 1
ATOM 6178 O O . VAL D 1 131 ? 12.638 -6.989 0.959 1.00 22.45 118 VAL D O 1
ATOM 6182 N N . ARG D 1 132 ? 13.794 -8.766 1.682 1.00 23.20 119 ARG D N 1
ATOM 6183 C CA . ARG D 1 132 ? 12.735 -9.087 2.632 1.00 26.69 119 ARG D CA 1
ATOM 6184 C C . ARG D 1 132 ? 12.531 -7.976 3.662 1.00 25.51 119 ARG D C 1
ATOM 6185 O O . ARG D 1 132 ? 11.400 -7.530 3.889 1.00 23.20 119 ARG D O 1
ATOM 6193 N N . ALA D 1 133 ? 13.613 -7.487 4.261 1.00 24.59 120 ALA D N 1
ATOM 6194 C CA . ALA D 1 133 ? 13.461 -6.444 5.273 1.00 23.96 120 ALA D CA 1
ATOM 6195 C C . ALA D 1 133 ? 12.721 -5.231 4.728 1.00 26.92 120 ALA D C 1
ATOM 6196 O O . ALA D 1 133 ? 11.789 -4.748 5.406 1.00 26.77 120 ALA D O 1
ATOM 6198 N N . PRO D 1 134 ? 13.059 -4.691 3.531 1.00 23.34 121 PRO D N 1
ATOM 6199 C CA . PRO D 1 134 ? 12.237 -3.596 2.987 1.00 21.17 121 PRO D CA 1
ATOM 6200 C C . PRO D 1 134 ? 10.788 -3.963 2.849 1.00 24.94 121 PRO D C 1
ATOM 6201 O O . PRO D 1 134 ? 9.910 -3.168 3.224 1.00 27.31 121 PRO D O 1
ATOM 6205 N N . PHE D 1 135 ? 10.502 -5.190 2.395 1.00 24.85 122 PHE D N 1
ATOM 6206 C CA . PHE D 1 135 ? 9.109 -5.581 2.238 1.00 22.13 122 PHE D CA 1
ATOM 6207 C C . PHE D 1 135 ? 8.419 -5.618 3.587 1.00 22.37 122 PHE D C 1
ATOM 6208 O O . PHE D 1 135 ? 7.245 -5.247 3.697 1.00 21.84 122 PHE D O 1
ATOM 6216 N N . VAL D 1 136 ? 9.131 -6.078 4.627 1.00 23.06 123 VAL D N 1
ATOM 6217 C CA . VAL D 1 136 ? 8.505 -6.185 5.940 1.00 22.85 123 VAL D CA 1
ATOM 6218 C C . VAL D 1 136 ? 8.281 -4.811 6.534 1.00 21.56 123 VAL D C 1
ATOM 6219 O O . VAL D 1 136 ? 7.210 -4.525 7.074 1.00 21.49 123 VAL D O 1
ATOM 6223 N N . ALA D 1 137 ? 9.263 -3.919 6.388 1.00 23.42 124 ALA D N 1
ATOM 6224 C CA . ALA D 1 137 ? 9.096 -2.559 6.880 1.00 23.45 124 ALA D CA 1
ATOM 6225 C C . ALA D 1 137 ? 7.906 -1.900 6.208 1.00 24.19 124 ALA D C 1
ATOM 6226 O O . ALA D 1 137 ? 7.105 -1.208 6.857 1.00 26.26 124 ALA D O 1
ATOM 6228 N N . ILE D 1 138 ? 7.753 -2.142 4.916 1.00 21.51 125 ILE D N 1
ATOM 6229 C CA . ILE D 1 138 ? 6.651 -1.551 4.180 1.00 25.09 125 ILE D CA 1
ATOM 6230 C C . ILE D 1 138 ? 5.325 -2.119 4.677 1.00 25.89 125 ILE D C 1
ATOM 6231 O O . ILE D 1 138 ? 4.346 -1.397 4.884 1.00 29.29 125 ILE D O 1
ATOM 6236 N N . GLN D 1 139 ? 5.273 -3.414 4.909 1.00 25.56 126 GLN D N 1
ATOM 6237 C CA . GLN D 1 139 ? 4.010 -3.983 5.325 1.00 30.22 126 GLN D CA 1
ATOM 6238 C C . GLN D 1 139 ? 3.589 -3.451 6.671 1.00 30.07 126 GLN D C 1
ATOM 6239 O O . GLN D 1 139 ? 2.401 -3.252 6.914 1.00 30.69 126 GLN D O 1
ATOM 6245 N N . ALA D 1 140 ? 4.564 -3.216 7.566 1.00 31.82 127 ALA D N 1
ATOM 6246 C CA . ALA D 1 140 ? 4.277 -2.671 8.896 1.00 27.59 127 ALA D CA 1
ATOM 6247 C C . ALA D 1 140 ? 3.900 -1.206 8.824 1.00 28.71 127 ALA D C 1
ATOM 6248 O O . ALA D 1 140 ? 2.927 -0.787 9.449 1.00 32.81 127 ALA D O 1
ATOM 6250 N N . ALA D 1 141 ? 4.624 -0.420 8.023 1.00 31.60 128 ALA D N 1
ATOM 6251 C CA . ALA D 1 141 ? 4.368 1.021 8.007 1.00 29.91 128 ALA D CA 1
ATOM 6252 C C . ALA D 1 141 ? 3.090 1.359 7.258 1.00 27.14 128 ALA D C 1
ATOM 6253 O O . ALA D 1 141 ? 2.391 2.302 7.638 1.00 28.76 128 ALA D O 1
ATOM 6255 N N . GLN D 1 142 ? 2.760 0.598 6.217 1.00 25.92 129 GLN D N 1
ATOM 6256 C CA . GLN D 1 142 ? 1.673 0.995 5.335 1.00 29.59 129 GLN D CA 1
ATOM 6257 C C . GLN D 1 142 ? 0.324 0.903 6.034 1.00 35.48 129 GLN D C 1
ATOM 6258 O O . GLN D 1 142 ? -0.621 1.614 5.673 1.00 36.08 129 GLN D O 1
ATOM 6264 N N . ALA D 1 143 ? 0.208 0.061 7.045 1.00 37.07 130 ALA D N 1
ATOM 6265 C CA . ALA D 1 143 ? -1.100 -0.118 7.639 1.00 39.08 130 ALA D CA 1
ATOM 6266 C C . ALA D 1 143 ? -1.643 1.210 8.147 1.00 39.11 130 ALA D C 1
ATOM 6267 O O . ALA D 1 143 ? -2.798 1.547 7.885 1.00 40.88 130 ALA D O 1
ATOM 6269 N N . SER D 1 144 ? -0.778 2.045 8.726 1.00 35.37 131 SER D N 1
ATOM 6270 C CA . SER D 1 144 ? -1.175 3.314 9.310 1.00 32.09 131 SER D CA 1
ATOM 6271 C C . SER D 1 144 ? -0.522 4.512 8.622 1.00 34.39 131 SER D C 1
ATOM 6272 O O . SER D 1 144 ? -0.643 5.637 9.115 1.00 34.50 131 SER D O 1
ATOM 6275 N N . MET D 1 145 ? 0.119 4.322 7.472 1.00 34.42 132 MET D N 1
ATOM 6276 C CA . MET D 1 145 ? 0.755 5.441 6.796 1.00 33.52 132 MET D CA 1
ATOM 6277 C C . MET D 1 145 ? -0.294 6.488 6.424 1.00 35.95 132 MET D C 1
ATOM 6278 O O . MET D 1 145 ? -1.320 6.148 5.821 1.00 36.76 132 MET D O 1
ATOM 6283 N N . PRO D 1 146 ? -0.088 7.757 6.772 1.00 38.47 133 PRO D N 1
ATOM 6284 C CA . PRO D 1 146 ? -1.078 8.783 6.429 1.00 37.34 133 PRO D CA 1
ATOM 6285 C C . PRO D 1 146 ? -1.187 8.932 4.929 1.00 35.63 133 PRO D C 1
ATOM 6286 O O . PRO D 1 146 ? -0.244 8.663 4.184 1.00 38.30 133 PRO D O 1
ATOM 6290 N N . ASP D 1 147 ? -2.360 9.337 4.482 1.00 33.32 134 ASP D N 1
ATOM 6291 C CA . ASP D 1 147 ? -2.511 9.584 3.064 1.00 31.11 134 ASP D CA 1
ATOM 6292 C C . ASP D 1 147 ? -1.459 10.580 2.604 1.00 28.18 134 ASP D C 1
ATOM 6293 O O . ASP D 1 147 ? -1.103 11.508 3.332 1.00 27.47 134 ASP D O 1
ATOM 6298 N N . GLY D 1 148 ? -0.960 10.369 1.394 1.00 21.57 135 GLY D N 1
ATOM 6299 C CA . GLY D 1 148 ? 0.083 11.179 0.831 1.00 21.15 135 GLY D CA 1
ATOM 6300 C C . GLY D 1 148 ? 1.481 10.836 1.271 1.00 20.75 135 GLY D C 1
ATOM 6301 O O . GLY D 1 148 ? 2.383 11.654 1.078 1.00 20.53 135 GLY D O 1
ATOM 6302 N N . GLY D 1 149 ? 1.697 9.681 1.881 1.00 20.71 136 GLY D N 1
ATOM 6303 C CA . GLY D 1 149 ? 3.032 9.317 2.326 1.00 23.06 136 GLY D CA 1
ATOM 6304 C C . GLY D 1 149 ? 3.953 8.834 1.212 1.00 26.25 136 GLY D C 1
ATOM 6305 O O . GLY D 1 149 ? 3.543 8.667 0.049 1.00 28.51 136 GLY D O 1
ATOM 6306 N N . ARG D 1 150 ? 5.217 8.569 1.596 1.00 25.09 137 ARG D N 1
ATOM 6307 C CA . ARG D 1 150 ? 6.301 8.271 0.660 1.00 22.42 137 ARG D CA 1
ATOM 6308 C C . ARG D 1 150 ? 7.062 7.017 1.093 1.00 28.48 137 ARG D C 1
ATOM 6309 O O . ARG D 1 150 ? 7.428 6.862 2.271 1.00 30.55 137 ARG D O 1
ATOM 6317 N N . ILE D 1 151 ? 7.324 6.126 0.132 1.00 31.48 138 ILE D N 1
ATOM 6318 C CA . ILE D 1 151 ? 8.190 4.964 0.329 1.00 27.27 138 ILE D CA 1
ATOM 6319 C C . ILE D 1 151 ? 9.349 5.121 -0.644 1.00 29.24 138 ILE D C 1
ATOM 6320 O O . ILE D 1 151 ? 9.137 5.432 -1.824 1.00 30.79 138 ILE D O 1
ATOM 6325 N N . ILE D 1 152 ? 10.572 5.002 -0.139 1.00 25.79 139 ILE D N 1
ATOM 6326 C CA . ILE D 1 152 ? 11.770 5.226 -0.926 1.00 22.13 139 ILE D CA 1
ATOM 6327 C C . ILE D 1 152 ? 12.748 4.088 -0.651 1.00 27.87 139 ILE D C 1
ATOM 6328 O O . ILE D 1 152 ? 13.326 4.007 0.442 1.00 27.80 139 ILE D O 1
ATOM 6333 N N . ASN D 1 153 ? 12.944 3.214 -1.637 1.00 28.07 140 ASN D N 1
ATOM 6334 C CA . ASN D 1 153 ? 13.917 2.133 -1.528 1.00 24.54 140 ASN D CA 1
ATOM 6335 C C . ASN D 1 153 ? 15.261 2.596 -2.085 1.00 25.09 140 ASN D C 1
ATOM 6336 O O . ASN D 1 153 ? 15.302 3.323 -3.087 1.00 23.70 140 ASN D O 1
ATOM 6341 N N . ILE D 1 154 ? 16.356 2.215 -1.424 1.00 23.47 141 ILE D N 1
ATOM 6342 C CA . ILE D 1 154 ? 17.688 2.478 -1.967 1.00 24.03 141 ILE D CA 1
ATOM 6343 C C . ILE D 1 154 ? 18.100 1.233 -2.745 1.00 23.73 141 ILE D C 1
ATOM 6344 O O . ILE D 1 154 ? 18.307 0.176 -2.151 1.00 19.81 141 ILE D O 1
ATOM 6349 N N . GLY D 1 155 ? 18.185 1.350 -4.080 1.00 21.62 142 GLY D N 1
ATOM 6350 C CA . GLY D 1 155 ? 18.555 0.235 -4.909 1.00 17.23 142 GLY D CA 1
ATOM 6351 C C . GLY D 1 155 ? 20.040 0.290 -5.198 1.00 21.29 142 GLY D C 1
ATOM 6352 O O . GLY D 1 155 ? 20.834 0.390 -4.260 1.00 17.61 142 GLY D O 1
ATOM 6353 N N . SER D 1 156 ? 20.416 0.268 -6.491 1.00 22.40 143 SER D N 1
ATOM 6354 C CA . SER D 1 156 ? 21.808 0.329 -6.932 1.00 25.06 143 SER D CA 1
ATOM 6355 C C . SER D 1 156 ? 21.882 0.454 -8.457 1.00 24.48 143 SER D C 1
ATOM 6356 O O . SER D 1 156 ? 21.057 -0.115 -9.162 1.00 23.88 143 SER D O 1
ATOM 6359 N N . CYS D 1 157 ? 22.932 1.106 -8.965 1.00 22.81 144 CYS D N 1
ATOM 6360 C CA . CYS D 1 157 ? 23.098 1.107 -10.411 1.00 23.32 144 CYS D CA 1
ATOM 6361 C C . CYS D 1 157 ? 23.303 -0.307 -10.940 1.00 25.44 144 CYS D C 1
ATOM 6362 O O . CYS D 1 157 ? 23.059 -0.560 -12.130 1.00 29.44 144 CYS D O 1
ATOM 6365 N N . LEU D 1 158 ? 23.767 -1.224 -10.087 1.00 25.69 145 LEU D N 1
ATOM 6366 C CA . LEU D 1 158 ? 23.990 -2.612 -10.473 1.00 23.98 145 LEU D CA 1
ATOM 6367 C C . LEU D 1 158 ? 22.688 -3.384 -10.665 1.00 22.80 145 LEU D C 1
ATOM 6368 O O . LEU D 1 158 ? 22.707 -4.481 -11.246 1.00 24.63 145 LEU D O 1
ATOM 6373 N N . ALA D 1 159 ? 21.569 -2.867 -10.155 1.00 22.08 146 ALA D N 1
ATOM 6374 C CA . ALA D 1 159 ? 20.278 -3.490 -10.452 1.00 22.96 146 ALA D CA 1
ATOM 6375 C C . ALA D 1 159 ? 19.930 -3.410 -11.932 1.00 21.72 146 ALA D C 1
ATOM 6376 O O . ALA D 1 159 ? 19.325 -4.330 -12.473 1.00 20.00 146 ALA D O 1
ATOM 6378 N N . GLU D 1 160 ? 20.281 -2.309 -12.585 1.00 24.63 147 GLU D N 1
ATOM 6379 C CA . GLU D 1 160 ? 19.900 -2.056 -13.971 1.00 25.22 147 GLU D CA 1
ATOM 6380 C C . GLU D 1 160 ? 20.970 -2.481 -14.966 1.00 23.55 147 GLU D C 1
ATOM 6381 O O . GLU D 1 160 ? 20.637 -2.954 -16.055 1.00 24.53 147 GLU D O 1
ATOM 6387 N N . ARG D 1 161 ? 22.241 -2.376 -14.579 1.00 23.07 148 ARG D N 1
ATOM 6388 C CA . ARG D 1 161 ? 23.382 -2.811 -15.375 1.00 23.79 148 ARG D CA 1
ATOM 6389 C C . ARG D 1 161 ? 24.431 -3.367 -14.416 1.00 24.31 148 ARG D C 1
ATOM 6390 O O . ARG D 1 161 ? 24.926 -2.645 -13.529 1.00 23.45 148 ARG D O 1
ATOM 6398 N N . ALA D 1 162 ? 24.735 -4.666 -14.576 1.00 22.95 149 ALA D N 1
ATOM 6399 C CA . ALA D 1 162 ? 25.789 -5.300 -13.780 1.00 25.92 149 ALA D CA 1
ATOM 6400 C C . ALA D 1 162 ? 27.175 -4.801 -14.179 1.00 27.46 149 ALA D C 1
ATOM 6401 O O . ALA D 1 162 ? 28.021 -4.552 -13.316 1.00 33.39 149 ALA D O 1
ATOM 6403 N N . GLY D 1 163 ? 27.440 -4.670 -15.472 1.00 28.40 150 GLY D N 1
ATOM 6404 C CA . GLY D 1 163 ? 28.689 -4.087 -15.930 1.00 28.77 150 GLY D CA 1
ATOM 6405 C C . GLY D 1 163 ? 29.901 -4.987 -15.841 1.00 27.94 150 GLY D C 1
ATOM 6406 O O . GLY D 1 163 ? 30.813 -4.900 -16.655 1.00 29.35 150 GLY D O 1
ATOM 6407 N N . ARG D 1 164 ? 29.918 -5.871 -14.865 1.00 27.79 151 ARG D N 1
ATOM 6408 C CA . ARG D 1 164 ? 31.094 -6.676 -14.600 1.00 29.26 151 ARG D CA 1
ATOM 6409 C C . ARG D 1 164 ? 30.639 -8.007 -14.043 1.00 30.38 151 ARG D C 1
ATOM 6410 O O . ARG D 1 164 ? 29.472 -8.175 -13.678 1.00 29.38 151 ARG D O 1
ATOM 6418 N N . ALA D 1 165 ? 31.582 -8.954 -14.003 1.00 31.03 152 ALA D N 1
ATOM 6419 C CA . ALA D 1 165 ? 31.434 -10.249 -13.345 1.00 32.31 152 ALA D CA 1
ATOM 6420 C C . ALA D 1 165 ? 31.550 -10.104 -11.832 1.00 30.97 152 ALA D C 1
ATOM 6421 O O . ALA D 1 165 ? 32.149 -9.158 -11.313 1.00 29.91 152 ALA D O 1
ATOM 6423 N N . GLY D 1 166 ? 30.943 -11.049 -11.121 1.00 32.88 153 GLY D N 1
ATOM 6424 C CA . GLY D 1 166 ? 31.086 -11.127 -9.673 1.00 28.82 153 GLY D CA 1
ATOM 6425 C C . GLY D 1 166 ? 30.022 -10.440 -8.821 1.00 23.98 153 GLY D C 1
ATOM 6426 O O . GLY D 1 166 ? 30.155 -10.468 -7.595 1.00 23.25 153 GLY D O 1
ATOM 6427 N N . VAL D 1 167 ? 28.984 -9.834 -9.414 1.00 21.35 154 VAL D N 1
ATOM 6428 C CA . VAL D 1 167 ? 27.948 -9.131 -8.662 1.00 21.96 154 VAL D CA 1
ATOM 6429 C C . VAL D 1 167 ? 26.548 -9.714 -8.909 1.00 24.01 154 VAL D C 1
ATOM 6430 O O . VAL D 1 167 ? 25.571 -9.061 -8.688 1.00 27.98 154 VAL D O 1
ATOM 6434 N N . THR D 1 168 ? 26.446 -10.976 -9.314 1.00 27.93 155 THR D N 1
ATOM 6435 C CA . THR D 1 168 ? 25.158 -11.562 -9.704 1.00 26.43 155 THR D CA 1
ATOM 6436 C C . THR D 1 168 ? 24.149 -11.605 -8.558 1.00 26.07 155 THR D C 1
ATOM 6437 O O . THR D 1 168 ? 22.981 -11.221 -8.706 1.00 23.63 155 THR D O 1
ATOM 6441 N N . LEU D 1 169 ? 24.569 -12.101 -7.411 1.00 23.73 156 LEU D N 1
ATOM 6442 C CA . LEU D 1 169 ? 23.638 -12.189 -6.315 1.00 25.83 156 LEU D CA 1
ATOM 6443 C C . LEU D 1 169 ? 23.158 -10.803 -5.911 1.00 26.55 156 LEU D C 1
ATOM 6444 O O . LEU D 1 169 ? 21.951 -10.557 -5.761 1.00 23.97 156 LEU D O 1
ATOM 6449 N N . TYR D 1 170 ? 24.095 -9.865 -5.794 1.00 25.57 157 TYR D N 1
ATOM 6450 C CA . TYR D 1 170 ? 23.728 -8.537 -5.371 1.00 20.81 157 TYR D CA 1
ATOM 6451 C C . TYR D 1 170 ? 22.775 -7.896 -6.370 1.00 23.84 157 TYR D C 1
ATOM 6452 O O . TYR D 1 170 ? 21.749 -7.314 -5.973 1.00 22.75 157 TYR D O 1
ATOM 6461 N N . ALA D 1 171 ? 23.074 -8.036 -7.691 1.00 24.66 158 ALA D N 1
ATOM 6462 C CA . ALA D 1 171 ? 22.249 -7.420 -8.745 1.00 20.05 158 ALA D CA 1
ATOM 6463 C C . ALA D 1 171 ? 20.860 -8.026 -8.766 1.00 20.14 158 ALA D C 1
ATOM 6464 O O . ALA D 1 171 ? 19.867 -7.309 -8.917 1.00 21.54 158 ALA D O 1
ATOM 6466 N N . ALA D 1 172 ? 20.753 -9.337 -8.510 1.00 24.09 159 ALA D N 1
ATOM 6467 C CA . ALA D 1 172 ? 19.426 -9.935 -8.376 1.00 25.22 159 ALA D CA 1
ATOM 6468 C C . ALA D 1 172 ? 18.685 -9.334 -7.180 1.00 23.43 159 ALA D C 1
ATOM 6469 O O . ALA D 1 172 ? 17.521 -8.923 -7.305 1.00 21.39 159 ALA D O 1
ATOM 6471 N N . SER D 1 173 ? 19.371 -9.182 -6.041 1.00 22.70 160 SER D N 1
ATOM 6472 C CA . SER D 1 173 ? 18.656 -8.654 -4.878 1.00 24.06 160 SER D CA 1
ATOM 6473 C C . SER D 1 173 ? 18.205 -7.219 -5.114 1.00 20.96 160 SER D C 1
ATOM 6474 O O . SER D 1 173 ? 17.112 -6.842 -4.701 1.00 22.28 160 SER D O 1
ATOM 6477 N N . LYS D 1 174 ? 18.990 -6.427 -5.828 1.00 20.38 161 LYS D N 1
ATOM 6478 C CA . LYS D 1 174 ? 18.571 -5.053 -6.035 1.00 18.29 161 LYS D CA 1
ATOM 6479 C C . LYS D 1 174 ? 17.526 -4.953 -7.139 1.00 19.09 161 LYS D C 1
ATOM 6480 O O . LYS D 1 174 ? 16.533 -4.238 -6.987 1.00 22.82 161 LYS D O 1
ATOM 6486 N N . SER D 1 175 ? 17.646 -5.715 -8.220 1.00 19.82 162 SER D N 1
ATOM 6487 C CA . SER D 1 175 ? 16.580 -5.568 -9.220 1.00 20.78 162 SER D CA 1
ATOM 6488 C C . SER D 1 175 ? 15.247 -6.092 -8.702 1.00 22.18 162 SER D C 1
ATOM 6489 O O . SER D 1 175 ? 14.189 -5.690 -9.200 1.00 24.42 162 SER D O 1
ATOM 6492 N N . ALA D 1 176 ? 15.262 -6.900 -7.655 1.00 18.58 163 ALA D N 1
ATOM 6493 C CA . ALA D 1 176 ? 14.003 -7.240 -7.021 1.00 21.26 163 ALA D CA 1
ATOM 6494 C C . ALA D 1 176 ? 13.256 -6.005 -6.511 1.00 23.24 163 ALA D C 1
ATOM 6495 O O . ALA D 1 176 ? 12.030 -6.057 -6.387 1.00 27.71 163 ALA D O 1
ATOM 6497 N N . LEU D 1 177 ? 13.947 -4.917 -6.158 1.00 17.50 164 LEU D N 1
ATOM 6498 C CA . LEU D 1 177 ? 13.224 -3.753 -5.673 1.00 17.42 164 LEU D CA 1
ATOM 6499 C C . LEU D 1 177 ? 12.452 -3.025 -6.775 1.00 23.93 164 LEU D C 1
ATOM 6500 O O . LEU D 1 177 ? 11.500 -2.277 -6.477 1.00 21.15 164 LEU D O 1
ATOM 6505 N N . LEU D 1 178 ? 12.840 -3.239 -8.034 1.00 21.20 165 LEU D N 1
ATOM 6506 C CA . LEU D 1 178 ? 12.166 -2.616 -9.151 1.00 19.16 165 LEU D CA 1
ATOM 6507 C C . LEU D 1 178 ? 10.713 -3.045 -9.210 1.00 21.70 165 LEU D C 1
ATOM 6508 O O . LEU D 1 178 ? 9.796 -2.219 -9.119 1.00 22.80 165 LEU D O 1
ATOM 6513 N N . GLY D 1 179 ? 10.481 -4.347 -9.356 1.00 24.44 166 GLY D N 1
ATOM 6514 C CA . GLY D 1 179 ? 9.109 -4.828 -9.359 1.00 22.99 166 GLY D CA 1
ATOM 6515 C C . GLY D 1 179 ? 8.428 -4.586 -8.028 1.00 22.74 166 GLY D C 1
ATOM 6516 O O . GLY D 1 179 ? 7.248 -4.247 -7.968 1.00 22.89 166 GLY D O 1
ATOM 6517 N N . MET D 1 180 ? 9.159 -4.714 -6.937 1.00 20.90 167 MET D N 1
ATOM 6518 C CA . MET D 1 180 ? 8.476 -4.417 -5.693 1.00 25.31 167 MET D CA 1
ATOM 6519 C C . MET D 1 180 ? 7.982 -2.976 -5.700 1.00 24.12 167 MET D C 1
ATOM 6520 O O . MET D 1 180 ? 6.832 -2.699 -5.339 1.00 27.94 167 MET D O 1
ATOM 6525 N N . THR D 1 181 ? 8.801 -2.049 -6.192 1.00 23.08 168 THR D N 1
ATOM 6526 C CA . THR D 1 181 ? 8.411 -0.647 -6.087 1.00 23.29 168 THR D CA 1
ATOM 6527 C C . THR D 1 181 ? 7.242 -0.319 -7.007 1.00 25.36 168 THR D C 1
ATOM 6528 O O . THR D 1 181 ? 6.289 0.371 -6.594 1.00 23.58 168 THR D O 1
ATOM 6532 N N . ARG D 1 182 ? 7.274 -0.845 -8.247 1.00 26.00 169 ARG D N 1
ATOM 6533 C CA . ARG D 1 182 ? 6.187 -0.577 -9.183 1.00 20.92 169 ARG D CA 1
ATOM 6534 C C . ARG D 1 182 ? 4.877 -1.162 -8.691 1.00 21.38 169 ARG D C 1
ATOM 6535 O O . ARG D 1 182 ? 3.820 -0.539 -8.830 1.00 22.94 169 ARG D O 1
ATOM 6543 N N . GLY D 1 183 ? 4.911 -2.351 -8.098 1.00 22.11 170 GLY D N 1
ATOM 6544 C CA . GLY D 1 183 ? 3.674 -2.907 -7.579 1.00 20.35 170 GLY D CA 1
ATOM 6545 C C . GLY D 1 183 ? 3.183 -2.136 -6.370 1.00 24.03 170 GLY D C 1
ATOM 6546 O O . GLY D 1 183 ? 1.974 -1.884 -6.222 1.00 23.36 170 GLY D O 1
ATOM 6547 N N . LEU D 1 184 ? 4.114 -1.697 -5.516 1.00 21.74 171 LEU D N 1
ATOM 6548 C CA . LEU D 1 184 ? 3.675 -0.910 -4.379 1.00 22.25 171 LEU D CA 1
ATOM 6549 C C . LEU D 1 184 ? 2.995 0.357 -4.857 1.00 23.34 171 LEU D C 1
ATOM 6550 O O . LEU D 1 184 ? 1.945 0.748 -4.325 1.00 21.03 171 LEU D O 1
ATOM 6555 N N . ALA D 1 185 ? 3.528 0.963 -5.927 1.00 25.77 172 ALA D N 1
ATOM 6556 C CA . ALA D 1 185 ? 2.953 2.208 -6.418 1.00 25.85 172 ALA D CA 1
ATOM 6557 C C . ALA D 1 185 ? 1.515 2.022 -6.859 1.00 27.31 172 ALA D C 1
ATOM 6558 O O . ALA D 1 185 ? 0.692 2.936 -6.691 1.00 31.75 172 ALA D O 1
ATOM 6560 N N . ARG D 1 186 ? 1.190 0.854 -7.430 1.00 25.46 173 ARG D N 1
ATOM 6561 C CA . ARG D 1 186 ? -0.201 0.542 -7.777 1.00 25.37 173 ARG D CA 1
ATOM 6562 C C . ARG D 1 186 ? -1.020 0.222 -6.536 1.00 24.37 173 ARG D C 1
ATOM 6563 O O . ARG D 1 186 ? -2.189 0.601 -6.432 1.00 24.91 173 ARG D O 1
ATOM 6571 N N . ASP D 1 187 ? -0.431 -0.518 -5.607 1.00 21.80 174 ASP D N 1
ATOM 6572 C CA . ASP D 1 187 ? -1.175 -0.954 -4.444 1.00 23.15 174 ASP D CA 1
ATOM 6573 C C . ASP D 1 187 ? -1.626 0.237 -3.628 1.00 27.21 174 ASP D C 1
ATOM 6574 O O . ASP D 1 187 ? -2.744 0.248 -3.101 1.00 32.21 174 ASP D O 1
ATOM 6579 N N . LEU D 1 188 ? -0.789 1.274 -3.554 1.00 26.13 175 LEU D N 1
ATOM 6580 C CA . LEU D 1 188 ? -0.982 2.355 -2.598 1.00 28.55 175 LEU D CA 1
ATOM 6581 C C . LEU D 1 188 ? -1.362 3.685 -3.242 1.00 29.92 175 LEU D C 1
ATOM 6582 O O . LEU D 1 188 ? -1.687 4.631 -2.522 1.00 30.58 175 LEU D O 1
ATOM 6587 N N . GLY D 1 189 ? -1.428 3.759 -4.577 1.00 33.55 176 GLY D N 1
ATOM 6588 C CA . GLY D 1 189 ? -1.599 5.044 -5.237 1.00 32.07 176 GLY D CA 1
ATOM 6589 C C . GLY D 1 189 ? -2.922 5.703 -4.945 1.00 30.35 176 GLY D C 1
ATOM 6590 O O . GLY D 1 189 ? -3.009 6.935 -4.921 1.00 30.39 176 GLY D O 1
ATOM 6591 N N . ALA D 1 190 ? -3.952 4.902 -4.679 1.00 28.62 177 ALA D N 1
ATOM 6592 C CA . ALA D 1 190 ? -5.257 5.425 -4.317 1.00 28.65 177 ALA D CA 1
ATOM 6593 C C . ALA D 1 190 ? -5.238 6.201 -3.006 1.00 31.14 177 ALA D C 1
ATOM 6594 O O . ALA D 1 190 ? -6.127 7.030 -2.791 1.00 32.24 177 ALA D O 1
ATOM 6596 N N . ARG D 1 191 ? -4.275 5.947 -2.111 1.00 29.47 178 ARG D N 1
ATOM 6597 C CA . ARG D 1 191 ? -4.141 6.726 -0.881 1.00 26.99 178 ARG D CA 1
ATOM 6598 C C . ARG D 1 191 ? -3.208 7.914 -1.047 1.00 29.36 178 ARG D C 1
ATOM 6599 O O . ARG D 1 191 ? -2.895 8.595 -0.049 1.00 30.19 178 ARG D O 1
ATOM 6607 N N . GLY D 1 192 ? -2.716 8.154 -2.268 1.00 27.83 179 GLY D N 1
ATOM 6608 C CA . GLY D 1 192 ? -1.807 9.244 -2.515 1.00 26.86 179 GLY D CA 1
ATOM 6609 C C . GLY D 1 192 ? -0.381 8.911 -2.187 1.00 30.92 179 GLY D C 1
ATOM 6610 O O . GLY D 1 192 ? 0.501 9.774 -2.345 1.00 30.67 179 GLY D O 1
ATOM 6611 N N . ILE D 1 193 ? -0.135 7.687 -1.716 1.00 30.66 180 ILE D N 1
ATOM 6612 C CA . ILE D 1 193 ? 1.210 7.253 -1.387 1.00 29.38 180 ILE D CA 1
ATOM 6613 C C . ILE D 1 193 ? 2.009 6.965 -2.646 1.00 22.81 180 ILE D C 1
ATOM 6614 O O . ILE D 1 193 ? 1.564 6.250 -3.530 1.00 21.79 180 ILE D O 1
ATOM 6619 N N . THR D 1 194 ? 3.240 7.414 -2.664 1.00 19.04 181 THR D N 1
ATOM 6620 C CA . THR D 1 194 ? 4.143 7.144 -3.753 1.00 21.54 181 THR D CA 1
ATOM 6621 C C . THR D 1 194 ? 5.168 6.119 -3.303 1.00 22.61 181 THR D C 1
ATOM 6622 O O . THR D 1 194 ? 5.510 6.035 -2.122 1.00 25.34 181 THR D O 1
ATOM 6626 N N . ALA D 1 195 ? 5.707 5.382 -4.256 1.00 19.50 182 ALA D N 1
ATOM 6627 C CA . ALA D 1 195 ? 6.788 4.443 -3.980 1.00 18.47 182 ALA D CA 1
ATOM 6628 C C . ALA D 1 195 ? 7.802 4.537 -5.114 1.00 19.13 182 ALA D C 1
ATOM 6629 O O . ALA D 1 195 ? 7.426 4.316 -6.276 1.00 22.30 182 ALA D O 1
ATOM 6631 N N . ASN D 1 196 ? 9.073 4.810 -4.779 1.00 17.55 183 ASN D N 1
ATOM 6632 C CA . ASN D 1 196 ? 10.150 4.960 -5.765 1.00 23.42 183 ASN D CA 1
ATOM 6633 C C . ASN D 1 196 ? 11.420 4.266 -5.279 1.00 24.57 183 ASN D C 1
ATOM 6634 O O . ASN D 1 196 ? 11.596 4.020 -4.085 1.00 26.14 183 ASN D O 1
ATOM 6639 N N . VAL D 1 197 ? 12.318 3.956 -6.208 1.00 23.28 184 VAL D N 1
ATOM 6640 C CA . VAL D 1 197 ? 13.630 3.403 -5.877 1.00 25.75 184 VAL D CA 1
ATOM 6641 C C . VAL D 1 197 ? 14.702 4.358 -6.387 1.00 22.87 184 VAL D C 1
ATOM 6642 O O . VAL D 1 197 ? 14.646 4.792 -7.543 1.00 27.43 184 VAL D O 1
ATOM 6646 N N . VAL D 1 198 ? 15.663 4.692 -5.541 1.00 22.63 185 VAL D N 1
ATOM 6647 C CA . VAL D 1 198 ? 16.803 5.513 -5.933 1.00 23.82 185 VAL D CA 1
ATOM 6648 C C . VAL D 1 198 ? 17.999 4.599 -6.153 1.00 25.95 185 VAL D C 1
ATOM 6649 O O . VAL D 1 198 ? 18.370 3.821 -5.256 1.00 26.59 185 VAL D O 1
ATOM 6653 N N . HIS D 1 199 ? 18.680 4.775 -7.290 1.00 22.45 186 HIS D N 1
ATOM 6654 C CA . HIS D 1 199 ? 19.833 3.940 -7.616 1.00 23.58 186 HIS D CA 1
ATOM 6655 C C . HIS D 1 199 ? 21.109 4.762 -7.493 1.00 21.89 186 HIS D C 1
ATOM 6656 O O . HIS D 1 199 ? 21.446 5.521 -8.415 1.00 23.34 186 HIS D O 1
ATOM 6663 N N . PRO D 1 200 ? 21.852 4.641 -6.399 1.00 21.68 187 PRO D N 1
ATOM 6664 C CA . PRO D 1 200 ? 23.164 5.292 -6.318 1.00 22.22 187 PRO D CA 1
ATOM 6665 C C . PRO D 1 200 ? 24.151 4.703 -7.305 1.00 26.05 187 PRO D C 1
ATOM 6666 O O . PRO D 1 200 ? 24.148 3.493 -7.570 1.00 27.12 187 PRO D O 1
ATOM 6670 N N . GLY D 1 201 ? 25.038 5.570 -7.803 1.00 26.13 188 GLY D N 1
ATOM 6671 C CA . GLY D 1 201 ? 26.276 5.154 -8.419 1.00 23.82 188 GLY D CA 1
ATOM 6672 C C . GLY D 1 201 ? 27.304 5.013 -7.308 1.00 26.04 188 GLY D C 1
ATOM 6673 O O . GLY D 1 201 ? 26.937 4.918 -6.140 1.00 25.80 188 GLY D O 1
ATOM 6674 N N . PRO D 1 202 ? 28.592 4.972 -7.627 1.00 26.76 189 PRO D N 1
ATOM 6675 C CA . PRO D 1 202 ? 29.570 4.842 -6.556 1.00 28.77 189 PRO D CA 1
ATOM 6676 C C . PRO D 1 202 ? 29.512 6.081 -5.672 1.00 30.66 189 PRO D C 1
ATOM 6677 O O . PRO D 1 202 ? 29.696 7.206 -6.141 1.00 32.23 189 PRO D O 1
ATOM 6681 N N . ILE D 1 203 ? 29.368 5.859 -4.374 1.00 26.49 190 ILE D N 1
ATOM 6682 C CA . ILE D 1 203 ? 29.227 6.922 -3.402 1.00 29.50 190 ILE D CA 1
ATOM 6683 C C . ILE D 1 203 ? 30.257 6.687 -2.327 1.00 31.59 190 ILE D C 1
ATOM 6684 O O . ILE D 1 203 ? 30.299 5.599 -1.748 1.00 36.73 190 ILE D O 1
ATOM 6689 N N . ASP D 1 204 ? 31.031 7.718 -2.010 1.00 31.23 191 ASP D N 1
ATOM 6690 C CA . ASP D 1 204 ? 32.176 7.601 -1.105 1.00 35.57 191 ASP D CA 1
ATOM 6691 C C . ASP D 1 204 ? 31.704 7.298 0.320 1.00 39.87 191 ASP D C 1
ATOM 6692 O O . ASP D 1 204 ? 31.310 8.202 1.057 1.00 36.23 191 ASP D O 1
ATOM 6697 N N . THR D 1 205 ? 31.770 6.023 0.720 1.00 44.59 192 THR D N 1
ATOM 6698 C CA . THR D 1 205 ? 31.390 5.599 2.063 1.00 51.11 192 THR D CA 1
ATOM 6699 C C . THR D 1 205 ? 32.313 4.475 2.518 1.00 60.47 192 THR D C 1
ATOM 6700 O O . THR D 1 205 ? 33.267 4.115 1.830 1.00 58.77 192 THR D O 1
ATOM 6704 N N . ASP D 1 206 ? 32.005 3.915 3.701 1.00 69.17 193 ASP D N 1
ATOM 6705 C CA . ASP D 1 206 ? 32.771 2.801 4.263 1.00 74.81 193 ASP D CA 1
ATOM 6706 C C . ASP D 1 206 ? 32.651 1.531 3.420 1.00 75.61 193 ASP D C 1
ATOM 6707 O O . ASP D 1 206 ? 33.651 0.850 3.167 1.00 79.91 193 ASP D O 1
ATOM 6712 N N . MET D 1 207 ? 31.431 1.197 2.983 1.00 70.94 194 MET D N 1
ATOM 6713 C CA . MET D 1 207 ? 31.195 0.037 2.123 1.00 65.99 194 MET D CA 1
ATOM 6714 C C . MET D 1 207 ? 31.841 0.198 0.738 1.00 62.49 194 MET D C 1
ATOM 6715 O O . MET D 1 207 ? 32.244 -0.800 0.124 1.00 59.78 194 MET D O 1
ATOM 6720 N N . ASN D 1 208 ? 31.922 1.435 0.221 1.00 60.56 195 ASN D N 1
ATOM 6721 C CA . ASN D 1 208 ? 32.549 1.760 -1.067 1.00 56.33 195 ASN D CA 1
ATOM 6722 C C . ASN D 1 208 ? 33.443 2.980 -0.903 1.00 54.05 195 ASN D C 1
ATOM 6723 O O . ASN D 1 208 ? 33.066 4.094 -1.289 1.00 51.93 195 ASN D O 1
ATOM 6728 N N . PRO D 1 209 ? 34.628 2.814 -0.312 1.00 54.61 196 PRO D N 1
ATOM 6729 C CA . PRO D 1 209 ? 35.523 3.970 -0.122 1.00 52.25 196 PRO D CA 1
ATOM 6730 C C . PRO D 1 209 ? 35.953 4.568 -1.454 1.00 49.89 196 PRO D C 1
ATOM 6731 O O . PRO D 1 209 ? 36.265 3.844 -2.402 1.00 51.78 196 PRO D O 1
ATOM 6735 N N . ALA D 1 210 ? 36.068 5.900 -1.492 1.00 46.43 197 ALA D N 1
ATOM 6736 C CA . ALA D 1 210 ? 36.441 6.574 -2.734 1.00 47.83 197 ALA D CA 1
ATOM 6737 C C . ALA D 1 210 ? 37.879 6.300 -3.159 1.00 52.76 197 ALA D C 1
ATOM 6738 O O . ALA D 1 210 ? 38.217 6.538 -4.318 1.00 51.42 197 ALA D O 1
ATOM 6740 N N . ASP D 1 211 ? 38.737 5.844 -2.250 1.00 60.39 198 ASP D N 1
ATOM 6741 C CA . ASP D 1 211 ? 40.144 5.591 -2.541 1.00 69.09 198 ASP D CA 1
ATOM 6742 C C . ASP D 1 211 ? 40.498 4.099 -2.601 1.00 72.79 198 ASP D C 1
ATOM 6743 O O . ASP D 1 211 ? 41.673 3.747 -2.478 1.00 74.82 198 ASP D O 1
ATOM 6748 N N . GLY D 1 212 ? 39.516 3.209 -2.788 1.00 75.96 199 GLY D N 1
ATOM 6749 C CA . GLY D 1 212 ? 39.811 1.788 -2.898 1.00 80.12 199 GLY D CA 1
ATOM 6750 C C . GLY D 1 212 ? 40.526 1.433 -4.187 1.00 87.97 199 GLY D C 1
ATOM 6751 O O . GLY D 1 212 ? 40.420 2.123 -5.198 1.00 85.72 199 GLY D O 1
ATOM 6752 N N . GLU D 1 213 ? 41.242 0.301 -4.167 1.00 101.89 200 GLU D N 1
ATOM 6753 C CA . GLU D 1 213 ? 42.083 -0.044 -5.313 1.00 108.26 200 GLU D CA 1
ATOM 6754 C C . GLU D 1 213 ? 41.263 -0.201 -6.584 1.00 109.53 200 GLU D C 1
ATOM 6755 O O . GLU D 1 213 ? 41.758 0.072 -7.686 1.00 110.69 200 GLU D O 1
ATOM 6761 N N . ARG D 1 214 ? 40.008 -0.621 -6.450 1.00 107.26 201 ARG D N 1
ATOM 6762 C CA . ARG D 1 214 ? 39.108 -0.763 -7.582 1.00 103.08 201 ARG D CA 1
ATOM 6763 C C . ARG D 1 214 ? 38.445 0.546 -7.985 1.00 97.36 201 ARG D C 1
ATOM 6764 O O . ARG D 1 214 ? 37.716 0.566 -8.984 1.00 99.50 201 ARG D O 1
ATOM 6772 N N . SER D 1 215 ? 38.632 1.620 -7.211 1.00 80.44 202 SER D N 1
ATOM 6773 C CA . SER D 1 215 ? 37.877 2.845 -7.464 1.00 64.51 202 SER D CA 1
ATOM 6774 C C . SER D 1 215 ? 38.218 3.485 -8.806 1.00 58.10 202 SER D C 1
ATOM 6775 O O . SER D 1 215 ? 37.330 4.027 -9.473 1.00 52.95 202 SER D O 1
ATOM 6778 N N . GLY D 1 216 ? 39.474 3.403 -9.241 1.00 58.63 203 GLY D N 1
ATOM 6779 C CA . GLY D 1 216 ? 39.872 4.128 -10.436 1.00 58.27 203 GLY D CA 1
ATOM 6780 C C . GLY D 1 216 ? 39.297 3.542 -11.711 1.00 61.39 203 GLY D C 1
ATOM 6781 O O . GLY D 1 216 ? 38.930 4.280 -12.633 1.00 60.50 203 GLY D O 1
ATOM 6782 N N . GLU D 1 217 ? 39.228 2.211 -11.796 1.00 63.99 204 GLU D N 1
ATOM 6783 C CA . GLU D 1 217 ? 38.645 1.613 -12.987 1.00 63.73 204 GLU D CA 1
ATOM 6784 C C . GLU D 1 217 ? 37.149 1.840 -13.031 1.00 56.34 204 GLU D C 1
ATOM 6785 O O . GLU D 1 217 ? 36.570 1.885 -14.120 1.00 57.29 204 GLU D O 1
ATOM 6791 N N . LEU D 1 218 ? 36.538 2.037 -11.867 1.00 48.11 205 LEU D N 1
ATOM 6792 C CA . LEU D 1 218 ? 35.121 2.365 -11.779 1.00 41.54 205 LEU D CA 1
ATOM 6793 C C . LEU D 1 218 ? 34.843 3.821 -12.184 1.00 37.15 205 LEU D C 1
ATOM 6794 O O . LEU D 1 218 ? 33.877 4.099 -12.913 1.00 33.97 205 LEU D O 1
ATOM 6799 N N . VAL D 1 219 ? 35.676 4.765 -11.731 1.00 32.63 206 VAL D N 1
ATOM 6800 C CA . VAL D 1 219 ? 35.499 6.145 -12.164 1.00 31.30 206 VAL D CA 1
ATOM 6801 C C . VAL D 1 219 ? 35.664 6.217 -13.667 1.00 32.58 206 VAL D C 1
ATOM 6802 O O . VAL D 1 219 ? 35.025 7.042 -14.327 1.00 33.92 206 VAL D O 1
ATOM 6806 N N . ALA D 1 220 ? 36.482 5.330 -14.236 1.00 29.61 207 ALA D N 1
ATOM 6807 C CA . ALA D 1 220 ? 36.739 5.351 -15.668 1.00 32.43 207 ALA D CA 1
ATOM 6808 C C . ALA D 1 220 ? 35.492 5.041 -16.500 1.00 34.07 207 ALA D C 1
ATOM 6809 O O . ALA D 1 220 ? 35.475 5.391 -17.682 1.00 37.16 207 ALA D O 1
ATOM 6811 N N . VAL D 1 221 ? 34.467 4.369 -15.956 1.00 28.92 208 VAL D N 1
ATOM 6812 C CA . VAL D 1 221 ? 33.280 4.074 -16.754 1.00 26.73 208 VAL D CA 1
ATOM 6813 C C . VAL D 1 221 ? 32.141 5.051 -16.490 1.00 26.86 208 VAL D C 1
ATOM 6814 O O . VAL D 1 221 ? 31.023 4.806 -16.958 1.00 27.33 208 VAL D O 1
ATOM 6818 N N . LEU D 1 222 ? 32.367 6.111 -15.713 1.00 27.18 209 LEU D N 1
ATOM 6819 C CA . LEU D 1 222 ? 31.322 7.088 -15.387 1.00 24.49 209 LEU D CA 1
ATOM 6820 C C . LEU D 1 222 ? 31.257 8.227 -16.398 1.00 24.95 209 LEU D C 1
ATOM 6821 O O . LEU D 1 222 ? 32.220 8.513 -17.111 1.00 21.70 209 LEU D O 1
ATOM 6826 N N . SER D 1 223 ? 30.103 8.912 -16.419 1.00 27.19 210 SER D N 1
ATOM 6827 C CA . SER D 1 223 ? 30.048 10.145 -17.202 1.00 33.03 210 SER D CA 1
ATOM 6828 C C . SER D 1 223 ? 30.717 11.308 -16.476 1.00 33.51 210 SER D C 1
ATOM 6829 O O . SER D 1 223 ? 31.498 12.034 -17.092 1.00 33.07 210 SER D O 1
ATOM 6832 N N . LEU D 1 224 ? 30.457 11.468 -15.168 1.00 34.02 211 LEU D N 1
ATOM 6833 C CA . LEU D 1 224 ? 31.197 12.394 -14.319 1.00 32.93 211 LEU D CA 1
ATOM 6834 C C . LEU D 1 224 ? 32.407 11.658 -13.749 1.00 36.16 211 LEU D C 1
ATOM 6835 O O . LEU D 1 224 ? 32.234 10.608 -13.118 1.00 39.28 211 LEU D O 1
ATOM 6840 N N . PRO D 1 225 ? 33.632 12.145 -13.934 1.00 35.29 212 PRO D N 1
ATOM 6841 C CA . PRO D 1 225 ? 34.811 11.312 -13.602 1.00 35.98 212 PRO D CA 1
ATOM 6842 C C . PRO D 1 225 ? 35.198 11.361 -12.122 1.00 35.62 212 PRO D C 1
ATOM 6843 O O . PRO D 1 225 ? 36.302 11.753 -11.765 1.00 34.94 212 PRO D O 1
ATOM 6847 N N . HIS D 1 226 ? 34.267 10.989 -11.240 1.00 36.36 213 HIS D N 1
ATOM 6848 C CA . HIS D 1 226 ? 34.533 10.940 -9.799 1.00 32.17 213 HIS D CA 1
ATOM 6849 C C . HIS D 1 226 ? 33.373 10.247 -9.095 1.00 29.15 213 HIS D C 1
ATOM 6850 O O . HIS D 1 226 ? 32.243 10.248 -9.586 1.00 28.92 213 HIS D O 1
ATOM 6857 N N . TYR D 1 227 ? 33.661 9.690 -7.919 1.00 27.22 214 TYR D N 1
ATOM 6858 C CA . TYR D 1 227 ? 32.614 9.198 -7.037 1.00 28.50 214 TYR D CA 1
ATOM 6859 C C . TYR D 1 227 ? 31.705 10.344 -6.609 1.00 26.35 214 TYR D C 1
ATOM 6860 O O . TYR D 1 227 ? 32.126 11.500 -6.533 1.00 25.96 214 TYR D O 1
ATOM 6869 N N . GLY D 1 228 ? 30.448 10.016 -6.340 1.00 25.28 215 GLY D N 1
ATOM 6870 C CA . GLY D 1 228 ? 29.521 10.933 -5.700 1.00 24.36 215 GLY D CA 1
ATOM 6871 C C . GLY D 1 228 ? 29.745 10.967 -4.199 1.00 23.72 215 GLY D C 1
ATOM 6872 O O . GLY D 1 228 ? 30.700 10.400 -3.671 1.00 23.29 215 GLY D O 1
ATOM 6873 N N . GLU D 1 229 ? 28.858 11.670 -3.504 1.00 25.44 216 GLU D N 1
ATOM 6874 C CA . GLU D 1 229 ? 28.946 11.800 -2.055 1.00 28.48 216 GLU D CA 1
ATOM 6875 C C . GLU D 1 229 ? 27.578 11.526 -1.456 1.00 25.55 216 GLU D C 1
ATOM 6876 O O . GLU D 1 229 ? 26.560 11.576 -2.156 1.00 22.03 216 GLU D O 1
ATOM 6882 N N . VAL D 1 230 ? 27.575 11.257 -0.141 1.00 23.30 217 VAL D N 1
ATOM 6883 C CA . VAL D 1 230 ? 26.358 10.848 0.550 1.00 21.68 217 VAL D CA 1
ATOM 6884 C C . VAL D 1 230 ? 25.299 11.945 0.447 1.00 24.22 217 VAL D C 1
ATOM 6885 O O . VAL D 1 230 ? 24.110 11.636 0.329 1.00 26.42 217 VAL D O 1
ATOM 6889 N N . ARG D 1 231 ? 25.691 13.236 0.406 1.00 24.58 218 ARG D N 1
ATOM 6890 C CA . ARG D 1 231 ? 24.678 14.286 0.198 1.00 26.34 218 ARG D CA 1
ATOM 6891 C C . ARG D 1 231 ? 23.954 14.168 -1.139 1.00 22.69 218 ARG D C 1
ATOM 6892 O O . ARG D 1 231 ? 22.788 14.574 -1.247 1.00 20.67 218 ARG D O 1
ATOM 6900 N N . ASP D 1 232 ? 24.596 13.621 -2.166 1.00 19.85 219 ASP D N 1
ATOM 6901 C CA . ASP D 1 232 ? 23.876 13.503 -3.429 1.00 20.74 219 ASP D CA 1
ATOM 6902 C C . ASP D 1 232 ? 22.692 12.545 -3.297 1.00 23.80 219 ASP D C 1
ATOM 6903 O O . ASP D 1 232 ? 21.635 12.757 -3.915 1.00 24.43 219 ASP D O 1
ATOM 6908 N N . ILE D 1 233 ? 22.846 11.477 -2.497 1.00 22.00 220 ILE D N 1
ATOM 6909 C CA . ILE D 1 233 ? 21.722 10.568 -2.287 1.00 23.00 220 ILE D CA 1
ATOM 6910 C C . ILE D 1 233 ? 20.706 11.191 -1.334 1.00 23.15 220 ILE D C 1
ATOM 6911 O O . ILE D 1 233 ? 19.490 11.097 -1.546 1.00 24.47 220 ILE D O 1
ATOM 6916 N N . ALA D 1 234 ? 21.172 11.834 -0.272 1.00 21.95 221 ALA D N 1
ATOM 6917 C CA . ALA D 1 234 ? 20.218 12.417 0.666 1.00 22.35 221 ALA D CA 1
ATOM 6918 C C . ALA D 1 234 ? 19.374 13.464 -0.040 1.00 23.57 221 ALA D C 1
ATOM 6919 O O . ALA D 1 234 ? 18.163 13.551 0.183 1.00 24.60 221 ALA D O 1
ATOM 6921 N N . GLY D 1 235 ? 19.970 14.217 -0.964 1.00 23.57 222 GLY D N 1
ATOM 6922 C CA . GLY D 1 235 ? 19.184 15.225 -1.652 1.00 22.54 222 GLY D CA 1
ATOM 6923 C C . GLY D 1 235 ? 18.073 14.636 -2.513 1.00 24.27 222 GLY D C 1
ATOM 6924 O O . GLY D 1 235 ? 16.937 15.122 -2.478 1.00 27.24 222 GLY D O 1
ATOM 6925 N N . MET D 1 236 ? 18.353 13.549 -3.253 1.00 20.21 223 MET D N 1
ATOM 6926 C CA . MET D 1 236 ? 17.280 12.943 -4.032 1.00 17.99 223 MET D CA 1
ATOM 6927 C C . MET D 1 236 ? 16.177 12.387 -3.117 1.00 20.86 223 MET D C 1
ATOM 6928 O O . MET D 1 236 ? 14.978 12.552 -3.406 1.00 20.70 223 MET D O 1
ATOM 6933 N N . VAL D 1 237 ? 16.545 11.760 -1.983 1.00 19.49 224 VAL D N 1
ATOM 6934 C CA . VAL D 1 237 ? 15.493 11.276 -1.089 1.00 18.81 224 VAL D CA 1
ATOM 6935 C C . VAL D 1 237 ? 14.696 12.454 -0.540 1.00 18.87 224 VAL D C 1
ATOM 6936 O O . VAL D 1 237 ? 13.469 12.450 -0.565 1.00 22.23 224 VAL D O 1
ATOM 6940 N N . ALA D 1 238 ? 15.373 13.517 -0.121 1.00 18.69 225 ALA D N 1
ATOM 6941 C CA . ALA D 1 238 ? 14.637 14.657 0.409 1.00 22.74 225 ALA D CA 1
ATOM 6942 C C . ALA D 1 238 ? 13.686 15.226 -0.640 1.00 24.52 225 ALA D C 1
ATOM 6943 O O . ALA D 1 238 ? 12.516 15.501 -0.341 1.00 25.68 225 ALA D O 1
ATOM 6945 N N . PHE D 1 239 ? 14.101 15.275 -1.891 1.00 21.41 226 PHE D N 1
ATOM 6946 C CA . PHE D 1 239 ? 13.222 15.713 -2.949 1.00 20.85 226 PHE D CA 1
ATOM 6947 C C . PHE D 1 239 ? 11.993 14.814 -3.069 1.00 21.00 226 PHE D C 1
ATOM 6948 O O . PHE D 1 239 ? 10.932 15.293 -3.193 1.00 25.67 226 PHE D O 1
ATOM 6956 N N . LEU D 1 240 ? 12.156 13.518 -3.002 1.00 18.53 227 LEU D N 1
ATOM 6957 C CA . LEU D 1 240 ? 11.068 12.587 -3.087 1.00 20.60 227 LEU D CA 1
ATOM 6958 C C . LEU D 1 240 ? 10.112 12.650 -1.931 1.00 25.34 227 LEU D C 1
ATOM 6959 O O . LEU D 1 240 ? 8.979 12.387 -2.075 1.00 24.61 227 LEU D O 1
ATOM 6964 N N . ALA D 1 241 ? 10.652 12.892 -0.765 1.00 25.16 228 ALA D N 1
ATOM 6965 C CA . ALA D 1 241 ? 9.906 13.034 0.430 1.00 24.44 228 ALA D CA 1
ATOM 6966 C C . ALA D 1 241 ? 9.052 14.290 0.520 1.00 24.13 228 ALA D C 1
ATOM 6967 O O . ALA D 1 241 ? 8.043 14.284 1.168 1.00 24.31 228 ALA D O 1
ATOM 6969 N N . GLY D 1 242 ? 9.448 15.332 -0.188 1.00 22.19 229 GLY D N 1
ATOM 6970 C CA . GLY D 1 242 ? 8.800 16.612 -0.017 1.00 23.89 229 GLY D CA 1
ATOM 6971 C C . GLY D 1 242 ? 7.669 16.925 -0.990 1.00 29.11 229 GLY D C 1
ATOM 6972 O O . GLY D 1 242 ? 7.220 16.094 -1.781 1.00 31.22 229 GLY D O 1
ATOM 6973 N N . PRO D 1 243 ? 7.206 18.175 -0.947 1.00 31.98 230 PRO D N 1
ATOM 6974 C CA . PRO D 1 243 ? 6.047 18.573 -1.762 1.00 33.06 230 PRO D CA 1
ATOM 6975 C C . PRO D 1 243 ? 6.276 18.369 -3.242 1.00 33.51 230 PRO D C 1
ATOM 6976 O O . PRO D 1 243 ? 5.317 18.206 -4.000 1.00 31.66 230 PRO D O 1
ATOM 6980 N N . ASP D 1 244 ? 7.524 18.497 -3.691 1.00 35.65 231 ASP D N 1
ATOM 6981 C CA . ASP D 1 244 ? 7.864 18.367 -5.107 1.00 34.45 231 ASP D CA 1
ATOM 6982 C C . ASP D 1 244 ? 7.859 16.932 -5.608 1.00 32.74 231 ASP D C 1
ATOM 6983 O O . ASP D 1 244 ? 7.949 16.720 -6.822 1.00 33.64 231 ASP D O 1
ATOM 6988 N N . GLY D 1 245 ? 7.819 15.957 -4.717 1.00 28.85 232 GLY D N 1
ATOM 6989 C CA . GLY D 1 245 ? 7.740 14.592 -5.153 1.00 25.82 232 GLY D CA 1
ATOM 6990 C C . GLY D 1 245 ? 6.350 14.054 -5.287 1.00 27.47 232 GLY D C 1
ATOM 6991 O O . GLY D 1 245 ? 6.202 12.854 -5.560 1.00 30.68 232 GLY D O 1
ATOM 6992 N N . ARG D 1 246 ? 5.330 14.884 -5.061 1.00 26.63 233 ARG D N 1
ATOM 6993 C CA . ARG D 1 246 ? 3.981 14.363 -4.844 1.00 28.73 233 ARG D CA 1
ATOM 6994 C C . ARG D 1 246 ? 3.459 13.592 -6.048 1.00 27.81 233 ARG D C 1
ATOM 6995 O O . ARG D 1 246 ? 2.620 12.696 -5.881 1.00 28.74 233 ARG D O 1
ATOM 7003 N N . TYR D 1 247 ? 3.935 13.896 -7.256 1.00 25.65 234 TYR D N 1
ATOM 7004 C CA . TYR D 1 247 ? 3.453 13.221 -8.463 1.00 24.07 234 TYR D CA 1
ATOM 7005 C C . TYR D 1 247 ? 4.453 12.224 -9.036 1.00 21.54 234 TYR D C 1
ATOM 7006 O O . TYR D 1 247 ? 4.229 11.745 -10.144 1.00 18.80 234 TYR D O 1
ATOM 7015 N N . VAL D 1 248 ? 5.574 11.970 -8.351 1.00 22.74 235 VAL D N 1
ATOM 7016 C CA . VAL D 1 248 ? 6.553 10.954 -8.747 1.00 20.95 235 VAL D CA 1
ATOM 7017 C C . VAL D 1 248 ? 6.202 9.657 -8.013 1.00 24.09 235 VAL D C 1
ATOM 7018 O O . VAL D 1 248 ? 6.200 9.638 -6.774 1.00 24.38 235 VAL D O 1
ATOM 7022 N N . THR D 1 249 ? 5.915 8.573 -8.751 1.00 23.58 236 THR D N 1
ATOM 7023 C CA . THR D 1 249 ? 5.662 7.289 -8.095 1.00 24.94 236 THR D CA 1
ATOM 7024 C C . THR D 1 249 ? 5.894 6.155 -9.090 1.00 27.84 236 THR D C 1
ATOM 7025 O O . THR D 1 249 ? 5.674 6.306 -10.297 1.00 26.02 236 THR D O 1
ATOM 7029 N N . GLY D 1 250 ? 6.402 5.040 -8.573 1.00 29.62 237 GLY D N 1
ATOM 7030 C CA . GLY D 1 250 ? 6.723 3.908 -9.417 1.00 27.44 237 GLY D CA 1
ATOM 7031 C C . GLY D 1 250 ? 7.965 4.073 -10.253 1.00 26.23 237 GLY D C 1
ATOM 7032 O O . GLY D 1 250 ? 8.150 3.326 -11.203 1.00 26.04 237 GLY D O 1
ATOM 7033 N N . ALA D 1 251 ? 8.784 5.071 -9.977 1.00 27.27 238 ALA D N 1
ATOM 7034 C CA . ALA D 1 251 ? 9.901 5.460 -10.821 1.00 23.45 238 ALA D CA 1
ATOM 7035 C C . ALA D 1 251 ? 11.220 4.889 -10.285 1.00 27.78 238 ALA D C 1
ATOM 7036 O O . ALA D 1 251 ? 11.360 4.602 -9.091 1.00 30.40 238 ALA D O 1
ATOM 7038 N N . SER D 1 252 ? 12.186 4.720 -11.186 1.00 27.51 239 SER D N 1
ATOM 7039 C CA . SER D 1 252 ? 13.575 4.455 -10.848 1.00 25.56 239 SER D CA 1
ATOM 7040 C C . SER D 1 252 ? 14.386 5.695 -11.146 1.00 25.42 239 SER D C 1
ATOM 7041 O O . SER D 1 252 ? 14.548 6.070 -12.319 1.00 22.05 239 SER D O 1
ATOM 7044 N N . LEU D 1 253 ? 14.942 6.294 -10.093 1.00 23.15 240 LEU D N 1
ATOM 7045 C CA . LEU D 1 253 ? 15.658 7.559 -10.203 1.00 21.92 240 LEU D CA 1
ATOM 7046 C C . LEU D 1 253 ? 17.133 7.288 -9.947 1.00 24.65 240 LEU D C 1
ATOM 7047 O O . LEU D 1 253 ? 17.519 6.940 -8.822 1.00 26.27 240 LEU D O 1
ATOM 7052 N N . ALA D 1 254 ? 17.948 7.403 -11.000 1.00 24.87 241 ALA D N 1
ATOM 7053 C CA . ALA D 1 254 ? 19.381 7.157 -10.912 1.00 25.87 241 ALA D CA 1
ATOM 7054 C C . ALA D 1 254 ? 20.136 8.403 -10.481 1.00 29.49 241 ALA D C 1
ATOM 7055 O O . ALA D 1 254 ? 20.043 9.449 -11.133 1.00 31.82 241 ALA D O 1
ATOM 7057 N N . VAL D 1 255 ? 20.958 8.254 -9.443 1.00 27.87 242 VAL D N 1
ATOM 7058 C CA . VAL D 1 255 ? 21.893 9.272 -8.993 1.00 27.28 242 VAL D CA 1
ATOM 7059 C C . VAL D 1 255 ? 23.274 8.654 -9.130 1.00 28.66 242 VAL D C 1
ATOM 7060 O O . VAL D 1 255 ? 23.915 8.340 -8.118 1.00 31.75 242 VAL D O 1
ATOM 7064 N N . ASP D 1 256 ? 23.734 8.421 -10.363 1.00 24.71 243 ASP D N 1
ATOM 7065 C CA . ASP D 1 256 ? 24.843 7.488 -10.561 1.00 26.31 243 ASP D CA 1
ATOM 7066 C C . ASP D 1 256 ? 26.052 8.073 -11.282 1.00 26.55 243 ASP D C 1
ATOM 7067 O O . ASP D 1 256 ? 26.914 7.301 -11.709 1.00 29.53 243 ASP D O 1
ATOM 7072 N N . GLY D 1 257 ? 26.150 9.393 -11.427 1.00 22.07 244 GLY D N 1
ATOM 7073 C CA . GLY D 1 257 ? 27.230 9.970 -12.186 1.00 22.50 244 GLY D CA 1
ATOM 7074 C C . GLY D 1 257 ? 27.205 9.571 -13.651 1.00 25.57 244 GLY D C 1
ATOM 7075 O O . GLY D 1 257 ? 28.222 9.698 -14.338 1.00 26.09 244 GLY D O 1
ATOM 7076 N N . GLY D 1 258 ? 26.059 9.122 -14.167 1.00 24.70 245 GLY D N 1
ATOM 7077 C CA . GLY D 1 258 ? 26.047 8.703 -15.545 1.00 25.24 245 GLY D CA 1
ATOM 7078 C C . GLY D 1 258 ? 26.660 7.351 -15.783 1.00 26.20 245 GLY D C 1
ATOM 7079 O O . GLY D 1 258 ? 27.032 7.048 -16.924 1.00 23.43 245 GLY D O 1
ATOM 7080 N N . PHE D 1 259 ? 26.758 6.517 -14.738 1.00 26.02 246 PHE D N 1
ATOM 7081 C CA . PHE D 1 259 ? 27.277 5.156 -14.902 1.00 26.48 246 PHE D CA 1
ATOM 7082 C C . PHE D 1 259 ? 26.526 4.434 -16.013 1.00 27.57 246 PHE D C 1
ATOM 7083 O O . PHE D 1 259 ? 27.134 3.752 -16.860 1.00 20.85 246 PHE D O 1
ATOM 7091 N N . ALA D 1 260 ? 25.213 4.670 -16.090 1.00 27.05 247 ALA D N 1
ATOM 7092 C CA . ALA D 1 260 ? 24.378 3.989 -17.069 1.00 25.54 247 ALA D CA 1
ATOM 7093 C C . ALA D 1 260 ? 24.320 4.685 -18.422 1.00 26.01 247 ALA D C 1
ATOM 7094 O O . ALA D 1 260 ? 23.736 4.120 -19.344 1.00 27.38 247 ALA D O 1
ATOM 7096 N N . ALA D 1 261 ? 24.849 5.903 -18.557 1.00 29.22 248 ALA D N 1
ATOM 7097 C CA . ALA D 1 261 ? 24.618 6.676 -19.779 1.00 27.84 248 ALA D CA 1
ATOM 7098 C C . ALA D 1 261 ? 25.263 5.938 -20.933 1.00 25.78 248 ALA D C 1
ATOM 7099 O O . ALA D 1 261 ? 24.539 5.701 -21.868 1.00 26.34 248 ALA D O 1
#

Nearest PDB structures (foldseek):
  6j7u-assembly1_A  TM=1.004E+00  e=1.679E-51  uncultured bacterium
  5u2w-assembly1_D  TM=9.913E-01  e=2.138E-33  Burkholderia cenocepacia J2315
  5wuw-assembly1_A-2  TM=9.851E-01  e=4.910E-33  Serratia marcescens
  5wva-assembly1_A-2  TM=9.855E-01  e=1.347E-32  Serratia marcescens
  5wul-assembly1_A  TM=9.850E-01  e=1.143E-31  Serratia marcescens

Solvent-accessible surface area: 32689 Å² total; per-residue (Å²): 162,95,2,101,76,81,12,0,0,0,8,15,0,10,126,29,27,0,6,14,0,0,104,66,0,4,76,33,3,0,29,0,0,0,6,17,74,46,80,100,9,99,120,74,0,59,55,5,19,118,56,1,93,92,128,57,63,116,1,69,33,12,84,6,38,11,21,51,30,66,66,4,65,118,2,0,84,63,0,36,126,68,23,20,61,0,14,1,0,0,7,21,27,45,36,58,59,57,26,84,12,53,126,27,74,88,100,39,8,58,94,0,22,20,15,2,1,29,5,9,4,4,0,0,28,17,0,20,79,48,6,57,113,33,4,18,1,1,0,8,3,8,16,12,0,72,24,1,26,95,60,12,2,6,6,11,0,0,0,10,0,0,2,4,0,0,1,28,0,0,0,25,30,6,0,92,76,26,0,1,1,1,2,0,3,14,7,6,6,68,25,107,123,35,58,37,129,23,186,177,14,46,131,27,36,82,62,14,9,2,80,93,20,2,86,45,105,4,0,3,1,0,0,8,19,1,4,6,54,30,0,80,2,0,2,10,9,36,0,23,0,2,0,0,11,44,2,137,100,1,100,74,50,10,0,0,0,9,16,0,10,126,32,27,0,7,14,0,0,109,78,0,7,72,34,1,0,17,0,0,0,5,11,79,46,82,100,12,118,121,78,0,49,53,6,20,117,58,1,87,92,135,57,51,112,1,77,32,12,94,4,42,12,26,50,29,66,72,4,69,129,3,0,85,68,0,40,124,61,12,22,60,1,20,0,0,0,7,20,31,38,19,61,58,51,28,80,14,54,126,25,72,84,100,36,8,83,100,1,18,19,15,3,1,40,5,10,3,0,0,1,24,20,1,20,80,53,5,53,111,31,3,10,0,0,0,11,2,10,17,24,0,69,25,1,24,112,52,11,0,5,5,23,0,0,0,10,0,0,3,4,0,0,1,30,0,0,0,26,30,8,0,91,71,29,0,0,0,0,1,0,4,15,6,7,7,70,29,106,106,37,50,37,130,23,189,130,11,48,131,46,38,84,60,15,9,3,81,87,20,2,85,43,93,2,0,4,1,0,0,7,18,0,0,4,50,31,0,87,2,0,2,10,10,35,0,22,0,2,0,0,13,41,0,136,69,0,96,70,82,12,0,0,0,6,18,0,11,130,26,30,0,7,13,0,0,107,74,0,5,71,22,0,0,25,0,0,0,4,17,82,49,68,96,10,87,122,78,0,66,62,6,16,121,55,3,80,91,143,56,55,109,0,74,30,12,78,4,44,12,26,53,32,66,53,2,75,102,0,0,94,63,0,43,118,68,17,19,61,0,16,0,0,0,7,22,27,46,35,50,56,51,28,79,12,52,122,26,72,82,83,40,9,82,97,1,18,30,16,1,1,28,4,9,3,0,0,1,19,10,1,20,81,48,5,51,115,37,3,19,0,0,0,10,4,8,13,25,0,70,23,2,24,103,56,11,1,4,7,15,0,0,0,11,0,0,2,4,0,0,1,28,0,0,0,24,31,5,0,91,75,28,0,0,0,1,1,0,4,13,8,6,5,67,24,102,125,29,56,40,131,28,188,120,7,50,127,43,37,81,62,14,9,3,77,91,18,2,92,42,101,4,0,3,1,0,0,2,19,0,4,4,65,27,1,92,1,0,2,10,9,38,1,22,0,3,0,0,10,41,1,124,102,3,111,75,76,11,0,1,0,8,17,0,10,130,26,29,0,5,15,0,0,105,76,0,3,57,38,7,0,36,0,0,0,5,12,70,45,81,94,9,124,121,77,0,57,60,6,19,116,55,1,81,92,121,67,56,110,0,78,29,14,85,5,38,12,23,52,28,63,66,5,69,112,1,0,88,66,0,39,126,74,17,18,60,0,16,0,0,0,7,21,30,41,31,46,60,56,26,78,12,50,123,26,73,124,97,39,14,61,85,0,21,17,12,2,1,27,4,10,3,0,0,0,21,13,0,21,79,51,5,45,113,31,3,21,0,0,0,11,3,8,13,27,0,72,26,1,26,113,52,11,0,5,6,15,0,0,0,9,0,1,3,3,0,0,1,30,0,0,0,24,29,5,0,88,73,30,0,0,0,0,1,0,3,12,7,6,5,67,24,103,111,23,53,40,132,27,188,110,6,51,130,43,34,81,63,14,9,2,77,90,19,2,90,42,102,3,0,4,0,0,0,6,18,0,3,6,58,29,0,85,2,0,2,10,8,36,0,22,0,3,0,0,9,42,1